Protein 7O4Q (pdb70)

GO terms:
  GO:0005886 plasma membrane (C, HDA)

Secondary structure (P-SEA, 3-state):
cccccccccccbbbbbcccccccbbbbccccccccccaaaaaaaaaaaaaaaaacccccbbbbbbccccccccccaaaaaaccccaaaaaaaaaaaaaaaaaaaacccbbbbbbccccccaaaaaaaaaccbbbbcccccccccccccccccccccaaaaaaaaaccaaaaaaccccccccccaaaaaaacccccccccccaaaaaaaaaaaaaaaaccccccccccccccccccccccccccccccccaaaaaaaaaaccccccaaaaaaaaaaaaaaccaaaaaaaaaaaaaaaaacaaaaaaaaaccaaaaaaaacccccccbbbbbbcbbbbccccaaaaaaaaaaaaabbbbbbbcccaaaaaaaaaaaaaaaaaaaaaccccaaaaaaaaaaccccccccccccccbbbbbccccaaaaaaaaaaccccccccccccccccccccccccccccccccbbbbccccccccccbbbbbbcccccaaaaaaaaaaaaaabbbbbbbcccccccaaaaaaaaaaaaaaaaaacccaaaaaaaaaaacccccaaaaaaaacaaaaaaaaaaaaaaaaaacbbbbbccaaaaaaaaaaaccccccccccccccccccccccccccccccccccccccaaaaaaaaaaaaaaaaaaaaaacccccaaaaaaaaaacccccccccccccccccccccccccaaaaaaaaaaaaacccccccccccccc/cbbbbbcbbbbcccccccccccccccaaaaaaaaaaaaaaaccccccccccbbbbbbcccccccccaaaaaaaaaacccccbbbbbbbcccaaaaaaaaaaaaaaaaccccbbbbbccccccccccccccccccccaaaaaaaccccaaaaaaaaaaaacccaaaaaaaaaaaaaaaaaaaaaccccccbbbbbcccccccccccccccccccaaaaaaccccccccccccaaaaaaaaaaccccccccccccccccccccbbbbbbbbcaaaaaaacccccccccccccccccccccccaaaaaaaaaaaaaccccccccbbbbbcccaaaaaaaaaaaccccccccccccccccccccccaaaaaaaaaaaaaaaacccbbbbbbbbccbbbbbbbbbcc

B-factor: mean 43.08, std 12.76, range [20.62, 135.74]

Sequence (1128 aa):
SSHHHHHPDNTIQWDKDADGIVTLTMDDPSGSTNVMNEAYIESMGKAVDRLVAEKDSITGVVVASAKKTFFAGGDVKTMIQARPEDAGDVFNTVETIKRQLRTLETLGKPVVAAINGAALGGGLEIALACHHRIAADVKGSQLGLPEVTLGLLPGGGGVTRTVRMFGIQNAFVSVLAQGTRRFKPAKAKEIGLVDELVATVEELVPAAKAWIKEELKANPDGAGVQPWDKKGYKMPGGTPSSPGLAAILPSFPSNLRKQLKGAPMPAPRAILAAAVEGAQVDFDTASRIESRYFASLVVTGQVAKNMMQAFFFDLQAINAGGSRPEEGIGKTPIKRIGVLGAGMMGAGIAYVSAKAGYEVVLKDVSLEAAAKGKGYSEKLEAKALERGRTTQERSDALLARITPTADAADFKGVDFVIEAVFENQELKHKVFGEIEDIVEPNAILGSNTSSTLPITGLATGVKRQEDFIGIHFFSPVDKMPLVEIIKGEKTSDEALARVFDYTLAIGKTPIVVNDSSRGFFTSRVIGTFVNEALAMLGEGVEPASIEQAGSQAGYPAPPLQLSDELNLELMHKIAVATRKGVEDAGGTYQPHPAEAVVEKMIELGRSGRLKGAGFYEYADGKRSGLWPGLRETFKSGSSQPPLQDMIDRMLFAEALETQKCLDEGVLLTSTADANIGSIMGIGFPPWTGGSAQFIVGYSGPAGTGKAAFVARARELAAAYGDRFLPPESLLSSEEAFIYEAIRTPRGKQKNGSLHEVKPLSLVVGLIDELRKRHPDLDENLISDVILGCVSPVGDQGGDIARAAVLASGMPVTSGGVQLNRFCASGLEAVNTAAQKVRSGWDDLVLAGGVESSMSRVPMGSDGGAMGLDPATNYDVMFVPQSIGADLIATIEGFSREDVDAYALRSQQKAAEAWSSGGYFAKSVVPVRDQNGLLILDHDEHMRPDTTKEGLAKLKPAFEGLAALGGFDDVALQKYHWVEKINHVHTGGNSSGIVDGAALVMIGSAAAGKLQGLTPRARIVATATSGADPVIMLTGPTPATRKVLDRAGLTVDDIDLFELNEAFASVVLKFQKDLNIPDEKLNVNGGAIAMGHPLGATGAMILGTMVDELERRNARRALITLCIGGGMGVVATIIERV

Foldseek 3Di:
DALALPPADAQWDWDADQQQEIETEGHHPVDLFAAADNRVSVNLRVVLVVCVVPVVSHAEYEYAYPHQWGHEYHDLVVLLPQALVCLVSLLSSLLSLLVSLQSVLQSLHFYEYQTEAEQEQVRLLSRLSGQAYEYEQDPRGKYAYQQVLLLFFSLNCLLLSLCQVANLVCCLPPGTLHGDIDRPVRCCVSPSHPYYDHHSVCRVVVRVVVRVVCCVPPVNCHSPHLLRDPPRAGVQGACPDPRCVVCVVCPVVVVCVVLLQAPRCRSVLSSVLNNVLSVDRSSVSSSSSSSSRSVRSNDLLSSLSCCQVPVLLVCQLVQVPADPPADEDDFAAEEEEDLPLASLLVLQLLLLLPHQYEYEYQDQVSQVVSLVVNVVVLVVCVVVVVDDPVSSVSSSVSYHYDHDLLVQAAGQEYEYDDDQDLVVLLVSCVSNLVRHDVNHAAEYQHQFDFQQSSLVSHDPSLRYWYFHAAPPRNPFQETEIEAHPNHHSNNVNHSSVSSVSSPHGYFYFYTDGRQQQNVLLLLLLLLLLLCLLVQAANVLQQSLCSRNAFPGRNQLVQQVVWLVNVQVSQVVVCCVQVVVVHHDDDRSNNVSSVVQVVVVQGHPVSQHHQFHDDPNDTDGGDPCSCVVRVHPPDDDDSVLSNCSSLLSSLQVLVVCCVVRRGDDVSSQQNCCVRPNRRHSSCSGSPSVQQSPQDPQGGGNVSQQVVLVVSCVVPHVSSHHDPVSDD/DFWKFFQAKFKAFWFAQPPTLCLPPQQLLQLLLVVVVVCVVQVPFPLLLQQEEEAEEAQCDDSNHDQSQLVSCVVNVRDNRNYGGYDYQWLQQFQVQVVVVRVCQVVVPHFKYKGFYWFACNNQPPCNNPDCCPPPCVNVVVLLDADQLQLLLQLCQVVVQALLNLLVLLLVLLQLQVCCVVVCLRVPHHDFRADPVRHGRDRHLVQADNPDDSVNSVPFDFDCDDPNVDDDRQVSLCVVVVVRDGGDRNWGLLSFFGATTMMMMIMMGGPVSCVVSVGDGFKIWQFKFKDFDRQSSQFQAAQVRVVVRCVVNVHALVLAQAEEEARRGSSSQVSNCVSRVHDPCRYCSNHHRSRRGRRRRGRNSVVVNSVSSVCVVVVHFKYKYKYGGHSGMIMIIMMTGD

Structure (mmCIF, N/CA/C/O backbone):
data_7O4Q
#
_entry.id   7O4Q
#
_cell.length_a   104.087
_cell.length_b   204.685
_cell.length_c   132.790
_cell.angle_alpha   90.000
_cell.angle_beta   90.000
_cell.angle_gamma   90.000
#
_symmetry.space_group_name_H-M   'C 2 2 21'
#
loop_
_entity.id
_entity.type
_entity.pdbx_description
1 polymer '3-hydroxyacyl-CoA dehydrogenase'
2 polymer 'Putative acyltransferase Rv0859'
3 non-polymer GLYCEROL
4 non-polymer 'SULFATE ION'
5 water water
#
loop_
_atom_site.group_PDB
_atom_site.id
_atom_site.type_symbol
_atom_site.label_atom_id
_atom_site.label_alt_id
_atom_site.label_comp_id
_atom_site.label_asym_id
_atom_site.label_entity_id
_atom_site.label_seq_id
_atom_site.pdbx_PDB_ins_code
_atom_site.Cartn_x
_atom_site.Cartn_y
_atom_site.Cartn_z
_atom_site.occupancy
_atom_site.B_iso_or_equiv
_atom_site.auth_seq_id
_atom_site.auth_comp_id
_atom_site.auth_asym_id
_atom_site.auth_atom_id
_atom_site.pdbx_PDB_model_num
ATOM 1 N N . SER A 1 3 ? 143.61582 20.64503 103.23809 1.000 75.08642 -13 SER B N 1
ATOM 2 C CA . SER A 1 3 ? 143.77386 21.95156 103.86594 1.000 79.68299 -13 SER B CA 1
ATOM 3 C C . SER A 1 3 ? 144.98662 22.69065 103.30768 1.000 78.89000 -13 SER B C 1
ATOM 4 O O . SER A 1 3 ? 145.53023 22.31609 102.26831 1.000 81.52767 -13 SER B O 1
ATOM 7 N N . SER A 1 4 ? 145.41052 23.73966 104.00888 1.000 63.03223 -12 SER B N 1
ATOM 8 C CA . SER A 1 4 ? 146.47096 24.60755 103.52135 1.000 52.27107 -12 SER B CA 1
ATOM 9 C C . SER A 1 4 ? 147.20905 25.21941 104.70298 1.000 51.20476 -12 SER B C 1
ATOM 10 O O . SER A 1 4 ? 146.65561 25.35109 105.79793 1.000 49.25378 -12 SER B O 1
ATOM 13 N N . HIS A 1 5 ? 148.46913 25.58725 104.46963 1.000 39.61584 -11 HIS B N 1
ATOM 14 C CA . HIS A 1 5 ? 149.25123 26.33164 105.44952 1.000 40.49573 -11 HIS B CA 1
ATOM 15 C C . HIS A 1 5 ? 148.98138 27.82863 105.40350 1.000 42.00826 -11 HIS B C 1
ATOM 16 O O . HIS A 1 5 ? 149.63104 28.58092 106.13828 1.000 42.59983 -11 HIS B O 1
ATOM 23 N N . HIS A 1 6 ? 148.05226 28.27485 104.56256 1.000 44.94815 -10 HIS B N 1
ATOM 24 C CA . HIS A 1 6 ? 147.73913 29.68410 104.39506 1.000 48.77916 -10 HIS B CA 1
ATOM 25 C C . HIS A 1 6 ? 146.29540 29.93934 104.80578 1.000 51.84243 -10 HIS B C 1
ATOM 26 O O . HIS A 1 6 ? 145.46058 29.02997 104.82026 1.000 49.74933 -10 HIS B O 1
ATOM 33 N N . HIS A 1 7 ? 146.00889 31.19934 105.14114 1.000 55.39211 -9 HIS B N 1
ATOM 34 C CA . HIS A 1 7 ? 144.70546 31.52925 105.70764 1.000 64.73503 -9 HIS B CA 1
ATOM 35 C C . HIS A 1 7 ? 143.58929 31.36694 104.68126 1.000 78.40740 -9 HIS B C 1
ATOM 36 O O . HIS A 1 7 ? 142.52247 30.82938 105.00088 1.000 97.43026 -9 HIS B O 1
ATOM 43 N N . HIS A 1 8 ? 143.80826 31.81792 103.44933 1.000 74.71502 -8 HIS B N 1
ATOM 44 C CA . HIS A 1 8 ? 142.79035 31.70175 102.41137 1.000 81.52282 -8 HIS B CA 1
ATOM 45 C C . HIS A 1 8 ? 143.48428 31.47320 101.07117 1.000 84.16962 -8 HIS B C 1
ATOM 46 O O . HIS A 1 8 ? 144.70629 31.30593 101.00344 1.000 72.95316 -8 HIS B O 1
ATOM 53 N N . HIS A 1 9 ? 142.69422 31.46113 100.00077 1.000 91.51693 -7 HIS B N 1
ATOM 54 C CA . HIS A 1 9 ? 143.20496 31.23750 98.65274 1.000 82.88149 -7 HIS B CA 1
ATOM 55 C C . HIS A 1 9 ? 142.26203 31.81492 97.59984 1.000 87.08896 -7 HIS B C 1
ATOM 56 O O . HIS A 1 9 ? 142.18629 33.03071 97.41547 1.000 79.53463 -7 HIS B O 1
ATOM 63 N N . PRO A 1 18 ? 150.72312 41.61494 102.68297 1.000 92.50880 2 PRO B N 1
ATOM 64 C CA . PRO A 1 18 ? 151.40814 41.25888 103.93143 1.000 92.13715 2 PRO B CA 1
ATOM 65 C C . PRO A 1 18 ? 152.91601 41.09650 103.74798 1.000 90.00000 2 PRO B C 1
ATOM 66 O O . PRO A 1 18 ? 153.35363 40.38253 102.84547 1.000 89.10363 2 PRO B O 1
ATOM 70 N N . ASP A 1 19 ? 153.69642 41.75489 104.60190 1.000 79.83949 3 ASP B N 1
ATOM 71 C CA . ASP A 1 19 ? 155.14523 41.70307 104.49248 1.000 71.11317 3 ASP B CA 1
ATOM 72 C C . ASP A 1 19 ? 155.67217 40.34467 104.95501 1.000 72.73892 3 ASP B C 1
ATOM 73 O O . ASP A 1 19 ? 154.96732 39.54651 105.57977 1.000 73.90106 3 ASP B O 1
ATOM 75 N N . ASN A 1 20 ? 156.93774 40.08811 104.63500 1.000 61.66562 4 ASN B N 1
ATOM 76 C CA . ASN A 1 20 ? 157.60322 38.85266 105.02248 1.000 58.38069 4 ASN B CA 1
ATOM 77 C C . ASN A 1 20 ? 158.34196 39.06896 106.33739 1.000 52.53213 4 ASN B C 1
ATOM 78 O O . ASN A 1 20 ? 159.15755 39.98924 106.45439 1.000 56.24684 4 ASN B O 1
ATOM 83 N N . THR A 1 21 ? 158.04989 38.22532 107.32600 1.000 50.97121 5 THR B N 1
ATOM 84 C CA . THR A 1 21 ? 158.61239 38.37346 108.66086 1.000 50.11446 5 THR B CA 1
ATOM 85 C C . THR A 1 21 ? 159.62025 37.29128 109.01585 1.000 51.56374 5 THR B C 1
ATOM 86 O O . THR A 1 21 ? 160.11527 37.27833 110.14837 1.000 49.89280 5 THR B O 1
ATOM 90 N N . ILE A 1 22 ? 159.93596 36.38345 108.09461 1.000 47.06979 6 ILE B N 1
ATOM 91 C CA . ILE A 1 22 ? 160.82762 35.26442 108.37531 1.000 44.44290 6 ILE B CA 1
ATOM 92 C C . ILE A 1 22 ? 161.93092 35.23782 107.32932 1.000 48.53804 6 ILE B C 1
ATOM 93 O O . ILE A 1 22 ? 161.65245 35.22830 106.12517 1.000 53.10697 6 ILE B O 1
ATOM 98 N N . GLN A 1 23 ? 163.17786 35.22971 107.79081 1.000 47.06822 7 GLN B N 1
ATOM 99 C CA . GLN A 1 23 ? 164.33183 35.07903 106.91931 1.000 46.81384 7 GLN B CA 1
ATOM 100 C C . GLN A 1 23 ? 164.72497 33.60988 106.83304 1.000 46.54384 7 GLN B C 1
ATOM 101 O O . GLN A 1 23 ? 164.75940 32.90187 107.84444 1.000 39.87989 7 GLN B O 1
ATOM 107 N N . TRP A 1 24 ? 165.00758 33.15569 105.61503 1.000 42.12318 8 TRP B N 1
ATOM 108 C CA . TRP A 1 24 ? 165.36182 31.76899 105.34629 1.000 41.68584 8 TRP B CA 1
ATOM 109 C C . TRP A 1 24 ? 166.86261 31.65063 105.12181 1.000 46.46556 8 TRP B C 1
ATOM 110 O O . TRP A 1 24 ? 167.46945 32.49239 104.45252 1.000 46.74159 8 TRP B O 1
ATOM 121 N N . ASP A 1 25 ? 167.45497 30.59584 105.67725 1.000 41.71296 9 ASP B N 1
ATOM 122 C CA . ASP A 1 25 ? 168.88031 30.33811 105.50158 1.000 47.69462 9 ASP B CA 1
ATOM 123 C C . ASP A 1 25 ? 169.12733 28.84759 105.66746 1.000 47.33517 9 ASP B C 1
ATOM 124 O O . ASP A 1 25 ? 168.80475 28.28038 106.71527 1.000 44.75253 9 ASP B O 1
ATOM 129 N N . LYS A 1 26 ? 169.69093 28.21737 104.63845 1.000 48.78018 10 LYS B N 1
ATOM 130 C CA . LYS A 1 26 ? 170.05719 26.80629 104.67798 1.000 42.80685 10 LYS B CA 1
ATOM 131 C C . LYS A 1 26 ? 171.56190 26.69667 104.48190 1.000 53.54273 10 LYS B C 1
ATOM 132 O O . LYS A 1 26 ? 172.08513 27.10663 103.43933 1.000 57.34660 10 LYS B O 1
ATOM 138 N N . ASP A 1 27 ? 172.25578 26.15740 105.48283 1.000 48.37903 11 ASP B N 1
ATOM 139 C CA . ASP A 1 27 ? 173.70235 26.03170 105.40248 1.000 52.72297 11 ASP B CA 1
ATOM 140 C C . ASP A 1 27 ? 174.07955 24.75954 104.64296 1.000 48.92019 11 ASP B C 1
ATOM 141 O O . ASP A 1 27 ? 173.22393 23.97344 104.22572 1.000 46.68855 11 ASP B O 1
ATOM 146 N N . ALA A 1 28 ? 175.38807 24.55594 104.46158 1.000 55.64905 12 ALA B N 1
ATOM 147 C CA . ALA A 1 28 ? 175.86220 23.42824 103.66442 1.000 56.96753 12 ALA B CA 1
ATOM 148 C C . ALA A 1 28 ? 175.50842 22.09182 104.30321 1.000 59.90863 12 ALA B C 1
ATOM 149 O O . ALA A 1 28 ? 175.32582 21.09559 103.59460 1.000 63.54815 12 ALA B O 1
ATOM 151 N N . ASP A 1 29 ? 175.40342 22.04755 105.63235 1.000 61.40420 13 ASP B N 1
ATOM 152 C CA . ASP A 1 29 ? 175.04265 20.81239 106.31577 1.000 59.83799 13 ASP B CA 1
ATOM 153 C C . ASP A 1 29 ? 173.56750 20.46401 106.17320 1.000 57.77016 13 ASP B C 1
ATOM 154 O O . ASP A 1 29 ? 173.16867 19.36630 106.57612 1.000 65.65792 13 ASP B O 1
ATOM 159 N N . GLY A 1 30 ? 172.75435 21.35702 105.61714 1.000 50.52232 14 GLY B N 1
ATOM 160 C CA . GLY A 1 30 ? 171.34462 21.09686 105.42857 1.000 43.38360 14 GLY B CA 1
ATOM 161 C C . GLY A 1 30 ? 170.43052 21.63146 106.50671 1.000 43.93235 14 GLY B C 1
ATOM 162 O O . GLY A 1 30 ? 169.22422 21.36923 106.45246 1.000 36.94380 14 GLY B O 1
ATOM 163 N N . ILE A 1 31 ? 170.95631 22.37178 107.47596 1.000 45.07484 15 ILE B N 1
ATOM 164 C CA . ILE A 1 31 ? 170.15137 22.91347 108.56456 1.000 41.38974 15 ILE B CA 1
ATOM 165 C C . ILE A 1 31 ? 169.57627 24.25497 108.12862 1.000 44.84376 15 ILE B C 1
ATOM 166 O O . ILE A 1 31 ? 170.31983 25.16873 107.75415 1.000 44.95107 15 ILE B O 1
ATOM 171 N N . VAL A 1 32 ? 168.25430 24.37449 108.17954 1.000 38.80416 16 VAL B N 1
ATOM 172 C CA . VAL A 1 32 ? 167.57023 25.61581 107.84015 1.000 37.46411 16 VAL B CA 1
ATOM 173 C C . VAL A 1 32 ? 167.34298 26.41656 109.11393 1.000 36.97646 16 VAL B C 1
ATOM 174 O O . VAL A 1 32 ? 166.82876 25.88948 110.10657 1.000 38.03347 16 VAL B O 1
ATOM 178 N N . THR A 1 33 ? 167.73123 27.68728 109.09163 1.000 39.24226 17 THR B N 1
ATOM 179 C CA . THR A 1 33 ? 167.46558 28.61173 110.18580 1.000 37.74711 17 THR B CA 1
ATOM 180 C C . THR A 1 33 ? 166.33762 29.54336 109.76461 1.000 41.85565 17 THR B C 1
ATOM 181 O O . THR A 1 33 ? 166.45294 30.24985 108.75678 1.000 38.80017 17 THR B O 1
ATOM 185 N N . LEU A 1 34 ? 165.24706 29.52691 110.52287 1.000 37.57104 18 LEU B N 1
ATOM 186 C CA . LEU A 1 34 ? 164.13373 30.44616 110.32697 1.000 36.90831 18 LEU B CA 1
ATOM 187 C C . LEU A 1 34 ? 164.26644 31.55682 111.36152 1.000 40.85731 18 LEU B C 1
ATOM 188 O O . LEU A 1 34 ? 164.00293 31.34052 112.54866 1.000 40.24843 18 LEU B O 1
ATOM 193 N N . THR A 1 35 ? 164.68606 32.73866 110.91690 1.000 40.39455 19 THR B N 1
ATOM 194 C CA . THR A 1 35 ? 164.89489 33.87847 111.80316 1.000 43.00996 19 THR B CA 1
ATOM 195 C C . THR A 1 35 ? 163.69197 34.80830 111.69187 1.000 45.92687 19 THR B C 1
ATOM 196 O O . THR A 1 35 ? 163.48863 35.45313 110.65697 1.000 42.63543 19 THR B O 1
ATOM 200 N N . MET A 1 36 ? 162.90153 34.87768 112.76016 1.000 41.28433 20 MET B N 1
ATOM 201 C CA . MET A 1 36 ? 161.70213 35.70304 112.77291 1.000 43.08566 20 MET B CA 1
ATOM 202 C C . MET A 1 36 ? 162.06675 37.15218 113.07045 1.000 44.64445 20 MET B C 1
ATOM 203 O O . MET A 1 36 ? 162.71287 37.44447 114.08216 1.000 43.26980 20 MET B O 1
ATOM 208 N N . ASP A 1 37 ? 161.64495 38.06219 112.18872 1.000 51.45207 21 ASP B N 1
ATOM 209 C CA . ASP A 1 37 ? 162.00110 39.47804 112.31690 1.000 55.60516 21 ASP B CA 1
ATOM 210 C C . ASP A 1 37 ? 160.92316 40.29926 111.60439 1.000 54.95060 21 ASP B C 1
ATOM 211 O O . ASP A 1 37 ? 161.06928 40.65753 110.43440 1.000 57.47319 21 ASP B O 1
ATOM 216 N N . ASP A 1 38 ? 159.85036 40.59306 112.32648 1.000 50.64778 22 ASP B N 1
ATOM 217 C CA . ASP A 1 38 ? 158.74604 41.36736 111.76809 1.000 56.93245 22 ASP B CA 1
ATOM 218 C C . ASP A 1 38 ? 159.19052 42.80495 111.52279 1.000 60.40138 22 ASP B C 1
ATOM 219 O O . ASP A 1 38 ? 159.51875 43.51411 112.48293 1.000 61.03287 22 ASP B O 1
ATOM 224 N N . PRO A 1 39 ? 159.20787 43.28224 110.27440 1.000 53.54746 23 PRO B N 1
ATOM 225 C CA . PRO A 1 39 ? 159.66481 44.65786 110.02087 1.000 63.23673 23 PRO B CA 1
ATOM 226 C C . PRO A 1 39 ? 158.66807 45.72730 110.44006 1.000 60.29922 23 PRO B C 1
ATOM 227 O O . PRO A 1 39 ? 159.03897 46.90712 110.47126 1.000 74.95920 23 PRO B O 1
ATOM 231 N N . SER A 1 40 ? 157.42819 45.36291 110.76955 1.000 68.02657 24 SER B N 1
ATOM 232 C CA . SER A 1 40 ? 156.40582 46.35003 111.09420 1.000 64.64425 24 SER B CA 1
ATOM 233 C C . SER A 1 40 ? 156.35600 46.70776 112.57216 1.000 72.35739 24 SER B C 1
ATOM 234 O O . SER A 1 40 ? 155.75584 47.72914 112.92591 1.000 80.56315 24 SER B O 1
ATOM 237 N N . GLY A 1 41 ? 156.96320 45.90069 113.44407 1.000 77.81950 25 GLY B N 1
ATOM 238 C CA . GLY A 1 41 ? 156.90541 46.15820 114.86544 1.000 80.96067 25 GLY B CA 1
ATOM 239 C C . GLY A 1 41 ? 158.22266 45.83996 115.54268 1.000 73.26960 25 GLY B C 1
ATOM 240 O O . GLY A 1 41 ? 159.12055 45.22746 114.95936 1.000 66.33289 25 GLY B O 1
ATOM 241 N N . SER A 1 42 ? 158.31898 46.27779 116.79619 1.000 72.85859 26 SER B N 1
ATOM 242 C CA . SER A 1 42 ? 159.47926 45.99438 117.62698 1.000 71.68117 26 SER B CA 1
ATOM 243 C C . SER A 1 42 ? 159.47045 44.58094 118.19063 1.000 68.98688 26 SER B C 1
ATOM 244 O O . SER A 1 42 ? 160.45555 44.17576 118.81761 1.000 68.57350 26 SER B O 1
ATOM 247 N N . THR A 1 43 ? 158.39046 43.82862 117.99107 1.000 62.79762 27 THR B N 1
ATOM 248 C CA . THR A 1 43 ? 158.27817 42.47769 118.51646 1.000 56.36215 27 THR B CA 1
ATOM 249 C C . THR A 1 43 ? 157.57095 41.59802 117.49503 1.000 58.99890 27 THR B C 1
ATOM 250 O O . THR A 1 43 ? 156.74969 42.07215 116.70488 1.000 56.10310 27 THR B O 1
ATOM 254 N N . ASN A 1 44 ? 157.91438 40.31175 117.50775 1.000 49.89358 28 ASN B N 1
ATOM 255 C CA . ASN A 1 44 ? 157.25407 39.33139 116.65558 1.000 48.77685 28 ASN B CA 1
ATOM 256 C C . ASN A 1 44 ? 155.89938 38.97932 117.25504 1.000 52.66498 28 ASN B C 1
ATOM 257 O O . ASN A 1 44 ? 155.81977 38.54588 118.40954 1.000 54.44678 28 ASN B O 1
ATOM 262 N N . VAL A 1 45 ? 154.83383 39.16706 116.47765 1.000 49.54021 29 VAL B N 1
ATOM 263 C CA . VAL A 1 45 ? 153.48400 38.88057 116.93887 1.000 54.25586 29 VAL B CA 1
ATOM 264 C C . VAL A 1 45 ? 152.80300 37.95677 115.94096 1.000 50.08103 29 VAL B C 1
ATOM 265 O O . VAL A 1 45 ? 153.18500 37.86712 114.77204 1.000 47.46435 29 VAL B O 1
ATOM 269 N N . MET A 1 46 ? 151.77882 37.25977 116.42592 1.000 48.32067 30 MET B N 1
ATOM 270 C CA . MET A 1 46 ? 151.02966 36.31452 115.60142 1.000 51.18901 30 MET B CA 1
ATOM 271 C C . MET A 1 46 ? 149.92967 37.06822 114.85179 1.000 52.91263 30 MET B C 1
ATOM 272 O O . MET A 1 46 ? 148.73274 36.92581 115.10726 1.000 56.20280 30 MET B O 1
ATOM 277 N N . ASN A 1 47 ? 150.36986 37.89984 113.91161 1.000 44.92103 31 ASN B N 1
ATOM 278 C CA . ASN A 1 47 ? 149.47492 38.68015 113.07653 1.000 47.04603 31 ASN B CA 1
ATOM 279 C C . ASN A 1 47 ? 149.34108 38.02146 111.70330 1.000 49.54283 31 ASN B C 1
ATOM 280 O O . ASN A 1 47 ? 149.79311 36.89343 111.48132 1.000 46.17863 31 ASN B O 1
ATOM 285 N N . GLU A 1 48 ? 148.71486 38.73675 110.76506 1.000 49.72678 32 GLU B N 1
ATOM 286 C CA . GLU A 1 48 ? 148.49159 38.18491 109.43247 1.000 52.05407 32 GLU B CA 1
ATOM 287 C C . GLU A 1 48 ? 149.80737 37.95469 108.69996 1.000 47.75570 32 GLU B C 1
ATOM 288 O O . GLU A 1 48 ? 149.94561 36.98075 107.95047 1.000 41.83709 32 GLU B O 1
ATOM 294 N N . ALA A 1 49 ? 150.78468 38.84041 108.90591 1.000 48.85236 33 ALA B N 1
ATOM 295 C CA . ALA A 1 49 ? 152.06920 38.70010 108.22937 1.000 44.71389 33 ALA B CA 1
ATOM 296 C C . ALA A 1 49 ? 152.81805 37.46292 108.70930 1.000 45.89846 33 ALA B C 1
ATOM 297 O O . ALA A 1 49 ? 153.44434 36.76205 107.90529 1.000 45.81922 33 ALA B O 1
ATOM 299 N N . TYR A 1 50 ? 152.76663 37.17575 110.01325 1.000 44.13980 34 TYR B N 1
ATOM 300 C CA . TYR A 1 50 ? 153.43453 35.98373 110.52835 1.000 44.74756 34 TYR B CA 1
ATOM 301 C C . TYR A 1 50 ? 152.82694 34.71541 109.94055 1.000 36.84259 34 TYR B C 1
ATOM 302 O O . TYR A 1 50 ? 153.54923 33.80807 109.51538 1.000 32.15317 34 TYR B O 1
ATOM 311 N N . ILE A 1 51 ? 151.49466 34.62955 109.92569 1.000 35.59438 35 ILE B N 1
ATOM 312 C CA . ILE A 1 51 ? 150.83057 33.42082 109.44582 1.000 37.01097 35 ILE B CA 1
ATOM 313 C C . ILE A 1 51 ? 151.18559 33.16358 107.98869 1.000 37.07442 35 ILE B C 1
ATOM 314 O O . ILE A 1 51 ? 151.46543 32.02486 107.59226 1.000 35.14269 35 ILE B O 1
ATOM 319 N N . GLU A 1 52 ? 151.19704 34.21928 107.17209 1.000 37.50869 36 GLU B N 1
ATOM 320 C CA . GLU A 1 52 ? 151.58618 34.06814 105.77570 1.000 36.93929 36 GLU B CA 1
ATOM 321 C C . GLU A 1 52 ? 153.06384 33.72084 105.64722 1.000 38.41811 36 GLU B C 1
ATOM 322 O O . GLU A 1 52 ? 153.43414 32.84517 104.85601 1.000 36.95779 36 GLU B O 1
ATOM 328 N N . SER A 1 53 ? 153.92231 34.39256 106.41899 1.000 38.78691 37 SER B N 1
ATOM 329 C CA . SER A 1 53 ? 155.35440 34.11870 106.34276 1.000 37.87653 37 SER B CA 1
ATOM 330 C C . SER A 1 53 ? 155.66990 32.70258 106.80402 1.000 37.58878 37 SER B C 1
ATOM 331 O O . SER A 1 53 ? 156.46190 31.99653 106.16929 1.000 33.58033 37 SER B O 1
ATOM 334 N N . MET A 1 54 ? 155.06206 32.26913 107.91002 1.000 36.15747 38 MET B N 1
ATOM 335 C CA . MET A 1 54 ? 155.30665 30.91506 108.39102 1.000 33.77907 38 MET B CA 1
ATOM 336 C C . MET A 1 54 ? 154.71033 29.88367 107.44212 1.000 33.32128 38 MET B C 1
ATOM 337 O O . MET A 1 54 ? 155.28522 28.80558 107.24544 1.000 34.94484 38 MET B O 1
ATOM 342 N N . GLY A 1 55 ? 153.56120 30.19833 106.84154 1.000 31.74854 39 GLY B N 1
ATOM 343 C CA . GLY A 1 55 ? 152.97525 29.29114 105.86740 1.000 35.56314 39 GLY B CA 1
ATOM 344 C C . GLY A 1 55 ? 153.88569 29.04193 104.67984 1.000 38.53158 39 GLY B C 1
ATOM 345 O O . GLY A 1 55 ? 154.02340 27.90644 104.21705 1.000 35.36349 39 GLY B O 1
ATOM 346 N N . LYS A 1 56 ? 154.53109 30.09793 104.17828 1.000 34.38255 40 LYS B N 1
ATOM 347 C CA . LYS A 1 56 ? 155.45187 29.93331 103.05813 1.000 33.66784 40 LYS B CA 1
ATOM 348 C C . LYS A 1 56 ? 156.70822 29.18236 103.48084 1.000 35.72401 40 LYS B C 1
ATOM 349 O O . LYS A 1 56 ? 157.22939 28.35793 102.72103 1.000 32.06775 40 LYS B O 1
ATOM 355 N N . ALA A 1 57 ? 157.20512 29.44627 104.69128 1.000 32.64546 41 ALA B N 1
ATOM 356 C CA . ALA A 1 57 ? 158.39961 28.75308 105.16236 1.000 35.24496 41 ALA B CA 1
ATOM 357 C C . ALA A 1 57 ? 158.14178 27.26157 105.34062 1.000 35.92163 41 ALA B C 1
ATOM 358 O O . ALA A 1 57 ? 158.98906 26.43277 104.98729 1.000 33.37623 41 ALA B O 1
ATOM 360 N N . VAL A 1 58 ? 156.97837 26.89994 105.88518 1.000 31.86065 42 VAL B N 1
ATOM 361 C CA . VAL A 1 58 ? 156.66022 25.48894 106.07919 1.000 33.73929 42 VAL B CA 1
ATOM 362 C C . VAL A 1 58 ? 156.44978 24.79784 104.73550 1.000 36.48473 42 VAL B C 1
ATOM 363 O O . VAL A 1 58 ? 156.84541 23.63994 104.55090 1.000 31.47093 42 VAL B O 1
ATOM 367 N N . ASP A 1 59 ? 155.83518 25.49629 103.77355 1.000 32.20394 43 ASP B N 1
ATOM 368 C CA . ASP A 1 59 ? 155.73198 24.95891 102.41873 1.000 33.75085 43 ASP B CA 1
ATOM 369 C C . ASP A 1 59 ? 157.10770 24.65302 101.84352 1.000 35.16588 43 ASP B C 1
ATOM 370 O O . ASP A 1 59 ? 157.29604 23.63473 101.16856 1.000 35.49332 43 ASP B O 1
ATOM 375 N N . ARG A 1 60 ? 158.08338 25.52416 102.10604 1.000 34.87477 44 ARG B N 1
ATOM 376 C CA . ARG A 1 60 ? 159.41805 25.33304 101.55374 1.000 39.37119 44 ARG B CA 1
ATOM 377 C C . ARG A 1 60 ? 160.16349 24.20955 102.26313 1.000 35.76088 44 ARG B C 1
ATOM 378 O O . ARG A 1 60 ? 160.95260 23.49952 101.63047 1.000 36.09238 44 ARG B O 1
ATOM 386 N N . LEU A 1 61 ? 159.92880 24.03247 103.56694 1.000 34.50389 45 LEU B N 1
ATOM 387 C CA . LEU A 1 61 ? 160.52699 22.90823 104.28210 1.000 37.54636 45 LEU B CA 1
ATOM 388 C C . LEU A 1 61 ? 160.05714 21.57922 103.70681 1.000 36.18142 45 LEU B C 1
ATOM 389 O O . LEU A 1 61 ? 160.84582 20.63565 103.57478 1.000 38.02974 45 LEU B O 1
ATOM 394 N N . VAL A 1 62 ? 158.77258 21.48716 103.35959 1.000 33.99502 46 VAL B N 1
ATOM 395 C CA . VAL A 1 62 ? 158.25028 20.26648 102.75702 1.000 33.25288 46 VAL B CA 1
ATOM 396 C C . VAL A 1 62 ? 158.81468 20.07506 101.35389 1.000 39.11030 46 VAL B C 1
ATOM 397 O O . VAL A 1 62 ? 159.23640 18.97187 100.98601 1.000 38.39921 46 VAL B O 1
ATOM 401 N N . ALA A 1 63 ? 158.84252 21.14366 100.55128 1.000 36.52194 47 ALA B N 1
ATOM 402 C CA . ALA A 1 63 ? 159.27512 21.01561 99.16342 1.000 36.86638 47 ALA B CA 1
ATOM 403 C C . ALA A 1 63 ? 160.74076 20.61058 99.05626 1.000 36.12392 47 ALA B C 1
ATOM 404 O O . ALA A 1 63 ? 161.11553 19.88667 98.12617 1.000 39.43560 47 ALA B O 1
ATOM 406 N N . GLU A 1 64 ? 161.58064 21.06616 99.98776 1.000 36.45219 48 GLU B N 1
ATOM 407 C CA . GLU A 1 64 ? 163.01182 20.79222 99.96694 1.000 36.37393 48 GLU B CA 1
ATOM 408 C C . GLU A 1 64 ? 163.41952 19.74589 100.99839 1.000 36.35768 48 GLU B C 1
ATOM 409 O O . GLU A 1 64 ? 164.58791 19.70190 101.39911 1.000 36.28089 48 GLU B O 1
ATOM 415 N N . LYS A 1 65 ? 162.48049 18.89397 101.42393 1.000 34.58393 49 LYS B N 1
ATOM 416 C CA . LYS A 1 65 ? 162.72856 17.97088 102.52903 1.000 39.47352 49 LYS B CA 1
ATOM 417 C C . LYS A 1 65 ? 163.90230 17.03322 102.27019 1.000 44.17455 49 LYS B C 1
ATOM 418 O O . LYS A 1 65 ? 164.51744 16.55505 103.22893 1.000 40.97417 49 LYS B O 1
ATOM 424 N N . ASP A 1 66 ? 164.23029 16.76026 101.00315 1.000 43.83962 50 ASP B N 1
ATOM 425 C CA . ASP A 1 66 ? 165.33311 15.85476 100.69774 1.000 48.19240 50 ASP B CA 1
ATOM 426 C C . ASP A 1 66 ? 166.69522 16.46529 101.00212 1.000 48.08676 50 ASP B C 1
ATOM 427 O O . ASP A 1 66 ? 167.65175 15.72110 101.24243 1.000 48.75252 50 ASP B O 1
ATOM 432 N N . SER A 1 67 ? 166.80862 17.79295 100.99649 1.000 47.54287 51 SER B N 1
ATOM 433 C CA . SER A 1 67 ? 168.07139 18.47112 101.25864 1.000 43.87022 51 SER B CA 1
ATOM 434 C C . SER A 1 67 ? 168.12576 19.11726 102.63819 1.000 43.74777 51 SER B C 1
ATOM 435 O O . SER A 1 67 ? 169.08038 19.84411 102.93017 1.000 50.09694 51 SER B O 1
ATOM 438 N N . ILE A 1 68 ? 167.13728 18.87224 103.49482 1.000 39.99249 52 ILE B N 1
ATOM 439 C CA . ILE A 1 68 ? 167.05466 19.50392 104.80752 1.000 40.07465 52 ILE B CA 1
ATOM 440 C C . ILE A 1 68 ? 167.24377 18.43826 105.87846 1.000 43.41343 52 ILE B C 1
ATOM 441 O O . ILE A 1 68 ? 166.54088 17.41973 105.88390 1.000 39.06927 52 ILE B O 1
ATOM 446 N N . THR A 1 69 ? 168.19153 18.67705 106.78857 1.000 40.68949 53 THR B N 1
ATOM 447 C CA . THR A 1 69 ? 168.47128 17.75297 107.87833 1.000 39.62770 53 THR B CA 1
ATOM 448 C C . THR A 1 69 ? 167.98341 18.24015 109.23493 1.000 38.82202 53 THR B C 1
ATOM 449 O O . THR A 1 69 ? 167.82620 17.42030 110.14559 1.000 39.69145 53 THR B O 1
ATOM 453 N N . GLY A 1 70 ? 167.74302 19.53686 109.39137 1.000 40.28803 54 GLY B N 1
ATOM 454 C CA . GLY A 1 70 ? 167.27838 20.07371 110.65599 1.000 38.61910 54 GLY B CA 1
ATOM 455 C C . GLY A 1 70 ? 166.81392 21.49985 110.47886 1.000 40.10174 54 GLY B C 1
ATOM 456 O O . GLY A 1 70 ? 167.09958 22.14481 109.46402 1.000 38.80450 54 GLY B O 1
ATOM 457 N N . VAL A 1 71 ? 166.08063 21.98402 111.48024 1.000 38.81609 55 VAL B N 1
ATOM 458 C CA . VAL A 1 71 ? 165.51980 23.32945 111.46383 1.000 38.31519 55 VAL B CA 1
ATOM 459 C C . VAL A 1 71 ? 165.82335 24.00977 112.79142 1.000 39.40190 55 VAL B C 1
ATOM 460 O O . VAL A 1 71 ? 165.72453 23.38879 113.85603 1.000 38.30742 55 VAL B O 1
ATOM 464 N N . VAL A 1 72 ? 166.19181 25.28780 112.72576 1.000 35.14344 56 VAL B N 1
ATOM 465 C CA . VAL A 1 72 ? 166.39210 26.12341 113.90469 1.000 38.67118 56 VAL B CA 1
ATOM 466 C C . VAL A 1 72 ? 165.44457 27.31003 113.79837 1.000 42.04985 56 VAL B C 1
ATOM 467 O O . VAL A 1 72 ? 165.47864 28.05055 112.80739 1.000 37.28844 56 VAL B O 1
ATOM 471 N N . VAL A 1 73 ? 164.60528 27.49316 114.81210 1.000 38.25362 57 VAL B N 1
ATOM 472 C CA . VAL A 1 73 ? 163.67021 28.61118 114.86573 1.000 37.07138 57 VAL B CA 1
ATOM 473 C C . VAL A 1 73 ? 164.25028 29.65818 115.80951 1.000 38.68661 57 VAL B C 1
ATOM 474 O O . VAL A 1 73 ? 164.34697 29.43108 117.02054 1.000 36.50683 57 VAL B O 1
ATOM 478 N N . ALA A 1 74 ? 164.62961 30.81148 115.25932 1.000 38.03709 58 ALA B N 1
ATOM 479 C CA . ALA A 1 74 ? 165.28978 31.87111 116.01000 1.000 35.36068 58 ALA B CA 1
ATOM 480 C C . ALA A 1 74 ? 164.56080 33.19353 115.79184 1.000 42.56827 58 ALA B C 1
ATOM 481 O O . ALA A 1 74 ? 163.61024 33.29070 115.00852 1.000 41.70619 58 ALA B O 1
ATOM 483 N N . SER A 1 75 ? 165.02749 34.22358 116.49486 1.000 43.52600 59 SER B N 1
ATOM 484 C CA . SER A 1 75 ? 164.48033 35.56699 116.39747 1.000 42.71804 59 SER B CA 1
ATOM 485 C C . SER A 1 75 ? 165.61903 36.56897 116.29316 1.000 40.05969 59 SER B C 1
ATOM 486 O O . SER A 1 75 ? 166.68249 36.38857 116.89196 1.000 43.65425 59 SER B O 1
ATOM 489 N N . ALA A 1 76 ? 165.38880 37.62772 115.52133 1.000 44.20108 60 ALA B N 1
ATOM 490 C CA . ALA A 1 76 ? 166.35273 38.71046 115.38260 1.000 44.95524 60 ALA B CA 1
ATOM 491 C C . ALA A 1 76 ? 166.03447 39.90143 116.27501 1.000 41.69592 60 ALA B C 1
ATOM 492 O O . ALA A 1 76 ? 166.75876 40.90129 116.23624 1.000 47.52852 60 ALA B O 1
ATOM 494 N N . LYS A 1 77 ? 164.98144 39.81954 117.07956 1.000 49.55223 61 LYS B N 1
ATOM 495 C CA . LYS A 1 77 ? 164.55898 40.92687 117.91869 1.000 51.91480 61 LYS B CA 1
ATOM 496 C C . LYS A 1 77 ? 165.10748 40.76646 119.33333 1.000 53.29003 61 LYS B C 1
ATOM 497 O O . LYS A 1 77 ? 165.76514 39.77833 119.66948 1.000 48.67401 61 LYS B O 1
ATOM 503 N N . LYS A 1 78 ? 164.83671 41.77412 120.16929 1.000 53.32423 62 LYS B N 1
ATOM 504 C CA . LYS A 1 78 ? 165.20702 41.69844 121.57853 1.000 55.12230 62 LYS B CA 1
ATOM 505 C C . LYS A 1 78 ? 164.52772 40.52414 122.26769 1.000 50.34376 62 LYS B C 1
ATOM 506 O O . LYS A 1 78 ? 165.11412 39.90034 123.15988 1.000 48.95873 62 LYS B O 1
ATOM 512 N N . THR A 1 79 ? 163.30248 40.20817 121.86846 1.000 50.56093 63 THR B N 1
ATOM 513 C CA . THR A 1 79 ? 162.55781 39.07764 122.39659 1.000 48.59728 63 THR B CA 1
ATOM 514 C C . THR A 1 79 ? 162.42002 38.00347 121.32500 1.000 49.59007 63 THR B C 1
ATOM 515 O O . THR A 1 79 ? 162.66974 38.23611 120.13916 1.000 46.41982 63 THR B O 1
ATOM 519 N N . PHE A 1 80 ? 162.02294 36.80744 121.76370 1.000 44.29664 64 PHE B N 1
ATOM 520 C CA . PHE A 1 80 ? 161.78914 35.70937 120.83055 1.000 39.87961 64 PHE B CA 1
ATOM 521 C C . PHE A 1 80 ? 160.49190 35.92342 120.06040 1.000 41.50946 64 PHE B C 1
ATOM 522 O O . PHE A 1 80 ? 160.49885 36.08489 118.83397 1.000 40.06200 64 PHE B O 1
ATOM 530 N N . PHE A 1 81 ? 159.36766 35.95484 120.77456 1.000 34.89017 65 PHE B N 1
ATOM 531 C CA . PHE A 1 81 ? 158.04719 36.07043 120.16861 1.000 42.04978 65 PHE B CA 1
ATOM 532 C C . PHE A 1 81 ? 157.04226 36.34556 121.27995 1.000 43.06213 65 PHE B C 1
ATOM 533 O O . PHE A 1 81 ? 156.94270 35.56367 122.22976 1.000 41.85148 65 PHE B O 1
ATOM 541 N N . ALA A 1 82 ? 156.30176 37.44656 121.18954 1.000 45.14063 66 ALA B N 1
ATOM 542 C CA . ALA A 1 82 ? 155.48180 37.92134 122.30418 1.000 50.95048 66 ALA B CA 1
ATOM 543 C C . ALA A 1 82 ? 154.02236 38.04885 121.87602 1.000 56.94446 66 ALA B C 1
ATOM 544 O O . ALA A 1 82 ? 153.64450 39.01513 121.20557 1.000 65.39831 66 ALA B O 1
ATOM 546 N N . GLY A 1 83 ? 153.20907 37.07370 122.27179 1.000 63.97978 67 GLY B N 1
ATOM 547 C CA . GLY A 1 83 ? 151.76538 37.17744 122.15931 1.000 79.23866 67 GLY B CA 1
ATOM 548 C C . GLY A 1 83 ? 151.24405 37.18314 120.73061 1.000 79.61072 67 GLY B C 1
ATOM 549 O O . GLY A 1 83 ? 151.98142 37.11241 119.74802 1.000 71.11439 67 GLY B O 1
ATOM 550 N N . GLY A 1 84 ? 149.91933 37.26407 120.63611 1.000 71.31055 68 GLY B N 1
ATOM 551 C CA . GLY A 1 84 ? 149.22178 37.37382 119.37647 1.000 63.81388 68 GLY B CA 1
ATOM 552 C C . GLY A 1 84 ? 148.77034 38.79240 119.09484 1.000 63.54547 68 GLY B C 1
ATOM 553 O O . GLY A 1 84 ? 149.28801 39.76482 119.65569 1.000 61.19396 68 GLY B O 1
ATOM 554 N N . ASP A 1 85 ? 147.77953 38.91165 118.21282 1.000 62.85535 69 ASP B N 1
ATOM 555 C CA . ASP A 1 85 ? 147.26723 40.21019 117.77425 1.000 66.29698 69 ASP B CA 1
ATOM 556 C C . ASP A 1 85 ? 145.96637 40.48364 118.52363 1.000 62.08261 69 ASP B C 1
ATOM 557 O O . ASP A 1 85 ? 144.88521 40.06050 118.10914 1.000 55.50023 69 ASP B O 1
ATOM 562 N N . VAL A 1 86 ? 146.08049 41.20578 119.64137 1.000 55.50368 70 VAL B N 1
ATOM 563 C CA . VAL A 1 86 ? 144.91221 41.49162 120.46794 1.000 55.85445 70 VAL B CA 1
ATOM 564 C C . VAL A 1 86 ? 143.94791 42.41354 119.73134 1.000 53.73825 70 VAL B C 1
ATOM 565 O O . VAL A 1 86 ? 142.72344 42.29235 119.86930 1.000 51.61074 70 VAL B O 1
ATOM 569 N N . LYS A 1 87 ? 144.48391 43.34257 118.93416 1.000 49.25190 71 LYS B N 1
ATOM 570 C CA . LYS A 1 87 ? 143.64178 44.27635 118.19051 1.000 56.06853 71 LYS B CA 1
ATOM 571 C C . LYS A 1 87 ? 142.62421 43.54207 117.32380 1.000 55.19051 71 LYS B C 1
ATOM 572 O O . LYS A 1 87 ? 141.47458 43.97934 117.19658 1.000 56.66949 71 LYS B O 1
ATOM 578 N N . THR A 1 88 ? 143.02207 42.41323 116.73537 1.000 53.95263 72 THR B N 1
ATOM 579 C CA . THR A 1 88 ? 142.09460 41.62633 115.92999 1.000 53.31186 72 THR B CA 1
ATOM 580 C C . THR A 1 88 ? 141.15473 40.80105 116.80042 1.000 49.34377 72 THR B C 1
ATOM 581 O O . THR A 1 88 ? 139.94366 40.76633 116.55161 1.000 47.14263 72 THR B O 1
ATOM 585 N N . MET A 1 89 ? 141.69524 40.13690 117.82582 1.000 46.87106 73 MET B N 1
ATOM 586 C CA . MET A 1 89 ? 140.88307 39.24711 118.64895 1.000 44.24504 73 MET B CA 1
ATOM 587 C C . MET A 1 89 ? 139.77578 39.99538 119.37946 1.000 43.25340 73 MET B C 1
ATOM 588 O O . MET A 1 89 ? 138.67859 39.45403 119.55743 1.000 36.25976 73 MET B O 1
ATOM 593 N N . ILE A 1 90 ? 140.03055 41.23735 119.80078 1.000 40.27548 74 ILE B N 1
ATOM 594 C CA . ILE A 1 90 ? 139.02568 41.95679 120.57389 1.000 38.75195 74 ILE B CA 1
ATOM 595 C C . ILE A 1 90 ? 137.80513 42.30202 119.72699 1.000 36.80327 74 ILE B C 1
ATOM 596 O O . ILE A 1 90 ? 136.72018 42.52814 120.27529 1.000 36.95255 74 ILE B O 1
ATOM 601 N N . GLN A 1 91 ? 137.94013 42.31329 118.40211 1.000 39.30167 75 GLN B N 1
ATOM 602 C CA . GLN A 1 91 ? 136.83738 42.64503 117.50915 1.000 44.99040 75 GLN B CA 1
ATOM 603 C C . GLN A 1 91 ? 136.02526 41.42983 117.07487 1.000 41.20627 75 GLN B C 1
ATOM 604 O O . GLN A 1 91 ? 135.03121 41.59414 116.36044 1.000 43.32784 75 GLN B O 1
ATOM 610 N N . ALA A 1 92 ? 136.41413 40.22530 117.48441 1.000 43.73462 76 ALA B N 1
ATOM 611 C CA . ALA A 1 92 ? 135.72298 39.01620 117.04856 1.000 46.53643 76 ALA B CA 1
ATOM 612 C C . ALA A 1 92 ? 134.33807 38.93357 117.68430 1.000 41.98833 76 ALA B C 1
ATOM 613 O O . ALA A 1 92 ? 134.21323 38.82704 118.90851 1.000 40.86134 76 ALA B O 1
ATOM 615 N N . ARG A 1 93 ? 133.30395 38.98586 116.85662 1.000 37.63424 77 ARG B N 1
ATOM 616 C CA . ARG A 1 93 ? 131.92637 38.83427 117.30403 1.000 43.40884 77 ARG B CA 1
ATOM 617 C C . ARG A 1 93 ? 131.52867 37.36741 117.25759 1.000 44.53946 77 ARG B C 1
ATOM 618 O O . ARG A 1 93 ? 132.22077 36.54307 116.65723 1.000 42.42510 77 ARG B O 1
ATOM 626 N N . PRO A 1 94 ? 130.41514 36.99437 117.90249 1.000 42.25412 78 PRO B N 1
ATOM 627 C CA . PRO A 1 94 ? 129.96893 35.59129 117.80990 1.000 46.11092 78 PRO B CA 1
ATOM 628 C C . PRO A 1 94 ? 129.77591 35.11457 116.38008 1.000 43.53767 78 PRO B C 1
ATOM 629 O O . PRO A 1 94 ? 130.05690 33.94686 116.07728 1.000 35.45891 78 PRO B O 1
ATOM 633 N N . GLU A 1 95 ? 129.32377 35.99145 115.48182 1.000 42.57820 79 GLU B N 1
ATOM 634 C CA . GLU A 1 95 ? 129.20583 35.63070 114.07437 1.000 43.77973 79 GLU B CA 1
ATOM 635 C C . GLU A 1 95 ? 130.55601 35.38713 113.41172 1.000 43.17354 79 GLU B C 1
ATOM 636 O O . GLU A 1 95 ? 130.58881 34.89331 112.28033 1.000 40.26465 79 GLU B O 1
ATOM 642 N N . ASP A 1 96 ? 131.66056 35.71997 114.07802 1.000 43.07648 80 ASP B N 1
ATOM 643 C CA . ASP A 1 96 ? 132.99810 35.50595 113.54491 1.000 38.97439 80 ASP B CA 1
ATOM 644 C C . ASP A 1 96 ? 133.65593 34.25058 114.10095 1.000 37.25313 80 ASP B C 1
ATOM 645 O O . ASP A 1 96 ? 134.85049 34.03847 113.87120 1.000 34.34649 80 ASP B O 1
ATOM 650 N N . ALA A 1 97 ? 132.90687 33.41813 114.83012 1.000 34.73277 81 ALA B N 1
ATOM 651 C CA . ALA A 1 97 ? 133.50221 32.23964 115.45211 1.000 33.77841 81 ALA B CA 1
ATOM 652 C C . ALA A 1 97 ? 134.12372 31.31069 114.41759 1.000 30.98968 81 ALA B C 1
ATOM 653 O O . ALA A 1 97 ? 135.17248 30.71095 114.67607 1.000 29.38910 81 ALA B O 1
ATOM 655 N N . GLY A 1 98 ? 133.50893 31.19713 113.23859 1.000 31.59302 82 GLY B N 1
ATOM 656 C CA . GLY A 1 98 ? 134.08327 30.36199 112.19452 1.000 35.87902 82 GLY B CA 1
ATOM 657 C C . GLY A 1 98 ? 135.44245 30.85417 111.73424 1.000 37.80791 82 GLY B C 1
ATOM 658 O O . GLY A 1 98 ? 136.38187 30.06904 111.57879 1.000 29.11539 82 GLY B O 1
ATOM 659 N N . ASP A 1 99 ? 135.56631 32.16654 111.51366 1.000 34.63576 83 ASP B N 1
ATOM 660 C CA . ASP A 1 99 ? 136.84830 32.72919 111.09801 1.000 39.28274 83 ASP B CA 1
ATOM 661 C C . ASP A 1 99 ? 137.90722 32.55841 112.17962 1.000 35.89201 83 ASP B C 1
ATOM 662 O O . ASP A 1 99 ? 139.06953 32.26204 111.87726 1.000 36.68022 83 ASP B O 1
ATOM 667 N N . VAL A 1 100 ? 137.52719 32.74870 113.44621 1.000 32.69252 84 VAL B N 1
ATOM 668 C CA . VAL A 1 100 ? 138.47146 32.55687 114.54446 1.000 32.33179 84 VAL B CA 1
ATOM 669 C C . VAL A 1 100 ? 138.92019 31.10301 114.60658 1.000 32.58638 84 VAL B C 1
ATOM 670 O O . VAL A 1 100 ? 140.11595 30.80451 114.71874 1.000 32.81529 84 VAL B O 1
ATOM 674 N N . PHE A 1 101 ? 137.95991 30.17736 114.55042 1.000 33.30165 85 PHE B N 1
ATOM 675 C CA . PHE A 1 101 ? 138.28734 28.75532 114.52517 1.000 31.52933 85 PHE B CA 1
ATOM 676 C C . PHE A 1 101 ? 139.24396 28.43529 113.38191 1.000 28.33145 85 PHE B C 1
ATOM 677 O O . PHE A 1 101 ? 140.27684 27.78919 113.58596 1.000 30.09601 85 PHE B O 1
ATOM 685 N N . ASN A 1 102 ? 138.93104 28.90931 112.17294 1.000 29.81493 86 ASN B N 1
ATOM 686 C CA . ASN A 1 102 ? 139.78358 28.61827 111.02327 1.000 31.02240 86 ASN B CA 1
ATOM 687 C C . ASN A 1 102 ? 141.18195 29.20114 111.19731 1.000 32.53774 86 ASN B C 1
ATOM 688 O O . ASN A 1 102 ? 142.16908 28.59890 110.75904 1.000 32.35021 86 ASN B O 1
ATOM 693 N N . THR A 1 103 ? 141.29024 30.36984 111.83574 1.000 33.26581 87 THR B N 1
ATOM 694 C CA . THR A 1 103 ? 142.59426 31.01424 111.97655 1.000 38.81633 87 THR B CA 1
ATOM 695 C C . THR A 1 103 ? 143.51550 30.20870 112.88748 1.000 29.95957 87 THR B C 1
ATOM 696 O O . THR A 1 103 ? 144.66068 29.91650 112.52401 1.000 32.07923 87 THR B O 1
ATOM 700 N N . VAL A 1 104 ? 143.03554 29.83462 114.07611 1.000 27.37224 88 VAL B N 1
ATOM 701 C CA . VAL A 1 104 ? 143.89435 29.08711 114.98986 1.000 33.94472 88 VAL B CA 1
ATOM 702 C C . VAL A 1 104 ? 144.15015 27.67957 114.46489 1.000 27.25059 88 VAL B C 1
ATOM 703 O O . VAL A 1 104 ? 145.21465 27.10308 114.71876 1.000 28.77799 88 VAL B O 1
ATOM 707 N N . GLU A 1 105 ? 143.19981 27.10523 113.72165 1.000 27.20059 89 GLU B N 1
ATOM 708 C CA . GLU A 1 105 ? 143.45212 25.81621 113.08314 1.000 29.58465 89 GLU B CA 1
ATOM 709 C C . GLU A 1 105 ? 144.58321 25.92137 112.06744 1.000 29.17956 89 GLU B C 1
ATOM 710 O O . GLU A 1 105 ? 145.40462 25.00470 111.94340 1.000 30.00802 89 GLU B O 1
ATOM 716 N N . THR A 1 106 ? 144.64292 27.03614 111.33213 1.000 29.95471 90 THR B N 1
ATOM 717 C CA . THR A 1 106 ? 145.70908 27.22438 110.35229 1.000 27.05279 90 THR B CA 1
ATOM 718 C C . THR A 1 106 ? 147.05778 27.40654 111.03443 1.000 29.80381 90 THR B C 1
ATOM 719 O O . THR A 1 106 ? 148.05849 26.81728 110.60978 1.000 29.69794 90 THR B O 1
ATOM 723 N N . ILE A 1 107 ? 147.10031 28.21461 112.09661 1.000 26.85059 91 ILE B N 1
ATOM 724 C CA . ILE A 1 107 ? 148.33084 28.38491 112.86566 1.000 30.23993 91 ILE B CA 1
ATOM 725 C C . ILE A 1 107 ? 148.84524 27.03621 113.35397 1.000 32.61245 91 ILE B C 1
ATOM 726 O O . ILE A 1 107 ? 150.03655 26.72485 113.23774 1.000 31.16773 91 ILE B O 1
ATOM 731 N N . LYS A 1 108 ? 147.95025 26.21056 113.90205 1.000 30.02227 92 LYS B N 1
ATOM 732 C CA . LYS A 1 108 ? 148.38160 24.93883 114.46776 1.000 29.53223 92 LYS B CA 1
ATOM 733 C C . LYS A 1 108 ? 148.70556 23.91874 113.38668 1.000 27.57601 92 LYS B C 1
ATOM 734 O O . LYS A 1 108 ? 149.52004 23.01877 113.61617 1.000 29.26079 92 LYS B O 1
ATOM 740 N N . ARG A 1 109 ? 148.09099 24.03808 112.20809 1.000 29.61649 93 ARG B N 1
ATOM 741 C CA . ARG A 1 109 ? 148.47421 23.17191 111.09771 1.000 33.29562 93 ARG B CA 1
ATOM 742 C C . ARG A 1 109 ? 149.92160 23.42417 110.69196 1.000 34.89247 93 ARG B C 1
ATOM 743 O O . ARG A 1 109 ? 150.67230 22.48028 110.41314 1.000 28.31834 93 ARG B O 1
ATOM 751 N N . GLN A 1 110 ? 150.33511 24.69503 110.68106 1.000 28.56767 94 GLN B N 1
ATOM 752 C CA . GLN A 1 110 ? 151.72723 25.03408 110.40089 1.000 32.51336 94 GLN B CA 1
ATOM 753 C C . GLN A 1 110 ? 152.66647 24.40217 111.42175 1.000 28.22659 94 GLN B C 1
ATOM 754 O O . GLN A 1 110 ? 153.68391 23.80144 111.05710 1.000 28.98574 94 GLN B O 1
ATOM 760 N N . LEU A 1 111 ? 152.34448 24.53771 112.71260 1.000 29.70234 95 LEU B N 1
ATOM 761 C CA . LEU A 1 111 ? 153.21772 24.00379 113.75398 1.000 28.97975 95 LEU B CA 1
ATOM 762 C C . LEU A 1 111 ? 153.21550 22.48182 113.75302 1.000 29.13315 95 LEU B C 1
ATOM 763 O O . LEU A 1 111 ? 154.24489 21.85516 114.02959 1.000 33.94047 95 LEU B O 1
ATOM 768 N N . ARG A 1 112 ? 152.06630 21.86902 113.46014 1.000 26.54106 96 ARG B N 1
ATOM 769 C CA . ARG A 1 112 ? 151.99841 20.41062 113.41958 1.000 31.58450 96 ARG B CA 1
ATOM 770 C C . ARG A 1 112 ? 152.84128 19.84907 112.27981 1.000 32.25182 96 ARG B C 1
ATOM 771 O O . ARG A 1 112 ? 153.49782 18.81361 112.44048 1.000 32.48948 96 ARG B O 1
ATOM 779 N N . THR A 1 113 ? 152.83148 20.51246 111.11975 1.000 33.34788 97 THR B N 1
ATOM 780 C CA . THR A 1 113 ? 153.70961 20.10554 110.02623 1.000 31.32322 97 THR B CA 1
ATOM 781 C C . THR A 1 113 ? 155.17227 20.25572 110.42455 1.000 34.89654 97 THR B C 1
ATOM 782 O O . THR A 1 113 ? 155.99148 19.36202 110.18276 1.000 31.78543 97 THR B O 1
ATOM 786 N N . LEU A 1 114 ? 155.51676 21.39258 111.03619 1.000 34.57439 98 LEU B N 1
ATOM 787 C CA . LEU A 1 114 ? 156.87145 21.59534 111.53855 1.000 34.13449 98 LEU B CA 1
ATOM 788 C C . LEU A 1 114 ? 157.25458 20.52881 112.55563 1.000 37.77345 98 LEU B C 1
ATOM 789 O O . LEU A 1 114 ? 158.41526 20.10333 112.60933 1.000 38.91154 98 LEU B O 1
ATOM 794 N N . GLU A 1 115 ? 156.28714 20.07341 113.35150 1.000 35.50184 99 GLU B N 1
ATOM 795 C CA . GLU A 1 115 ? 156.52524 19.09644 114.40389 1.000 34.99848 99 GLU B CA 1
ATOM 796 C C . GLU A 1 115 ? 156.71991 17.68206 113.87181 1.000 38.21055 99 GLU B C 1
ATOM 797 O O . GLU A 1 115 ? 157.30800 16.84544 114.56802 1.000 36.46590 99 GLU B O 1
ATOM 803 N N . THR A 1 116 ? 156.23620 17.39245 112.66565 1.000 33.42542 100 THR B N 1
ATOM 804 C CA . THR A 1 116 ? 156.23303 16.03829 112.12645 1.000 33.43559 100 THR B CA 1
ATOM 805 C C . THR A 1 116 ? 157.01497 15.94888 110.81921 1.000 32.90137 100 THR B C 1
ATOM 806 O O . THR A 1 116 ? 156.65621 15.17976 109.92516 1.000 33.72831 100 THR B O 1
ATOM 810 N N . LEU A 1 117 ? 158.09134 16.72679 110.69820 1.000 34.18014 101 LEU B N 1
ATOM 811 C CA . LEU A 1 117 ? 158.89385 16.73889 109.48165 1.000 33.63408 101 LEU B CA 1
ATOM 812 C C . LEU A 1 117 ? 159.80006 15.52320 109.34664 1.000 36.98094 101 LEU B C 1
ATOM 813 O O . LEU A 1 117 ? 160.37122 15.31680 108.27147 1.000 41.50740 101 LEU B O 1
ATOM 818 N N . GLY A 1 118 ? 159.94903 14.71930 110.39490 1.000 38.05160 102 GLY B N 1
ATOM 819 C CA . GLY A 1 118 ? 160.90616 13.63363 110.35495 1.000 38.50540 102 GLY B CA 1
ATOM 820 C C . GLY A 1 118 ? 162.33581 14.05855 110.58485 1.000 36.50626 102 GLY B C 1
ATOM 821 O O . GLY A 1 118 ? 163.25678 13.33178 110.20223 1.000 38.79341 102 GLY B O 1
ATOM 822 N N . LYS A 1 119 ? 162.54982 15.21986 111.20057 1.000 39.48867 103 LYS B N 1
ATOM 823 C CA . LYS A 1 119 ? 163.88292 15.74835 111.45104 1.000 39.83529 103 LYS B CA 1
ATOM 824 C C . LYS A 1 119 ? 163.79339 16.71705 112.61926 1.000 40.17192 103 LYS B C 1
ATOM 825 O O . LYS A 1 119 ? 162.73138 17.30791 112.84439 1.000 38.75971 103 LYS B O 1
ATOM 831 N N . PRO A 1 120 ? 164.87052 16.89422 113.38266 1.000 37.80694 104 PRO B N 1
ATOM 832 C CA . PRO A 1 120 ? 164.77124 17.69044 114.61169 1.000 40.59209 104 PRO B CA 1
ATOM 833 C C . PRO A 1 120 ? 164.62315 19.17931 114.33099 1.000 39.49655 104 PRO B C 1
ATOM 834 O O . PRO A 1 120 ? 165.26344 19.73462 113.43473 1.000 36.64520 104 PRO B O 1
ATOM 838 N N . VAL A 1 121 ? 163.76632 19.82145 115.12200 1.000 37.40301 105 VAL B N 1
ATOM 839 C CA . VAL A 1 121 ? 163.54186 21.26103 115.07554 1.000 39.13714 105 VAL B CA 1
ATOM 840 C C . VAL A 1 121 ? 163.83159 21.82407 116.46051 1.000 39.87487 105 VAL B C 1
ATOM 841 O O . VAL A 1 121 ? 163.26740 21.35525 117.45581 1.000 35.32701 105 VAL B O 1
ATOM 845 N N . VAL A 1 122 ? 164.70338 22.82760 116.52277 1.000 37.26398 106 VAL B N 1
ATOM 846 C CA . VAL A 1 122 ? 165.15271 23.40745 117.78164 1.000 37.94481 106 VAL B CA 1
ATOM 847 C C . VAL A 1 122 ? 164.72622 24.86640 117.84038 1.000 38.04233 106 VAL B C 1
ATOM 848 O O . VAL A 1 122 ? 164.86564 25.60653 116.86003 1.000 37.62196 106 VAL B O 1
ATOM 852 N N . ALA A 1 123 ? 164.21047 25.27558 118.99597 1.000 36.31324 107 ALA B N 1
ATOM 853 C CA . ALA A 1 123 ? 163.84651 26.66170 119.25307 1.000 36.35509 107 ALA B CA 1
ATOM 854 C C . ALA A 1 123 ? 165.00840 27.35471 119.95417 1.000 37.57506 107 ALA B C 1
ATOM 855 O O . ALA A 1 123 ? 165.46756 26.89267 121.00459 1.000 44.21377 107 ALA B O 1
ATOM 857 N N . ALA A 1 124 ? 165.48614 28.45249 119.36802 1.000 39.70501 108 ALA B N 1
ATOM 858 C CA . ALA A 1 124 ? 166.54921 29.27194 119.95298 1.000 40.88740 108 ALA B CA 1
ATOM 859 C C . ALA A 1 124 ? 165.88644 30.48222 120.60396 1.000 41.97298 108 ALA B C 1
ATOM 860 O O . ALA A 1 124 ? 165.62800 31.49693 119.95614 1.000 38.86006 108 ALA B O 1
ATOM 862 N N . ILE A 1 125 ? 165.61358 30.37059 121.90258 1.000 46.61524 109 ILE B N 1
ATOM 863 C CA . ILE A 1 125 ? 164.83617 31.36971 122.63103 1.000 46.19553 109 ILE B CA 1
ATOM 864 C C . ILE A 1 125 ? 165.81043 32.39519 123.20595 1.000 48.10645 109 ILE B C 1
ATOM 865 O O . ILE A 1 125 ? 166.46304 32.15300 124.22331 1.000 46.38365 109 ILE B O 1
ATOM 870 N N . ASN A 1 126 ? 165.89726 33.55799 122.55478 1.000 45.95852 110 ASN B N 1
ATOM 871 C CA . ASN A 1 126 ? 166.83807 34.59893 122.95244 1.000 49.93653 110 ASN B CA 1
ATOM 872 C C . ASN A 1 126 ? 166.25443 35.60042 123.93635 1.000 49.08274 110 ASN B C 1
ATOM 873 O O . ASN A 1 126 ? 167.01497 36.24523 124.66772 1.000 47.13444 110 ASN B O 1
ATOM 878 N N . GLY A 1 127 ? 164.94491 35.75596 123.96179 1.000 50.26906 111 GLY B N 1
ATOM 879 C CA . GLY A 1 127 ? 164.29064 36.69889 124.85085 1.000 44.82563 111 GLY B CA 1
ATOM 880 C C . GLY A 1 127 ? 162.95479 36.14704 125.26946 1.000 48.25875 111 GLY B C 1
ATOM 881 O O . GLY A 1 127 ? 162.75308 34.92862 125.28711 1.000 47.31139 111 GLY B O 1
ATOM 882 N N . ALA A 1 128 ? 162.03125 37.04802 125.59633 1.000 46.73704 112 ALA B N 1
ATOM 883 C CA . ALA A 1 128 ? 160.71114 36.63800 126.05469 1.000 44.52386 112 ALA B CA 1
ATOM 884 C C . ALA A 1 128 ? 159.99021 35.82165 124.98834 1.000 43.02206 112 ALA B C 1
ATOM 885 O O . ALA A 1 128 ? 160.03138 36.14411 123.79752 1.000 42.06449 112 ALA B O 1
ATOM 887 N N . ALA A 1 129 ? 159.33453 34.74728 125.42820 1.000 42.23360 113 ALA B N 1
ATOM 888 C CA . ALA A 1 129 ? 158.50099 33.89590 124.57673 1.000 40.49511 113 ALA B CA 1
ATOM 889 C C . ALA A 1 129 ? 157.20085 33.66881 125.34149 1.000 40.50837 113 ALA B C 1
ATOM 890 O O . ALA A 1 129 ? 157.11018 32.76714 126.17981 1.000 39.64522 113 ALA B O 1
ATOM 892 N N . LEU A 1 130 ? 156.20000 34.49683 125.05667 1.000 41.86654 114 LEU B N 1
ATOM 893 C CA . LEU A 1 130 ? 154.95088 34.51745 125.80673 1.000 39.21237 114 LEU B CA 1
ATOM 894 C C . LEU A 1 130 ? 153.77486 34.24277 124.87864 1.000 39.73323 114 LEU B C 1
ATOM 895 O O . LEU A 1 130 ? 153.72032 34.76344 123.75885 1.000 40.53071 114 LEU B O 1
ATOM 900 N N . GLY A 1 131 ? 152.83348 33.43243 125.35672 1.000 33.24876 115 GLY B N 1
ATOM 901 C CA . GLY A 1 131 ? 151.65469 33.08610 124.59318 1.000 36.85111 115 GLY B CA 1
ATOM 902 C C . GLY A 1 131 ? 151.96739 32.29573 123.34165 1.000 39.13451 115 GLY B C 1
ATOM 903 O O . GLY A 1 131 ? 152.55747 31.21570 123.41032 1.000 32.98552 115 GLY B O 1
ATOM 904 N N . GLY A 1 132 ? 151.57806 32.83990 122.18563 1.000 37.17970 116 GLY B N 1
ATOM 905 C CA . GLY A 1 132 ? 151.92134 32.22591 120.91587 1.000 38.24482 116 GLY B CA 1
ATOM 906 C C . GLY A 1 132 ? 153.40849 32.03835 120.69513 1.000 34.93705 116 GLY B C 1
ATOM 907 O O . GLY A 1 132 ? 153.80521 31.13156 119.95681 1.000 34.85420 116 GLY B O 1
ATOM 908 N N . GLY A 1 133 ? 154.24275 32.86798 121.32345 1.000 35.83475 117 GLY B N 1
ATOM 909 C CA . GLY A 1 133 ? 155.67876 32.69106 121.19372 1.000 36.18093 117 GLY B CA 1
ATOM 910 C C . GLY A 1 133 ? 156.17736 31.40994 121.83028 1.000 36.41206 117 GLY B C 1
ATOM 911 O O . GLY A 1 133 ? 157.01040 30.70623 121.25271 1.000 36.19849 117 GLY B O 1
ATOM 912 N N . LEU A 1 134 ? 155.69327 31.09676 123.03527 1.000 36.31607 118 LEU B N 1
ATOM 913 C CA . LEU A 1 134 ? 156.05337 29.82524 123.65218 1.000 35.79509 118 LEU B CA 1
ATOM 914 C C . LEU A 1 134 ? 155.43427 28.65132 122.90484 1.000 33.19307 118 LEU B C 1
ATOM 915 O O . LEU A 1 134 ? 156.05165 27.58427 122.80971 1.000 34.85496 118 LEU B O 1
ATOM 920 N N . GLU A 1 135 ? 154.22501 28.83122 122.36468 1.000 32.65035 119 GLU B N 1
ATOM 921 C CA . GLU A 1 135 ? 153.57394 27.75449 121.62519 1.000 35.12375 119 GLU B CA 1
ATOM 922 C C . GLU A 1 135 ? 154.38902 27.35386 120.40262 1.000 36.51059 119 GLU B C 1
ATOM 923 O O . GLU A 1 135 ? 154.42345 26.17408 120.02955 1.000 33.23164 119 GLU B O 1
ATOM 929 N N . ILE A 1 136 ? 155.04516 28.32450 119.76183 1.000 33.89018 120 ILE B N 1
ATOM 930 C CA . ILE A 1 136 ? 155.94882 28.01507 118.65694 1.000 33.36913 120 ILE B CA 1
ATOM 931 C C . ILE A 1 136 ? 157.09246 27.13568 119.14371 1.000 33.91272 120 ILE B C 1
ATOM 932 O O . ILE A 1 136 ? 157.42002 26.11178 118.53181 1.000 29.36987 120 ILE B O 1
ATOM 937 N N . ALA A 1 137 ? 157.71330 27.52442 120.26123 1.000 31.29705 121 ALA B N 1
ATOM 938 C CA . ALA A 1 137 ? 158.82033 26.75154 120.81166 1.000 33.60116 121 ALA B CA 1
ATOM 939 C C . ALA A 1 137 ? 158.37109 25.37756 121.29518 1.000 34.30301 121 ALA B C 1
ATOM 940 O O . ALA A 1 137 ? 159.16523 24.43116 121.28058 1.000 34.65765 121 ALA B O 1
ATOM 942 N N . LEU A 1 138 ? 157.11273 25.24420 121.72444 1.000 31.83787 122 LEU B N 1
ATOM 943 C CA . LEU A 1 138 ? 156.61771 23.94751 122.17163 1.000 33.98966 122 LEU B CA 1
ATOM 944 C C . LEU A 1 138 ? 156.38641 22.98844 121.01301 1.000 37.17668 122 LEU B C 1
ATOM 945 O O . LEU A 1 138 ? 156.38173 21.77108 121.22460 1.000 33.50925 122 LEU B O 1
ATOM 950 N N . ALA A 1 139 ? 156.18806 23.50778 119.79997 1.000 34.44391 123 ALA B N 1
ATOM 951 C CA . ALA A 1 139 ? 156.08169 22.67127 118.61271 1.000 33.96815 123 ALA B CA 1
ATOM 952 C C . ALA A 1 139 ? 157.42799 22.12671 118.16151 1.000 38.11054 123 ALA B C 1
ATOM 953 O O . ALA A 1 139 ? 157.46212 21.21218 117.32990 1.000 38.30177 123 ALA B O 1
ATOM 955 N N . CYS A 1 140 ? 158.52640 22.66930 118.67893 1.000 33.24300 124 CYS B N 1
ATOM 956 C CA . CYS A 1 140 ? 159.85209 22.15738 118.38447 1.000 35.07937 124 CYS B CA 1
ATOM 957 C C . CYS A 1 140 ? 160.16369 20.95913 119.28102 1.000 38.10995 124 CYS B C 1
ATOM 958 O O . CYS A 1 140 ? 159.47428 20.68706 120.26794 1.000 35.99586 124 CYS B O 1
ATOM 961 N N . HIS A 1 141 ? 161.22335 20.23520 118.92814 1.000 37.39545 125 HIS B N 1
ATOM 962 C CA . HIS A 1 141 ? 161.61768 19.04857 119.67602 1.000 38.63341 125 HIS B CA 1
ATOM 963 C C . HIS A 1 141 ? 162.63174 19.34157 120.77320 1.000 38.76554 125 HIS B C 1
ATOM 964 O O . HIS A 1 141 ? 162.83221 18.49560 121.65162 1.000 39.93856 125 HIS B O 1
ATOM 971 N N . HIS A 1 142 ? 163.25640 20.51563 120.75333 1.000 37.08374 126 HIS B N 1
ATOM 972 C CA . HIS A 1 142 ? 164.27034 20.88247 121.72950 1.000 38.74515 126 HIS B CA 1
ATOM 973 C C . HIS A 1 142 ? 164.25501 22.39592 121.88157 1.000 42.27557 126 HIS B C 1
ATOM 974 O O . HIS A 1 142 ? 164.16442 23.12075 120.88671 1.000 42.30803 126 HIS B O 1
ATOM 981 N N . ARG A 1 143 ? 164.33661 22.86665 123.12471 1.000 40.73045 127 ARG B N 1
ATOM 982 C CA . ARG A 1 143 ? 164.24381 24.28845 123.44025 1.000 42.05941 127 ARG B CA 1
ATOM 983 C C . ARG A 1 143 ? 165.48457 24.72316 124.20716 1.000 46.84963 127 ARG B C 1
ATOM 984 O O . ARG A 1 143 ? 165.76068 24.20464 125.29492 1.000 42.48351 127 ARG B O 1
ATOM 992 N N . ILE A 1 144 ? 166.22322 25.67546 123.64121 1.000 43.22055 128 ILE B N 1
ATOM 993 C CA . ILE A 1 144 ? 167.38797 26.27727 124.28060 1.000 48.22837 128 ILE B CA 1
ATOM 994 C C . ILE A 1 144 ? 167.06325 27.73606 124.56401 1.000 47.70714 128 ILE B C 1
ATOM 995 O O . ILE A 1 144 ? 166.57357 28.45140 123.68119 1.000 46.04303 128 ILE B O 1
ATOM 1000 N N . ALA A 1 145 ? 167.33368 28.17714 125.78866 1.000 46.88112 129 ALA B N 1
ATOM 1001 C CA . ALA A 1 145 ? 167.00931 29.52859 126.21810 1.000 48.80707 129 ALA B CA 1
ATOM 1002 C C . ALA A 1 145 ? 168.26187 30.23876 126.70864 1.000 50.28559 129 ALA B C 1
ATOM 1003 O O . ALA A 1 145 ? 169.07550 29.65858 127.43411 1.000 52.44466 129 ALA B O 1
ATOM 1005 N N . ALA A 1 146 ? 168.41177 31.49638 126.30483 1.000 49.87306 130 ALA B N 1
ATOM 1006 C CA . ALA A 1 146 ? 169.50013 32.32596 126.79735 1.000 52.87221 130 ALA B CA 1
ATOM 1007 C C . ALA A 1 146 ? 169.15870 32.83694 128.19040 1.000 53.77884 130 ALA B C 1
ATOM 1008 O O . ALA A 1 146 ? 168.08308 33.40420 128.40734 1.000 52.05570 130 ALA B O 1
ATOM 1010 N N . ASP A 1 147 ? 170.07468 32.63028 129.13683 1.000 60.42488 131 ASP B N 1
ATOM 1011 C CA . ASP A 1 147 ? 169.84730 33.00471 130.53279 1.000 58.08392 131 ASP B CA 1
ATOM 1012 C C . ASP A 1 147 ? 170.19197 34.48353 130.72344 1.000 61.19558 131 ASP B C 1
ATOM 1013 O O . ASP A 1 147 ? 171.15221 34.86139 131.39846 1.000 58.65289 131 ASP B O 1
ATOM 1018 N N . VAL A 1 148 ? 169.37377 35.33109 130.10486 1.000 59.16686 132 VAL B N 1
ATOM 1019 C CA . VAL A 1 148 ? 169.54297 36.77681 130.16910 1.000 64.34113 132 VAL B CA 1
ATOM 1020 C C . VAL A 1 148 ? 168.41943 37.36745 131.00821 1.000 65.95141 132 VAL B C 1
ATOM 1021 O O . VAL A 1 148 ? 167.31375 36.81837 131.08382 1.000 62.71812 132 VAL B O 1
ATOM 1025 N N . LYS A 1 149 ? 168.71292 38.49628 131.64794 1.000 69.95962 133 LYS B N 1
ATOM 1026 C CA . LYS A 1 149 ? 167.73052 39.14897 132.49983 1.000 72.09824 133 LYS B CA 1
ATOM 1027 C C . LYS A 1 149 ? 166.60765 39.74874 131.66059 1.000 72.42896 133 LYS B C 1
ATOM 1028 O O . LYS A 1 149 ? 166.80677 40.16359 130.51501 1.000 65.34926 133 LYS B O 1
ATOM 1034 N N . GLY A 1 150 ? 165.41129 39.78698 132.24627 1.000 71.23090 134 GLY B N 1
ATOM 1035 C CA . GLY A 1 150 ? 164.23383 40.25912 131.55237 1.000 70.29851 134 GLY B CA 1
ATOM 1036 C C . GLY A 1 150 ? 163.56079 39.23810 130.66402 1.000 65.15155 134 GLY B C 1
ATOM 1037 O O . GLY A 1 150 ? 162.47060 39.51550 130.14657 1.000 63.67565 134 GLY B O 1
ATOM 1038 N N . SER A 1 151 ? 164.16804 38.07087 130.46409 1.000 63.22717 135 SER B N 1
ATOM 1039 C CA . SER A 1 151 ? 163.55982 37.02237 129.65858 1.000 57.08201 135 SER B CA 1
ATOM 1040 C C . SER A 1 151 ? 162.50062 36.28981 130.47224 1.000 55.80918 135 SER B C 1
ATOM 1041 O O . SER A 1 151 ? 162.75822 35.86072 131.60141 1.000 53.51672 135 SER B O 1
ATOM 1044 N N . GLN A 1 152 ? 161.30863 36.15189 129.89713 1.000 49.26459 136 GLN B N 1
ATOM 1045 C CA . GLN A 1 152 ? 160.19414 35.47490 130.54134 1.000 48.53728 136 GLN B CA 1
ATOM 1046 C C . GLN A 1 152 ? 159.57376 34.47936 129.57345 1.000 50.47867 136 GLN B C 1
ATOM 1047 O O . GLN A 1 152 ? 159.44358 34.75993 128.37842 1.000 46.37230 136 GLN B O 1
ATOM 1053 N N . LEU A 1 153 ? 159.19331 33.31653 130.09489 1.000 46.81708 137 LEU B N 1
ATOM 1054 C CA . LEU A 1 153 ? 158.51394 32.29204 129.31736 1.000 41.27206 137 LEU B CA 1
ATOM 1055 C C . LEU A 1 153 ? 157.21974 31.92255 130.02088 1.000 41.09254 137 LEU B C 1
ATOM 1056 O O . LEU A 1 153 ? 157.19066 31.79106 131.24740 1.000 42.70472 137 LEU B O 1
ATOM 1061 N N . GLY A 1 154 ? 156.15403 31.75795 129.24959 1.000 33.36783 138 GLY B N 1
ATOM 1062 C CA . GLY A 1 154 ? 154.88752 31.37455 129.83670 1.000 38.94197 138 GLY B CA 1
ATOM 1063 C C . GLY A 1 154 ? 153.75502 31.50112 128.84358 1.000 37.32478 138 GLY B C 1
ATOM 1064 O O . GLY A 1 154 ? 153.92802 31.96187 127.71056 1.000 31.47654 138 GLY B O 1
ATOM 1065 N N . LEU A 1 155 ? 152.57702 31.07565 129.30406 1.000 32.65847 139 LEU B N 1
ATOM 1066 C CA . LEU A 1 155 ? 151.33819 31.11170 128.53122 1.000 29.97640 139 LEU B CA 1
ATOM 1067 C C . LEU A 1 155 ? 150.33176 31.96076 129.30005 1.000 36.41338 139 LEU B C 1
ATOM 1068 O O . LEU A 1 155 ? 149.43729 31.42305 129.97007 1.000 30.93507 139 LEU B O 1
ATOM 1073 N N . PRO A 1 156 ? 150.43970 33.29724 129.22313 1.000 34.40491 140 PRO B N 1
ATOM 1074 C CA . PRO A 1 156 ? 149.57184 34.15405 130.04192 1.000 29.45124 140 PRO B CA 1
ATOM 1075 C C . PRO A 1 156 ? 148.23524 34.48007 129.39132 1.000 33.64370 140 PRO B C 1
ATOM 1076 O O . PRO A 1 156 ? 147.58896 35.45694 129.78141 1.000 38.39940 140 PRO B O 1
ATOM 1080 N N . GLU A 1 157 ? 147.80453 33.67216 128.41566 1.000 36.05356 141 GLU B N 1
ATOM 1081 C CA . GLU A 1 157 ? 146.54421 33.94176 127.72475 1.000 35.01820 141 GLU B CA 1
ATOM 1082 C C . GLU A 1 157 ? 145.36969 34.05093 128.68922 1.000 32.27104 141 GLU B C 1
ATOM 1083 O O . GLU A 1 157 ? 144.44398 34.83590 128.44954 1.000 29.02834 141 GLU B O 1
ATOM 1089 N N . VAL A 1 158 ? 145.38755 33.27804 129.77830 1.000 27.67808 142 VAL B N 1
ATOM 1090 C CA . VAL A 1 158 ? 144.27704 33.28956 130.72779 1.000 34.41558 142 VAL B CA 1
ATOM 1091 C C . VAL A 1 158 ? 144.08310 34.67593 131.33276 1.000 28.72806 142 VAL B C 1
ATOM 1092 O O . VAL A 1 158 ? 142.96283 35.04524 131.70775 1.000 25.66026 142 VAL B O 1
ATOM 1096 N N . THR A 1 159 ? 145.15355 35.47173 131.42494 1.000 32.83822 143 THR B N 1
ATOM 1097 C CA . THR A 1 159 ? 145.04718 36.80423 132.01041 1.000 29.54758 143 THR B CA 1
ATOM 1098 C C . THR A 1 159 ? 144.29948 37.78052 131.11251 1.000 33.02261 143 THR B C 1
ATOM 1099 O O . THR A 1 159 ? 143.97359 38.88544 131.56042 1.000 32.73165 143 THR B O 1
ATOM 1103 N N . LEU A 1 160 ? 144.03445 37.40863 129.86242 1.000 32.60020 144 LEU B N 1
ATOM 1104 C CA . LEU A 1 160 ? 143.23122 38.21432 128.95535 1.000 33.17314 144 LEU B CA 1
ATOM 1105 C C . LEU A 1 160 ? 141.85241 37.61025 128.73291 1.000 33.47639 144 LEU B C 1
ATOM 1106 O O . LEU A 1 160 ? 141.11064 38.07963 127.86434 1.000 34.02245 144 LEU B O 1
ATOM 1111 N N . GLY A 1 161 ? 141.49295 36.58392 129.50050 1.000 32.89001 145 GLY B N 1
ATOM 1112 C CA . GLY A 1 161 ? 140.26140 35.86209 129.28109 1.000 30.08308 145 GLY B CA 1
ATOM 1113 C C . GLY A 1 161 ? 140.31479 34.85824 128.15808 1.000 31.68839 145 GLY B C 1
ATOM 1114 O O . GLY A 1 161 ? 139.26083 34.40351 127.70209 1.000 34.66531 145 GLY B O 1
ATOM 1115 N N . LEU A 1 162 ? 141.50829 34.50098 127.69457 1.000 28.10887 146 LEU B N 1
ATOM 1116 C CA . LEU A 1 162 ? 141.69963 33.58386 126.58757 1.000 31.86418 146 LEU B CA 1
ATOM 1117 C C . LEU A 1 162 ? 142.32049 32.28418 127.09419 1.000 27.70529 146 LEU B C 1
ATOM 1118 O O . LEU A 1 162 ? 142.41764 32.04486 128.30097 1.000 28.34129 146 LEU B O 1
ATOM 1123 N N . LEU A 1 163 ? 142.74132 31.43969 126.16369 1.000 32.43819 147 LEU B N 1
ATOM 1124 C CA . LEU A 1 163 ? 143.50265 30.24060 126.47293 1.000 31.65147 147 LEU B CA 1
ATOM 1125 C C . LEU A 1 163 ? 144.56433 30.06760 125.39956 1.000 38.41485 147 LEU B C 1
ATOM 1126 O O . LEU A 1 163 ? 144.44590 30.63410 124.30656 1.000 34.91498 147 LEU B O 1
ATOM 1131 N N . PRO A 1 164 ? 145.63720 29.31488 125.69201 1.000 33.99561 148 PRO B N 1
ATOM 1132 C CA . PRO A 1 164 ? 146.66045 29.07019 124.66536 1.000 35.35622 148 PRO B CA 1
ATOM 1133 C C . PRO A 1 164 ? 146.11798 28.24806 123.50802 1.000 37.22349 148 PRO B C 1
ATOM 1134 O O . PRO A 1 164 ? 146.22609 27.01767 123.50316 1.000 37.76423 148 PRO B O 1
ATOM 1138 N N . GLY A 1 165 ? 145.53798 28.92153 122.52072 1.000 33.01295 149 GLY B N 1
ATOM 1139 C CA . GLY A 1 165 ? 144.89921 28.26926 121.40136 1.000 31.82903 149 GLY B CA 1
ATOM 1140 C C . GLY A 1 165 ? 145.80152 27.87524 120.25637 1.000 36.56006 149 GLY B C 1
ATOM 1141 O O . GLY A 1 165 ? 145.30054 27.40376 119.23175 1.000 38.89958 149 GLY B O 1
ATOM 1142 N N . GLY A 1 166 ? 147.11380 28.05648 120.38575 1.000 35.52406 150 GLY B N 1
ATOM 1143 C CA . GLY A 1 166 ? 148.04029 27.62228 119.35849 1.000 28.20902 150 GLY B CA 1
ATOM 1144 C C . GLY A 1 166 ? 148.76093 26.34850 119.74791 1.000 37.70341 150 GLY B C 1
ATOM 1145 O O . GLY A 1 166 ? 149.94375 26.17142 119.43917 1.000 34.10709 150 GLY B O 1
ATOM 1146 N N . GLY A 1 167 ? 148.05262 25.45249 120.43411 1.000 34.70341 151 GLY B N 1
ATOM 1147 C CA . GLY A 1 167 ? 148.61857 24.19864 120.87718 1.000 32.27138 151 GLY B CA 1
ATOM 1148 C C . GLY A 1 167 ? 149.20846 24.21605 122.26943 1.000 35.88848 151 GLY B C 1
ATOM 1149 O O . GLY A 1 167 ? 149.70185 23.17576 122.72354 1.000 32.68938 151 GLY B O 1
ATOM 1150 N N . GLY A 1 168 ? 149.17140 25.36005 122.96017 1.000 31.97265 152 GLY B N 1
ATOM 1151 C CA . GLY A 1 168 ? 149.76347 25.43967 124.28583 1.000 31.69156 152 GLY B CA 1
ATOM 1152 C C . GLY A 1 168 ? 149.11057 24.50272 125.28492 1.000 33.77395 152 GLY B C 1
ATOM 1153 O O . GLY A 1 168 ? 149.79654 23.83125 126.05900 1.000 30.76847 152 GLY B O 1
ATOM 1154 N N . VAL A 1 169 ? 147.77723 24.44928 125.29052 1.000 29.03707 153 VAL B N 1
ATOM 1155 C CA . VAL A 1 169 ? 147.08405 23.51531 126.17444 1.000 30.60832 153 VAL B CA 1
ATOM 1156 C C . VAL A 1 169 ? 147.44794 22.08101 125.81482 1.000 30.37289 153 VAL B C 1
ATOM 1157 O O . VAL A 1 169 ? 147.88465 21.29735 126.66534 1.000 29.03423 153 VAL B O 1
ATOM 1161 N N . THR A 1 170 ? 147.28922 21.72414 124.54115 1.000 31.37137 154 THR B N 1
ATOM 1162 C CA . THR A 1 170 ? 147.48857 20.33977 124.12806 1.000 30.01445 154 THR B CA 1
ATOM 1163 C C . THR A 1 170 ? 148.91664 19.87578 124.38708 1.000 31.51355 154 THR B C 1
ATOM 1164 O O . THR A 1 170 ? 149.13432 18.75893 124.87151 1.000 31.07224 154 THR B O 1
ATOM 1168 N N . ARG A 1 171 ? 149.90437 20.72172 124.08802 1.000 31.00521 155 ARG B N 1
ATOM 1169 C CA . ARG A 1 171 ? 151.28954 20.27676 124.19341 1.000 31.83556 155 ARG B CA 1
ATOM 1170 C C . ARG A 1 171 ? 151.77161 20.22650 125.64015 1.000 31.55480 155 ARG B C 1
ATOM 1171 O O . ARG A 1 171 ? 152.43850 19.26162 126.02854 1.000 29.16728 155 ARG B O 1
ATOM 1179 N N . THR A 1 172 ? 151.44860 21.23579 126.45898 1.000 30.21434 156 THR B N 1
ATOM 1180 C CA . THR A 1 172 ? 151.86027 21.17880 127.86238 1.000 31.57738 156 THR B CA 1
ATOM 1181 C C . THR A 1 172 ? 151.22971 19.98561 128.57273 1.000 29.62826 156 THR B C 1
ATOM 1182 O O . THR A 1 172 ? 151.86905 19.35191 129.42174 1.000 29.99780 156 THR B O 1
ATOM 1186 N N . VAL A 1 173 ? 149.97966 19.65638 128.23299 1.000 28.41285 157 VAL B N 1
ATOM 1187 C CA . VAL A 1 173 ? 149.33688 18.48654 128.82791 1.000 31.56037 157 VAL B CA 1
ATOM 1188 C C . VAL A 1 173 ? 150.02704 17.20606 128.37208 1.000 31.94111 157 VAL B C 1
ATOM 1189 O O . VAL A 1 173 ? 150.21695 16.27269 129.16137 1.000 29.13260 157 VAL B O 1
ATOM 1193 N N . ARG A 1 174 ? 150.41651 17.13732 127.09716 1.000 31.16031 158 ARG B N 1
ATOM 1194 C CA . ARG A 1 174 ? 151.16875 15.97658 126.63129 1.000 31.80312 158 ARG B CA 1
ATOM 1195 C C . ARG A 1 174 ? 152.54135 15.89606 127.29164 1.000 34.21452 158 ARG B C 1
ATOM 1196 O O . ARG A 1 174 ? 153.04514 14.79410 127.53747 1.000 31.39852 158 ARG B O 1
ATOM 1204 N N . MET A 1 175 ? 153.15173 17.04483 127.59723 1.000 30.46461 159 MET B N 1
ATOM 1205 C CA . MET A 1 175 ? 154.48944 17.06209 128.18338 1.000 36.35728 159 MET B CA 1
ATOM 1206 C C . MET A 1 175 ? 154.46804 16.75542 129.67558 1.000 32.06369 159 MET B C 1
ATOM 1207 O O . MET A 1 175 ? 155.31951 16.00902 130.17057 1.000 36.08048 159 MET B O 1
ATOM 1212 N N . PHE A 1 176 ? 153.51998 17.33821 130.40942 1.000 33.58491 160 PHE B N 1
ATOM 1213 C CA . PHE A 1 176 ? 153.54375 17.31917 131.86311 1.000 34.22729 160 PHE B CA 1
ATOM 1214 C C . PHE A 1 176 ? 152.37041 16.59045 132.49648 1.000 35.77806 160 PHE B C 1
ATOM 1215 O O . PHE A 1 176 ? 152.40093 16.35367 133.70899 1.000 36.73347 160 PHE B O 1
ATOM 1223 N N . GLY A 1 177 ? 151.34362 16.23715 131.73057 1.000 33.49587 161 GLY B N 1
ATOM 1224 C CA . GLY A 1 177 ? 150.13321 15.68224 132.29401 1.000 31.06937 161 GLY B CA 1
ATOM 1225 C C . GLY A 1 177 ? 149.12163 16.75775 132.64532 1.000 33.97929 161 GLY B C 1
ATOM 1226 O O . GLY A 1 177 ? 149.40423 17.95789 132.64470 1.000 33.36810 161 GLY B O 1
ATOM 1227 N N . ILE A 1 178 ? 147.91009 16.30255 132.96801 1.000 33.04086 162 ILE B N 1
ATOM 1228 C CA . ILE A 1 178 ? 146.79173 17.22468 133.15702 1.000 33.03296 162 ILE B CA 1
ATOM 1229 C C . ILE A 1 178 ? 147.03623 18.13072 134.35879 1.000 34.36496 162 ILE B C 1
ATOM 1230 O O . ILE A 1 178 ? 146.92526 19.35909 134.26455 1.000 30.71998 162 ILE B O 1
ATOM 1235 N N . GLN A 1 179 ? 147.38918 17.53932 135.50244 1.000 32.22153 163 GLN B N 1
ATOM 1236 C CA . GLN A 1 179 ? 147.45014 18.30283 136.74589 1.000 36.13451 163 GLN B CA 1
ATOM 1237 C C . GLN A 1 179 ? 148.58572 19.32239 136.72655 1.000 34.45196 163 GLN B C 1
ATOM 1238 O O . GLN A 1 179 ? 148.37804 20.50085 137.03955 1.000 33.45900 163 GLN B O 1
ATOM 1244 N N . ASN A 1 180 ? 149.79678 18.89032 136.36561 1.000 36.30783 164 ASN B N 1
ATOM 1245 C CA . ASN A 1 180 ? 150.93840 19.80167 136.40825 1.000 36.40556 164 ASN B CA 1
ATOM 1246 C C . ASN A 1 180 ? 150.80804 20.91424 135.37373 1.000 35.83884 164 ASN B C 1
ATOM 1247 O O . ASN A 1 180 ? 151.11741 22.07558 135.66513 1.000 33.61191 164 ASN B O 1
ATOM 1252 N N . ALA A 1 181 ? 150.35807 20.58342 134.16041 1.000 31.17228 165 ALA B N 1
ATOM 1253 C CA . ALA A 1 181 ? 150.19007 21.61368 133.13963 1.000 35.84196 165 ALA B CA 1
ATOM 1254 C C . ALA A 1 181 ? 149.15186 22.64363 133.56439 1.000 32.34082 165 ALA B C 1
ATOM 1255 O O . ALA A 1 181 ? 149.35961 23.85078 133.39964 1.000 33.59536 165 ALA B O 1
ATOM 1257 N N . PHE A 1 182 ? 148.03282 22.18965 134.12810 1.000 31.60351 166 PHE B N 1
ATOM 1258 C CA . PHE A 1 182 ? 146.97505 23.12080 134.50157 1.000 33.92565 166 PHE B CA 1
ATOM 1259 C C . PHE A 1 182 ? 147.40423 23.99962 135.67089 1.000 31.86984 166 PHE B C 1
ATOM 1260 O O . PHE A 1 182 ? 147.37922 25.23053 135.57916 1.000 30.72164 166 PHE B O 1
ATOM 1268 N N . VAL A 1 183 ? 147.82330 23.38138 136.77601 1.000 35.77502 167 VAL B N 1
ATOM 1269 C CA . VAL A 1 183 ? 148.11037 24.14303 137.98796 1.000 37.90124 167 VAL B CA 1
ATOM 1270 C C . VAL A 1 183 ? 149.31465 25.05987 137.79087 1.000 37.84612 167 VAL B C 1
ATOM 1271 O O . VAL A 1 183 ? 149.29050 26.22997 138.19152 1.000 36.95014 167 VAL B O 1
ATOM 1275 N N . SER A 1 184 ? 150.38175 24.55730 137.17080 1.000 33.51142 168 SER B N 1
ATOM 1276 C CA . SER A 1 184 ? 151.64694 25.28146 137.18947 1.000 37.81511 168 SER B CA 1
ATOM 1277 C C . SER A 1 184 ? 151.87857 26.16348 135.96991 1.000 37.46763 168 SER B C 1
ATOM 1278 O O . SER A 1 184 ? 152.73232 27.05610 136.02831 1.000 39.11118 168 SER B O 1
ATOM 1281 N N . VAL A 1 185 ? 151.15173 25.95234 134.87471 1.000 34.44353 169 VAL B N 1
ATOM 1282 C CA . VAL A 1 185 ? 151.41039 26.64144 133.61605 1.000 38.24852 169 VAL B CA 1
ATOM 1283 C C . VAL A 1 185 ? 150.17740 27.38589 133.11664 1.000 35.25149 169 VAL B C 1
ATOM 1284 O O . VAL A 1 185 ? 150.23052 28.59185 132.85106 1.000 33.73637 169 VAL B O 1
ATOM 1288 N N . LEU A 1 186 ? 149.05211 26.68350 132.99084 1.000 30.06091 170 LEU B N 1
ATOM 1289 C CA . LEU A 1 186 ? 147.91986 27.18627 132.22214 1.000 32.38701 170 LEU B CA 1
ATOM 1290 C C . LEU A 1 186 ? 146.92447 27.99521 133.04779 1.000 33.01871 170 LEU B C 1
ATOM 1291 O O . LEU A 1 186 ? 146.39431 28.99536 132.55372 1.000 31.20186 170 LEU B O 1
ATOM 1296 N N . ALA A 1 187 ? 146.65033 27.58830 134.29089 1.000 30.29784 171 ALA B N 1
ATOM 1297 C CA . ALA A 1 187 ? 145.50804 28.14887 135.01055 1.000 34.30449 171 ALA B CA 1
ATOM 1298 C C . ALA A 1 187 ? 145.72478 29.61451 135.36783 1.000 34.00794 171 ALA B C 1
ATOM 1299 O O . ALA A 1 187 ? 144.77438 30.40432 135.36544 1.000 27.55213 171 ALA B O 1
ATOM 1301 N N . GLN A 1 188 ? 146.95926 29.99754 135.68599 1.000 30.98763 172 GLN B N 1
ATOM 1302 C CA . GLN A 1 188 ? 147.25435 31.36321 136.09294 1.000 37.63160 172 GLN B CA 1
ATOM 1303 C C . GLN A 1 188 ? 148.18324 32.07558 135.11994 1.000 35.30284 172 GLN B C 1
ATOM 1304 O O . GLN A 1 188 ? 148.56997 33.22253 135.37690 1.000 40.85845 172 GLN B O 1
ATOM 1310 N N . GLY A 1 189 ? 148.53830 31.43739 134.00949 1.000 36.33870 173 GLY B N 1
ATOM 1311 C CA . GLY A 1 189 ? 149.42233 32.06003 133.03635 1.000 40.48672 173 GLY B CA 1
ATOM 1312 C C . GLY A 1 189 ? 150.76412 32.44100 133.61786 1.000 40.45003 173 GLY B C 1
ATOM 1313 O O . GLY A 1 189 ? 151.30281 33.50599 133.29040 1.000 37.90342 173 GLY B O 1
ATOM 1314 N N . THR A 1 190 ? 151.31601 31.58470 134.47459 1.000 36.79687 174 THR B N 1
ATOM 1315 C CA . THR A 1 190 ? 152.53626 31.90116 135.20496 1.000 40.53887 174 THR B CA 1
ATOM 1316 C C . THR A 1 190 ? 153.69869 32.15866 134.25455 1.000 44.94524 174 THR B C 1
ATOM 1317 O O . THR A 1 190 ? 153.90455 31.41980 133.28757 1.000 40.14725 174 THR B O 1
ATOM 1321 N N . ARG A 1 191 ? 154.45147 33.22068 134.52952 1.000 42.11316 175 ARG B N 1
ATOM 1322 C CA A ARG A 1 191 ? 155.64974 33.53670 133.76801 0.500 42.48709 175 ARG B CA 1
ATOM 1323 C CA B ARG A 1 191 ? 155.65087 33.54235 133.77042 0.500 42.49517 175 ARG B CA 1
ATOM 1324 C C . ARG A 1 191 ? 156.87119 32.96606 134.47550 1.000 46.85987 175 ARG B C 1
ATOM 1325 O O . ARG A 1 191 ? 156.95032 32.96988 135.70700 1.000 44.00328 175 ARG B O 1
ATOM 1340 N N . PHE A 1 192 ? 157.82080 32.46649 133.68951 1.000 48.07096 176 PHE B N 1
ATOM 1341 C CA . PHE A 1 192 ? 158.99554 31.80213 134.23392 1.000 45.40607 176 PHE B CA 1
ATOM 1342 C C . PHE A 1 192 ? 160.26946 32.44314 133.70525 1.000 50.06410 176 PHE B C 1
ATOM 1343 O O . PHE A 1 192 ? 160.36844 32.76861 132.51741 1.000 47.89144 176 PHE B O 1
ATOM 1351 N N . LYS A 1 193 ? 161.24077 32.62187 134.59772 1.000 47.27850 177 LYS B N 1
ATOM 1352 C CA . LYS A 1 193 ? 162.59007 32.95115 134.18247 1.000 52.22605 177 LYS B CA 1
ATOM 1353 C C . LYS A 1 193 ? 163.22236 31.74046 133.49842 1.000 50.84305 177 LYS B C 1
ATOM 1354 O O . LYS A 1 193 ? 162.81001 30.60238 133.73488 1.000 49.84198 177 LYS B O 1
ATOM 1360 N N . PRO A 1 194 ? 164.21990 31.96198 132.63167 1.000 53.42717 178 PRO B N 1
ATOM 1361 C CA . PRO A 1 194 ? 164.82593 30.82714 131.90829 1.000 52.22768 178 PRO B CA 1
ATOM 1362 C C . PRO A 1 194 ? 165.31752 29.70298 132.80938 1.000 49.20665 178 PRO B C 1
ATOM 1363 O O . PRO A 1 194 ? 165.08377 28.52836 132.49997 1.000 53.15729 178 PRO B O 1
ATOM 1367 N N . ALA A 1 195 ? 165.98964 30.02479 133.91713 1.000 54.44327 179 ALA B N 1
ATOM 1368 C CA . ALA A 1 195 ? 166.42328 28.97935 134.83964 1.000 50.22171 179 ALA B CA 1
ATOM 1369 C C . ALA A 1 195 ? 165.22972 28.29044 135.48892 1.000 51.55326 179 ALA B C 1
ATOM 1370 O O . ALA A 1 195 ? 165.23551 27.06760 135.67575 1.000 48.96949 179 ALA B O 1
ATOM 1372 N N . LYS A 1 196 ? 164.19511 29.06087 135.83366 1.000 48.06728 180 LYS B N 1
ATOM 1373 C CA . LYS A 1 196 ? 162.97750 28.47868 136.38709 1.000 50.97587 180 LYS B CA 1
ATOM 1374 C C . LYS A 1 196 ? 162.25400 27.61227 135.36368 1.000 53.42936 180 LYS B C 1
ATOM 1375 O O . LYS A 1 196 ? 161.64348 26.60135 135.73046 1.000 51.77902 180 LYS B O 1
ATOM 1381 N N . ALA A 1 197 ? 162.31502 27.98543 134.08144 1.000 50.81017 181 ALA B N 1
ATOM 1382 C CA . ALA A 1 197 ? 161.63636 27.20909 133.04849 1.000 50.37693 181 ALA B CA 1
ATOM 1383 C C . ALA A 1 197 ? 162.33967 25.88427 132.78059 1.000 45.03413 181 ALA B C 1
ATOM 1384 O O . ALA A 1 197 ? 161.67930 24.88579 132.47273 1.000 46.69398 181 ALA B O 1
ATOM 1386 N N . LYS A 1 198 ? 163.66960 25.85247 132.88611 1.000 43.94340 182 LYS B N 1
ATOM 1387 C CA . LYS A 1 198 ? 164.38880 24.59679 132.70371 1.000 49.57279 182 LYS B CA 1
ATOM 1388 C C . LYS A 1 198 ? 164.07515 23.60330 133.81459 1.000 53.76641 182 LYS B C 1
ATOM 1389 O O . LYS A 1 198 ? 164.05331 22.39098 133.57187 1.000 53.35096 182 LYS B O 1
ATOM 1395 N N . GLU A 1 199 ? 163.82251 24.09364 135.03083 1.000 49.17187 183 GLU B N 1
ATOM 1396 C CA . GLU A 1 199 ? 163.56047 23.19489 136.15035 1.000 60.54109 183 GLU B CA 1
ATOM 1397 C C . GLU A 1 199 ? 162.26888 22.41277 135.94197 1.000 59.77597 183 GLU B C 1
ATOM 1398 O O . GLU A 1 199 ? 162.22687 21.19753 136.16794 1.000 66.32845 183 GLU B O 1
ATOM 1404 N N . ILE A 1 200 ? 161.20332 23.09008 135.49983 1.000 53.94858 184 ILE B N 1
ATOM 1405 C CA . ILE A 1 200 ? 159.92619 22.41702 135.26683 1.000 56.85036 184 ILE B CA 1
ATOM 1406 C C . ILE A 1 200 ? 159.86543 21.70264 133.92807 1.000 53.12058 184 ILE B C 1
ATOM 1407 O O . ILE A 1 200 ? 158.84264 21.07711 133.61940 1.000 53.96948 184 ILE B O 1
ATOM 1412 N N . GLY A 1 201 ? 160.92013 21.77222 133.12228 1.000 49.65245 185 GLY B N 1
ATOM 1413 C CA . GLY A 1 201 ? 160.93108 21.11924 131.83093 1.000 49.79132 185 GLY B CA 1
ATOM 1414 C C . GLY A 1 201 ? 160.36207 21.93145 130.69097 1.000 47.15739 185 GLY B C 1
ATOM 1415 O O . GLY A 1 201 ? 160.14327 21.37697 129.60774 1.000 45.82664 185 GLY B O 1
ATOM 1416 N N . LEU A 1 202 ? 160.11128 23.22620 130.89690 1.000 47.82243 186 LEU B N 1
ATOM 1417 C CA . LEU A 1 202 ? 159.58026 24.05469 129.82095 1.000 43.34740 186 LEU B CA 1
ATOM 1418 C C . LEU A 1 202 ? 160.63547 24.32262 128.75368 1.000 43.66532 186 LEU B C 1
ATOM 1419 O O . LEU A 1 202 ? 160.29920 24.45687 127.57181 1.000 40.78777 186 LEU B O 1
ATOM 1424 N N . VAL A 1 203 ? 161.90801 24.40576 129.14831 1.000 44.59744 187 VAL B N 1
ATOM 1425 C CA . VAL A 1 203 ? 163.02907 24.41338 128.21912 1.000 44.52137 187 VAL B CA 1
ATOM 1426 C C . VAL A 1 203 ? 163.99864 23.32135 128.64789 1.000 47.42184 187 VAL B C 1
ATOM 1427 O O . VAL A 1 203 ? 163.93020 22.79848 129.76210 1.000 46.59016 187 VAL B O 1
ATOM 1431 N N . ASP A 1 204 ? 164.91661 22.98541 127.74498 1.000 44.76573 188 ASP B N 1
ATOM 1432 C CA . ASP A 1 204 ? 165.77354 21.82336 127.93148 1.000 49.13745 188 ASP B CA 1
ATOM 1433 C C . ASP A 1 204 ? 167.20303 22.16913 128.32495 1.000 54.17350 188 ASP B C 1
ATOM 1434 O O . ASP A 1 204 ? 167.83103 21.39528 129.05369 1.000 55.80792 188 ASP B O 1
ATOM 1439 N N . GLU A 1 205 ? 167.73769 23.30178 127.87254 1.000 54.25030 189 GLU B N 1
ATOM 1440 C CA . GLU A 1 205 ? 169.09170 23.68447 128.24649 1.000 66.26007 189 GLU B CA 1
ATOM 1441 C C . GLU A 1 205 ? 169.23208 25.19613 128.14328 1.000 57.42691 189 GLU B C 1
ATOM 1442 O O . GLU A 1 205 ? 168.45405 25.86898 127.46091 1.000 53.27437 189 GLU B O 1
ATOM 1448 N N . LEU A 1 206 ? 170.23783 25.72301 128.83724 1.000 56.67668 190 LEU B N 1
ATOM 1449 C CA . LEU A 1 206 ? 170.49244 27.15379 128.89447 1.000 58.87086 190 LEU B CA 1
ATOM 1450 C C . LEU A 1 206 ? 171.89448 27.46639 128.39084 1.000 59.04181 190 LEU B C 1
ATOM 1451 O O . LEU A 1 206 ? 172.81560 26.65319 128.51463 1.000 60.07766 190 LEU B O 1
ATOM 1456 N N . VAL A 1 207 ? 172.04402 28.66095 127.82284 1.000 58.76923 191 VAL B N 1
ATOM 1457 C CA . VAL A 1 207 ? 173.34097 29.20062 127.44120 1.000 53.98483 191 VAL B CA 1
ATOM 1458 C C . VAL A 1 207 ? 173.47053 30.59014 128.04715 1.000 58.74115 191 VAL B C 1
ATOM 1459 O O . VAL A 1 207 ? 172.47272 31.27075 128.30678 1.000 57.29887 191 VAL B O 1
ATOM 1463 N N . ALA A 1 208 ? 174.71751 31.01165 128.27059 1.000 61.93432 192 ALA B N 1
ATOM 1464 C CA . ALA A 1 208 ? 174.95980 32.25306 128.99942 1.000 62.26350 192 ALA B CA 1
ATOM 1465 C C . ALA A 1 208 ? 174.56799 33.47618 128.17849 1.000 65.09240 192 ALA B C 1
ATOM 1466 O O . ALA A 1 208 ? 173.92804 34.39798 128.69825 1.000 63.51310 192 ALA B O 1
ATOM 1468 N N . THR A 1 209 ? 174.94330 33.50944 126.90238 1.000 66.35334 193 THR B N 1
ATOM 1469 C CA . THR A 1 209 ? 174.68283 34.65475 126.04430 1.000 65.34636 193 THR B CA 1
ATOM 1470 C C . THR A 1 209 ? 173.85899 34.23577 124.83362 1.000 65.83808 193 THR B C 1
ATOM 1471 O O . THR A 1 209 ? 173.80443 33.05893 124.46438 1.000 63.65935 193 THR B O 1
ATOM 1475 N N . VAL A 1 210 ? 173.21825 35.22730 124.20913 1.000 61.57665 194 VAL B N 1
ATOM 1476 C CA . VAL A 1 210 ? 172.38400 34.95190 123.04751 1.000 59.89312 194 VAL B CA 1
ATOM 1477 C C . VAL A 1 210 ? 173.21798 34.55581 121.83781 1.000 62.24093 194 VAL B C 1
ATOM 1478 O O . VAL A 1 210 ? 172.69606 33.92360 120.91274 1.000 59.95363 194 VAL B O 1
ATOM 1482 N N . GLU A 1 211 ? 174.50686 34.90626 121.81941 1.000 60.08863 195 GLU B N 1
ATOM 1483 C CA . GLU A 1 211 ? 175.36398 34.53834 120.69864 1.000 63.09507 195 GLU B CA 1
ATOM 1484 C C . GLU A 1 211 ? 175.61643 33.03862 120.63147 1.000 62.90754 195 GLU B C 1
ATOM 1485 O O . GLU A 1 211 ? 175.96512 32.52948 119.56099 1.000 56.84950 195 GLU B O 1
ATOM 1491 N N . GLU A 1 212 ? 175.44748 32.32387 121.74234 1.000 62.18179 196 GLU B N 1
ATOM 1492 C CA . GLU A 1 212 ? 175.69685 30.89062 121.78675 1.000 61.10448 196 GLU B CA 1
ATOM 1493 C C . GLU A 1 212 ? 174.50146 30.05803 121.34668 1.000 56.18640 196 GLU B C 1
ATOM 1494 O O . GLU A 1 212 ? 174.66407 28.85738 121.10872 1.000 57.66156 196 GLU B O 1
ATOM 1500 N N . LEU A 1 213 ? 173.31672 30.66085 121.22965 1.000 56.12121 197 LEU B N 1
ATOM 1501 C CA . LEU A 1 213 ? 172.07823 29.92529 120.98937 1.000 54.99524 197 LEU B CA 1
ATOM 1502 C C . LEU A 1 213 ? 172.07677 29.15720 119.67555 1.000 55.15314 197 LEU B C 1
ATOM 1503 O O . LEU A 1 213 ? 172.06189 27.92213 119.67691 1.000 61.36753 197 LEU B O 1
ATOM 1508 N N . VAL A 1 214 ? 172.05800 29.88406 118.55283 1.000 54.59943 198 VAL B N 1
ATOM 1509 C CA . VAL A 1 214 ? 172.00313 29.22448 117.24489 1.000 51.31503 198 VAL B CA 1
ATOM 1510 C C . VAL A 1 214 ? 173.16076 28.25656 117.04999 1.000 49.90352 198 VAL B C 1
ATOM 1511 O O . VAL A 1 214 ? 172.93565 27.16248 116.51079 1.000 52.55721 198 VAL B O 1
ATOM 1515 N N . PRO A 1 215 ? 174.40435 28.56480 117.44688 1.000 52.23416 199 PRO B N 1
ATOM 1516 C CA . PRO A 1 215 ? 175.44420 27.52132 117.39682 1.000 51.30282 199 PRO B CA 1
ATOM 1517 C C . PRO A 1 215 ? 175.12332 26.30819 118.25464 1.000 49.3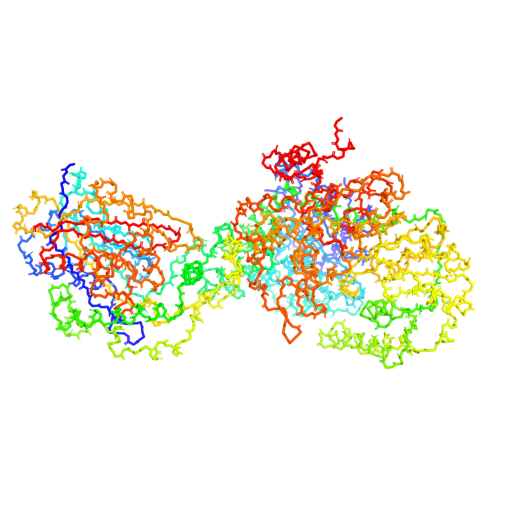9872 199 PRO B C 1
ATOM 1518 O O . PRO A 1 215 ? 175.38415 25.17404 117.83454 1.000 52.67287 199 PRO B O 1
ATOM 1522 N N . ALA A 1 216 ? 174.56265 26.51170 119.45065 1.000 51.20037 200 ALA B N 1
ATOM 1523 C CA . ALA A 1 216 ? 174.18540 25.37612 120.28716 1.000 48.90355 200 ALA B CA 1
ATOM 1524 C C . ALA A 1 216 ? 172.99380 24.62356 119.70922 1.000 48.08454 200 ALA B C 1
ATOM 1525 O O . ALA A 1 216 ? 172.87574 23.40886 119.90643 1.000 46.78762 200 ALA B O 1
ATOM 1527 N N . ALA A 1 217 ? 172.10341 25.32276 119.00084 1.000 46.02837 201 ALA B N 1
ATOM 1528 C CA . ALA A 1 217 ? 170.97239 24.65427 118.36560 1.000 47.67046 201 ALA B CA 1
ATOM 1529 C C . ALA A 1 217 ? 171.43450 23.74353 117.23505 1.000 44.93184 201 ALA B C 1
ATOM 1530 O O . ALA A 1 217 ? 170.97673 22.60015 117.12490 1.000 44.46261 201 ALA B O 1
ATOM 1532 N N . LYS A 1 218 ? 172.34065 24.23133 116.38426 1.000 42.64199 202 LYS B N 1
ATOM 1533 C CA . LYS A 1 218 ? 172.88063 23.38625 115.32506 1.000 46.30216 202 LYS B CA 1
ATOM 1534 C C . LYS A 1 218 ? 173.73832 22.26043 115.88729 1.000 47.62772 202 LYS B C 1
ATOM 1535 O O . LYS A 1 218 ? 173.74418 21.15412 115.33546 1.000 48.24943 202 LYS B O 1
ATOM 1541 N N . ALA A 1 219 ? 174.46759 22.51880 116.97605 1.000 48.08724 203 ALA B N 1
ATOM 1542 C CA . ALA A 1 219 ? 175.27952 21.46869 117.58243 1.000 48.96697 203 ALA B CA 1
ATOM 1543 C C . ALA A 1 219 ? 174.40682 20.36262 118.16265 1.000 48.70162 203 ALA B C 1
ATOM 1544 O O . ALA A 1 219 ? 174.74730 19.17836 118.05950 1.000 48.69484 203 ALA B O 1
ATOM 1546 N N . TRP A 1 220 ? 173.27758 20.72810 118.77593 1.000 48.16562 204 TRP B N 1
ATOM 1547 C CA . TRP A 1 220 ? 172.35873 19.71673 119.28767 1.000 47.29108 204 TRP B CA 1
ATOM 1548 C C . TRP A 1 220 ? 171.73473 18.91783 118.15145 1.000 51.26102 204 TRP B C 1
ATOM 1549 O O . TRP A 1 220 ? 171.56983 17.69733 118.26335 1.000 49.43973 204 TRP B O 1
ATOM 1560 N N . ILE A 1 221 ? 171.37667 19.59093 117.05365 1.000 49.10781 205 ILE B N 1
ATOM 1561 C CA . ILE A 1 221 ? 170.84749 18.89245 115.88368 1.000 49.40297 205 ILE B CA 1
ATOM 1562 C C . ILE A 1 221 ? 171.86368 17.88142 115.36781 1.000 49.75080 205 ILE B C 1
ATOM 1563 O O . ILE A 1 221 ? 171.53767 16.71258 115.12904 1.000 49.41595 205 ILE B O 1
ATOM 1568 N N . LYS A 1 222 ? 173.11606 18.31612 115.20243 1.000 46.32051 206 LYS B N 1
ATOM 1569 C CA . LYS A 1 222 ? 174.15508 17.42080 114.70284 1.000 53.01580 206 LYS B CA 1
ATOM 1570 C C . LYS A 1 222 ? 174.34154 16.21880 115.62204 1.000 54.88604 206 LYS B C 1
ATOM 1571 O O . LYS A 1 222 ? 174.50284 15.08664 115.15170 1.000 57.24751 206 LYS B O 1
ATOM 1577 N N . GLU A 1 223 ? 174.31287 16.44184 116.93726 1.000 54.70423 207 GLU B N 1
ATOM 1578 C CA . GLU A 1 223 ? 174.44850 15.33031 117.87244 1.000 61.32279 207 GLU B CA 1
ATOM 1579 C C . GLU A 1 223 ? 173.20230 14.45291 117.88901 1.000 57.33520 207 GLU B C 1
ATOM 1580 O O . GLU A 1 223 ? 173.30599 13.23537 118.07573 1.000 58.72764 207 GLU B O 1
ATOM 1586 N N . GLU A 1 224 ? 172.02347 15.04483 117.68532 1.000 53.77523 208 GLU B N 1
ATOM 1587 C CA . GLU A 1 224 ? 170.78865 14.26602 117.71210 1.000 59.23416 208 GLU B CA 1
ATOM 1588 C C . GLU A 1 224 ? 170.71372 13.29540 116.53786 1.000 57.04882 208 GLU B C 1
ATOM 1589 O O . GLU A 1 224 ? 170.25119 12.15930 116.69621 1.000 55.27359 208 GLU B O 1
ATOM 1595 N N . LEU A 1 225 ? 171.16285 13.72208 115.35236 1.000 54.77415 209 LEU B N 1
ATOM 1596 C CA . LEU A 1 225 ? 171.11867 12.84273 114.18723 1.000 55.88190 209 LEU B CA 1
ATOM 1597 C C . LEU A 1 225 ? 172.06242 11.65608 114.33482 1.000 57.48313 209 LEU B C 1
ATOM 1598 O O . LEU A 1 225 ? 171.78960 10.57919 113.79164 1.000 60.72616 209 LEU B O 1
ATOM 1603 N N . LYS A 1 226 ? 173.17025 11.83022 115.05629 1.000 60.57326 210 LYS B N 1
ATOM 1604 C CA . LYS A 1 226 ? 174.13708 10.75571 115.25691 1.000 64.34436 210 LYS B CA 1
ATOM 1605 C C . LYS A 1 226 ? 173.74783 9.81857 116.39530 1.000 64.65524 210 LYS B C 1
ATOM 1606 O O . LYS A 1 226 ? 173.89830 8.59880 116.26676 1.000 63.72063 210 LYS B O 1
ATOM 1612 N N . ALA A 1 227 ? 173.24601 10.36220 117.50649 1.000 63.82732 211 ALA B N 1
ATOM 1613 C CA . ALA A 1 227 ? 172.94648 9.55935 118.68771 1.000 62.64269 211 ALA B CA 1
ATOM 1614 C C . ALA A 1 227 ? 171.56297 8.92101 118.63749 1.000 63.78732 211 ALA B C 1
ATOM 1615 O O . ALA A 1 227 ? 171.38544 7.79796 119.11990 1.000 65.41636 211 ALA B O 1
ATOM 1617 N N . ASN A 1 228 ? 170.57414 9.60974 118.07094 1.000 64.94130 212 ASN B N 1
ATOM 1618 C CA . ASN A 1 228 ? 169.19651 9.11995 118.01426 1.000 63.47117 212 ASN B CA 1
ATOM 1619 C C . ASN A 1 228 ? 168.65405 9.29248 116.60063 1.000 64.79534 212 ASN B C 1
ATOM 1620 O O . ASN A 1 228 ? 167.83382 10.18153 116.33846 1.000 60.02074 212 ASN B O 1
ATOM 1625 N N . PRO A 1 229 ? 169.08612 8.44460 115.66038 1.000 61.26752 213 PRO B N 1
ATOM 1626 C CA . PRO A 1 229 ? 168.61806 8.61317 114.27344 1.000 63.18073 213 PRO B CA 1
ATOM 1627 C C . PRO A 1 229 ? 167.15423 8.25885 114.08416 1.000 64.50176 213 PRO B C 1
ATOM 1628 O O . PRO A 1 229 ? 166.44334 8.96169 113.35516 1.000 60.84431 213 PRO B O 1
ATOM 1632 N N . ASP A 1 230 ? 166.68051 7.18566 114.72379 1.000 65.45503 214 ASP B N 1
ATOM 1633 C CA . ASP A 1 230 ? 165.30726 6.73796 114.50979 1.000 66.51738 214 ASP B CA 1
ATOM 1634 C C . ASP A 1 230 ? 164.29454 7.64885 115.19398 1.000 63.11501 214 ASP B C 1
ATOM 1635 O O . ASP A 1 230 ? 163.17827 7.81910 114.69042 1.000 58.23784 214 ASP B O 1
ATOM 1640 N N . GLY A 1 231 ? 164.65314 8.23389 116.33194 1.000 59.03085 215 GLY B N 1
ATOM 1641 C CA . GLY A 1 231 ? 163.76818 9.12117 117.05187 1.000 58.05902 215 GLY B CA 1
ATOM 1642 C C . GLY A 1 231 ? 163.96175 10.59611 116.78399 1.000 54.82524 215 GLY B C 1
ATOM 1643 O O . GLY A 1 231 ? 163.30044 11.41642 117.42885 1.000 50.78599 215 GLY B O 1
ATOM 1644 N N . ALA A 1 232 ? 164.84025 10.96227 115.85329 1.000 52.60292 216 ALA B N 1
ATOM 1645 C CA . ALA A 1 232 ? 165.11195 12.36809 115.57644 1.000 48.90052 216 ALA B CA 1
ATOM 1646 C C . ALA A 1 232 ? 163.88244 13.03380 114.96876 1.000 45.23017 216 ALA B C 1
ATOM 1647 O O . ALA A 1 232 ? 163.36706 12.58244 113.94096 1.000 45.41800 216 ALA B O 1
ATOM 1649 N N . GLY A 1 233 ? 163.41308 14.10749 115.60233 1.000 46.12703 217 GLY B N 1
ATOM 1650 C CA . GLY A 1 233 ? 162.26590 14.83427 115.09332 1.000 42.25489 217 GLY B CA 1
ATOM 1651 C C . GLY A 1 233 ? 160.92249 14.23876 115.44192 1.000 44.21206 217 GLY B C 1
ATOM 1652 O O . GLY A 1 233 ? 159.91701 14.59866 114.82040 1.000 38.39425 217 GLY B O 1
ATOM 1653 N N . VAL A 1 234 ? 160.86920 13.34020 116.42086 1.000 39.72498 218 VAL B N 1
ATOM 1654 C CA . VAL A 1 234 ? 159.63309 12.68628 116.83337 1.000 40.08444 218 VAL B CA 1
ATOM 1655 C C . VAL A 1 234 ? 159.36215 13.06648 118.28216 1.000 39.90541 218 VAL B C 1
ATOM 1656 O O . VAL A 1 234 ? 160.15792 12.74451 119.17416 1.000 38.32714 218 VAL B O 1
ATOM 1660 N N . GLN A 1 235 ? 158.24752 13.75486 118.51410 1.000 36.02516 219 GLN B N 1
ATOM 1661 C CA . GLN A 1 235 ? 157.86850 14.12943 119.86282 1.000 39.46946 219 GLN B CA 1
ATOM 1662 C C . GLN A 1 235 ? 157.48716 12.88689 120.66353 1.000 40.40698 219 GLN B C 1
ATOM 1663 O O . GLN A 1 235 ? 157.13379 11.85347 120.09055 1.000 43.84538 219 GLN B O 1
ATOM 1669 N N . PRO A 1 236 ? 157.56852 12.95843 121.99694 1.000 41.33394 220 PRO B N 1
ATOM 1670 C CA . PRO A 1 236 ? 157.21760 11.77743 122.80479 1.000 45.05079 220 PRO B CA 1
ATOM 1671 C C . PRO A 1 236 ? 155.80080 11.28467 122.57295 1.000 43.00283 220 PRO B C 1
ATOM 1672 O O . PRO A 1 236 ? 155.56932 10.06916 122.55184 1.000 41.54029 220 PRO B O 1
ATOM 1676 N N . TRP A 1 237 ? 154.84552 12.19102 122.38068 1.000 37.41498 221 TRP B N 1
ATOM 1677 C CA . TRP A 1 237 ? 153.45515 11.79388 122.20089 1.000 41.52412 221 TRP B CA 1
ATOM 1678 C C . TRP A 1 237 ? 153.15601 11.25582 120.80705 1.000 40.02896 221 TRP B C 1
ATOM 1679 O O . TRP A 1 237 ? 152.02737 10.81538 120.56659 1.000 43.30201 221 TRP B O 1
ATOM 1690 N N . ASP A 1 238 ? 154.12222 11.27797 119.89007 1.000 35.28114 222 ASP B N 1
ATOM 1691 C CA . ASP A 1 238 ? 153.95268 10.71000 118.55937 1.000 38.22438 222 ASP B CA 1
ATOM 1692 C C . ASP A 1 238 ? 154.63513 9.35550 118.41414 1.000 46.44839 222 ASP B C 1
ATOM 1693 O O . ASP A 1 238 ? 154.69220 8.81557 117.30383 1.000 44.26264 222 ASP B O 1
ATOM 1698 N N . LYS A 1 239 ? 155.15796 8.80200 119.50437 1.000 43.15324 223 LYS B N 1
ATOM 1699 C CA . LYS A 1 239 ? 155.75864 7.47793 119.50956 1.000 46.53237 223 LYS B CA 1
ATOM 1700 C C . LYS A 1 239 ? 154.74084 6.44771 119.97897 1.000 48.17506 223 LYS B C 1
ATOM 1701 O O . LYS A 1 239 ? 153.84160 6.75158 120.76724 1.000 46.37171 223 LYS B O 1
ATOM 1707 N N . LYS A 1 240 ? 154.88521 5.22362 119.48007 1.000 49.84196 224 LYS B N 1
ATOM 1708 C CA . LYS A 1 240 ? 154.09461 4.11912 120.00130 1.000 52.00630 224 LYS B CA 1
ATOM 1709 C C . LYS A 1 240 ? 154.49720 3.85254 121.44451 1.000 48.52896 224 LYS B C 1
ATOM 1710 O O . LYS A 1 240 ? 155.68736 3.82340 121.77247 1.000 53.73527 224 LYS B O 1
ATOM 1712 N N . GLY A 1 241 ? 153.50809 3.67493 122.31326 1.000 50.56838 225 GLY B N 1
ATOM 1713 C CA . GLY A 1 241 ? 153.80667 3.42446 123.70829 1.000 53.19466 225 GLY B CA 1
ATOM 1714 C C . GLY A 1 241 ? 154.01364 4.66484 124.54288 1.000 50.78861 225 GLY B C 1
ATOM 1715 O O . GLY A 1 241 ? 154.55326 4.56857 125.64941 1.000 59.34884 225 GLY B O 1
ATOM 1716 N N . TYR A 1 242 ? 153.61164 5.83124 124.04507 1.000 51.17886 226 TYR B N 1
ATOM 1717 C CA . TYR A 1 242 ? 153.67460 7.04711 124.84372 1.000 44.64391 226 TYR B CA 1
ATOM 1718 C C . TYR A 1 242 ? 152.77226 6.92074 126.06280 1.000 45.32833 226 TYR B C 1
ATOM 1719 O O . TYR A 1 242 ? 151.63396 6.45266 125.96369 1.000 46.93085 226 TYR B O 1
ATOM 1728 N N . LYS A 1 243 ? 153.28980 7.32991 127.21905 1.000 40.52693 227 LYS B N 1
ATOM 1729 C CA . LYS A 1 243 ? 152.54259 7.31178 128.47053 1.000 41.74168 227 LYS B CA 1
ATOM 1730 C C . LYS A 1 243 ? 152.46719 8.73155 129.01014 1.000 39.83153 227 LYS B C 1
ATOM 1731 O O . LYS A 1 243 ? 153.50056 9.34523 129.29907 1.000 40.84541 227 LYS B O 1
ATOM 1737 N N . MET A 1 244 ? 151.25312 9.24616 129.14349 1.000 38.50367 228 MET B N 1
ATOM 1738 C CA . MET A 1 244 ? 151.07202 10.60332 129.63663 1.000 38.05952 228 MET B CA 1
ATOM 1739 C C . MET A 1 244 ? 151.45885 10.67726 131.10895 1.000 36.96316 228 MET B C 1
ATOM 1740 O O . MET A 1 244 ? 150.96031 9.88247 131.91404 1.000 38.47235 228 MET B O 1
ATOM 1745 N N . PRO A 1 245 ? 152.33467 11.60337 131.49836 1.000 43.10497 229 PRO B N 1
ATOM 1746 C CA . PRO A 1 245 ? 152.69761 11.72690 132.91710 1.000 35.05335 229 PRO B CA 1
ATOM 1747 C C . PRO A 1 245 ? 151.46441 11.97893 133.77329 1.000 36.84128 229 PRO B C 1
ATOM 1748 O O . PRO A 1 245 ? 150.62353 12.82218 133.45073 1.000 35.72066 229 PRO B O 1
ATOM 1752 N N . GLY A 1 246 ? 151.35293 11.22360 134.86557 1.000 31.51105 230 GLY B N 1
ATOM 1753 C CA . GLY A 1 246 ? 150.19143 11.28925 135.72492 1.000 35.96737 230 GLY B CA 1
ATOM 1754 C C . GLY A 1 246 ? 148.99276 10.50207 135.24439 1.000 36.43773 230 GLY B C 1
ATOM 1755 O O . GLY A 1 246 ? 148.01738 10.37287 135.99605 1.000 37.32131 230 GLY B O 1
ATOM 1756 N N . GLY A 1 247 ? 149.02501 9.98040 134.02245 1.000 38.98596 231 GLY B N 1
ATOM 1757 C CA . GLY A 1 247 ? 147.97072 9.14079 133.49798 1.000 36.19692 231 GLY B CA 1
ATOM 1758 C C . GLY A 1 247 ? 146.96041 9.91709 132.66507 1.000 40.36860 231 GLY B C 1
ATOM 1759 O O . GLY A 1 247 ? 146.89720 11.14935 132.68430 1.000 39.66337 231 GLY B O 1
ATOM 1760 N N . THR A 1 248 ? 146.16595 9.16925 131.91210 1.000 39.72975 232 THR B N 1
ATOM 1761 C CA . THR A 1 248 ? 145.03213 9.70762 131.17489 1.000 40.87324 232 THR B CA 1
ATOM 1762 C C . THR A 1 248 ? 143.79523 9.68475 132.05849 1.000 38.91863 232 THR B C 1
ATOM 1763 O O . THR A 1 248 ? 143.79688 9.07686 133.13016 1.000 36.86338 232 THR B O 1
ATOM 1767 N N . PRO A 1 249 ? 142.71490 10.36346 131.65575 1.000 37.97177 233 PRO B N 1
ATOM 1768 C CA . PRO A 1 249 ? 141.48595 10.31734 132.46772 1.000 35.91638 233 PRO B CA 1
ATOM 1769 C C . PRO A 1 249 ? 140.96249 8.91236 132.72175 1.000 45.68541 233 PRO B C 1
ATOM 1770 O O . PRO A 1 249 ? 140.22811 8.71151 133.69685 1.000 47.23158 233 PRO B O 1
ATOM 1774 N N . SER A 1 250 ? 141.32112 7.93277 131.89114 1.000 40.20275 234 SER B N 1
ATOM 1775 C CA . SER A 1 250 ? 140.89598 6.55779 132.11700 1.000 49.02940 234 SER B CA 1
ATOM 1776 C C . SER A 1 250 ? 141.77652 5.81543 133.11562 1.000 41.28643 234 SER B C 1
ATOM 1777 O O . SER A 1 250 ? 141.38096 4.74277 133.58186 1.000 47.52439 234 SER B O 1
ATOM 1780 N N . SER A 1 251 ? 142.94813 6.34804 133.45185 1.000 45.88799 235 SER B N 1
ATOM 1781 C CA . SER A 1 251 ? 143.81607 5.68045 134.41253 1.000 44.59122 235 SER B CA 1
ATOM 1782 C C . SER A 1 251 ? 143.18045 5.70412 135.80084 1.000 38.99300 235 SER B C 1
ATOM 1783 O O . SER A 1 251 ? 142.63279 6.73092 136.21440 1.000 41.29962 235 SER B O 1
ATOM 1786 N N . PRO A 1 252 ? 143.24126 4.59616 136.54453 1.000 44.33975 236 PRO B N 1
ATOM 1787 C CA . PRO A 1 252 ? 142.64955 4.59346 137.89305 1.000 44.87197 236 PRO B CA 1
ATOM 1788 C C . PRO A 1 252 ? 143.28129 5.60511 138.83196 1.000 40.35313 236 PRO B C 1
ATOM 1789 O O . PRO A 1 252 ? 142.57501 6.17982 139.66918 1.000 39.27907 236 PRO B O 1
ATOM 1793 N N . GLY A 1 253 ? 144.58830 5.84734 138.71506 1.000 40.91943 237 GLY B N 1
ATOM 1794 C CA . GLY A 1 253 ? 145.22681 6.82459 139.58297 1.000 40.22049 237 GLY B CA 1
ATOM 1795 C C . GLY A 1 253 ? 144.69112 8.22788 139.37122 1.000 42.42380 237 GLY B C 1
ATOM 1796 O O . GLY A 1 253 ? 144.31477 8.91463 140.32427 1.000 39.54458 237 GLY B O 1
ATOM 1797 N N . LEU A 1 254 ? 144.64114 8.67125 138.11370 1.000 38.01414 238 LEU B N 1
ATOM 1798 C CA . LEU A 1 254 ? 144.13258 10.00945 137.83124 1.000 39.45537 238 LEU B CA 1
ATOM 1799 C C . LEU A 1 254 ? 142.62776 10.08789 138.05486 1.000 40.07880 238 LEU B C 1
ATOM 1800 O O . LEU A 1 254 ? 142.11779 11.10883 138.53233 1.000 36.05473 238 LEU B O 1
ATOM 1805 N N . ALA A 1 255 ? 141.90058 9.01942 137.71910 1.000 36.26892 239 ALA B N 1
ATOM 1806 C CA . ALA A 1 255 ? 140.44778 9.05620 137.83768 1.000 40.71694 239 ALA B CA 1
ATOM 1807 C C . ALA A 1 255 ? 140.00622 9.19669 139.28726 1.000 37.53703 239 ALA B C 1
ATOM 1808 O O . ALA A 1 255 ? 138.91456 9.71188 139.55397 1.000 40.75545 239 ALA B O 1
ATOM 1810 N N . ALA A 1 256 ? 140.83905 8.75846 140.23390 1.000 37.89398 240 ALA B N 1
ATOM 1811 C CA . ALA A 1 256 ? 140.49327 8.89272 141.64516 1.000 41.48542 240 ALA B CA 1
ATOM 1812 C C . ALA A 1 256 ? 140.50375 10.34844 142.10234 1.000 42.72685 240 ALA B C 1
ATOM 1813 O O . ALA A 1 256 ? 139.73181 10.71888 142.99429 1.000 43.47308 240 ALA B O 1
ATOM 1815 N N . ILE A 1 257 ? 141.35975 11.18417 141.51268 1.000 35.52195 241 ILE B N 1
ATOM 1816 C CA . ILE A 1 257 ? 141.48622 12.58119 141.92104 1.000 35.84460 241 ILE B CA 1
ATOM 1817 C C . ILE A 1 257 ? 140.88520 13.54800 140.91501 1.000 40.66857 241 ILE B C 1
ATOM 1818 O O . ILE A 1 257 ? 140.69636 14.72942 141.25341 1.000 34.46299 241 ILE B O 1
ATOM 1823 N N . LEU A 1 258 ? 140.57963 13.09164 139.70038 1.000 32.65752 242 LEU B N 1
ATOM 1824 C CA . LEU A 1 258 ? 140.03328 13.97680 138.67528 1.000 36.63073 242 LEU B CA 1
ATOM 1825 C C . LEU A 1 258 ? 138.75479 14.70300 139.09054 1.000 34.61199 242 LEU B C 1
ATOM 1826 O O . LEU A 1 258 ? 138.59028 15.86815 138.68742 1.000 32.07337 242 LEU B O 1
ATOM 1831 N N . PRO A 1 259 ? 137.82368 14.11071 139.85053 1.000 32.87550 243 PRO B N 1
ATOM 1832 C CA . PRO A 1 259 ? 136.63651 14.88095 140.26284 1.000 34.03953 243 PRO B CA 1
ATOM 1833 C C . PRO A 1 259 ? 136.95166 16.09562 141.11920 1.000 33.45057 243 PRO B C 1
ATOM 1834 O O . PRO A 1 259 ? 136.11878 17.00746 141.19973 1.000 34.62071 243 PRO B O 1
ATOM 1838 N N . SER A 1 260 ? 138.11830 16.14714 141.75806 1.000 32.64388 244 SER B N 1
ATOM 1839 C CA . SER A 1 260 ? 138.46038 17.28437 142.59903 1.000 35.63379 244 SER B CA 1
ATOM 1840 C C . SER A 1 260 ? 139.11584 18.42501 141.83003 1.000 34.18231 244 SER B C 1
ATOM 1841 O O . SER A 1 260 ? 139.35390 19.48452 142.41728 1.000 35.13013 244 SER B O 1
ATOM 1844 N N . PHE A 1 261 ? 139.41383 18.24534 140.53784 1.000 31.25476 245 PHE B N 1
ATOM 1845 C CA . PHE A 1 261 ? 140.02536 19.34188 139.78613 1.000 36.62424 245 PHE B CA 1
ATOM 1846 C C . PHE A 1 261 ? 139.06144 20.50657 139.59120 1.000 33.76901 245 PHE B C 1
ATOM 1847 O O . PHE A 1 261 ? 139.46650 21.65884 139.83027 1.000 29.00610 245 PHE B O 1
ATOM 1855 N N . PRO A 1 262 ? 137.80426 20.30633 139.16932 1.000 28.02817 246 PRO B N 1
ATOM 1856 C CA . PRO A 1 262 ? 136.89387 21.46046 139.08159 1.000 32.51251 246 PRO B CA 1
ATOM 1857 C C . PRO A 1 262 ? 136.53460 22.04677 140.43599 1.000 34.44513 246 PRO B C 1
ATOM 1858 O O . PRO A 1 262 ? 136.32504 23.26281 140.53239 1.000 28.79291 246 PRO B O 1
ATOM 1862 N N . SER A 1 263 ? 136.45338 21.22516 141.48659 1.000 30.99725 247 SER B N 1
ATOM 1863 C CA . SER A 1 263 ? 136.13036 21.76111 142.80529 1.000 34.79783 247 SER B CA 1
ATOM 1864 C C . SER A 1 263 ? 137.27804 22.59714 143.35531 1.000 34.95062 247 SER B C 1
ATOM 1865 O O . SER A 1 263 ? 137.05096 23.66138 143.94363 1.000 35.67504 247 SER B O 1
ATOM 1868 N N . ASN A 1 264 ? 138.51701 22.13205 143.17970 1.000 30.53693 248 ASN B N 1
ATOM 1869 C CA . ASN A 1 264 ? 139.66363 22.95016 143.55836 1.000 37.84320 248 ASN B CA 1
ATOM 1870 C C . ASN A 1 264 ? 139.69584 24.24723 142.76025 1.000 36.52913 248 ASN B C 1
ATOM 1871 O O . ASN A 1 264 ? 140.07686 25.29980 143.28806 1.000 33.49577 248 ASN B O 1
ATOM 1876 N N . LEU A 1 265 ? 139.28499 24.19365 141.48956 1.000 29.67543 249 LEU B N 1
ATOM 1877 C CA . LEU A 1 265 ? 139.19148 25.40950 140.68710 1.000 33.81196 249 LEU B CA 1
ATOM 1878 C C . LEU A 1 265 ? 138.15998 26.37023 141.26863 1.000 34.79944 249 LEU B C 1
ATOM 1879 O O . LEU A 1 265 ? 138.43198 27.56534 141.43700 1.000 36.56628 249 LEU B O 1
ATOM 1884 N N . ARG A 1 266 ? 136.96574 25.86229 141.58775 1.000 33.68100 250 ARG B N 1
ATOM 1885 C CA . ARG A 1 266 ? 135.94580 26.71203 142.19194 1.000 35.70927 250 ARG B CA 1
ATOM 1886 C C . ARG A 1 266 ? 136.39472 27.25007 143.54201 1.000 39.41481 250 ARG B C 1
ATOM 1887 O O . ARG A 1 266 ? 136.00133 28.35567 143.92746 1.000 33.65209 250 ARG B O 1
ATOM 1895 N N . LYS A 1 267 ? 137.20847 26.48475 144.27595 1.000 39.03486 251 LYS B N 1
ATOM 1896 C CA . LYS A 1 267 ? 137.74379 26.97889 145.53967 1.000 36.97309 251 LYS B CA 1
ATOM 1897 C C . LYS A 1 267 ? 138.66282 28.17459 145.31716 1.000 40.64629 251 LYS B C 1
ATOM 1898 O O . LYS A 1 267 ? 138.59015 29.16760 146.04951 1.000 37.92692 251 LYS B O 1
ATOM 1904 N N . GLN A 1 268 ? 139.53164 28.10040 144.30601 1.000 38.38477 252 GLN B N 1
ATOM 1905 C CA . GLN A 1 268 ? 140.46699 29.19287 144.05562 1.000 40.95494 252 GLN B CA 1
ATOM 1906 C C . GLN A 1 268 ? 139.76165 30.40485 143.45769 1.000 40.71939 252 GLN B C 1
ATOM 1907 O O . GLN A 1 268 ? 140.07938 31.54770 143.80539 1.000 40.66295 252 GLN B O 1
ATOM 1913 N N . LEU A 1 269 ? 138.80002 30.17883 142.56314 1.000 37.24596 253 LEU B N 1
ATOM 1914 C CA . LEU A 1 269 ? 138.06640 31.27524 141.94370 1.000 40.00398 253 LEU B CA 1
ATOM 1915 C C . LEU A 1 269 ? 136.90139 31.76791 142.79168 1.000 40.42800 253 LEU B C 1
ATOM 1916 O O . LEU A 1 269 ? 136.35397 32.83621 142.49384 1.000 36.43414 253 LEU B O 1
ATOM 1921 N N . LYS A 1 270 ? 136.50918 31.01612 143.82241 1.000 34.57250 254 LYS B N 1
ATOM 1922 C CA . LYS A 1 270 ? 135.45807 31.39894 144.76541 1.000 36.75031 254 LYS B CA 1
ATOM 1923 C C . LYS A 1 270 ? 134.08996 31.51244 144.10152 1.000 36.74037 254 LYS B C 1
ATOM 1924 O O . LYS A 1 270 ? 133.18483 32.15155 144.64606 1.000 37.96005 254 LYS B O 1
ATOM 1930 N N . GLY A 1 271 ? 133.91844 30.89657 142.93527 1.000 38.51676 255 GLY B N 1
ATOM 1931 C CA . GLY A 1 271 ? 132.66209 30.94588 142.21823 1.000 38.42979 255 GLY B CA 1
ATOM 1932 C C . GLY A 1 271 ? 132.46940 32.15193 141.32768 1.000 39.42314 255 GLY B C 1
ATOM 1933 O O . GLY A 1 271 ? 131.34248 32.39220 140.87749 1.000 34.47567 255 GLY B O 1
ATOM 1934 N N . ALA A 1 272 ? 133.52544 32.91557 141.05637 1.000 35.13605 256 ALA B N 1
ATOM 1935 C CA . ALA A 1 272 ? 133.39264 34.10307 140.22877 1.000 43.04888 256 ALA B CA 1
ATOM 1936 C C . ALA A 1 272 ? 133.12027 33.71238 138.77601 1.000 38.74017 256 ALA B C 1
ATOM 1937 O O . ALA A 1 272 ? 133.60181 32.68142 138.30057 1.000 35.99397 256 ALA B O 1
ATOM 1939 N N . PRO A 1 273 ? 132.34239 34.51945 138.04933 1.000 36.76477 257 PRO B N 1
ATOM 1940 C CA . PRO A 1 273 ? 131.98968 34.17631 136.65366 1.000 40.73807 257 PRO B CA 1
ATOM 1941 C C . PRO A 1 273 ? 133.10916 34.49588 135.66939 1.000 40.93719 257 PRO B C 1
ATOM 1942 O O . PRO A 1 273 ? 133.01159 35.37683 134.80763 1.000 41.50286 257 PRO B O 1
ATOM 1946 N N . MET A 1 274 ? 134.21152 33.76219 135.78838 1.000 41.60161 258 MET B N 1
ATOM 1947 C CA . MET A 1 274 ? 135.33163 33.90718 134.86642 1.000 43.18301 258 MET B CA 1
ATOM 1948 C C . MET A 1 274 ? 135.45497 32.63529 134.03849 1.000 36.19206 258 MET B C 1
ATOM 1949 O O . MET A 1 274 ? 135.86223 31.59306 134.57413 1.000 40.56551 258 MET B O 1
ATOM 1954 N N . PRO A 1 275 ? 135.11461 32.66130 132.74492 1.000 35.61085 259 PRO B N 1
ATOM 1955 C CA . PRO A 1 275 ? 135.00397 31.40285 131.98823 1.000 36.30997 259 PRO B CA 1
ATOM 1956 C C . PRO A 1 275 ? 136.31770 30.81820 131.49310 1.000 32.96487 259 PRO B C 1
ATOM 1957 O O . PRO A 1 275 ? 136.34034 29.62542 131.15961 1.000 34.34930 259 PRO B O 1
ATOM 1961 N N . ALA A 1 276 ? 137.40215 31.59323 131.42937 1.000 31.99931 260 ALA B N 1
ATOM 1962 C CA . ALA A 1 276 ? 138.63265 31.08019 130.82602 1.000 30.87462 260 ALA B CA 1
ATOM 1963 C C . ALA A 1 276 ? 139.24870 29.91323 131.59240 1.000 33.22112 260 ALA B C 1
ATOM 1964 O O . ALA A 1 276 ? 139.61130 28.91381 130.94827 1.000 29.66931 260 ALA B O 1
ATOM 1966 N N . PRO A 1 277 ? 139.41873 29.95777 132.92428 1.000 33.08012 261 PRO B N 1
ATOM 1967 C CA . PRO A 1 277 ? 140.01480 28.78945 133.60343 1.000 31.84864 261 PRO B CA 1
ATOM 1968 C C . PRO A 1 277 ? 139.19414 27.52086 133.45722 1.000 30.08132 261 PRO B C 1
ATOM 1969 O O . PRO A 1 277 ? 139.76367 26.43069 133.31852 1.000 27.53421 261 PRO B O 1
ATOM 1973 N N . ARG A 1 278 ? 137.86481 27.63533 133.50011 1.000 31.12851 262 ARG B N 1
ATOM 1974 C CA . ARG A 1 278 ? 137.00562 26.48136 133.25747 1.000 29.16972 262 ARG B CA 1
ATOM 1975 C C . ARG A 1 278 ? 137.21363 25.92504 131.85415 1.000 30.44242 262 ARG B C 1
ATOM 1976 O O . ARG A 1 278 ? 137.25755 24.70446 131.66208 1.000 31.00997 262 ARG B O 1
ATOM 1984 N N . ALA A 1 279 ? 137.34729 26.80728 130.85983 1.000 31.32572 263 ALA B N 1
ATOM 1985 C CA . ALA A 1 279 ? 137.56310 26.35296 129.49033 1.000 29.94159 263 ALA B CA 1
ATOM 1986 C C . ALA A 1 279 ? 138.90422 25.64411 129.34677 1.000 29.50566 263 ALA B C 1
ATOM 1987 O O . ALA A 1 279 ? 139.01078 24.65014 128.62061 1.000 30.77973 263 ALA B O 1
ATOM 1989 N N . ILE A 1 280 ? 139.93602 26.13819 130.03360 1.000 27.21095 264 ILE B N 1
ATOM 1990 C CA . ILE A 1 280 ? 141.26337 25.53598 129.93343 1.000 26.67799 264 ILE B CA 1
ATOM 1991 C C . ILE A 1 280 ? 141.25764 24.12372 130.50691 1.000 31.03802 264 ILE B C 1
ATOM 1992 O O . ILE A 1 280 ? 141.79566 23.18754 129.90195 1.000 27.65195 264 ILE B O 1
ATOM 1997 N N . LEU A 1 281 ? 140.65229 23.94860 131.68446 1.000 22.38881 265 LEU B N 1
ATOM 1998 C CA . LEU A 1 281 ? 140.60917 22.62623 132.30096 1.000 28.76384 265 LEU B CA 1
ATOM 1999 C C . LEU A 1 281 ? 139.80413 21.64714 131.45342 1.000 29.09317 265 LEU B C 1
ATOM 2000 O O . LEU A 1 281 ? 140.19512 20.48368 131.29684 1.000 27.77893 265 LEU B O 1
ATOM 2005 N N . ALA A 1 282 ? 138.67779 22.09882 130.89583 1.000 26.70790 266 ALA B N 1
ATOM 2006 C CA . ALA A 1 282 ? 137.87248 21.22490 130.04820 1.000 29.49965 266 ALA B CA 1
ATOM 2007 C C . ALA A 1 282 ? 138.64775 20.81117 128.80460 1.000 30.46090 266 ALA B C 1
ATOM 2008 O O . ALA A 1 282 ? 138.71170 19.62443 128.46406 1.000 27.75749 266 ALA B O 1
ATOM 2010 N N . ALA A 1 283 ? 139.25940 21.78240 128.12115 1.000 27.71205 267 ALA B N 1
ATOM 2011 C CA . ALA A 1 283 ? 140.06274 21.46814 126.94458 1.000 29.40814 267 ALA B CA 1
ATOM 2012 C C . ALA A 1 283 ? 141.20922 20.52762 127.29227 1.000 25.29457 267 ALA B C 1
ATOM 2013 O O . ALA A 1 283 ? 141.51854 19.60612 126.52809 1.000 28.29297 267 ALA B O 1
ATOM 2015 N N . ALA A 1 284 ? 141.83874 20.73191 128.45167 1.000 25.29588 268 ALA B N 1
ATOM 2016 C CA . ALA A 1 284 ? 142.98052 19.90794 128.83524 1.000 26.73639 268 ALA B CA 1
ATOM 2017 C C . ALA A 1 284 ? 142.57200 18.45351 129.03302 1.000 26.29050 268 ALA B C 1
ATOM 2018 O O . ALA A 1 284 ? 143.24907 17.53527 128.55643 1.000 25.21134 268 ALA B O 1
ATOM 2020 N N . VAL A 1 285 ? 141.46303 18.22432 129.73503 1.000 26.99088 269 VAL B N 1
ATOM 2021 C CA . VAL A 1 285 ? 141.04947 16.85980 130.04374 1.000 23.78946 269 VAL B CA 1
ATOM 2022 C C . VAL A 1 285 ? 140.41362 16.19394 128.82974 1.000 29.81055 269 VAL B C 1
ATOM 2023 O O . VAL A 1 285 ? 140.68486 15.02215 128.54106 1.000 26.11066 269 VAL B O 1
ATOM 2027 N N . GLU A 1 286 ? 139.55187 16.91739 128.10778 1.000 28.11593 270 GLU B N 1
ATOM 2028 C CA . GLU A 1 286 ? 138.95605 16.35466 126.89887 1.000 28.51478 270 GLU B CA 1
ATOM 2029 C C . GLU A 1 286 ? 140.02609 16.03203 125.86504 1.000 28.54396 270 GLU B C 1
ATOM 2030 O O . GLU A 1 286 ? 139.92378 15.03278 125.14110 1.000 28.02706 270 GLU B O 1
ATOM 2036 N N . GLY A 1 287 ? 141.06786 16.86306 125.79031 1.000 27.25845 271 GLY B N 1
ATOM 2037 C CA . GLY A 1 287 ? 142.15120 16.59834 124.86336 1.000 28.15721 271 GLY B CA 1
ATOM 2038 C C . GLY A 1 287 ? 142.98646 15.39572 125.24966 1.000 28.66108 271 GLY B C 1
ATOM 2039 O O . GLY A 1 287 ? 143.50278 14.69064 124.37886 1.000 26.23303 271 GLY B O 1
ATOM 2040 N N . ALA A 1 288 ? 143.13410 15.14266 126.55146 1.000 28.09922 272 ALA B N 1
ATOM 2041 C CA . ALA A 1 288 ? 143.90021 13.99061 127.01105 1.000 28.37999 272 ALA B CA 1
ATOM 2042 C C . ALA A 1 288 ? 143.20394 12.66514 126.72753 1.000 30.09356 272 ALA B C 1
ATOM 2043 O O . ALA A 1 288 ? 143.84110 11.61551 126.85382 1.000 34.71008 272 ALA B O 1
ATOM 2045 N N . GLN A 1 289 ? 141.92666 12.68520 126.34349 1.000 33.26843 273 GLN B N 1
ATOM 2046 C CA . GLN A 1 289 ? 141.17128 11.47060 126.06246 1.000 29.62175 273 GLN B CA 1
ATOM 2047 C C . GLN A 1 289 ? 141.28425 10.99888 124.62074 1.000 32.35640 273 GLN B C 1
ATOM 2048 O O . GLN A 1 289 ? 140.89201 9.86384 124.32740 1.000 30.11567 273 GLN B O 1
ATOM 2054 N N . VAL A 1 290 ? 141.78793 11.83111 123.71364 1.000 30.51591 274 VAL B N 1
ATOM 2055 C CA . VAL A 1 290 ? 141.78167 11.53369 122.29193 1.000 29.95315 274 VAL B CA 1
ATOM 2056 C C . VAL A 1 290 ? 143.18998 11.72081 121.73700 1.000 32.69105 274 VAL B C 1
ATOM 2057 O O . VAL A 1 290 ? 144.10822 12.14228 122.44005 1.000 31.48672 274 VAL B O 1
ATOM 2061 N N . ASP A 1 291 ? 143.34627 11.39718 120.45465 1.000 29.82602 275 ASP B N 1
ATOM 2062 C CA . ASP A 1 291 ? 144.61048 11.59546 119.76584 1.000 33.00465 275 ASP B CA 1
ATOM 2063 C C . ASP A 1 291 ? 144.97388 13.08244 119.72115 1.000 30.80250 275 ASP B C 1
ATOM 2064 O O . ASP A 1 291 ? 144.15377 13.96585 119.98697 1.000 27.87439 275 ASP B O 1
ATOM 2069 N N . PHE A 1 292 ? 146.22881 13.34567 119.34643 1.000 30.79053 276 PHE B N 1
ATOM 2070 C CA . PHE A 1 292 ? 146.76278 14.70598 119.38077 1.000 34.10171 276 PHE B CA 1
ATOM 2071 C C . PHE A 1 292 ? 145.99178 15.64206 118.45255 1.000 32.33318 276 PHE B C 1
ATOM 2072 O O . PHE A 1 292 ? 145.61812 16.75558 118.84538 1.000 28.56623 276 PHE B O 1
ATOM 2080 N N . ASP A 1 293 ? 145.75292 15.21269 117.21051 1.000 28.13662 277 ASP B N 1
ATOM 2081 C CA . ASP A 1 293 ? 145.09543 16.08740 116.24297 1.000 29.84549 277 ASP B CA 1
ATOM 2082 C C . ASP A 1 293 ? 143.65759 16.39169 116.65036 1.000 31.49286 277 ASP B C 1
ATOM 2083 O O . ASP A 1 293 ? 143.17026 17.50840 116.43408 1.000 34.02964 277 ASP B O 1
ATOM 2088 N N . THR A 1 294 ? 142.96298 15.41653 117.24405 1.000 29.58460 278 THR B N 1
ATOM 2089 C CA . THR A 1 294 ? 141.61948 15.67555 117.75578 1.000 29.60251 278 THR B CA 1
ATOM 2090 C C . THR A 1 294 ? 141.66255 16.60139 118.96715 1.000 27.79433 278 THR B C 1
ATOM 2091 O O . THR A 1 294 ? 140.81559 17.49242 119.10847 1.000 23.12175 278 THR B O 1
ATOM 2095 N N . ALA A 1 295 ? 142.63858 16.39664 119.85395 1.000 24.57034 279 ALA B N 1
ATOM 2096 C CA . ALA A 1 295 ? 142.79726 17.27056 121.01055 1.000 29.94498 279 ALA B CA 1
ATOM 2097 C C . ALA A 1 295 ? 143.00749 18.71556 120.58019 1.000 27.19927 279 ALA B C 1
ATOM 2098 O O . ALA A 1 295 ? 142.42726 19.63755 121.16425 1.000 24.61490 279 ALA B O 1
ATOM 2100 N N . SER A 1 296 ? 143.81799 18.92580 119.54211 1.000 24.82847 280 SER B N 1
ATOM 2101 C CA . SER A 1 296 ? 144.10125 20.27685 119.07193 1.000 28.68748 280 SER B CA 1
ATOM 2102 C C . SER A 1 296 ? 142.84186 20.96970 118.56220 1.000 30.36128 280 SER B C 1
ATOM 2103 O O . SER A 1 296 ? 142.64229 22.16622 118.80405 1.000 25.80924 280 SER B O 1
ATOM 2106 N N . ARG A 1 297 ? 141.97603 20.23595 117.85838 1.000 27.96416 281 ARG B N 1
ATOM 2107 C CA . ARG A 1 297 ? 140.76060 20.84836 117.33030 1.000 27.45910 281 ARG B CA 1
ATOM 2108 C C . ARG A 1 297 ? 139.77376 21.17153 118.44911 1.000 29.22389 281 ARG B C 1
ATOM 2109 O O . ARG A 1 297 ? 139.08263 22.19781 118.39737 1.000 28.59144 281 ARG B O 1
ATOM 2117 N N . ILE A 1 298 ? 139.69586 20.31284 119.46983 1.000 25.48916 282 ILE B N 1
ATOM 2118 C CA . ILE A 1 298 ? 138.90004 20.63622 120.65196 1.000 25.55766 282 ILE B CA 1
ATOM 2119 C C . ILE A 1 298 ? 139.39766 21.92955 121.28157 1.000 27.77533 282 ILE B C 1
ATOM 2120 O O . ILE A 1 298 ? 138.60653 22.79653 121.67429 1.000 26.62672 282 ILE B O 1
ATOM 2125 N N . GLU A 1 299 ? 140.71895 22.07814 121.38285 1.000 25.96593 283 GLU B N 1
ATOM 2126 C CA . GLU A 1 299 ? 141.29541 23.29562 121.93963 1.000 27.86551 283 GLU B CA 1
ATOM 2127 C C . GLU A 1 299 ? 140.88396 24.52328 121.13042 1.000 30.31419 283 GLU B C 1
ATOM 2128 O O . GLU A 1 299 ? 140.61096 25.58652 121.70016 1.000 29.00356 283 GLU B O 1
ATOM 2134 N N . SER A 1 300 ? 140.80791 24.38883 119.80124 1.000 26.56439 284 SER B N 1
ATOM 2135 C CA . SER A 1 300 ? 140.41486 25.51861 118.96137 1.000 27.89422 284 SER B CA 1
ATOM 2136 C C . SER A 1 300 ? 138.97549 25.93543 119.22595 1.000 28.59600 284 SER B C 1
ATOM 2137 O O . SER A 1 300 ? 138.65416 27.12927 119.20555 1.000 27.80680 284 SER B O 1
ATOM 2140 N N . ARG A 1 301 ? 138.08905 24.96521 119.45620 1.000 26.17735 285 ARG B N 1
ATOM 2141 C CA . ARG A 1 301 ? 136.68844 25.29685 119.69399 1.000 28.30238 285 ARG B CA 1
ATOM 2142 C C . ARG A 1 301 ? 136.50904 26.02699 121.02010 1.000 27.98131 285 ARG B C 1
ATOM 2143 O O . ARG A 1 301 ? 135.69068 26.94918 121.12069 1.000 28.34567 285 ARG B O 1
ATOM 2151 N N . TYR A 1 302 ? 137.26627 25.63470 122.04800 1.000 27.50556 286 TYR B N 1
ATOM 2152 C CA . TYR A 1 302 ? 137.18208 26.33671 123.32432 1.000 27.45456 286 TYR B CA 1
ATOM 2153 C C . TYR A 1 302 ? 137.78436 27.73324 123.22452 1.000 28.26577 286 TYR B C 1
ATOM 2154 O O . TYR A 1 302 ? 137.27858 28.67840 123.84298 1.000 29.97695 286 TYR B O 1
ATOM 2163 N N . PHE A 1 303 ? 138.86480 27.88012 122.45301 1.000 26.32265 287 PHE B N 1
ATOM 2164 C CA . PHE A 1 303 ? 139.45050 29.19884 122.22611 1.000 28.69041 287 PHE B CA 1
ATOM 2165 C C . PHE A 1 303 ? 138.44977 30.13309 121.55425 1.000 29.41887 287 PHE B C 1
ATOM 2166 O O . PHE A 1 303 ? 138.26568 31.27685 121.98477 1.000 30.63892 287 PHE B O 1
ATOM 2174 N N . ALA A 1 304 ? 137.78353 29.65557 120.49850 1.000 26.51171 288 ALA B N 1
ATOM 2175 C CA . ALA A 1 304 ? 136.77968 30.47148 119.82184 1.000 27.63255 288 ALA B CA 1
ATOM 2176 C C . ALA A 1 304 ? 135.63920 30.85641 120.75597 1.000 31.42648 288 ALA B C 1
ATOM 2177 O O . ALA A 1 304 ? 135.09539 31.96227 120.64827 1.000 32.81269 288 ALA B O 1
ATOM 2179 N N . SER A 1 305 ? 135.26670 29.96303 121.67505 1.000 26.94421 289 SER B N 1
ATOM 2180 C CA . SER A 1 305 ? 134.19909 30.26364 122.62424 1.000 32.99078 289 SER B CA 1
ATOM 2181 C C . SER A 1 305 ? 134.56978 31.43135 123.52969 1.000 33.50388 289 SER B C 1
ATOM 2182 O O . SER A 1 305 ? 133.70744 32.23630 123.90297 1.000 37.76307 289 SER B O 1
ATOM 2185 N N . LEU A 1 306 ? 135.84848 31.54152 123.89264 1.000 30.49804 290 LEU B N 1
ATOM 2186 C CA . LEU A 1 306 ? 136.27717 32.60692 124.79180 1.000 33.31432 290 LEU B CA 1
ATOM 2187 C C . LEU A 1 306 ? 136.43407 33.93760 124.06141 1.000 33.17267 290 LEU B C 1
ATOM 2188 O O . LEU A 1 306 ? 135.95529 34.97073 124.54056 1.000 29.95099 290 LEU B O 1
ATOM 2193 N N . VAL A 1 307 ? 137.08538 33.92739 122.89263 1.000 32.02220 291 VAL B N 1
ATOM 2194 C CA A VAL A 1 307 ? 137.41716 35.17445 122.20146 0.500 38.00256 291 VAL B CA 1
ATOM 2195 C CA B VAL A 1 307 ? 137.41933 35.18311 122.22571 0.500 35.59389 291 VAL B CA 1
ATOM 2196 C C . VAL A 1 307 ? 136.15663 35.95213 121.85074 1.000 35.61207 291 VAL B C 1
ATOM 2197 O O . VAL A 1 307 ? 136.12222 37.18455 121.93616 1.000 41.70642 291 VAL B O 1
ATOM 2204 N N . THR A 1 308 ? 135.10112 35.25062 121.44494 1.000 34.73765 292 THR B N 1
ATOM 2205 C CA . THR A 1 308 ? 133.87146 35.93867 121.07265 1.000 40.26260 292 THR B CA 1
ATOM 2206 C C . THR A 1 308 ? 132.99059 36.26644 122.27234 1.000 38.47705 292 THR B C 1
ATOM 2207 O O . THR A 1 308 ? 131.92773 36.87009 122.09062 1.000 40.26955 292 THR B O 1
ATOM 2211 N N . GLY A 1 309 ? 133.41103 35.89682 123.49112 1.000 33.93187 293 GLY B N 1
ATOM 2212 C CA . GLY A 1 309 ? 132.63977 36.19472 124.67622 1.000 36.11611 293 GLY B CA 1
ATOM 2213 C C . GLY A 1 309 ? 132.95928 37.56069 125.26264 1.000 37.47241 293 GLY B C 1
ATOM 2214 O O . GLY A 1 309 ? 133.99151 38.16412 124.97731 1.000 34.82669 293 GLY B O 1
ATOM 2215 N N . GLN A 1 310 ? 132.05014 38.04348 126.11085 1.000 38.25930 294 GLN B N 1
ATOM 2216 C CA . GLN A 1 310 ? 132.17389 39.40535 126.62171 1.000 36.38579 294 GLN B CA 1
ATOM 2217 C C . GLN A 1 310 ? 133.30045 39.52571 127.64318 1.000 37.72780 294 GLN B C 1
ATOM 2218 O O . GLN A 1 310 ? 133.97727 40.55961 127.70345 1.000 38.69657 294 GLN B O 1
ATOM 2224 N N . VAL A 1 311 ? 133.52074 38.48677 128.45536 1.000 32.33497 295 VAL B N 1
ATOM 2225 C CA . VAL A 1 311 ? 134.53738 38.57958 129.50201 1.000 34.17297 295 VAL B CA 1
ATOM 2226 C C . VAL A 1 311 ? 135.91954 38.77895 128.89266 1.000 32.17767 295 VAL B C 1
ATOM 2227 O O . VAL A 1 311 ? 136.70224 39.61623 129.35875 1.000 29.69316 295 VAL B O 1
ATOM 2231 N N . ALA A 1 312 ? 136.24054 38.02303 127.83898 1.000 32.10152 296 ALA B N 1
ATOM 2232 C CA . ALA A 1 312 ? 137.52141 38.21099 127.16299 1.000 34.99124 296 ALA B CA 1
ATOM 2233 C C . ALA A 1 312 ? 137.65621 39.62725 126.61825 1.000 31.18961 296 ALA B C 1
ATOM 2234 O O . ALA A 1 312 ? 138.74999 40.20384 126.63237 1.000 32.39783 296 ALA B O 1
ATOM 2236 N N . LYS A 1 313 ? 136.55527 40.20566 126.13261 1.000 32.89824 297 LYS B N 1
ATOM 2237 C CA . LYS A 1 313 ? 136.60965 41.57907 125.64334 1.000 36.89013 297 LYS B CA 1
ATOM 2238 C C . LYS A 1 313 ? 136.83787 42.56899 126.77901 1.000 36.34470 297 LYS B C 1
ATOM 2239 O O . LYS A 1 313 ? 137.50379 43.59146 126.57990 1.000 35.11320 297 LYS B O 1
ATOM 2245 N N . ASN A 1 314 ? 136.30357 42.28276 127.97072 1.000 32.30947 298 ASN B N 1
ATOM 2246 C CA . ASN A 1 314 ? 136.59372 43.11475 129.13587 1.000 34.72072 298 ASN B CA 1
ATOM 2247 C C . ASN A 1 314 ? 138.06593 43.02568 129.51577 1.000 34.96008 298 ASN B C 1
ATOM 2248 O O . ASN A 1 314 ? 138.71994 44.04623 129.76597 1.000 34.40584 298 ASN B O 1
ATOM 2253 N N . MET A 1 315 ? 138.60124 41.80398 129.56908 1.000 32.69503 299 MET B N 1
ATOM 2254 C CA . MET A 1 315 ? 139.95112 41.58854 130.07531 1.000 36.56468 299 MET B CA 1
ATOM 2255 C C . MET A 1 315 ? 141.01532 41.95731 129.05085 1.000 33.58979 299 MET B C 1
ATOM 2256 O O . MET A 1 315 ? 142.11527 42.37180 129.43359 1.000 37.52485 299 MET B O 1
ATOM 2261 N N . MET A 1 316 ? 140.71760 41.81023 127.75706 1.000 34.58965 300 MET B N 1
ATOM 2262 C CA . MET A 1 316 ? 141.61435 42.34415 126.73610 1.000 34.47725 300 MET B CA 1
ATOM 2263 C C . MET A 1 316 ? 141.66189 43.86709 126.79356 1.000 35.79835 300 MET B C 1
ATOM 2264 O O . MET A 1 316 ? 142.73468 44.46497 126.65809 1.000 39.22342 300 MET B O 1
ATOM 2269 N N . GLN A 1 317 ? 140.51381 44.51319 127.01195 1.000 35.05126 301 GLN B N 1
ATOM 2270 C CA . GLN A 1 317 ? 140.49257 45.97236 127.07347 1.000 37.61214 301 GLN B CA 1
ATOM 2271 C C . GLN A 1 317 ? 141.24921 46.49065 128.29122 1.000 38.54222 301 GLN B C 1
ATOM 2272 O O . GLN A 1 317 ? 141.97942 47.48394 128.19858 1.000 40.41095 301 GLN B O 1
ATOM 2278 N N . ALA A 1 318 ? 141.09436 45.83114 129.43959 1.000 37.98639 302 ALA B N 1
ATOM 2279 C CA . ALA A 1 318 ? 141.71939 46.31720 130.66525 1.000 38.79310 302 ALA B CA 1
ATOM 2280 C C . ALA A 1 318 ? 143.18778 45.91571 130.74691 1.000 38.01306 302 ALA B C 1
ATOM 2281 O O . ALA A 1 318 ? 144.06756 46.76677 130.91915 1.000 34.62281 302 ALA B O 1
ATOM 2283 N N . PHE A 1 319 ? 143.47024 44.61771 130.63327 1.000 40.04170 303 PHE B N 1
ATOM 2284 C CA . PHE A 1 319 ? 144.81197 44.11739 130.90293 1.000 37.65198 303 PHE B CA 1
ATOM 2285 C C . PHE A 1 319 ? 145.74170 44.20631 129.70239 1.000 36.78330 303 PHE B C 1
ATOM 2286 O O . PHE A 1 319 ? 146.93596 43.92769 129.84748 1.000 44.90356 303 PHE B O 1
ATOM 2294 N N . PHE A 1 320 ? 145.24051 44.59526 128.53192 1.000 38.39617 304 PHE B N 1
ATOM 2295 C CA . PHE A 1 320 ? 146.10992 44.87939 127.39655 1.000 42.88733 304 PHE B CA 1
ATOM 2296 C C . PHE A 1 320 ? 146.06695 46.34990 127.00122 1.000 38.05663 304 PHE B C 1
ATOM 2297 O O . PHE A 1 320 ? 147.09239 47.02963 127.09627 1.000 44.83028 304 PHE B O 1
ATOM 2305 N N . PHE A 1 321 ? 144.91349 46.86935 126.56862 1.000 39.19043 305 PHE B N 1
ATOM 2306 C CA . PHE A 1 321 ? 144.87174 48.22452 126.01844 1.000 46.33594 305 PHE B CA 1
ATOM 2307 C C . PHE A 1 321 ? 144.98424 49.28255 127.11244 1.000 43.24802 305 PHE B C 1
ATOM 2308 O O . PHE A 1 321 ? 145.80267 50.20469 127.01236 1.000 46.02659 305 PHE B O 1
ATOM 2316 N N . ASP A 1 322 ? 144.15821 49.17888 128.15826 1.000 42.07698 306 ASP B N 1
ATOM 2317 C CA . ASP A 1 322 ? 144.17584 50.19096 129.21314 1.000 43.86775 306 ASP B CA 1
ATOM 2318 C C . ASP A 1 322 ? 145.50865 50.19871 129.95080 1.000 44.46061 306 ASP B C 1
ATOM 2319 O O . ASP A 1 322 ? 146.04191 51.26644 130.27523 1.000 42.60720 306 ASP B O 1
ATOM 2324 N N . LEU A 1 323 ? 146.06388 49.01654 130.22205 1.000 40.09040 307 LEU B N 1
ATOM 2325 C CA . LEU A 1 323 ? 147.37220 48.94730 130.86337 1.000 40.30399 307 LEU B CA 1
ATOM 2326 C C . LEU A 1 323 ? 148.45457 49.54112 129.96769 1.000 44.31418 307 LEU B C 1
ATOM 2327 O O . LEU A 1 323 ? 149.37558 50.21095 130.45097 1.000 44.82641 307 LEU B O 1
ATOM 2332 N N . GLN A 1 324 ? 148.35118 49.31738 128.65534 1.000 45.06391 308 GLN B N 1
ATOM 2333 C CA . GLN A 1 324 ? 149.32654 49.87506 127.72269 1.000 47.49001 308 GLN B CA 1
ATOM 2334 C C . GLN A 1 324 ? 149.23460 51.39533 127.66198 1.000 45.39120 308 GLN B C 1
ATOM 2335 O O . GLN A 1 324 ? 150.26170 52.08502 127.67280 1.000 51.66090 308 GLN B O 1
ATOM 2341 N N . ALA A 1 325 ? 148.01424 51.93572 127.59765 1.000 45.57482 309 ALA B N 1
ATOM 2342 C CA . ALA A 1 325 ? 147.84780 53.38496 127.52862 1.000 46.92200 309 ALA B CA 1
ATOM 2343 C C . ALA A 1 325 ? 148.38023 54.06467 128.78383 1.000 46.89735 309 ALA B C 1
ATOM 2344 O O . ALA A 1 325 ? 148.94738 55.16165 128.71227 1.000 45.40681 309 ALA B O 1
ATOM 2346 N N . ILE A 1 326 ? 148.20658 53.42794 129.94318 1.000 43.76877 310 ILE B N 1
ATOM 2347 C CA . ILE A 1 326 ? 148.71185 53.99216 131.19143 1.000 42.45178 310 ILE B CA 1
ATOM 2348 C C . ILE A 1 326 ? 150.23458 53.95099 131.21716 1.000 45.99617 310 ILE B C 1
ATOM 2349 O O . ILE A 1 326 ? 150.89465 54.95243 131.51890 1.000 50.17319 310 ILE B O 1
ATOM 2354 N N . ASN A 1 327 ? 150.81484 52.79166 130.89450 1.000 47.04080 311 ASN B N 1
ATOM 2355 C CA . ASN A 1 327 ? 152.26615 52.64744 130.90401 1.000 46.13680 311 ASN B CA 1
ATOM 2356 C C . ASN A 1 327 ? 152.94046 53.50744 129.84506 1.000 50.25153 311 ASN B C 1
ATOM 2357 O O . ASN A 1 327 ? 154.14256 53.77223 129.95265 1.000 61.75977 311 ASN B O 1
ATOM 2362 N N . ALA A 1 328 ? 152.19910 53.95374 128.83275 1.000 43.86033 312 ALA B N 1
ATOM 2363 C CA . ALA A 1 328 ? 152.73845 54.86171 127.83007 1.000 52.22618 312 ALA B CA 1
ATOM 2364 C C . ALA A 1 328 ? 152.73888 56.31444 128.28621 1.000 52.93357 312 ALA B C 1
ATOM 2365 O O . ALA A 1 328 ? 153.24033 57.17505 127.55561 1.000 55.22158 312 ALA B O 1
ATOM 2367 N N . GLY A 1 329 ? 152.19350 56.60932 129.46323 1.000 56.65529 313 GLY B N 1
ATOM 2368 C CA . GLY A 1 329 ? 152.18550 57.96722 129.96727 1.000 51.85447 313 GLY B CA 1
ATOM 2369 C C . GLY A 1 329 ? 150.95226 58.77321 129.63295 1.000 52.64436 313 GLY B C 1
ATOM 2370 O O . GLY A 1 329 ? 151.04453 60.00053 129.51854 1.000 48.94967 313 GLY B O 1
ATOM 2371 N N . GLY A 1 330 ? 149.79459 58.12332 129.48075 1.000 53.32921 314 GLY B N 1
ATOM 2372 C CA . GLY A 1 330 ? 148.58138 58.84475 129.13050 1.000 53.35398 314 GLY B CA 1
ATOM 2373 C C . GLY A 1 330 ? 148.18190 59.90427 130.14058 1.000 61.09914 314 GLY B C 1
ATOM 2374 O O . GLY A 1 330 ? 147.66350 60.95882 129.76465 1.000 49.56592 314 GLY B O 1
ATOM 2375 N N . SER A 1 331 ? 148.40829 59.64683 131.42852 1.000 54.61745 315 SER B N 1
ATOM 2376 C CA . SER A 1 331 ? 148.07530 60.60240 132.47608 1.000 48.49558 315 SER B CA 1
ATOM 2377 C C . SER A 1 331 ? 149.28498 61.39508 132.95678 1.000 52.12457 315 SER B C 1
ATOM 2378 O O . SER A 1 331 ? 149.17153 62.15253 133.92611 1.000 49.16660 315 SER B O 1
ATOM 2381 N N . ARG A 1 332 ? 150.43150 61.24740 132.30084 1.000 47.09321 316 ARG B N 1
ATOM 2382 C CA . ARG A 1 332 ? 151.60945 62.01486 132.68133 1.000 55.99311 316 ARG B CA 1
ATOM 2383 C C . ARG A 1 332 ? 151.55952 63.40422 132.04455 1.000 57.42632 316 ARG B C 1
ATOM 2384 O O . ARG A 1 332 ? 151.11583 63.54405 130.90121 1.000 55.68012 316 ARG B O 1
ATOM 2392 N N . PRO A 1 333 ? 151.97856 64.44332 132.76690 1.000 62.40065 317 PRO B N 1
ATOM 2393 C CA . PRO A 1 333 ? 152.05625 65.77974 132.16314 1.000 62.58383 317 PRO B CA 1
ATOM 2394 C C . PRO A 1 333 ? 152.91171 65.76984 130.90544 1.000 64.26258 317 PRO B C 1
ATOM 2395 O O . PRO A 1 333 ? 154.00810 65.20648 130.87865 1.000 63.83186 317 PRO B O 1
ATOM 2399 N N A GLU A 1 334 ? 152.39772 66.40799 129.85884 0.500 69.52529 318 GLU B N 1
ATOM 2400 N N B GLU A 1 334 ? 152.40109 66.39513 129.84922 0.500 69.52438 318 GLU B N 1
ATOM 2401 C CA A GLU A 1 334 ? 153.06082 66.42094 128.56443 0.500 70.87279 318 GLU B CA 1
ATOM 2402 C CA B GLU A 1 334 ? 153.07593 66.36099 128.56041 0.500 70.86529 318 GLU B CA 1
ATOM 2403 C C A GLU A 1 334 ? 154.20533 67.42668 128.55884 0.500 72.30399 318 GLU B C 1
ATOM 2404 C C B GLU A 1 334 ? 154.17474 67.41603 128.50499 0.500 72.30469 318 GLU B C 1
ATOM 2405 O O A GLU A 1 334 ? 154.06838 68.54662 129.06062 0.500 68.67824 318 GLU B O 1
ATOM 2406 O O B GLU A 1 334 ? 153.97520 68.56014 128.92525 0.500 69.03301 318 GLU B O 1
ATOM 2417 N N . GLY A 1 335 ? 155.34252 67.02053 127.98939 1.000 73.97133 319 GLY B N 1
ATOM 2418 C CA . GLY A 1 335 ? 156.47165 67.89945 127.78110 1.000 73.99187 319 GLY B CA 1
ATOM 2419 C C . GLY A 1 335 ? 157.55027 67.84193 128.84935 1.000 76.11359 319 GLY B C 1
ATOM 2420 O O . GLY A 1 335 ? 158.71686 68.11343 128.54589 1.000 80.38704 319 GLY B O 1
ATOM 2421 N N . ILE A 1 336 ? 157.19648 67.49856 130.08335 1.000 72.78990 320 ILE B N 1
ATOM 2422 C CA . ILE A 1 336 ? 158.13453 67.58599 131.19874 1.000 72.45400 320 ILE B CA 1
ATOM 2423 C C . ILE A 1 336 ? 159.12967 66.43293 131.13765 1.000 70.53672 320 ILE B C 1
ATOM 2424 O O . ILE A 1 336 ? 158.75536 65.27608 130.91000 1.000 68.50036 320 ILE B O 1
ATOM 2429 N N . GLY A 1 337 ? 160.41336 66.74919 131.34591 1.000 66.89551 321 GLY B N 1
ATOM 2430 C CA . GLY A 1 337 ? 161.46326 65.75100 131.33813 1.000 66.59768 321 GLY B CA 1
ATOM 2431 C C . GLY A 1 337 ? 161.61843 65.03932 132.67529 1.000 68.30295 321 GLY B C 1
ATOM 2432 O O . GLY A 1 337 ? 160.90474 65.29694 133.64388 1.000 74.74198 321 GLY B O 1
ATOM 2433 N N . LYS A 1 338 ? 162.58650 64.12755 132.71376 1.000 67.05036 322 LYS B N 1
ATOM 2434 C CA . LYS A 1 338 ? 162.82319 63.27781 133.87246 1.000 65.49189 322 LYS B CA 1
ATOM 2435 C C . LYS A 1 338 ? 163.73632 63.96509 134.88698 1.000 67.78806 322 LYS B C 1
ATOM 2436 O O . LYS A 1 338 ? 164.43296 64.93384 134.57879 1.000 69.93810 322 LYS B O 1
ATOM 2442 N N . THR A 1 339 ? 163.72189 63.44220 136.11692 1.000 64.16068 323 THR B N 1
ATOM 2443 C CA . THR A 1 339 ? 164.52517 63.96821 137.21437 1.000 67.35795 323 THR B CA 1
ATOM 2444 C C . THR A 1 339 ? 164.95544 62.76833 138.05105 1.000 68.98021 323 THR B C 1
ATOM 2445 O O . THR A 1 339 ? 164.09473 61.98700 138.50002 1.000 62.23028 323 THR B O 1
ATOM 2449 N N . PRO A 1 340 ? 166.25272 62.58732 138.27553 1.000 72.28787 324 PRO B N 1
ATOM 2450 C CA . PRO A 1 340 ? 166.70842 61.43190 139.05441 1.000 68.30333 324 PRO B CA 1
ATOM 2451 C C . PRO A 1 340 ? 166.40665 61.59403 140.53626 1.000 64.71622 324 PRO B C 1
ATOM 2452 O O . PRO A 1 340 ? 166.34905 62.70474 141.06953 1.000 61.19650 324 PRO B O 1
ATOM 2456 N N . ILE A 1 341 ? 166.22518 60.45960 141.20419 1.000 66.73120 325 ILE B N 1
ATOM 2457 C CA . ILE A 1 341 ? 165.95933 60.41347 142.63712 1.000 54.72278 325 ILE B CA 1
ATOM 2458 C C . ILE A 1 341 ? 167.20626 59.85827 143.31148 1.000 56.44368 325 ILE B C 1
ATOM 2459 O O . ILE A 1 341 ? 167.56832 58.69287 143.10695 1.000 58.61643 325 ILE B O 1
ATOM 2464 N N . LYS A 1 342 ? 167.86615 60.69129 144.11505 1.000 59.33825 326 LYS B N 1
ATOM 2465 C CA . LYS A 1 342 ? 169.12687 60.32321 144.74813 1.000 60.57612 326 LYS B CA 1
ATOM 2466 C C . LYS A 1 342 ? 168.93167 59.58436 146.06775 1.000 57.31146 326 LYS B C 1
ATOM 2467 O O . LYS A 1 342 ? 169.69561 58.66342 146.37674 1.000 58.90988 326 LYS B O 1
ATOM 2473 N N . ARG A 1 343 ? 167.93036 59.96836 146.85731 1.000 56.76639 327 ARG B N 1
ATOM 2474 C CA . ARG A 1 343 ? 167.75068 59.39060 148.18783 1.000 51.72913 327 ARG B CA 1
ATOM 2475 C C . ARG A 1 343 ? 166.30742 59.58873 148.61844 1.000 50.41132 327 ARG B C 1
ATOM 2476 O O . ARG A 1 343 ? 165.81649 60.72202 148.63956 1.000 51.28782 327 ARG B O 1
ATOM 2484 N N . ILE A 1 344 ? 165.63758 58.49887 148.97076 1.000 45.68491 328 ILE B N 1
ATOM 2485 C CA . ILE A 1 344 ? 164.23687 58.52192 149.37464 1.000 41.26911 328 ILE B CA 1
ATOM 2486 C C . ILE A 1 344 ? 164.15875 58.50799 150.89450 1.000 43.21798 328 ILE B C 1
ATOM 2487 O O . ILE A 1 344 ? 164.92509 57.80308 151.56410 1.000 40.81871 328 ILE B O 1
ATOM 2492 N N . GLY A 1 345 ? 163.24077 59.29898 151.44270 1.000 38.60698 329 GLY B N 1
ATOM 2493 C CA . GLY A 1 345 ? 162.99030 59.29117 152.86788 1.000 39.03038 329 GLY B CA 1
ATOM 2494 C C . GLY A 1 345 ? 161.57125 58.87478 153.19211 1.000 38.66922 329 GLY B C 1
ATOM 2495 O O . GLY A 1 345 ? 160.61623 59.46848 152.68331 1.000 39.32807 329 GLY B O 1
ATOM 2496 N N . VAL A 1 346 ? 161.41713 57.85525 154.03354 1.000 37.27778 330 VAL B N 1
ATOM 2497 C CA . VAL A 1 346 ? 160.11149 57.33689 154.42624 1.000 38.70497 330 VAL B CA 1
ATOM 2498 C C . VAL A 1 346 ? 159.86584 57.70004 155.88394 1.000 39.72893 330 VAL B C 1
ATOM 2499 O O . VAL A 1 346 ? 160.69778 57.40936 156.75253 1.000 41.21573 330 VAL B O 1
ATOM 2503 N N . LEU A 1 347 ? 158.72443 58.33311 156.14946 1.000 38.21540 331 LEU B N 1
ATOM 2504 C CA . LEU A 1 347 ? 158.34675 58.76752 157.49085 1.000 42.88160 331 LEU B CA 1
ATOM 2505 C C . LEU A 1 347 ? 157.31007 57.79379 158.04057 1.000 42.06071 331 LEU B C 1
ATOM 2506 O O . LEU A 1 347 ? 156.16140 57.77808 157.58695 1.000 43.01993 331 LEU B O 1
ATOM 2511 N N . GLY A 1 348 ? 157.71523 56.98577 159.01714 1.000 36.73027 332 GLY B N 1
ATOM 2512 C CA . GLY A 1 348 ? 156.83977 55.96935 159.56648 1.000 42.09097 332 GLY B CA 1
ATOM 2513 C C . GLY A 1 348 ? 157.26686 54.56658 159.18490 1.000 41.34055 332 GLY B C 1
ATOM 2514 O O . GLY A 1 348 ? 157.33642 54.23202 157.99799 1.000 45.08251 332 GLY B O 1
ATOM 2515 N N . ALA A 1 349 ? 157.55177 53.73195 160.18442 1.000 40.99838 333 ALA B N 1
ATOM 2516 C CA . ALA A 1 349 ? 158.06206 52.38651 159.95966 1.000 40.32519 333 ALA B CA 1
ATOM 2517 C C . ALA A 1 349 ? 156.99143 51.31145 160.12661 1.000 42.67235 333 ALA B C 1
ATOM 2518 O O . ALA A 1 349 ? 157.32705 50.14235 160.34118 1.000 42.15051 333 ALA B O 1
ATOM 2520 N N . GLY A 1 350 ? 155.71712 51.67761 160.03203 1.000 40.05437 334 GLY B N 1
ATOM 2521 C CA . GLY A 1 350 ? 154.65010 50.70060 160.03195 1.000 40.16836 334 GLY B CA 1
ATOM 2522 C C . GLY A 1 350 ? 154.68476 49.83811 158.78124 1.000 39.45767 334 GLY B C 1
ATOM 2523 O O . GLY A 1 350 ? 155.56965 49.94331 157.93159 1.000 34.75787 334 GLY B O 1
ATOM 2524 N N . MET A 1 351 ? 153.67846 48.96624 158.66652 1.000 39.18281 335 MET B N 1
ATOM 2525 C CA . MET A 1 351 ? 153.65629 48.02080 157.55422 1.000 38.25531 335 MET B CA 1
ATOM 2526 C C . MET A 1 351 ? 153.62686 48.74114 156.20971 1.000 36.79111 335 MET B C 1
ATOM 2527 O O . MET A 1 351 ? 154.23214 48.27588 155.23696 1.000 41.78195 335 MET B O 1
ATOM 2532 N N . MET A 1 352 ? 152.93734 49.88211 156.13473 1.000 33.86493 336 MET B N 1
ATOM 2533 C CA . MET A 1 352 ? 152.90577 50.64292 154.88753 1.000 35.59788 336 MET B CA 1
ATOM 2534 C C . MET A 1 352 ? 154.28023 51.21327 154.55093 1.000 35.21367 336 MET B C 1
ATOM 2535 O O . MET A 1 352 ? 154.81562 50.96690 153.46365 1.000 36.48724 336 MET B O 1
ATOM 2540 N N . GLY A 1 353 ? 154.87223 51.97142 155.47673 1.000 34.07414 337 GLY B N 1
ATOM 2541 C CA . GLY A 1 353 ? 156.17405 52.56354 155.21016 1.000 35.66601 337 GLY B CA 1
ATOM 2542 C C . GLY A 1 353 ? 157.26780 51.52874 155.02002 1.000 37.34809 337 GLY B C 1
ATOM 2543 O O . GLY A 1 353 ? 158.17288 51.71286 154.20230 1.000 36.01349 337 GLY B O 1
ATOM 2544 N N . ALA A 1 354 ? 157.20561 50.42955 155.77746 1.000 30.91612 338 ALA B N 1
ATOM 2545 C CA . ALA A 1 354 ? 158.18515 49.36139 155.60471 1.000 34.83966 338 ALA B CA 1
ATOM 2546 C C . ALA A 1 354 ? 158.09996 48.75619 154.20894 1.000 33.50785 338 ALA B C 1
ATOM 2547 O O . ALA A 1 354 ? 159.12840 48.46951 153.58419 1.000 32.14887 338 ALA B O 1
ATOM 2549 N N . GLY A 1 355 ? 156.88156 48.55778 153.70182 1.000 31.88125 339 GLY B N 1
ATOM 2550 C CA . GLY A 1 355 ? 156.72940 48.05038 152.34810 1.000 32.84050 339 GLY B CA 1
ATOM 2551 C C . GLY A 1 355 ? 157.15242 49.05618 151.29394 1.000 31.31954 339 GLY B C 1
ATOM 2552 O O . GLY A 1 355 ? 157.70921 48.68381 150.25740 1.000 31.50687 339 GLY B O 1
ATOM 2553 N N . ILE A 1 356 ? 156.89242 50.34322 151.54071 1.000 33.76517 340 ILE B N 1
ATOM 2554 C CA . ILE A 1 356 ? 157.33071 51.38605 150.61569 1.000 32.22532 340 ILE B CA 1
ATOM 2555 C C . ILE A 1 356 ? 158.85131 51.42476 150.54275 1.000 33.38705 340 ILE B C 1
ATOM 2556 O O . ILE A 1 356 ? 159.43443 51.58599 149.46325 1.000 34.06774 340 ILE B O 1
ATOM 2561 N N . ALA A 1 357 ? 159.51820 51.27805 151.68911 1.000 35.99020 341 ALA B N 1
ATOM 2562 C CA . ALA A 1 357 ? 160.97475 51.21070 151.68799 1.000 36.24924 341 ALA B CA 1
ATOM 2563 C C . ALA A 1 357 ? 161.47704 49.97389 150.95220 1.000 36.84580 341 ALA B C 1
ATOM 2564 O O . ALA A 1 357 ? 162.52672 50.02331 150.29923 1.000 35.78946 341 ALA B O 1
ATOM 2566 N N . TYR A 1 358 ? 160.74318 48.86186 151.03518 1.000 32.36181 342 TYR B N 1
ATOM 2567 C CA . TYR A 1 358 ? 161.17455 47.64293 150.35708 1.000 33.49591 342 TYR B CA 1
ATOM 2568 C C . TYR A 1 358 ? 161.15051 47.81249 148.84327 1.000 36.21552 342 TYR B C 1
ATOM 2569 O O . TYR A 1 358 ? 162.15635 47.56769 148.16662 1.000 35.98032 342 TYR B O 1
ATOM 2578 N N . VAL A 1 359 ? 160.00727 48.22697 148.29020 1.000 34.98312 343 VAL B N 1
ATOM 2579 C CA . VAL A 1 359 ? 159.90093 48.33608 146.83844 1.000 33.73819 343 VAL B CA 1
ATOM 2580 C C . VAL A 1 359 ? 160.83068 49.41960 146.30760 1.000 35.72328 343 VAL B C 1
ATOM 2581 O O . VAL A 1 359 ? 161.33016 49.31933 145.18055 1.000 33.64266 343 VAL B O 1
ATOM 2585 N N . SER A 1 360 ? 161.09612 50.45605 147.10579 1.000 36.10825 344 SER B N 1
ATOM 2586 C CA . SER A 1 360 ? 162.00582 51.51073 146.67215 1.000 36.92741 344 SER B CA 1
ATOM 2587 C C . SER A 1 360 ? 163.44283 51.01014 146.63277 1.000 36.73150 344 SER B C 1
ATOM 2588 O O . SER A 1 360 ? 164.17183 51.25957 145.66533 1.000 34.44335 344 SER B O 1
ATOM 2591 N N . ALA A 1 361 ? 163.87228 50.30868 147.68485 1.000 32.15969 345 ALA B N 1
ATOM 2592 C CA . ALA A 1 361 ? 165.22666 49.76853 147.69965 1.000 36.76049 345 ALA B CA 1
ATOM 2593 C C . ALA A 1 361 ? 165.38749 48.66098 146.66697 1.000 37.60781 345 ALA B C 1
ATOM 2594 O O . ALA A 1 361 ? 166.43301 48.56204 146.01394 1.000 39.05146 345 ALA B O 1
ATOM 2596 N N . LYS A 1 362 ? 164.36136 47.82033 146.50474 1.000 34.28541 346 LYS B N 1
ATOM 2597 C CA . LYS A 1 362 ? 164.40436 46.78306 145.47889 1.000 34.55562 346 LYS B CA 1
ATOM 2598 C C . LYS A 1 362 ? 164.58101 47.38037 144.08959 1.000 41.47806 346 LYS B C 1
ATOM 2599 O O . LYS A 1 362 ? 165.23464 46.77665 143.23034 1.000 37.81652 346 LYS B O 1
ATOM 2605 N N . ALA A 1 363 ? 164.01353 48.56222 143.85057 1.000 34.35885 347 ALA B N 1
ATOM 2606 C CA . ALA A 1 363 ? 164.18061 49.23146 142.56936 1.000 39.86287 347 ALA B CA 1
ATOM 2607 C C . ALA A 1 363 ? 165.54376 49.89200 142.42302 1.000 37.67073 347 ALA B C 1
ATOM 2608 O O . ALA A 1 363 ? 165.85516 50.39402 141.33768 1.000 42.34534 347 ALA B O 1
ATOM 2610 N N . GLY A 1 364 ? 166.35201 49.91050 143.47937 1.000 33.83606 348 GLY B N 1
ATOM 2611 C CA . GLY A 1 364 ? 167.68637 50.46629 143.42662 1.000 38.08348 348 GLY B CA 1
ATOM 2612 C C . GLY A 1 364 ? 167.88296 51.79540 144.12993 1.000 36.52243 348 GLY B C 1
ATOM 2613 O O . GLY A 1 364 ? 168.96922 52.37318 144.01993 1.000 33.76884 348 GLY B O 1
ATOM 2614 N N . TYR A 1 365 ? 166.88433 52.29634 144.84944 1.000 37.93146 349 TYR B N 1
ATOM 2615 C CA . TYR A 1 365 ? 166.99251 53.59055 145.50796 1.000 40.65479 349 TYR B CA 1
ATOM 2616 C C . TYR A 1 365 ? 167.55743 53.45051 146.91450 1.000 39.15216 349 TYR B C 1
ATOM 2617 O O . TYR A 1 365 ? 167.35442 52.43851 147.59086 1.000 37.38032 349 TYR B O 1
ATOM 2626 N N . GLU A 1 366 ? 168.27419 54.48530 147.34805 1.000 38.95952 350 GLU B N 1
ATOM 2627 C CA . GLU A 1 366 ? 168.66421 54.60895 148.74527 1.000 43.71179 350 GLU B CA 1
ATOM 2628 C C . GLU A 1 366 ? 167.46256 55.07495 149.55598 1.000 44.93674 350 GLU B C 1
ATOM 2629 O O . GLU A 1 366 ? 166.76058 56.01037 149.15737 1.000 42.85165 350 GLU B O 1
ATOM 2635 N N . VAL A 1 367 ? 167.22151 54.42438 150.69040 1.000 34.73265 351 VAL B N 1
ATOM 2636 C CA . VAL A 1 367 ? 166.04243 54.69144 151.50301 1.000 40.54089 351 VAL B CA 1
ATOM 2637 C C . VAL A 1 367 ? 166.47259 54.97072 152.93481 1.000 42.79611 351 VAL B C 1
ATOM 2638 O O . VAL A 1 367 ? 167.20853 54.17965 153.53613 1.000 38.26294 351 VAL B O 1
ATOM 2642 N N . VAL A 1 368 ? 166.00735 56.09059 153.47799 1.000 40.33516 352 VAL B N 1
ATOM 2643 C CA . VAL A 1 368 ? 166.10430 56.38568 154.90305 1.000 34.60170 352 VAL B CA 1
ATOM 2644 C C . VAL A 1 368 ? 164.73309 56.13577 155.51320 1.000 37.99638 352 VAL B C 1
ATOM 2645 O O . VAL A 1 368 ? 163.76289 56.82340 155.17661 1.000 39.83194 352 VAL B O 1
ATOM 2649 N N . LEU A 1 369 ? 164.64381 55.14079 156.39609 1.000 37.88802 353 LEU B N 1
ATOM 2650 C CA . LEU A 1 369 ? 163.38853 54.75980 157.03315 1.000 36.38683 353 LEU B CA 1
ATOM 2651 C C . LEU A 1 369 ? 163.37252 55.32123 158.45226 1.000 37.91909 353 LEU B C 1
ATOM 2652 O O . LEU A 1 369 ? 164.11289 54.85061 159.32199 1.000 39.67496 353 LEU B O 1
ATOM 2657 N N . LYS A 1 370 ? 162.52266 56.31692 158.68791 1.000 37.34364 354 LYS B N 1
ATOM 2658 C CA . LYS A 1 370 ? 162.48986 57.03994 159.95132 1.000 40.29529 354 LYS B CA 1
ATOM 2659 C C . LYS A 1 370 ? 161.20822 56.73904 160.71793 1.000 35.25271 354 LYS B C 1
ATOM 2660 O O . LYS A 1 370 ? 160.12554 56.64788 160.13242 1.000 38.05295 354 LYS B O 1
ATOM 2666 N N . ASP A 1 371 ? 161.34421 56.57744 162.03212 1.000 37.30292 355 ASP B N 1
ATOM 2667 C CA . ASP A 1 371 ? 160.21590 56.45684 162.94203 1.000 41.22834 355 ASP B CA 1
ATOM 2668 C C . ASP A 1 371 ? 160.58928 57.17715 164.23217 1.000 38.19560 355 ASP B C 1
ATOM 2669 O O . ASP A 1 371 ? 161.70243 57.68850 164.37521 1.000 42.82814 355 ASP B O 1
ATOM 2674 N N . VAL A 1 372 ? 159.64951 57.23699 165.18168 1.000 41.71607 356 VAL B N 1
ATOM 2675 C CA . VAL A 1 372 ? 159.93693 57.87281 166.46764 1.000 45.50934 356 VAL B CA 1
ATOM 2676 C C . VAL A 1 372 ? 160.72352 56.96966 167.39974 1.000 48.50467 356 VAL B C 1
ATOM 2677 O O . VAL A 1 372 ? 161.08241 57.39729 168.50620 1.000 47.56419 356 VAL B O 1
ATOM 2681 N N . SER A 1 373 ? 161.00765 55.73706 166.98530 1.000 40.63278 357 SER B N 1
ATOM 2682 C CA . SER A 1 373 ? 161.76292 54.78256 167.78350 1.000 49.32032 357 SER B CA 1
ATOM 2683 C C . SER A 1 373 ? 162.73794 54.05279 166.87552 1.000 44.90114 357 SER B C 1
ATOM 2684 O O . SER A 1 373 ? 162.34858 53.57380 165.80692 1.000 43.00776 357 SER B O 1
ATOM 2687 N N . LEU A 1 374 ? 164.00255 53.97457 167.29617 1.000 43.34243 358 LEU B N 1
ATOM 2688 C CA . LEU A 1 374 ? 164.99023 53.25336 166.50062 1.000 46.18470 358 LEU B CA 1
ATOM 2689 C C . LEU A 1 374 ? 164.64400 51.77220 166.41233 1.000 44.79381 358 LEU B C 1
ATOM 2690 O O . LEU A 1 374 ? 164.82151 51.14685 165.36017 1.000 38.24477 358 LEU B O 1
ATOM 2695 N N . GLU A 1 375 ? 164.14181 51.19497 167.50728 1.000 44.23855 359 GLU B N 1
ATOM 2696 C CA . GLU A 1 375 ? 163.69089 49.80812 167.46665 1.000 46.74490 359 GLU B CA 1
ATOM 2697 C C . GLU A 1 375 ? 162.55205 49.63407 166.47143 1.000 45.15953 359 GLU B C 1
ATOM 2698 O O . GLU A 1 375 ? 162.51080 48.64438 165.73191 1.000 41.49146 359 GLU B O 1
ATOM 2700 N N . ALA A 1 376 ? 161.62278 50.59364 166.43231 1.000 43.77954 360 ALA B N 1
ATOM 2701 C CA . ALA A 1 376 ? 160.52048 50.52448 165.47831 1.000 41.78986 360 ALA B CA 1
ATOM 2702 C C . ALA A 1 376 ? 161.02092 50.64785 164.04490 1.000 42.43339 360 ALA B C 1
ATOM 2703 O O . ALA A 1 376 ? 160.55418 49.92750 163.15414 1.000 40.87189 360 ALA B O 1
ATOM 2705 N N . ALA A 1 377 ? 161.96963 51.55500 163.80157 1.000 39.27624 361 ALA B N 1
ATOM 2706 C CA . ALA A 1 377 ? 162.53292 51.68496 162.46263 1.000 41.33520 361 ALA B CA 1
ATOM 2707 C C . ALA A 1 377 ? 163.27958 50.42499 162.04805 1.000 39.93906 361 ALA B C 1
ATOM 2708 O O . ALA A 1 377 ? 163.27820 50.06379 160.86543 1.000 40.12458 361 ALA B O 1
ATOM 2710 N N . ALA A 1 378 ? 163.92177 49.74677 163.00149 1.000 34.42936 362 ALA B N 1
ATOM 2711 C CA . ALA A 1 378 ? 164.61445 48.50282 162.68470 1.000 39.99276 362 ALA B CA 1
ATOM 2712 C C . ALA A 1 378 ? 163.62860 47.39467 162.33462 1.000 39.22151 362 ALA B C 1
ATOM 2713 O O . ALA A 1 378 ? 163.88338 46.59868 161.42321 1.000 38.54616 362 ALA B O 1
ATOM 2715 N N . LYS A 1 379 ? 162.50072 47.32002 163.04992 1.000 35.21956 363 LYS B N 1
ATOM 2716 C CA . LYS A 1 379 ? 161.46979 46.35303 162.68435 1.000 42.74213 363 LYS B CA 1
ATOM 2717 C C . LYS A 1 379 ? 160.95224 46.60783 161.27753 1.000 37.89653 363 LYS B C 1
ATOM 2718 O O . LYS A 1 379 ? 160.62028 45.65962 160.55725 1.000 39.73386 363 LYS B O 1
ATOM 2724 N N . GLY A 1 380 ? 160.87607 47.87771 160.87276 1.000 36.83318 364 GLY B N 1
ATOM 2725 C CA . GLY A 1 380 ? 160.47457 48.18731 159.51034 1.000 37.08854 364 GLY B CA 1
ATOM 2726 C C . GLY A 1 380 ? 161.41594 47.59061 158.48272 1.000 38.93563 364 GLY B C 1
ATOM 2727 O O . GLY A 1 380 ? 160.98156 46.96332 157.51411 1.000 36.04943 364 GLY B O 1
ATOM 2728 N N . LYS A 1 381 ? 162.72435 47.77631 158.68032 1.000 35.83712 365 LYS B N 1
ATOM 2729 C CA . LYS A 1 381 ? 163.68561 47.15097 157.77930 1.000 36.46939 365 LYS B CA 1
ATOM 2730 C C . LYS A 1 381 ? 163.62007 45.63201 157.87308 1.000 40.57641 365 LYS B C 1
ATOM 2731 O O . LYS A 1 381 ? 163.88316 44.93760 156.88398 1.000 37.52435 365 LYS B O 1
ATOM 2737 N N . GLY A 1 382 ? 163.25523 45.10119 159.04433 1.000 38.25276 366 GLY B N 1
ATOM 2738 C CA . GLY A 1 382 ? 163.08438 43.66461 159.17933 1.000 43.32423 366 GLY B CA 1
ATOM 2739 C C . GLY A 1 382 ? 161.97965 43.11510 158.30000 1.000 40.80661 366 GLY B C 1
ATOM 2740 O O . GLY A 1 382 ? 162.00943 41.94187 157.91883 1.000 43.01091 366 GLY B O 1
ATOM 2741 N N . TYR A 1 383 ? 160.98704 43.94725 157.97598 1.000 34.98997 367 TYR B N 1
ATOM 2742 C CA . TYR A 1 383 ? 159.98090 43.55977 156.99318 1.000 38.68857 367 TYR B CA 1
ATOM 2743 C C . TYR A 1 383 ? 160.63351 43.19272 155.66511 1.000 39.23383 367 TYR B C 1
ATOM 2744 O O . TYR A 1 383 ? 160.29346 42.17019 155.05861 1.000 39.85418 367 TYR B O 1
ATOM 2753 N N . SER A 1 384 ? 161.58838 44.00881 155.20830 1.000 36.46393 368 SER B N 1
ATOM 2754 C CA . SER A 1 384 ? 162.32242 43.69555 153.98617 1.000 38.74350 368 SER B CA 1
ATOM 2755 C C . SER A 1 384 ? 163.23871 42.49488 154.17036 1.000 42.83726 368 SER B C 1
ATOM 2756 O O . SER A 1 384 ? 163.43826 41.71989 153.22722 1.000 39.57469 368 SER B O 1
ATOM 2759 N N . GLU A 1 385 ? 163.81566 42.33548 155.36433 1.000 39.95033 369 GLU B N 1
ATOM 2760 C CA . GLU A 1 385 ? 164.67264 41.18353 155.62482 1.000 47.29641 369 GLU B CA 1
ATOM 2761 C C . GLU A 1 385 ? 163.90407 39.87832 155.47903 1.000 41.80329 369 GLU B C 1
ATOM 2762 O O . GLU A 1 385 ? 164.40493 38.91920 154.87935 1.000 44.36953 369 GLU B O 1
ATOM 2768 N N . LYS A 1 386 ? 162.68546 39.82065 156.02456 1.000 42.95670 370 LYS B N 1
ATOM 2769 C CA . LYS A 1 386 ? 161.91016 38.58432 155.96750 1.000 43.85139 370 LYS B CA 1
ATOM 2770 C C . LYS A 1 386 ? 161.47859 38.26666 154.54196 1.000 42.01826 370 LYS B C 1
ATOM 2771 O O . LYS A 1 386 ? 161.42029 37.09388 154.15198 1.000 44.79340 370 LYS B O 1
ATOM 2777 N N . LEU A 1 387 ? 161.16669 39.29574 153.75207 1.000 39.42505 371 LEU B N 1
ATOM 2778 C CA . LEU A 1 387 ? 160.81995 39.06931 152.35382 1.000 43.83378 371 LEU B CA 1
ATOM 2779 C C . LEU A 1 387 ? 162.01510 38.54871 151.56533 1.000 44.38201 371 LEU B C 1
ATOM 2780 O O . LEU A 1 387 ? 161.86734 37.65692 150.72112 1.000 45.68957 371 LEU B O 1
ATOM 2785 N N . GLU A 1 388 ? 163.20766 39.08569 151.83068 1.000 38.88451 372 GLU B N 1
ATOM 2786 C CA . GLU A 1 388 ? 164.39271 38.63838 151.10756 1.000 38.47550 372 GLU B CA 1
ATOM 2787 C C . GLU A 1 388 ? 164.81212 37.23290 151.51658 1.000 49.14648 372 GLU B C 1
ATOM 2788 O O . GLU A 1 388 ? 165.29959 36.46747 150.67747 1.000 46.44837 372 GLU B O 1
ATOM 2794 N N . ALA A 1 389 ? 164.63488 36.87475 152.79077 1.000 43.83821 373 ALA B N 1
ATOM 2795 C CA . ALA A 1 389 ? 164.91510 35.50695 153.21131 1.000 45.30317 373 ALA B CA 1
ATOM 2796 C C . ALA A 1 389 ? 163.97230 34.52521 152.52839 1.000 49.80346 373 ALA B C 1
ATOM 2797 O O . ALA A 1 389 ? 164.38470 33.42926 152.13296 1.000 48.62785 373 ALA B O 1
ATOM 2799 N N . LYS A 1 390 ? 162.69946 34.90218 152.38241 1.000 42.94399 374 LYS B N 1
ATOM 2800 C CA . LYS A 1 390 ? 161.76108 34.06702 151.64073 1.000 51.19310 374 LYS B CA 1
ATOM 2801 C C . LYS A 1 390 ? 162.17713 33.94133 150.17990 1.000 55.87126 374 LYS B C 1
ATOM 2802 O O . LYS A 1 390 ? 162.15143 32.84371 149.61182 1.000 58.17037 374 LYS B O 1
ATOM 2808 N N . ALA A 1 391 ? 162.57919 35.05509 149.55954 1.000 54.56939 375 ALA B N 1
ATOM 2809 C CA . ALA A 1 391 ? 162.98583 35.02079 148.15755 1.000 51.55674 375 ALA B CA 1
ATOM 2810 C C . ALA A 1 391 ? 164.27943 34.23658 147.97167 1.000 56.55172 375 ALA B C 1
ATOM 2811 O O . ALA A 1 391 ? 164.43708 33.51665 146.97838 1.000 62.22525 375 ALA B O 1
ATOM 2813 N N . LEU A 1 392 ? 165.21743 34.36475 148.91411 1.000 56.07402 376 LEU B N 1
ATOM 2814 C CA . LEU A 1 392 ? 166.45591 33.59429 148.83914 1.000 58.57524 376 LEU B CA 1
ATOM 2815 C C . LEU A 1 392 ? 166.19140 32.10201 148.99713 1.000 62.21524 376 LEU B C 1
ATOM 2816 O O . LEU A 1 392 ? 166.85813 31.27600 148.36238 1.000 62.65047 376 LEU B O 1
ATOM 2821 N N . GLU A 1 393 ? 165.22161 31.73717 149.83817 1.000 63.87523 377 GLU B N 1
ATOM 2822 C CA . GLU A 1 393 ? 164.94189 30.32558 150.07223 1.000 67.74093 377 GLU B CA 1
ATOM 2823 C C . GLU A 1 393 ? 164.23085 29.68878 148.88524 1.000 68.79076 377 GLU B C 1
ATOM 2824 O O . GLU A 1 393 ? 164.37773 28.48450 148.65105 1.000 66.13112 377 GLU B O 1
ATOM 2830 N N . ARG A 1 394 ? 163.46548 30.47037 148.12832 1.000 69.16585 378 ARG B N 1
ATOM 2831 C CA . ARG A 1 394 ? 162.79512 29.97588 146.93383 1.000 64.69167 378 ARG B CA 1
ATOM 2832 C C . ARG A 1 394 ? 163.65026 30.10665 145.68022 1.000 66.24478 378 ARG B C 1
ATOM 2833 O O . ARG A 1 394 ? 163.17645 29.77626 144.58848 1.000 70.63259 378 ARG B O 1
ATOM 2841 N N . GLY A 1 395 ? 164.88752 30.58316 145.80735 1.000 66.54503 379 GLY B N 1
ATOM 2842 C CA . GLY A 1 395 ? 165.74811 30.75663 144.65403 1.000 61.48961 379 GLY B CA 1
ATOM 2843 C C . GLY A 1 395 ? 165.34476 31.86919 143.71361 1.000 63.47527 379 GLY B C 1
ATOM 2844 O O . GLY A 1 395 ? 165.74513 31.85531 142.54679 1.000 65.42183 379 GLY B O 1
ATOM 2845 N N . ARG A 1 396 ? 164.56292 32.83757 144.18362 1.000 59.36777 380 ARG B N 1
ATOM 2846 C CA . ARG A 1 396 ? 164.10802 33.93765 143.34367 1.000 62.98755 380 ARG B CA 1
ATOM 2847 C C . ARG A 1 396 ? 165.06153 35.12600 143.34456 1.000 58.36337 380 ARG B C 1
ATOM 2848 O O . ARG A 1 396 ? 164.77994 36.12681 142.67668 1.000 58.11994 380 ARG B O 1
ATOM 2856 N N . THR A 1 397 ? 166.17336 35.04145 144.07008 1.000 53.12476 381 THR B N 1
ATOM 2857 C CA . THR A 1 397 ? 167.18651 36.08788 144.06255 1.000 55.94604 381 THR B CA 1
ATOM 2858 C C . THR A 1 397 ? 168.49217 35.48334 144.55647 1.000 51.24384 381 THR B C 1
ATOM 2859 O O . THR A 1 397 ? 168.52971 34.34775 145.03562 1.000 60.12330 381 THR B O 1
ATOM 2863 N N . THR A 1 398 ? 169.56651 36.25424 144.42779 1.000 49.25982 382 THR B N 1
ATOM 2864 C CA . THR A 1 398 ? 170.88367 35.82455 144.87180 1.000 52.02603 382 THR B CA 1
ATOM 2865 C C . THR A 1 398 ? 171.26661 36.53363 146.16326 1.000 47.57715 382 THR B C 1
ATOM 2866 O O . THR A 1 398 ? 170.70143 37.56794 146.52711 1.000 53.29832 382 THR B O 1
ATOM 2870 N N . GLN A 1 399 ? 172.24515 35.95202 146.85875 1.000 51.18833 383 GLN B N 1
ATOM 2871 C CA . GLN A 1 399 ? 172.70943 36.53429 148.11230 1.000 50.15837 383 GLN B CA 1
ATOM 2872 C C . GLN A 1 399 ? 173.33524 37.90399 147.88241 1.000 54.36709 383 GLN B C 1
ATOM 2873 O O . GLN A 1 399 ? 173.13387 38.82924 148.67728 1.000 46.16857 383 GLN B O 1
ATOM 2879 N N . GLU A 1 400 ? 174.09095 38.05423 146.79304 1.000 52.90748 384 GLU B N 1
ATOM 2880 C CA . GLU A 1 400 ? 174.72726 39.33403 146.49961 1.000 55.71349 384 GLU B CA 1
ATOM 2881 C C . GLU A 1 400 ? 173.68857 40.41069 146.20745 1.000 51.75585 384 GLU B C 1
ATOM 2882 O O . GLU A 1 400 ? 173.78040 41.53221 146.71974 1.000 48.77635 384 GLU B O 1
ATOM 2888 N N . ARG A 1 401 ? 172.68692 40.08435 145.38865 1.000 50.52762 385 ARG B N 1
ATOM 2889 C CA . ARG A 1 401 ? 171.64495 41.05490 145.07078 1.000 49.78602 385 ARG B CA 1
ATOM 2890 C C . ARG A 1 401 ? 170.80186 41.38237 146.29602 1.000 48.40264 385 ARG B C 1
ATOM 2891 O O . ARG A 1 401 ? 170.37225 42.52837 146.47439 1.000 47.94307 385 ARG B O 1
ATOM 2899 N N . SER A 1 402 ? 170.55654 40.38833 147.15125 1.000 48.45750 386 SER B N 1
ATOM 2900 C CA . SER A 1 402 ? 169.73962 40.61634 148.33746 1.000 47.51409 386 SER B CA 1
ATOM 2901 C C . SER A 1 402 ? 170.45823 41.50743 149.34155 1.000 46.10790 386 SER B C 1
ATOM 2902 O O . SER A 1 402 ? 169.83408 42.36918 149.97153 1.000 44.71897 386 SER B O 1
ATOM 2905 N N . ASP A 1 403 ? 171.76940 41.31455 149.50596 1.000 48.47343 387 ASP B N 1
ATOM 2906 C CA . ASP A 1 403 ? 172.52941 42.15482 150.42642 1.000 44.23762 387 ASP B CA 1
ATOM 2907 C C . ASP A 1 403 ? 172.56105 43.60376 149.95588 1.000 43.75814 387 ASP B C 1
ATOM 2908 O O . ASP A 1 403 ? 172.49673 44.52795 150.77424 1.000 45.18480 387 ASP B O 1
ATOM 2913 N N . ALA A 1 404 ? 172.65892 43.82263 148.64154 1.000 42.19837 388 ALA B N 1
ATOM 2914 C CA . ALA A 1 404 ? 172.66623 45.18588 148.12016 1.000 46.26689 388 ALA B CA 1
ATOM 2915 C C . ALA A 1 404 ? 171.31921 45.86607 148.33263 1.000 42.14266 388 ALA B C 1
ATOM 2916 O O . ALA A 1 404 ? 171.26197 47.07583 148.58156 1.000 43.61072 388 ALA B O 1
ATOM 2918 N N . LEU A 1 405 ? 170.22542 45.10647 148.23606 1.000 42.09879 389 LEU B N 1
ATOM 2919 C CA . LEU A 1 405 ? 168.90328 45.66911 148.49415 1.000 39.49714 389 LEU B CA 1
ATOM 2920 C C . LEU A 1 405 ? 168.79102 46.14817 149.93565 1.000 43.42626 389 LEU B C 1
ATOM 2921 O O . LEU A 1 405 ? 168.44790 47.30777 150.19442 1.000 39.87294 389 LEU B O 1
ATOM 2926 N N . LEU A 1 406 ? 169.07859 45.26133 150.89072 1.000 39.17246 390 LEU B N 1
ATOM 2927 C CA . LEU A 1 406 ? 168.94810 45.61850 152.29860 1.000 43.52644 390 LEU B CA 1
ATOM 2928 C C . LEU A 1 406 ? 169.93866 46.70397 152.70336 1.000 40.56565 390 LEU B C 1
ATOM 2929 O O . LEU A 1 406 ? 169.62080 47.53865 153.55677 1.000 40.53499 390 LEU B O 1
ATOM 2934 N N . ALA A 1 407 ? 171.13013 46.72212 152.09798 1.000 44.30930 391 ALA B N 1
ATOM 2935 C CA . ALA A 1 407 ? 172.10813 47.76038 152.40556 1.000 40.68432 391 ALA B CA 1
ATOM 2936 C C . ALA A 1 407 ? 171.63503 49.14714 151.99066 1.000 44.86075 391 ALA B C 1
ATOM 2937 O O . ALA A 1 407 ? 172.17222 50.14385 152.48544 1.000 38.31420 391 ALA B O 1
ATOM 2939 N N . ARG A 1 408 ? 170.65277 49.23580 151.09420 1.000 38.54936 392 ARG B N 1
ATOM 2940 C CA . ARG A 1 408 ? 170.10213 50.52165 150.68792 1.000 43.45235 392 ARG B CA 1
ATOM 2941 C C . ARG A 1 408 ? 169.04345 51.04493 151.65025 1.000 43.46560 392 ARG B C 1
ATOM 2942 O O . ARG A 1 408 ? 168.56344 52.16858 151.46336 1.000 46.42296 392 ARG B O 1
ATOM 2950 N N . ILE A 1 409 ? 168.67385 50.27466 152.66907 1.000 38.66195 393 ILE B N 1
ATOM 2951 C CA . ILE A 1 409 ? 167.70346 50.70344 153.66939 1.000 40.87061 393 ILE B CA 1
ATOM 2952 C C . ILE A 1 409 ? 168.45479 51.05518 154.94549 1.000 42.00378 393 ILE B C 1
ATOM 2953 O O . ILE A 1 409 ? 169.10342 50.19469 155.55364 1.000 39.61355 393 ILE B O 1
ATOM 2958 N N . THR A 1 410 ? 168.36933 52.31450 155.35237 1.000 39.81981 394 THR B N 1
ATOM 2959 C CA . THR A 1 410 ? 168.99240 52.77735 156.59072 1.000 36.61724 394 THR B CA 1
ATOM 2960 C C . THR A 1 410 ? 167.90764 53.20158 157.56948 1.000 42.74914 394 THR B C 1
ATOM 2961 O O . THR A 1 410 ? 167.22876 54.21944 157.33355 1.000 41.89829 394 THR B O 1
ATOM 2965 N N . PRO A 1 411 ? 167.68628 52.46619 158.65457 1.000 43.08704 395 PRO B N 1
ATOM 2966 C CA . PRO A 1 411 ? 166.70984 52.90312 159.65470 1.000 39.24334 395 PRO B CA 1
ATOM 2967 C C . PRO A 1 411 ? 167.28757 53.97103 160.56720 1.000 43.63770 395 PRO B C 1
ATOM 2968 O O . PRO A 1 411 ? 168.49121 54.01575 160.83311 1.000 38.10766 395 PRO B O 1
ATOM 2972 N N . THR A 1 412 ? 166.40313 54.84333 161.04535 1.000 39.15300 396 THR B N 1
ATOM 2973 C CA . THR A 1 412 ? 166.81512 55.92301 161.93031 1.000 42.49448 396 THR B CA 1
ATOM 2974 C C . THR A 1 412 ? 165.60364 56.43772 162.69005 1.000 38.04574 396 THR B C 1
ATOM 2975 O O . THR A 1 412 ? 164.45477 56.18924 162.31535 1.000 41.12267 396 THR B O 1
ATOM 2979 N N . ALA A 1 413 ? 165.88520 57.15646 163.77317 1.000 36.29459 397 ALA B N 1
ATOM 2980 C CA . ALA A 1 413 ? 164.87273 57.89393 164.51508 1.000 41.75273 397 ALA B CA 1
ATOM 2981 C C . ALA A 1 413 ? 165.22323 59.37119 164.62560 1.000 49.66312 397 ALA B C 1
ATOM 2982 O O . ALA A 1 413 ? 164.53443 60.11403 165.33724 1.000 51.99373 397 ALA B O 1
ATOM 2984 N N . ASP A 1 414 ? 166.27317 59.81358 163.93956 1.000 48.86226 398 ASP B N 1
ATOM 2985 C CA . ASP A 1 414 ? 166.75405 61.18556 164.01149 1.000 49.13864 398 ASP B CA 1
ATOM 2986 C C . ASP A 1 414 ? 166.38543 61.91796 162.72926 1.000 47.62742 398 ASP B C 1
ATOM 2987 O O . ASP A 1 414 ? 166.69143 61.44512 161.62988 1.000 46.85100 398 ASP B O 1
ATOM 2992 N N . ALA A 1 415 ? 165.73266 63.07384 162.87632 1.000 55.46343 399 ALA B N 1
ATOM 2993 C CA . ALA A 1 415 ? 165.31393 63.84542 161.71051 1.000 52.34586 399 ALA B CA 1
ATOM 2994 C C . ALA A 1 415 ? 166.50491 64.33090 160.89445 1.000 51.00336 399 ALA B C 1
ATOM 2995 O O . ALA A 1 415 ? 166.39213 64.49798 159.67467 1.000 54.32747 399 ALA B O 1
ATOM 2997 N N . ALA A 1 416 ? 167.65056 64.55950 161.54367 1.000 52.74253 400 ALA B N 1
ATOM 2998 C CA . ALA A 1 416 ? 168.83236 65.04443 160.83866 1.000 46.28851 400 ALA B CA 1
ATOM 2999 C C . ALA A 1 416 ? 169.33875 64.05461 159.79767 1.000 54.04241 400 ALA B C 1
ATOM 3000 O O . ALA A 1 416 ? 170.04324 64.45922 158.86608 1.000 55.23964 400 ALA B O 1
ATOM 3002 N N . ASP A 1 417 ? 168.99963 62.77099 159.92885 1.000 48.88108 401 ASP B N 1
ATOM 3003 C CA . ASP A 1 417 ? 169.40735 61.78369 158.93587 1.000 55.30894 401 ASP B CA 1
ATOM 3004 C C . ASP A 1 417 ? 168.66367 61.92866 157.61570 1.000 55.39385 401 ASP B C 1
ATOM 3005 O O . ASP A 1 417 ? 168.97331 61.19558 156.66958 1.000 48.60368 401 ASP B O 1
ATOM 3010 N N . PHE A 1 418 ? 167.69719 62.83919 157.52438 1.000 52.72645 402 PHE B N 1
ATOM 3011 C CA . PHE A 1 418 ? 167.00814 63.10591 156.26959 1.000 50.37299 402 PHE B CA 1
ATOM 3012 C C . PHE A 1 418 ? 167.76631 64.08008 155.38074 1.000 50.97288 402 PHE B C 1
ATOM 3013 O O . PHE A 1 418 ? 167.22829 64.50702 154.35355 1.000 55.13401 402 PHE B O 1
ATOM 3021 N N . LYS A 1 419 ? 168.99140 64.44105 155.75750 1.000 55.31958 403 LYS B N 1
ATOM 3022 C CA . LYS A 1 419 ? 169.83210 65.26623 154.90221 1.000 55.04132 403 LYS B CA 1
ATOM 3023 C C . LYS A 1 419 ? 170.12153 64.53901 153.59590 1.000 52.71740 403 LYS B C 1
ATOM 3024 O O . LYS A 1 419 ? 170.51615 63.36982 153.59628 1.000 59.36716 403 LYS B O 1
ATOM 3030 N N . GLY A 1 420 ? 169.91544 65.23285 152.47793 1.000 60.46758 404 GLY B N 1
ATOM 3031 C CA . GLY A 1 420 ? 170.13073 64.65892 151.16883 1.000 59.08026 404 GLY B CA 1
ATOM 3032 C C . GLY A 1 420 ? 168.91740 64.00250 150.54621 1.000 56.52561 404 GLY B C 1
ATOM 3033 O O . GLY A 1 420 ? 168.95514 63.67900 149.35252 1.000 56.14566 404 GLY B O 1
ATOM 3034 N N . VAL A 1 421 ? 167.84639 63.79224 151.31168 1.000 50.13141 405 VAL B N 1
ATOM 3035 C CA . VAL A 1 421 ? 166.62502 63.21781 150.76142 1.000 49.63822 405 VAL B CA 1
ATOM 3036 C C . VAL A 1 421 ? 165.98816 64.20736 149.79573 1.000 51.89888 405 VAL B C 1
ATOM 3037 O O . VAL A 1 421 ? 165.77546 65.37974 150.13246 1.000 50.57512 405 VAL B O 1
ATOM 3041 N N . ASP A 1 422 ? 165.68389 63.74059 148.58260 1.000 47.58373 406 ASP B N 1
ATOM 3042 C CA . ASP A 1 422 ? 165.00410 64.55924 147.58388 1.000 51.52345 406 ASP B CA 1
ATOM 3043 C C . ASP A 1 422 ? 163.64474 63.97997 147.20356 1.000 48.96006 406 ASP B C 1
ATOM 3044 O O . ASP A 1 422 ? 163.06877 64.37105 146.18252 1.000 49.24638 406 ASP B O 1
ATOM 3049 N N . PHE A 1 423 ? 163.11511 63.06151 148.01499 1.000 40.99398 407 PHE B N 1
ATOM 3050 C CA . PHE A 1 423 ? 161.83782 62.41658 147.71223 1.000 42.72493 407 PHE B CA 1
ATOM 3051 C C . PHE A 1 423 ? 161.31217 61.83459 149.02490 1.000 43.06969 407 PHE B C 1
ATOM 3052 O O . PHE A 1 423 ? 161.79406 60.79148 149.47550 1.000 42.69345 407 PHE B O 1
ATOM 3060 N N . VAL A 1 424 ? 160.33791 62.51356 149.62492 1.000 40.82331 408 VAL B N 1
ATOM 3061 C CA . VAL A 1 424 ? 159.79319 62.12908 150.92367 1.000 40.27436 408 VAL B CA 1
ATOM 3062 C C . VAL A 1 424 ? 158.47043 61.40718 150.71759 1.000 39.84361 408 VAL B C 1
ATOM 3063 O O . VAL A 1 424 ? 157.64646 61.81788 149.89148 1.000 40.65723 408 VAL B O 1
ATOM 3067 N N . ILE A 1 425 ? 158.26372 60.32528 151.46475 1.000 37.42774 409 ILE B N 1
ATOM 3068 C CA . ILE A 1 425 ? 157.01177 59.57698 151.43922 1.000 37.70984 409 ILE B CA 1
ATOM 3069 C C . ILE A 1 425 ? 156.57317 59.36585 152.88121 1.000 39.37081 409 ILE B C 1
ATOM 3070 O O . ILE A 1 425 ? 157.15779 58.54422 153.59893 1.000 41.67888 409 ILE B O 1
ATOM 3075 N N . GLU A 1 426 ? 155.54943 60.10001 153.30717 1.000 37.03600 410 GLU B N 1
ATOM 3076 C CA . GLU A 1 426 ? 155.03911 59.99666 154.66738 1.000 40.00248 410 GLU B CA 1
ATOM 3077 C C . GLU A 1 426 ? 153.95568 58.92773 154.72975 1.000 41.44878 410 GLU B C 1
ATOM 3078 O O . GLU A 1 426 ? 153.05036 58.90415 153.89113 1.000 41.92095 410 GLU B O 1
ATOM 3084 N N . ALA A 1 427 ? 154.04849 58.04209 155.73300 1.000 37.64538 411 ALA B N 1
ATOM 3085 C CA . ALA A 1 427 ? 153.08059 56.97009 155.92292 1.000 36.86909 411 ALA B CA 1
ATOM 3086 C C . ALA A 1 427 ? 152.79180 56.82181 157.41999 1.000 41.11883 411 ALA B C 1
ATOM 3087 O O . ALA A 1 427 ? 153.15164 55.83681 158.06089 1.000 36.74771 411 ALA B O 1
ATOM 3089 N N . VAL A 1 428 ? 152.12240 57.82134 157.99354 1.000 41.15038 412 VAL B N 1
ATOM 3090 C CA . VAL A 1 428 ? 151.73978 57.76941 159.40121 1.000 37.34917 412 VAL B CA 1
ATOM 3091 C C . VAL A 1 428 ? 150.22159 57.67818 159.50116 1.000 39.44050 412 VAL B C 1
ATOM 3092 O O . VAL A 1 428 ? 149.53191 57.49156 158.49121 1.000 38.40090 412 VAL B O 1
ATOM 3096 N N . PHE A 1 429 ? 149.69608 57.79800 160.71852 1.000 39.78323 413 PHE B N 1
ATOM 3097 C CA . PHE A 1 429 ? 148.25983 57.69847 160.94126 1.000 40.61513 413 PHE B CA 1
ATOM 3098 C C . PHE A 1 429 ? 147.51084 58.78586 160.17343 1.000 42.29933 413 PHE B C 1
ATOM 3099 O O . PHE A 1 429 ? 148.00861 59.89812 159.97607 1.000 38.26511 413 PHE B O 1
ATOM 3107 N N . GLU A 1 430 ? 146.29608 58.44581 159.73496 1.000 43.39184 414 GLU B N 1
ATOM 3108 C CA . GLU A 1 430 ? 145.45876 59.33206 158.92291 1.000 47.76111 414 GLU B CA 1
ATOM 3109 C C . GLU A 1 430 ? 144.87188 60.42437 159.81467 1.000 44.93986 414 GLU B C 1
ATOM 3110 O O . GLU A 1 430 ? 143.74312 60.34140 160.30566 1.000 44.81165 414 GLU B O 1
ATOM 3116 N N . ASN A 1 431 ? 145.66213 61.47542 160.02212 1.000 48.41887 415 ASN B N 1
ATOM 3117 C CA . ASN A 1 431 ? 145.26025 62.59984 160.85805 1.000 44.37968 415 ASN B CA 1
ATOM 3118 C C . ASN A 1 431 ? 145.97256 63.84295 160.34995 1.000 46.10279 415 ASN B C 1
ATOM 3119 O O . ASN A 1 431 ? 147.19594 63.82834 160.18448 1.000 43.21354 415 ASN B O 1
ATOM 3124 N N . GLN A 1 432 ? 145.20875 64.91021 160.10043 1.000 39.59637 416 GLN B N 1
ATOM 3125 C CA . GLN A 1 432 ? 145.78444 66.09624 159.47193 1.000 45.30738 416 GLN B CA 1
ATOM 3126 C C . GLN A 1 432 ? 146.78374 66.78850 160.39149 1.000 50.69728 416 GLN B C 1
ATOM 3127 O O . GLN A 1 432 ? 147.89544 67.12927 159.96905 1.000 49.24140 416 GLN B O 1
ATOM 3133 N N . GLU A 1 433 ? 146.40094 67.01935 161.65051 1.000 50.19457 417 GLU B N 1
ATOM 3134 C CA . GLU A 1 433 ? 147.30810 67.67974 162.58467 1.000 53.49504 417 GLU B CA 1
ATOM 3135 C C . GLU A 1 433 ? 148.58539 66.87370 162.78233 1.000 50.20532 417 GLU B C 1
ATOM 3136 O O . GLU A 1 433 ? 149.67128 67.44617 162.93008 1.000 52.45159 417 GLU B O 1
ATOM 3142 N N . LEU A 1 434 ? 148.47691 65.54360 162.78344 1.000 45.53009 418 LEU B N 1
ATOM 3143 C CA . LEU A 1 434 ? 149.66552 64.70383 162.88204 1.000 46.02501 418 LEU B CA 1
ATOM 3144 C C . LEU A 1 434 ? 150.55222 64.86026 161.65202 1.000 50.91538 418 LEU B C 1
ATOM 3145 O O . LEU A 1 434 ? 151.76726 65.05822 161.77186 1.000 47.95617 418 LEU B O 1
ATOM 3150 N N . LYS A 1 435 ? 149.95994 64.77267 160.45671 1.000 44.11881 419 LYS B N 1
ATOM 3151 C CA . LYS A 1 435 ? 150.74503 64.89487 159.23259 1.000 46.23808 419 LYS B CA 1
ATOM 3152 C C . LYS A 1 435 ? 151.40205 66.26464 159.11791 1.000 46.83879 419 LYS B C 1
ATOM 3153 O O . LYS A 1 435 ? 152.49714 66.37800 158.55531 1.000 46.32858 419 LYS B O 1
ATOM 3159 N N . HIS A 1 436 ? 150.75872 67.30961 159.64810 1.000 44.97020 420 HIS B N 1
ATOM 3160 C CA . HIS A 1 436 ? 151.35177 68.64483 159.61591 1.000 56.70692 420 HIS B CA 1
ATOM 3161 C C . HIS A 1 436 ? 152.64357 68.69313 160.42329 1.000 55.16056 420 HIS B C 1
ATOM 3162 O O . HIS A 1 436 ? 153.66653 69.20408 159.95199 1.000 58.60374 420 HIS B O 1
ATOM 3169 N N . LYS A 1 437 ? 152.61372 68.16720 161.65043 1.000 56.66303 421 LYS B N 1
ATOM 3170 C CA . LYS A 1 437 ? 153.80161 68.20527 162.49633 1.000 54.31522 421 LYS B CA 1
ATOM 3171 C C . LYS A 1 437 ? 154.88415 67.26027 161.99109 1.000 49.71436 421 LYS B C 1
ATOM 3172 O O . LYS A 1 437 ? 156.07592 67.54718 162.14812 1.000 49.97770 421 LYS B O 1
ATOM 3178 N N . VAL A 1 438 ? 154.49650 66.13752 161.38377 1.000 49.26032 422 VAL B N 1
ATOM 3179 C CA . VAL A 1 438 ? 155.48721 65.20889 160.85013 1.000 47.61367 422 VAL B CA 1
ATOM 3180 C C . VAL A 1 438 ? 156.24044 65.84121 159.68532 1.000 50.07750 422 VAL B C 1
ATOM 3181 O O . VAL A 1 438 ? 157.47171 65.75433 159.60510 1.000 50.96589 422 VAL B O 1
ATOM 3185 N N . PHE A 1 439 ? 155.52044 66.50151 158.77440 1.000 51.05446 423 PHE B N 1
ATOM 3186 C CA . PHE A 1 439 ? 156.17975 67.14805 157.64319 1.000 48.79796 423 PHE B CA 1
ATOM 3187 C C . PHE A 1 439 ? 157.00050 68.35295 158.08557 1.000 53.99795 423 PHE B C 1
ATOM 3188 O O . PHE A 1 439 ? 158.10232 68.57916 157.57137 1.000 55.64103 423 PHE B O 1
ATOM 3196 N N . GLY A 1 440 ? 156.48234 69.13999 159.03161 1.000 51.15187 424 GLY B N 1
ATOM 3197 C CA . GLY A 1 440 ? 157.20501 70.30998 159.50156 1.000 58.53241 424 GLY B CA 1
ATOM 3198 C C . GLY A 1 440 ? 158.53475 69.98731 160.14887 1.000 57.69196 424 GLY B C 1
ATOM 3199 O O . GLY A 1 440 ? 159.40288 70.86165 160.23466 1.000 57.55856 424 GLY B O 1
ATOM 3200 N N . GLU A 1 441 ? 158.71851 68.74406 160.59776 1.000 57.94257 425 GLU B N 1
ATOM 3201 C CA . GLU A 1 441 ? 159.96806 68.35818 161.24274 1.000 63.07217 425 GLU B CA 1
ATOM 3202 C C . GLU A 1 441 ? 161.11543 68.25145 160.24452 1.000 62.06524 425 GLU B C 1
ATOM 3203 O O . GLU A 1 441 ? 162.26410 68.54956 160.59144 1.000 62.33055 425 GLU B O 1
ATOM 3209 N N . ILE A 1 442 ? 160.83324 67.83990 159.00850 1.000 59.27091 426 ILE B N 1
ATOM 3210 C CA . ILE A 1 442 ? 161.87185 67.56232 158.02401 1.000 59.92708 426 ILE B CA 1
ATOM 3211 C C . ILE A 1 442 ? 161.81451 68.48707 156.81695 1.000 56.63597 426 ILE B C 1
ATOM 3212 O O . ILE A 1 442 ? 162.62600 68.33228 155.898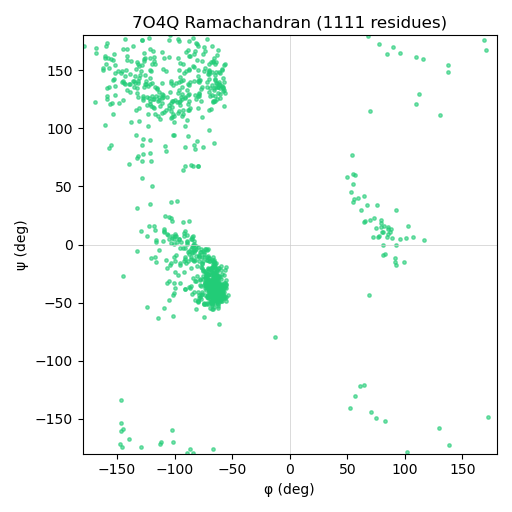59 1.000 53.35820 426 ILE B O 1
ATOM 3217 N N . GLU A 1 443 ? 160.89037 69.45071 156.79081 1.000 57.25927 427 GLU B N 1
ATOM 3218 C CA . GLU A 1 443 ? 160.73339 70.29710 155.60959 1.000 63.64259 427 GLU B CA 1
ATOM 3219 C C . GLU A 1 443 ? 161.99856 71.09692 155.31385 1.000 62.96477 427 GLU B C 1
ATOM 3220 O O . GLU A 1 443 ? 162.37485 71.26970 154.14780 1.000 56.83075 427 GLU B O 1
ATOM 3226 N N . ASP A 1 444 ? 162.66968 71.58955 156.35170 1.000 62.03426 428 ASP B N 1
ATOM 3227 C CA . ASP A 1 444 ? 163.89413 72.35794 156.17485 1.000 63.68724 428 ASP B CA 1
ATOM 3228 C C . ASP A 1 444 ? 165.14389 71.48898 156.12174 1.000 63.23021 428 ASP B C 1
ATOM 3229 O O . ASP A 1 444 ? 166.22631 72.00678 155.82663 1.000 61.92789 428 ASP B O 1
ATOM 3234 N N . ILE A 1 445 ? 165.02456 70.19271 156.39472 1.000 57.80193 429 ILE B N 1
ATOM 3235 C CA . ILE A 1 445 ? 166.18439 69.30714 156.40154 1.000 54.89056 429 ILE B CA 1
ATOM 3236 C C . ILE A 1 445 ? 166.40757 68.66975 155.03443 1.000 55.16547 429 ILE B C 1
ATOM 3237 O O . ILE A 1 445 ? 167.54984 68.51763 154.59450 1.000 56.41628 429 ILE B O 1
ATOM 3242 N N . VAL A 1 446 ? 165.33224 68.29786 154.33989 1.000 54.02868 430 VAL B N 1
ATOM 3243 C CA . VAL A 1 446 ? 165.43527 67.65495 153.03297 1.000 50.78689 430 VAL B CA 1
ATOM 3244 C C . VAL A 1 446 ? 165.88352 68.67190 151.98998 1.000 52.96298 430 VAL B C 1
ATOM 3245 O O . VAL A 1 446 ? 166.04280 69.85957 152.29152 1.000 47.99558 430 VAL B O 1
ATOM 3249 N N . GLU A 1 447 ? 166.08745 68.21073 150.75724 1.000 53.76894 431 GLU B N 1
ATOM 3250 C CA . GLU A 1 447 ? 166.55628 69.07671 149.68783 1.000 60.44412 431 GLU B CA 1
ATOM 3251 C C . GLU A 1 447 ? 165.49837 70.12496 149.33915 1.000 56.78360 431 GLU B C 1
ATOM 3252 O O . GLU A 1 447 ? 164.31001 69.93600 149.60933 1.000 59.90841 431 GLU B O 1
ATOM 3258 N N . PRO A 1 448 ? 165.91245 71.25018 148.74399 1.000 65.44573 432 PRO B N 1
ATOM 3259 C CA . PRO A 1 448 ? 164.93395 72.31800 148.45590 1.000 64.02481 432 PRO B CA 1
ATOM 3260 C C . PRO A 1 448 ? 163.81157 71.89027 147.52270 1.000 64.96221 432 PRO B C 1
ATOM 3261 O O . PRO A 1 448 ? 162.64063 72.19196 147.78952 1.000 68.56492 432 PRO B O 1
ATOM 3265 N N . ASN A 1 449 ? 164.13070 71.19768 146.43108 1.000 64.06568 433 ASN B N 1
ATOM 3266 C CA . ASN A 1 449 ? 163.12751 70.75251 145.46450 1.000 63.79573 433 ASN B CA 1
ATOM 3267 C C . ASN A 1 449 ? 162.72189 69.30372 145.70270 1.000 61.82939 433 ASN B C 1
ATOM 3268 O O . ASN A 1 449 ? 162.49143 68.54474 144.75646 1.000 56.45232 433 ASN B O 1
ATOM 3273 N N . ALA A 1 450 ? 162.62780 68.89411 146.96401 1.000 57.49102 434 ALA B N 1
ATOM 3274 C CA . ALA A 1 450 ? 162.27145 67.52159 147.28721 1.000 50.37904 434 ALA B CA 1
ATOM 3275 C C . ALA A 1 450 ? 160.77017 67.31213 147.15557 1.000 48.81038 434 ALA B C 1
ATOM 3276 O O . ALA A 1 450 ? 159.97179 68.18901 147.49846 1.000 42.65752 434 ALA B O 1
ATOM 3278 N N . ILE A 1 451 ? 160.38929 66.13970 146.64964 1.000 42.25193 435 ILE B N 1
ATOM 3279 C CA . ILE A 1 451 ? 158.98117 65.77286 146.59568 1.000 42.80429 435 ILE B CA 1
ATOM 3280 C C . ILE A 1 451 ? 158.48033 65.52095 148.01045 1.000 42.87026 435 ILE B C 1
ATOM 3281 O O . ILE A 1 451 ? 159.11434 64.80028 148.79221 1.000 45.21285 435 ILE B O 1
ATOM 3286 N N . LEU A 1 452 ? 157.34430 66.12165 148.35179 1.000 42.34910 436 LEU B N 1
ATOM 3287 C CA . LEU A 1 452 ? 156.72221 65.94927 149.66219 1.000 43.27226 436 LEU B CA 1
ATOM 3288 C C . LEU A 1 452 ? 155.47559 65.08987 149.46865 1.000 45.77898 436 LEU B C 1
ATOM 3289 O O . LEU A 1 452 ? 154.36009 65.59293 149.32318 1.000 37.49015 436 LEU B O 1
ATOM 3294 N N . GLY A 1 453 ? 155.67857 63.77364 149.46768 1.000 40.11836 437 GLY B N 1
ATOM 3295 C CA . GLY A 1 453 ? 154.60529 62.83713 149.18185 1.000 40.91454 437 GLY B CA 1
ATOM 3296 C C . GLY A 1 453 ? 153.94344 62.32844 150.45183 1.000 34.93904 437 GLY B C 1
ATOM 3297 O O . GLY A 1 453 ? 154.59723 62.12054 151.47064 1.000 38.41543 437 GLY B O 1
ATOM 3298 N N . SER A 1 454 ? 152.63221 62.12139 150.37067 1.000 37.69027 438 SER B N 1
ATOM 3299 C CA . SER A 1 454 ? 151.83416 61.71255 151.51942 1.000 42.10688 438 SER B CA 1
ATOM 3300 C C . SER A 1 454 ? 151.02987 60.47176 151.16461 1.000 38.80641 438 SER B C 1
ATOM 3301 O O . SER A 1 454 ? 150.26570 60.48123 150.19411 1.000 36.47623 438 SER B O 1
ATOM 3304 N N . ASN A 1 455 ? 151.19628 59.41072 151.95213 1.000 35.27967 439 ASN B N 1
ATOM 3305 C CA . ASN A 1 455 ? 150.38904 58.20063 151.79864 1.000 38.44842 439 ASN B CA 1
ATOM 3306 C C . ASN A 1 455 ? 149.08078 58.42440 152.54549 1.000 40.35748 439 ASN B C 1
ATOM 3307 O O . ASN A 1 455 ? 148.92880 58.05557 153.71082 1.000 47.90044 439 ASN B O 1
ATOM 3312 N N . THR A 1 456 ? 148.12635 59.04922 151.86314 1.000 39.32184 440 THR B N 1
ATOM 3313 C CA . THR A 1 456 ? 146.84476 59.42510 152.44096 1.000 43.48589 440 THR B CA 1
ATOM 3314 C C . THR A 1 456 ? 145.72290 58.72979 151.68221 1.000 43.03776 440 THR B C 1
ATOM 3315 O O . THR A 1 456 ? 145.75888 58.63885 150.45069 1.000 44.09444 440 THR B O 1
ATOM 3319 N N . SER A 1 457 ? 144.72404 58.24480 152.42053 1.000 40.58260 441 SER B N 1
ATOM 3320 C CA A SER A 1 457 ? 143.61219 57.51897 151.82157 0.500 44.05889 441 SER B CA 1
ATOM 3321 C CA B SER A 1 457 ? 143.60714 57.51525 151.83364 0.500 44.06385 441 SER B CA 1
ATOM 3322 C C . SER A 1 457 ? 142.39045 58.38576 151.55039 1.000 47.54524 441 SER B C 1
ATOM 3323 O O . SER A 1 457 ? 141.65886 58.11168 150.59379 1.000 43.82459 441 SER B O 1
ATOM 3328 N N . THR A 1 458 ? 142.14461 59.42714 152.35085 1.000 44.41967 442 THR B N 1
ATOM 3329 C CA . THR A 1 458 ? 140.92473 60.20457 152.14898 1.000 45.33630 442 THR B CA 1
ATOM 3330 C C . THR A 1 458 ? 141.07585 61.69764 152.43045 1.000 46.13092 442 THR B C 1
ATOM 3331 O O . THR A 1 458 ? 140.34296 62.50835 151.85258 1.000 44.16215 442 THR B O 1
ATOM 3335 N N . LEU A 1 459 ? 141.99919 62.07672 153.30572 1.000 42.24544 443 LEU B N 1
ATOM 3336 C CA . LEU A 1 459 ? 142.14322 63.48630 153.68108 1.000 46.99088 443 LEU B CA 1
ATOM 3337 C C . LEU A 1 459 ? 142.61165 64.30460 152.48431 1.000 41.36062 443 LEU B C 1
ATOM 3338 O O . LEU A 1 459 ? 143.65562 63.98490 151.90183 1.000 44.17725 443 LEU B O 1
ATOM 3343 N N . PRO A 1 460 ? 141.88594 65.35177 152.08502 1.000 46.46340 444 PRO B N 1
ATOM 3344 C CA . PRO A 1 460 ? 142.25263 66.09034 150.86700 1.000 42.60914 444 PRO B CA 1
ATOM 3345 C C . PRO A 1 460 ? 143.67324 66.63568 150.92974 1.000 44.27283 444 PRO B C 1
ATOM 3346 O O . PRO A 1 460 ? 144.13307 67.11355 151.96925 1.000 44.55574 444 PRO B O 1
ATOM 3350 N N . ILE A 1 461 ? 144.36819 66.55171 149.79170 1.000 41.50320 445 ILE B N 1
ATOM 3351 C CA . ILE A 1 461 ? 145.77607 66.93407 149.73233 1.000 43.73370 445 ILE B CA 1
ATOM 3352 C C . ILE A 1 461 ? 145.94259 68.44072 149.89394 1.000 50.22589 445 ILE B C 1
ATOM 3353 O O . ILE A 1 461 ? 146.94985 68.90551 150.44424 1.000 42.67296 445 ILE B O 1
ATOM 3358 N N . THR A 1 462 ? 144.96472 69.22513 149.43239 1.000 45.14480 446 THR B N 1
ATOM 3359 C CA . THR A 1 462 ? 145.06466 70.67701 149.53753 1.000 48.58237 446 THR B CA 1
ATOM 3360 C C . THR A 1 462 ? 145.16976 71.12055 150.99238 1.000 52.22203 446 THR B C 1
ATOM 3361 O O . THR A 1 462 ? 145.94557 72.02586 151.31768 1.000 54.35833 446 THR B O 1
ATOM 3365 N N . GLY A 1 463 ? 144.40402 70.48835 151.88375 1.000 53.30507 447 GLY B N 1
ATOM 3366 C CA . GLY A 1 463 ? 144.47883 70.84732 153.29045 1.000 47.21479 447 GLY B CA 1
ATOM 3367 C C . GLY A 1 463 ? 145.76251 70.37596 153.94667 1.000 47.42289 447 GLY B C 1
ATOM 3368 O O . GLY A 1 463 ? 146.31037 71.05530 154.81831 1.000 49.35410 447 GLY B O 1
ATOM 3369 N N . LEU A 1 464 ? 146.25780 69.20415 153.54427 1.000 48.09367 448 LEU B N 1
ATOM 3370 C CA . LEU A 1 464 ? 147.52741 68.72457 154.07796 1.000 48.98155 448 LEU B CA 1
ATOM 3371 C C . LEU A 1 464 ? 148.69513 69.57789 153.59971 1.000 51.27314 448 LEU B C 1
ATOM 3372 O O . LEU A 1 464 ? 149.65646 69.78518 154.34842 1.000 49.56826 448 LEU B O 1
ATOM 3377 N N . ALA A 1 465 ? 148.62696 70.08586 152.36640 1.000 49.96068 449 ALA B N 1
ATOM 3378 C CA . ALA A 1 465 ? 149.73649 70.84479 151.80177 1.000 50.18501 449 ALA B CA 1
ATOM 3379 C C . ALA A 1 465 ? 149.97391 72.16617 152.52075 1.000 56.06341 449 ALA B C 1
ATOM 3380 O O . ALA A 1 465 ? 151.09290 72.68630 152.47271 1.000 59.98268 449 ALA B O 1
ATOM 3382 N N . THR A 1 466 ? 148.95524 72.72485 153.17892 1.000 53.53921 450 THR B N 1
ATOM 3383 C CA . THR A 1 466 ? 149.13603 73.99489 153.87594 1.000 58.33101 450 THR B CA 1
ATOM 3384 C C . THR A 1 466 ? 150.12030 73.88813 155.03192 1.000 58.59386 450 THR B C 1
ATOM 3385 O O . THR A 1 466 ? 150.65309 74.91194 155.47077 1.000 62.62860 450 THR B O 1
ATOM 3389 N N . GLY A 1 467 ? 150.37444 72.67926 155.53157 1.000 58.23816 451 GLY B N 1
ATOM 3390 C CA . GLY A 1 467 ? 151.33829 72.50046 156.60380 1.000 59.86805 451 GLY B CA 1
ATOM 3391 C C . GLY A 1 467 ? 152.78585 72.59726 156.17439 1.000 60.70393 451 GLY B C 1
ATOM 3392 O O . GLY A 1 467 ? 153.67137 72.55959 157.03578 1.000 62.21852 451 GLY B O 1
ATOM 3393 N N . VAL A 1 468 ? 153.05187 72.71379 154.87129 1.000 59.73404 452 VAL B N 1
ATOM 3394 C CA . VAL A 1 468 ? 154.40737 72.85855 154.35824 1.000 58.73164 452 VAL B CA 1
ATOM 3395 C C . VAL A 1 468 ? 154.51934 74.19765 153.64014 1.000 61.21899 452 VAL B C 1
ATOM 3396 O O . VAL A 1 468 ? 153.52264 74.81870 153.25985 1.000 57.04063 452 VAL B O 1
ATOM 3400 N N . LYS A 1 469 ? 155.76452 74.64141 153.45764 1.000 60.83833 453 LYS B N 1
ATOM 3401 C CA . LYS A 1 469 ? 156.01553 75.92508 152.81028 1.000 68.40343 453 LYS B CA 1
ATOM 3402 C C . LYS A 1 469 ? 155.89726 75.81530 151.29455 1.000 66.80709 453 LYS B C 1
ATOM 3403 O O . LYS A 1 469 ? 155.21717 76.62775 150.65788 1.000 69.51205 453 LYS B O 1
ATOM 3409 N N . ARG A 1 470 ? 156.56139 74.82315 150.69798 1.000 60.90779 454 ARG B N 1
ATOM 3410 C CA . ARG A 1 470 ? 156.50587 74.61624 149.25062 1.000 64.72675 454 ARG B CA 1
ATOM 3411 C C . ARG A 1 470 ? 155.36057 73.65706 148.94343 1.000 59.99802 454 ARG B C 1
ATOM 3412 O O . ARG A 1 470 ? 155.53710 72.44712 148.79039 1.000 60.16037 454 ARG B O 1
ATOM 3420 N N . GLN A 1 471 ? 154.15486 74.22302 148.85526 1.000 58.81037 455 GLN B N 1
ATOM 3421 C CA . GLN A 1 471 ? 152.97982 73.42015 148.54064 1.000 62.40182 455 GLN B CA 1
ATOM 3422 C C . GLN A 1 471 ? 153.00599 72.90182 147.10988 1.000 59.82870 455 GLN B C 1
ATOM 3423 O O . GLN A 1 471 ? 152.31865 71.92091 146.80484 1.000 49.00993 455 GLN B O 1
ATOM 3429 N N . GLU A 1 472 ? 153.78060 73.54235 146.23102 1.000 57.68988 456 GLU B N 1
ATOM 3430 C CA . GLU A 1 472 ? 153.91627 73.07785 144.85641 1.000 61.64008 456 GLU B CA 1
ATOM 3431 C C . GLU A 1 472 ? 154.55141 71.69713 144.77569 1.000 55.94159 456 GLU B C 1
ATOM 3432 O O . GLU A 1 472 ? 154.35146 70.99069 143.78125 1.000 52.76319 456 GLU B O 1
ATOM 3438 N N . ASP A 1 473 ? 155.31007 71.29992 145.79577 1.000 61.19190 457 ASP B N 1
ATOM 3439 C CA . ASP A 1 473 ? 155.95824 69.99779 145.83993 1.000 50.93427 457 ASP B CA 1
ATOM 3440 C C . ASP A 1 473 ? 155.20738 68.99163 146.69912 1.000 48.74603 457 ASP B C 1
ATOM 3441 O O . ASP A 1 473 ? 155.66307 67.85171 146.83348 1.000 44.97748 457 ASP B O 1
ATOM 3446 N N . PHE A 1 474 ? 154.08062 69.38110 147.28981 1.000 50.31768 458 PHE B N 1
ATOM 3447 C CA . PHE A 1 474 ? 153.27302 68.46182 148.07745 1.000 48.10958 458 PHE B CA 1
ATOM 3448 C C . PHE A 1 474 ? 152.29575 67.72914 147.16725 1.000 42.77110 458 PHE B C 1
ATOM 3449 O O . PHE A 1 474 ? 151.68313 68.33228 146.28105 1.000 47.39911 458 PHE B O 1
ATOM 3457 N N . ILE A 1 475 ? 152.15221 66.42341 147.39248 1.000 39.25193 459 ILE B N 1
ATOM 3458 C CA . ILE A 1 475 ? 151.38307 65.57307 146.49205 1.000 41.29804 459 ILE B CA 1
ATOM 3459 C C . ILE A 1 475 ? 151.03177 64.29139 147.23193 1.000 42.60475 459 ILE B C 1
ATOM 3460 O O . ILE A 1 475 ? 151.76344 63.85047 148.12256 1.000 43.84792 459 ILE B O 1
ATOM 3465 N N . GLY A 1 476 ? 149.89591 63.69807 146.86890 1.000 40.14949 460 GLY B N 1
ATOM 3466 C CA . GLY A 1 476 ? 149.47833 62.43676 147.44995 1.000 36.24294 460 GLY B CA 1
ATOM 3467 C C . GLY A 1 476 ? 150.06628 61.26529 146.68935 1.000 40.42673 460 GLY B C 1
ATOM 3468 O O . GLY A 1 476 ? 149.98129 61.20449 145.45941 1.000 38.34136 460 GLY B O 1
ATOM 3469 N N . ILE A 1 477 ? 150.67704 60.34094 147.42876 1.000 35.46391 461 ILE B N 1
ATOM 3470 C CA . ILE A 1 477 ? 151.26718 59.12542 146.86473 1.000 35.59790 461 ILE B CA 1
ATOM 3471 C C . ILE A 1 477 ? 150.68088 57.96507 147.66435 1.000 34.70852 461 ILE B C 1
ATOM 3472 O O . ILE A 1 477 ? 151.23071 57.55744 148.69249 1.000 35.15125 461 ILE B O 1
ATOM 3477 N N . HIS A 1 478 ? 149.55847 57.42488 147.19586 1.000 31.63322 462 HIS B N 1
ATOM 3478 C CA . HIS A 1 478 ? 148.76253 56.47336 147.96237 1.000 32.16892 462 HIS B CA 1
ATOM 3479 C C . HIS A 1 478 ? 149.11141 55.04926 147.53712 1.000 35.56696 462 HIS B C 1
ATOM 3480 O O . HIS A 1 478 ? 148.83131 54.64565 146.40352 1.000 29.58745 462 HIS B O 1
ATOM 3487 N N . PHE A 1 479 ? 149.71064 54.28954 148.45047 1.000 34.30952 463 PHE B N 1
ATOM 3488 C CA . PHE A 1 479 ? 150.01808 52.88325 148.23466 1.000 34.08192 463 PHE B CA 1
ATOM 3489 C C . PHE A 1 479 ? 148.92023 52.00017 148.82201 1.000 39.96673 463 PHE B C 1
ATOM 3490 O O . PHE A 1 479 ? 147.99023 52.46988 149.48186 1.000 37.94629 463 PHE B O 1
ATOM 3498 N N . PHE A 1 480 ? 149.04945 50.69443 148.58648 1.000 35.08819 464 PHE B N 1
ATOM 3499 C CA . PHE A 1 480 ? 148.04794 49.72815 149.01154 1.000 36.34945 464 PHE B CA 1
ATOM 3500 C C . PHE A 1 480 ? 148.73467 48.52422 149.64032 1.000 37.28073 464 PHE B C 1
ATOM 3501 O O . PHE A 1 480 ? 149.72564 48.01801 149.10844 1.000 39.08285 464 PHE B O 1
ATOM 3509 N N . SER A 1 481 ? 148.19994 48.06733 150.77382 1.000 39.82034 465 SER B N 1
ATOM 3510 C CA . SER A 1 481 ? 148.81865 46.99653 151.54893 1.000 44.04684 465 SER B CA 1
ATOM 3511 C C . SER A 1 481 ? 148.36999 45.62903 151.03938 1.000 38.58135 465 SER B C 1
ATOM 3512 O O . SER A 1 481 ? 147.19734 45.44882 150.69743 1.000 41.15495 465 SER B O 1
ATOM 3515 N N . PRO A 1 482 ? 149.28303 44.64380 150.96280 1.000 43.93205 466 PRO B N 1
ATOM 3516 C CA . PRO A 1 482 ? 150.72265 44.78628 151.22081 1.000 42.22999 466 PRO B CA 1
ATOM 3517 C C . PRO A 1 482 ? 151.46388 45.41419 150.03892 1.000 39.78290 466 PRO B C 1
ATOM 3518 O O . PRO A 1 482 ? 151.29876 44.95854 148.90532 1.000 37.50225 466 PRO B O 1
ATOM 3522 N N . VAL A 1 483 ? 152.27934 46.43515 150.31721 1.000 40.27874 467 VAL B N 1
ATOM 3523 C CA . VAL A 1 483 ? 152.87871 47.25464 149.26221 1.000 38.09549 467 VAL B CA 1
ATOM 3524 C C . VAL A 1 483 ? 153.73685 46.42269 148.31599 1.000 40.63635 467 VAL B C 1
ATOM 3525 O O . VAL A 1 483 ? 153.76562 46.68177 147.10739 1.000 37.07997 467 VAL B O 1
ATOM 3529 N N . ASP A 1 484 ? 154.43879 45.41111 148.83552 1.000 40.15451 468 ASP B N 1
ATOM 3530 C CA . ASP A 1 484 ? 155.29634 44.57737 147.99847 1.000 39.48095 468 ASP B CA 1
ATOM 3531 C C . ASP A 1 484 ? 154.52405 43.74424 146.98157 1.000 43.12924 468 ASP B C 1
ATOM 3532 O O . ASP A 1 484 ? 155.14324 43.21501 146.05311 1.000 47.98332 468 ASP B O 1
ATOM 3537 N N . LYS A 1 485 ? 153.20583 43.59839 147.13305 1.000 42.19980 469 LYS B N 1
ATOM 3538 C CA . LYS A 1 485 ? 152.41386 42.80992 146.20022 1.000 39.82681 469 LYS B CA 1
ATOM 3539 C C . LYS A 1 485 ? 151.30167 43.58579 145.50743 1.000 43.22578 469 LYS B C 1
ATOM 3540 O O . LYS A 1 485 ? 150.72011 43.06336 144.55034 1.000 48.86207 469 LYS B O 1
ATOM 3546 N N . MET A 1 486 ? 150.98709 44.80415 145.94917 1.000 38.71511 470 MET B N 1
ATOM 3547 C CA . MET A 1 486 ? 149.93555 45.58280 145.29758 1.000 41.14816 470 MET B CA 1
ATOM 3548 C C . MET A 1 486 ? 150.54684 46.51438 144.25650 1.000 41.56785 470 MET B C 1
ATOM 3549 O O . MET A 1 486 ? 151.45784 47.28399 144.58307 1.000 38.17262 470 MET B O 1
ATOM 3554 N N . PRO A 1 487 ? 150.07180 46.48737 143.01214 1.000 41.58480 471 PRO B N 1
ATOM 3555 C CA . PRO A 1 487 ? 150.75773 47.19643 141.92474 1.000 46.53874 471 PRO B CA 1
ATOM 3556 C C . PRO A 1 487 ? 150.28634 48.61717 141.64805 1.000 41.46290 471 PRO B C 1
ATOM 3557 O O . PRO A 1 487 ? 150.87445 49.27179 140.78008 1.000 40.86977 471 PRO B O 1
ATOM 3561 N N . LEU A 1 488 ? 149.26586 49.12121 142.33475 1.000 33.54379 472 LEU B N 1
ATOM 3562 C CA . LEU A 1 488 ? 148.73078 50.44402 142.04379 1.000 37.99396 472 LEU B CA 1
ATOM 3563 C C . LEU A 1 488 ? 149.34047 51.48813 142.96786 1.000 34.98063 472 LEU B C 1
ATOM 3564 O O . LEU A 1 488 ? 149.53886 51.24130 144.16103 1.000 35.82780 472 LEU B O 1
ATOM 3569 N N . VAL A 1 489 ? 149.64376 52.65234 142.40349 1.000 37.44938 473 VAL B N 1
ATOM 3570 C CA . VAL A 1 489 ? 149.93068 53.85813 143.17110 1.000 38.67810 473 VAL B CA 1
ATOM 3571 C C . VAL A 1 489 ? 148.92867 54.91462 142.73655 1.000 36.73171 473 VAL B C 1
ATOM 3572 O O . VAL A 1 489 ? 148.86144 55.26282 141.55061 1.000 36.43360 473 VAL B O 1
ATOM 3576 N N . GLU A 1 490 ? 148.14349 55.41214 143.68642 1.000 32.84488 474 GLU B N 1
ATOM 3577 C CA . GLU A 1 490 ? 147.16464 56.45622 143.41034 1.000 37.56801 474 GLU B CA 1
ATOM 3578 C C . GLU A 1 490 ? 147.81261 57.80360 143.70220 1.000 36.61108 474 GLU B C 1
ATOM 3579 O O . GLU A 1 490 ? 148.09037 58.13085 144.86075 1.000 35.38203 474 GLU B O 1
ATOM 3585 N N . ILE A 1 491 ? 148.06464 58.57688 142.65186 1.000 38.80724 475 ILE B N 1
ATOM 3586 C CA . ILE A 1 491 ? 148.68952 59.88933 142.76367 1.000 39.11148 475 ILE B CA 1
ATOM 3587 C C . ILE A 1 491 ? 147.58456 60.93770 142.77472 1.000 42.50033 475 ILE B C 1
ATOM 3588 O O . ILE A 1 491 ? 146.77836 61.00867 141.83897 1.000 37.79720 475 ILE B O 1
ATOM 3593 N N . ILE A 1 492 ? 147.54154 61.75466 143.82509 1.000 40.37680 476 ILE B N 1
ATOM 3594 C CA . ILE A 1 492 ? 146.50923 62.77433 143.98500 1.000 38.01658 476 ILE B CA 1
ATOM 3595 C C . ILE A 1 492 ? 147.16482 64.14478 143.89690 1.000 42.18240 476 ILE B C 1
ATOM 3596 O O . ILE A 1 492 ? 148.09411 64.44789 144.65600 1.000 38.65404 476 ILE B O 1
ATOM 3601 N N . LYS A 1 493 ? 146.67360 64.97463 142.97923 1.000 41.42173 477 LYS B N 1
ATOM 3602 C CA . LYS A 1 493 ? 147.15544 66.34123 142.82321 1.000 47.06782 477 LYS B CA 1
ATOM 3603 C C . LYS A 1 493 ? 146.36804 67.26721 143.73986 1.000 42.65635 477 LYS B C 1
ATOM 3604 O O . LYS A 1 493 ? 145.14181 67.36261 143.62635 1.000 45.44415 477 LYS B O 1
ATOM 3610 N N . GLY A 1 494 ? 147.06683 67.94841 144.63898 1.000 45.27937 478 GLY B N 1
ATOM 3611 C CA . GLY A 1 494 ? 146.45811 69.04514 145.35878 1.000 45.93701 478 GLY B CA 1
ATOM 3612 C C . GLY A 1 494 ? 146.15773 70.20277 144.42569 1.000 47.80209 478 GLY B C 1
ATOM 3613 O O . GLY A 1 494 ? 146.55888 70.22702 143.26116 1.000 49.05452 478 GLY B O 1
ATOM 3614 N N . GLU A 1 495 ? 145.42488 71.18741 144.94990 1.000 42.48014 479 GLU B N 1
ATOM 3615 C CA . GLU A 1 495 ? 145.10142 72.35464 144.13577 1.000 50.54561 479 GLU B CA 1
ATOM 3616 C C . GLU A 1 495 ? 146.35725 73.09228 143.68967 1.000 50.80263 479 GLU B C 1
ATOM 3617 O O . GLU A 1 495 ? 146.38994 73.64968 142.58652 1.000 50.77740 479 GLU B O 1
ATOM 3623 N N . LYS A 1 496 ? 147.40296 73.09074 144.51507 1.000 50.49211 480 LYS B N 1
ATOM 3624 C CA . LYS A 1 496 ? 148.64269 73.78735 144.20297 1.000 48.15937 480 LYS B CA 1
ATOM 3625 C C . LYS A 1 496 ? 149.76817 72.84691 143.78716 1.000 49.24798 480 LYS B C 1
ATOM 3626 O O . LYS A 1 496 ? 150.89732 73.30582 143.58493 1.000 47.93567 480 LYS B O 1
ATOM 3632 N N . THR A 1 497 ? 149.49112 71.54984 143.65083 1.000 47.72379 481 THR B N 1
ATOM 3633 C CA . THR A 1 497 ? 150.50747 70.61028 143.19328 1.000 43.82766 481 THR B CA 1
ATOM 3634 C C . THR A 1 497 ? 150.90568 70.92372 141.75644 1.000 47.14303 481 THR B C 1
ATOM 3635 O O . THR A 1 497 ? 150.04923 71.03945 140.87399 1.000 45.11996 481 THR B O 1
ATOM 3639 N N . SER A 1 498 ? 152.20852 71.05710 141.52256 1.000 50.60679 482 SER B N 1
ATOM 3640 C CA . SER A 1 498 ? 152.70879 71.40231 140.20187 1.000 49.82274 482 SER B CA 1
ATOM 3641 C C . SER A 1 498 ? 152.75186 70.17315 139.29908 1.000 53.53570 482 SER B C 1
ATOM 3642 O O . SER A 1 498 ? 152.77870 69.02724 139.75818 1.000 49.68398 482 SER B O 1
ATOM 3645 N N . ASP A 1 499 ? 152.76314 70.43077 137.98927 1.000 51.72714 483 ASP B N 1
ATOM 3646 C CA . ASP A 1 499 ? 152.89485 69.34555 137.02402 1.000 56.48330 483 ASP B CA 1
ATOM 3647 C C . ASP A 1 499 ? 154.26954 68.69456 137.09656 1.000 56.08888 483 ASP B C 1
ATOM 3648 O O . ASP A 1 499 ? 154.38936 67.47982 136.89668 1.000 49.82621 483 ASP B O 1
ATOM 3653 N N . GLU A 1 500 ? 155.31137 69.48279 137.37405 1.000 54.39396 484 GLU B N 1
ATOM 3654 C CA . GLU A 1 500 ? 156.64931 68.92247 137.53572 1.000 57.36179 484 GLU B CA 1
ATOM 3655 C C . GLU A 1 500 ? 156.68180 67.90494 138.66987 1.000 55.21183 484 GLU B C 1
ATOM 3656 O O . GLU A 1 500 ? 157.33762 66.86202 138.56202 1.000 50.00911 484 GLU B O 1
ATOM 3662 N N . ALA A 1 501 ? 155.97024 68.18717 139.76388 1.000 49.58713 485 ALA B N 1
ATOM 3663 C CA . ALA A 1 501 ? 155.90124 67.23328 140.86532 1.000 50.38960 485 ALA B CA 1
ATOM 3664 C C . ALA A 1 501 ? 155.12829 65.98344 140.46354 1.000 50.57433 485 ALA B C 1
ATOM 3665 O O . ALA A 1 501 ? 155.52164 64.86431 140.81331 1.000 46.13329 485 ALA B O 1
ATOM 3667 N N . LEU A 1 502 ? 154.02683 66.15576 139.72752 1.000 49.46742 486 LEU B N 1
ATOM 3668 C CA . LEU A 1 502 ? 153.24446 65.00815 139.28053 1.000 46.03385 486 LEU B CA 1
ATOM 3669 C C . LEU A 1 502 ? 154.06471 64.09992 138.37387 1.000 48.10231 486 LEU B C 1
ATOM 3670 O O . LEU A 1 502 ? 153.98768 62.87004 138.48211 1.000 47.87901 486 LEU B O 1
ATOM 3675 N N . ALA A 1 503 ? 154.86486 64.68771 137.48041 1.000 46.92091 487 ALA B N 1
ATOM 3676 C CA . ALA A 1 503 ? 155.68792 63.88541 136.58101 1.000 43.35398 487 ALA B CA 1
ATOM 3677 C C . ALA A 1 503 ? 156.75959 63.11441 137.34305 1.000 45.00627 487 ALA B C 1
ATOM 3678 O O . ALA A 1 503 ? 157.06841 61.96769 136.99729 1.000 51.01609 487 ALA B O 1
ATOM 3680 N N . ARG A 1 504 ? 157.33524 63.72317 138.38468 1.000 43.57534 488 ARG B N 1
ATOM 3681 C CA . ARG A 1 504 ? 158.38836 63.05465 139.14504 1.000 45.74300 488 ARG B CA 1
ATOM 3682 C C . ARG A 1 504 ? 157.84540 61.85933 139.92090 1.000 41.49825 488 ARG B C 1
ATOM 3683 O O . ARG A 1 504 ? 158.51395 60.82437 140.01956 1.000 44.48807 488 ARG B O 1
ATOM 3691 N N . VAL A 1 505 ? 156.64018 61.98139 140.48320 1.000 37.54640 489 VAL B N 1
ATOM 3692 C CA . VAL A 1 505 ? 156.02718 60.84498 141.16473 1.000 42.94116 489 VAL B CA 1
ATOM 3693 C C . VAL A 1 505 ? 155.55887 59.80649 140.15184 1.000 43.81408 489 VAL B C 1
ATOM 3694 O O . VAL A 1 505 ? 155.64554 58.59643 140.39716 1.000 43.09438 489 VAL B O 1
ATOM 3698 N N . PHE A 1 506 ? 155.05723 60.25937 138.99980 1.000 43.75241 490 PHE B N 1
ATOM 3699 C CA . PHE A 1 506 ? 154.67394 59.33404 137.93764 1.000 41.01588 490 PHE B CA 1
ATOM 3700 C C . PHE A 1 506 ? 155.85962 58.47824 137.51221 1.000 44.26565 490 PHE B C 1
ATOM 3701 O O . PHE A 1 506 ? 155.74067 57.25501 137.36654 1.000 41.03780 490 PHE B O 1
ATOM 3709 N N . ASP A 1 507 ? 157.01917 59.10950 137.31244 1.000 42.46216 491 ASP B N 1
ATOM 3710 C CA . ASP A 1 507 ? 158.20214 58.36613 136.89589 1.000 43.42411 491 ASP B CA 1
ATOM 3711 C C . ASP A 1 507 ? 158.71288 57.45652 138.00406 1.000 43.34509 491 ASP B C 1
ATOM 3712 O O . ASP A 1 507 ? 159.22123 56.36659 137.72188 1.000 42.36914 491 ASP B O 1
ATOM 3717 N N . TYR A 1 508 ? 158.59064 57.88343 139.26310 1.000 44.57335 492 TYR B N 1
ATOM 3718 C CA . TYR A 1 508 ? 158.98092 57.02210 140.37366 1.000 36.40805 492 TYR B CA 1
ATOM 3719 C C . TYR A 1 508 ? 158.12786 55.76158 140.41710 1.000 38.70385 492 TYR B C 1
ATOM 3720 O O . TYR A 1 508 ? 158.63598 54.66858 140.69284 1.000 37.05313 492 TYR B O 1
ATOM 3729 N N . THR A 1 509 ? 156.82658 55.89659 140.15056 1.000 37.92320 493 THR B N 1
ATOM 3730 C CA . THR A 1 509 ? 155.93368 54.74248 140.17714 1.000 37.79894 493 THR B CA 1
ATOM 3731 C C . THR A 1 509 ? 156.35083 53.70282 139.14423 1.000 44.52924 493 THR B C 1
ATOM 3732 O O . THR A 1 509 ? 156.40973 52.50347 139.44103 1.000 38.39024 493 THR B O 1
ATOM 3736 N N . LEU A 1 510 ? 156.64905 54.14668 137.92026 1.000 42.81940 494 LEU B N 1
ATOM 3737 C CA . LEU A 1 510 ? 157.13471 53.21944 136.90412 1.000 42.06519 494 LEU B CA 1
ATOM 3738 C C . LEU A 1 510 ? 158.47792 52.61726 137.29460 1.000 41.81291 494 LEU B C 1
ATOM 3739 O O . LEU A 1 510 ? 158.73802 51.44294 137.00911 1.000 47.22096 494 LEU B O 1
ATOM 3744 N N . ALA A 1 511 ? 159.33509 53.39679 137.95914 1.000 43.60270 495 ALA B N 1
ATOM 3745 C CA . ALA A 1 511 ? 160.66044 52.90400 138.32015 1.000 42.60043 495 ALA B CA 1
ATOM 3746 C C . ALA A 1 511 ? 160.59641 51.78150 139.35057 1.000 42.14331 495 ALA B C 1
ATOM 3747 O O . ALA A 1 511 ? 161.45375 50.89014 139.34258 1.000 38.10789 495 ALA B O 1
ATOM 3749 N N . ILE A 1 512 ? 159.60366 51.79742 140.24066 1.000 40.51589 496 ILE B N 1
ATOM 3750 C CA . ILE A 1 512 ? 159.49494 50.74857 141.25081 1.000 37.84591 496 ILE B CA 1
ATOM 3751 C C . ILE A 1 512 ? 158.60196 49.62894 140.73331 1.000 38.07016 496 ILE B C 1
ATOM 3752 O O . ILE A 1 512 ? 158.22029 48.72735 141.48747 1.000 41.06226 496 ILE B O 1
ATOM 3757 N N . GLY A 1 513 ? 158.26606 49.67825 139.44577 1.000 42.04061 497 GLY B N 1
ATOM 3758 C CA . GLY A 1 513 ? 157.51740 48.60699 138.81986 1.000 38.19235 497 GLY B CA 1
ATOM 3759 C C . GLY A 1 513 ? 156.02992 48.60782 139.07976 1.000 40.94586 497 GLY B C 1
ATOM 3760 O O . GLY A 1 513 ? 155.38060 47.57776 138.88063 1.000 40.79450 497 GLY B O 1
ATOM 3761 N N . LYS A 1 514 ? 155.46147 49.72768 139.51337 1.000 36.79007 498 LYS B N 1
ATOM 3762 C CA . LYS A 1 514 ? 154.04041 49.79629 139.80547 1.000 39.56061 498 LYS B CA 1
ATOM 3763 C C . LYS A 1 514 ? 153.30834 50.54901 138.69522 1.000 38.47076 498 LYS B C 1
ATOM 3764 O O . LYS A 1 514 ? 153.91039 51.06641 137.75065 1.000 40.50249 498 LYS B O 1
ATOM 3770 N N . THR A 1 515 ? 151.98200 50.60016 138.81316 1.000 37.65773 499 THR B N 1
ATOM 3771 C CA . THR A 1 515 ? 151.12742 51.21960 137.81002 1.000 38.08805 499 THR B CA 1
ATOM 3772 C C . THR A 1 515 ? 150.48639 52.47100 138.38602 1.000 37.98964 499 THR B C 1
ATOM 3773 O O . THR A 1 515 ? 149.75078 52.37788 139.37927 1.000 36.33285 499 THR B O 1
ATOM 3777 N N . PRO A 1 516 ? 150.72331 53.64653 137.80961 1.000 44.01397 500 PRO B N 1
ATOM 3778 C CA . PRO A 1 516 ? 150.16260 54.87962 138.36591 1.000 38.65720 500 PRO B CA 1
ATOM 3779 C C . PRO A 1 516 ? 148.81558 55.25514 137.76944 1.000 41.49453 500 PRO B C 1
ATOM 3780 O O . PRO A 1 516 ? 148.51280 54.98820 136.60556 1.000 37.70329 500 PRO B O 1
ATOM 3784 N N . ILE A 1 517 ? 147.99399 55.88140 138.60787 1.000 39.67714 501 ILE B N 1
ATOM 3785 C CA . ILE A 1 517 ? 146.82453 56.62280 138.15649 1.000 40.73392 501 ILE B CA 1
ATOM 3786 C C . ILE A 1 517 ? 146.88464 58.00114 138.79432 1.000 38.53054 501 ILE B C 1
ATOM 3787 O O . ILE A 1 517 ? 147.40755 58.17043 139.90025 1.000 33.75439 501 ILE B O 1
ATOM 3792 N N . VAL A 1 518 ? 146.35083 58.99128 138.08529 1.000 40.34198 502 VAL B N 1
ATOM 3793 C CA . VAL A 1 518 ? 146.39916 60.38681 138.50488 1.000 37.74437 502 VAL B CA 1
ATOM 3794 C C . VAL A 1 518 ? 144.99019 60.83024 138.86964 1.000 40.41360 502 VAL B C 1
ATOM 3795 O O . VAL A 1 518 ? 144.05833 60.69052 138.06834 1.000 39.18988 502 VAL B O 1
ATOM 3799 N N . VAL A 1 519 ? 144.84048 61.36812 140.07637 1.000 39.10067 503 VAL B N 1
ATOM 3800 C CA . VAL A 1 519 ? 143.54867 61.73961 140.63704 1.000 36.98423 503 VAL B CA 1
ATOM 3801 C C . VAL A 1 519 ? 143.60631 63.20522 141.04355 1.000 38.54960 503 VAL B C 1
ATOM 3802 O O . VAL A 1 519 ? 144.63557 63.67726 141.53685 1.000 41.62300 503 VAL B O 1
ATOM 3806 N N . ASN A 1 520 ? 142.51466 63.93108 140.81099 1.000 40.56541 504 ASN B N 1
ATOM 3807 C CA . ASN A 1 520 ? 142.39496 65.30972 141.26281 1.000 44.25871 504 ASN B CA 1
ATOM 3808 C C . ASN A 1 520 ? 141.84156 65.34682 142.68061 1.000 44.12896 504 ASN B C 1
ATOM 3809 O O . ASN A 1 520 ? 141.08172 64.46658 143.09204 1.000 48.03355 504 ASN B O 1
ATOM 3814 N N . ASP A 1 521 ? 142.22481 66.38387 143.42419 1.000 47.80691 505 ASP B N 1
ATOM 3815 C CA . ASP A 1 521 ? 141.94656 66.41838 144.85528 1.000 47.16466 505 ASP B CA 1
ATOM 3816 C C . ASP A 1 521 ? 140.44721 66.44454 145.12732 1.000 45.53434 505 ASP B C 1
ATOM 3817 O O . ASP A 1 521 ? 139.71964 67.30485 144.62243 1.000 52.20958 505 ASP B O 1
ATOM 3822 N N . SER A 1 522 ? 139.99815 65.48637 145.93235 1.000 46.68668 506 SER B N 1
ATOM 3823 C CA A SER A 1 522 ? 138.61090 65.36207 146.35536 0.500 43.97982 506 SER B CA 1
ATOM 3824 C CA B SER A 1 522 ? 138.61114 65.36312 146.35774 0.500 43.98065 506 SER B CA 1
ATOM 3825 C C . SER A 1 522 ? 138.57046 64.39823 147.53001 1.000 38.98781 506 SER B C 1
ATOM 3826 O O . SER A 1 522 ? 139.29418 63.40162 147.53385 1.000 44.88832 506 SER B O 1
ATOM 3831 N N . ARG A 1 523 ? 137.73700 64.70143 148.52440 1.000 43.15877 507 ARG B N 1
ATOM 3832 C CA . ARG A 1 523 ? 137.68564 63.84934 149.70737 1.000 46.60808 507 ARG B CA 1
ATOM 3833 C C . ARG A 1 523 ? 137.27864 62.43303 149.31957 1.000 39.20033 507 ARG B C 1
ATOM 3834 O O . ARG A 1 523 ? 136.25540 62.22167 148.66063 1.000 36.82393 507 ARG B O 1
ATOM 3842 N N . GLY A 1 524 ? 138.09625 61.46224 149.72394 1.000 35.09268 508 GLY B N 1
ATOM 3843 C CA . GLY A 1 524 ? 137.93091 60.08893 149.31447 1.000 37.16381 508 GLY B CA 1
ATOM 3844 C C . GLY A 1 524 ? 138.68817 59.70931 148.05939 1.000 38.39757 508 GLY B C 1
ATOM 3845 O O . GLY A 1 524 ? 138.83918 58.51276 147.78419 1.000 41.52748 508 GLY B O 1
ATOM 3846 N N . PHE A 1 525 ? 139.16541 60.69193 147.29579 1.000 35.18278 509 PHE B N 1
ATOM 3847 C CA . PHE A 1 525 ? 139.96457 60.47097 146.08217 1.000 37.80792 509 PHE B CA 1
ATOM 3848 C C . PHE A 1 525 ? 139.13818 59.58537 145.15202 1.000 38.80859 509 PHE B C 1
ATOM 3849 O O . PHE A 1 525 ? 137.95361 59.87915 144.92371 1.000 36.39609 509 PHE B O 1
ATOM 3857 N N . PHE A 1 526 ? 139.69895 58.50914 144.60856 1.000 36.32456 510 PHE B N 1
ATOM 3858 C CA . PHE A 1 526 ? 138.95607 57.53172 143.82844 1.000 41.89328 510 PHE B CA 1
ATOM 3859 C C . PHE A 1 526 ? 138.78531 56.21039 144.56153 1.000 32.81384 510 PHE B C 1
ATOM 3860 O O . PHE A 1 526 ? 137.65410 55.75277 144.74846 1.000 38.36951 510 PHE B O 1
ATOM 3868 N N . THR A 1 527 ? 139.88237 55.59439 145.01024 1.000 35.80062 511 THR B N 1
ATOM 3869 C CA . THR A 1 527 ? 139.80362 54.22756 145.52270 1.000 35.24476 511 THR B CA 1
ATOM 3870 C C . THR A 1 527 ? 139.03161 54.16401 146.83545 1.000 37.62355 511 THR B C 1
ATOM 3871 O O . THR A 1 527 ? 138.11297 53.34921 146.98276 1.000 34.28596 511 THR B O 1
ATOM 3875 N N . SER A 1 528 ? 139.38819 55.01626 147.80265 1.000 37.35114 512 SER B N 1
ATOM 3876 C CA . SER A 1 528 ? 138.71641 54.98324 149.10024 1.000 36.86342 512 SER B CA 1
ATOM 3877 C C . SER A 1 528 ? 137.23565 55.29768 148.95985 1.000 33.36389 512 SER B C 1
ATOM 3878 O O . SER A 1 528 ? 136.39551 54.68866 149.63069 1.000 33.30655 512 SER B O 1
ATOM 3881 N N . ARG A 1 529 ? 136.89720 56.24580 148.08857 1.000 35.77085 513 ARG B N 1
ATOM 3882 C CA . ARG A 1 529 ? 135.50001 56.61149 147.90204 1.000 35.64404 513 ARG B CA 1
ATOM 3883 C C . ARG A 1 529 ? 134.70929 55.45896 147.29302 1.000 37.32595 513 ARG B C 1
ATOM 3884 O O . ARG A 1 529 ? 133.61207 55.12692 147.76040 1.000 37.49869 513 ARG B O 1
ATOM 3892 N N . VAL A 1 530 ? 135.26182 54.82452 146.25771 1.000 35.00587 514 VAL B N 1
ATOM 3893 C CA . VAL A 1 530 ? 134.52908 53.77852 145.55051 1.000 34.16073 514 VAL B CA 1
ATOM 3894 C C . VAL A 1 530 ? 134.45522 52.50742 146.38829 1.000 33.54422 514 VAL B C 1
ATOM 3895 O O . VAL A 1 530 ? 133.39672 51.87389 146.48284 1.000 33.95811 514 VAL B O 1
ATOM 3899 N N . ILE A 1 531 ? 135.56587 52.11590 147.01869 1.000 32.89191 515 ILE B N 1
ATOM 3900 C CA . ILE A 1 531 ? 135.53500 50.93582 147.87332 1.000 33.26082 515 ILE B CA 1
ATOM 3901 C C . ILE A 1 531 ? 134.62371 51.15085 149.07358 1.000 42.30599 515 ILE B C 1
ATOM 3902 O O . ILE A 1 531 ? 134.10334 50.17904 149.63683 1.000 37.29904 515 ILE B O 1
ATOM 3907 N N . GLY A 1 532 ? 134.39973 52.40689 149.46822 1.000 34.75993 516 GLY B N 1
ATOM 3908 C CA . GLY A 1 532 ? 133.46321 52.67877 150.54408 1.000 33.75390 516 GLY B CA 1
ATOM 3909 C C . GLY A 1 532 ? 132.03096 52.34627 150.17196 1.000 36.54871 516 GLY B C 1
ATOM 3910 O O . GLY A 1 532 ? 131.26545 51.85608 151.00561 1.000 39.14827 516 GLY B O 1
ATOM 3911 N N . THR A 1 533 ? 131.64230 52.61311 148.92072 1.000 29.29896 517 THR B N 1
ATOM 3912 C CA . THR A 1 533 ? 130.29758 52.24236 148.49057 1.000 33.90212 517 THR B CA 1
ATOM 3913 C C . THR A 1 533 ? 130.12946 50.72938 148.45397 1.000 34.60862 517 THR B C 1
ATOM 3914 O O . THR A 1 533 ? 129.01616 50.22409 148.64026 1.000 33.64426 517 THR B O 1
ATOM 3918 N N . PHE A 1 534 ? 131.22255 49.99739 148.22659 1.000 32.81121 518 PHE B N 1
ATOM 3919 C CA . PHE A 1 534 ? 131.17481 48.53926 148.24771 1.000 35.25535 518 PHE B CA 1
ATOM 3920 C C . PHE A 1 534 ? 130.89819 48.01729 149.65390 1.000 35.13226 518 PHE B C 1
ATOM 3921 O O . PHE A 1 534 ? 129.98065 47.21337 149.85879 1.000 32.93466 518 PHE B O 1
ATOM 3929 N N . VAL A 1 535 ? 131.67308 48.47042 150.64165 1.000 35.42546 519 VAL B N 1
ATOM 3930 C CA . VAL A 1 535 ? 131.48657 47.96419 151.99815 1.000 33.28799 519 VAL B CA 1
ATOM 3931 C C . VAL A 1 535 ? 130.18997 48.49641 152.59774 1.000 36.08841 519 VAL B C 1
ATOM 3932 O O . VAL A 1 535 ? 129.48690 47.77618 153.31638 1.000 32.21442 519 VAL B O 1
ATOM 3936 N N . ASN A 1 536 ? 129.84238 49.75522 152.30612 1.000 34.20121 520 ASN B N 1
ATOM 3937 C CA . ASN A 1 536 ? 128.59591 50.31026 152.82870 1.000 36.13492 520 ASN B CA 1
ATOM 3938 C C . ASN A 1 536 ? 127.38652 49.55131 152.29758 1.000 35.76280 520 ASN B C 1
ATOM 3939 O O . ASN A 1 536 ? 126.38889 49.38148 153.00848 1.000 37.13192 520 ASN B O 1
ATOM 3944 N N . GLU A 1 537 ? 127.45500 49.08417 151.05057 1.000 37.07001 521 GLU B N 1
ATOM 3945 C CA . GLU A 1 537 ? 126.33860 48.32607 150.49856 1.000 34.37310 521 GLU B CA 1
ATOM 3946 C C . GLU A 1 537 ? 126.16675 46.99825 151.22547 1.000 33.84134 521 GLU B C 1
ATOM 3947 O O . GLU A 1 537 ? 125.03754 46.54832 151.45089 1.000 34.61896 521 GLU B O 1
ATOM 3953 N N . ALA A 1 538 ? 127.27577 46.36565 151.61401 1.000 33.25939 522 ALA B N 1
ATOM 3954 C CA . ALA A 1 538 ? 127.19071 45.11712 152.36438 1.000 39.53346 522 ALA B CA 1
ATOM 3955 C C . ALA A 1 538 ? 126.61102 45.34233 153.75409 1.000 34.54093 522 ALA B C 1
ATOM 3956 O O . ALA A 1 538 ? 125.77698 44.55594 154.21997 1.000 36.82068 522 ALA B O 1
ATOM 3958 N N . LEU A 1 539 ? 127.04789 46.40434 154.43508 1.000 35.56362 523 LEU B N 1
ATOM 3959 C CA . LEU A 1 539 ? 126.52174 46.69493 155.76378 1.000 36.31856 523 LEU B CA 1
ATOM 3960 C C . LEU A 1 539 ? 125.03693 47.02276 155.70451 1.000 37.44871 523 LEU B C 1
ATOM 3961 O O . LEU A 1 539 ? 124.27805 46.66474 156.61336 1.000 38.09990 523 LEU B O 1
ATOM 3966 N N . ALA A 1 540 ? 124.60370 47.70545 154.64110 1.000 31.09460 524 ALA B N 1
ATOM 3967 C CA . ALA A 1 540 ? 123.17974 47.96679 154.46738 1.000 34.92997 524 ALA B CA 1
ATOM 3968 C C . ALA A 1 540 ? 122.39718 46.66478 154.36067 1.000 36.30948 524 ALA B C 1
ATOM 3969 O O . ALA A 1 540 ? 121.30681 46.53997 154.92839 1.000 36.32385 524 ALA B O 1
ATOM 3971 N N . MET A 1 541 ? 122.94609 45.67688 153.64861 1.000 32.85215 525 MET B N 1
ATOM 3972 C CA . MET A 1 541 ? 122.29092 44.37549 153.56458 1.000 37.24402 525 MET B CA 1
ATOM 3973 C C . MET A 1 541 ? 122.22710 43.70311 154.93069 1.000 36.30521 525 MET B C 1
ATOM 3974 O O . MET A 1 541 ? 121.22277 43.06815 155.27285 1.000 35.52869 525 MET B O 1
ATOM 3979 N N . LEU A 1 542 ? 123.28695 43.84023 155.72988 1.000 35.15579 526 LEU B N 1
ATOM 3980 C CA . LEU A 1 542 ? 123.26997 43.28288 157.07775 1.000 38.12454 526 LEU B CA 1
ATOM 3981 C C . LEU A 1 542 ? 122.18317 43.93082 157.92686 1.000 41.33545 526 LEU B C 1
ATOM 3982 O O . LEU A 1 542 ? 121.45888 43.24003 158.65394 1.000 40.10744 526 LEU B O 1
ATOM 3987 N N . GLY A 1 543 ? 122.04814 45.25746 157.84173 1.000 37.36914 527 GLY B N 1
ATOM 3988 C CA . GLY A 1 543 ? 120.99871 45.93559 158.58298 1.000 36.67955 527 GLY B CA 1
ATOM 3989 C C . GLY A 1 543 ? 119.60581 45.58296 158.10249 1.000 40.58468 527 GLY B C 1
ATOM 3990 O O . GLY A 1 543 ? 118.65389 45.59459 158.88865 1.000 43.85057 527 GLY B O 1
ATOM 3991 N N . GLU A 1 544 ? 119.46316 45.26469 156.81423 1.000 34.83589 528 GLU B N 1
ATOM 3992 C CA . GLU A 1 544 ? 118.17916 44.83306 156.27486 1.000 39.28319 528 GLU B CA 1
ATOM 3993 C C . GLU A 1 544 ? 117.77146 43.44767 156.75519 1.000 37.27049 528 GLU B C 1
ATOM 3994 O O . GLU A 1 544 ? 116.60697 43.07228 156.58428 1.000 43.95923 528 GLU B O 1
ATOM 4000 N N . GLY A 1 545 ? 118.68918 42.68193 157.33161 1.000 38.97565 529 GLY B N 1
ATOM 4001 C CA . GLY A 1 545 ? 118.39268 41.33895 157.77678 1.000 42.64827 529 GLY B CA 1
ATOM 4002 C C . GLY A 1 545 ? 118.88743 40.22338 156.88035 1.000 40.05758 529 GLY B C 1
ATOM 4003 O O . GLY A 1 545 ? 118.4199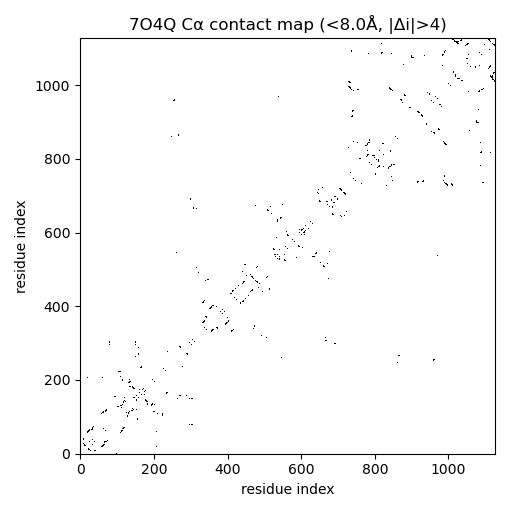4 39.08804 157.02771 1.000 44.79962 529 GLY B O 1
ATOM 4004 N N . VAL A 1 546 ? 119.80893 40.50363 155.96254 1.000 39.26778 530 VAL B N 1
ATOM 4005 C CA . VAL A 1 546 ? 120.37813 39.46704 155.10740 1.000 39.98241 530 VAL B CA 1
ATOM 4006 C C . VAL A 1 546 ? 121.42137 38.68740 155.89729 1.000 38.63414 530 VAL B C 1
ATOM 4007 O O . VAL A 1 546 ? 122.17093 39.25984 156.69889 1.000 35.32712 530 VAL B O 1
ATOM 4011 N N . GLU A 1 547 ? 121.46611 37.37496 155.67582 1.000 38.72506 531 GLU B N 1
ATOM 4012 C CA . GLU A 1 547 ? 122.40092 36.51480 156.39140 1.000 40.31088 531 GLU B CA 1
ATOM 4013 C C . GLU A 1 547 ? 123.83542 36.98676 156.17366 1.000 39.30416 531 GLU B C 1
ATOM 4014 O O . GLU A 1 547 ? 124.22533 37.26043 155.02968 1.000 36.51245 531 GLU B O 1
ATOM 4020 N N . PRO A 1 548 ? 124.64627 37.09274 157.23221 1.000 37.37949 532 PRO B N 1
ATOM 4021 C CA . PRO A 1 548 ? 126.05063 37.49321 157.03796 1.000 40.75126 532 PRO B CA 1
ATOM 4022 C C . PRO A 1 548 ? 126.81402 36.56959 156.10784 1.000 37.97351 532 PRO B C 1
ATOM 4023 O O . PRO A 1 548 ? 127.67902 37.03490 155.35352 1.000 37.37012 532 PRO B O 1
ATOM 4027 N N . ALA A 1 549 ? 126.51879 35.26784 156.14277 1.000 35.49539 533 ALA B N 1
ATOM 4028 C CA . ALA A 1 549 ? 127.21801 34.32588 155.27701 1.000 35.94714 533 ALA B CA 1
ATOM 4029 C C . ALA A 1 549 ? 126.89143 34.57669 153.80968 1.000 31.39925 533 ALA B C 1
ATOM 4030 O O . ALA A 1 549 ? 127.77618 34.49476 152.95059 1.000 31.32225 533 ALA B O 1
ATOM 4032 N N . SER A 1 550 ? 125.62744 34.88211 153.50239 1.000 31.90522 534 SER B N 1
ATOM 4033 C CA . SER A 1 550 ? 125.25890 35.19753 152.12490 1.000 35.38513 534 SER B CA 1
ATOM 4034 C C . SER A 1 550 ? 125.96010 36.46135 151.64467 1.000 39.33668 534 SER B C 1
ATOM 4035 O O . SER A 1 550 ? 126.35847 36.55493 150.47714 1.000 36.05035 534 SER B O 1
ATOM 4038 N N . ILE A 1 551 ? 126.11746 37.44537 152.53468 1.000 36.49773 535 ILE B N 1
ATOM 4039 C CA . ILE A 1 551 ? 126.78986 38.69093 152.17411 1.000 34.10465 535 ILE B CA 1
ATOM 4040 C C . ILE A 1 551 ? 128.24171 38.42766 151.79609 1.000 36.16227 535 ILE B C 1
ATOM 4041 O O . ILE A 1 551 ? 128.75677 38.98863 150.82000 1.000 32.47975 535 ILE B O 1
ATOM 4046 N N . GLU A 1 552 ? 128.92455 37.57100 152.56035 1.000 32.57725 536 GLU B N 1
ATOM 4047 C CA . GLU A 1 552 ? 130.31065 37.24307 152.24393 1.000 37.46094 536 GLU B CA 1
ATOM 4048 C C . GLU A 1 552 ? 130.40868 36.43570 150.95477 1.000 35.47615 536 GLU B C 1
ATOM 4049 O O . GLU A 1 552 ? 131.31443 36.66195 150.14409 1.000 31.21176 536 GLU B O 1
ATOM 4055 N N . GLN A 1 553 ? 129.49034 35.48596 150.75300 1.000 33.31989 537 GLN B N 1
ATOM 4056 C CA . GLN A 1 553 ? 129.47733 34.71527 149.51262 1.000 34.02066 537 GLN B CA 1
ATOM 4057 C C . GLN A 1 553 ? 129.20940 35.60763 148.30612 1.000 36.06705 537 GLN B C 1
ATOM 4058 O O . GLN A 1 553 ? 129.83004 35.43766 147.25055 1.000 37.04773 537 GLN B O 1
ATOM 4064 N N . ALA A 1 554 ? 128.28282 36.56009 148.43881 1.000 31.98432 538 ALA B N 1
ATOM 4065 C CA . ALA A 1 554 ? 128.01215 37.47684 147.33654 1.000 35.97312 538 ALA B CA 1
ATOM 4066 C C . ALA A 1 554 ? 129.26386 38.25710 146.95160 1.000 36.42432 538 ALA B C 1
ATOM 4067 O O . ALA A 1 554 ? 129.52221 38.48497 145.76383 1.000 34.71768 538 ALA B O 1
ATOM 4069 N N . GLY A 1 555 ? 130.06159 38.66064 147.94179 1.000 33.43667 539 GLY B N 1
ATOM 4070 C CA . GLY A 1 555 ? 131.29791 39.36478 147.63955 1.000 35.41492 539 GLY B CA 1
ATOM 4071 C C . GLY A 1 555 ? 132.30559 38.49442 146.90953 1.000 35.55815 539 GLY B C 1
ATOM 4072 O O . GLY A 1 555 ? 132.89200 38.91053 145.90639 1.000 36.66684 539 GLY B O 1
ATOM 4073 N N . SER A 1 556 ? 132.51863 37.27090 147.40005 1.000 32.94233 540 SER B N 1
ATOM 4074 C CA . SER A 1 556 ? 133.51039 36.39420 146.78217 1.000 35.28470 540 SER B CA 1
ATOM 4075 C C . SER A 1 556 ? 133.05286 35.90989 145.41250 1.000 32.88203 540 SER B C 1
ATOM 4076 O O . SER A 1 556 ? 133.86395 35.79816 144.48517 1.000 30.87659 540 SER B O 1
ATOM 4079 N N . GLN A 1 557 ? 131.76244 35.61491 145.26106 1.000 29.97156 541 GLN B N 1
ATOM 4080 C CA . GLN A 1 557 ? 131.26769 35.15452 143.97039 1.000 33.53450 541 GLN B CA 1
ATOM 4081 C C . GLN A 1 557 ? 131.15314 36.28457 142.95566 1.000 34.20015 541 GLN B C 1
ATOM 4082 O O . GLN A 1 557 ? 131.16988 36.01736 141.74932 1.000 35.09955 541 GLN B O 1
ATOM 4088 N N . ALA A 1 558 ? 131.04596 37.53605 143.41236 1.000 34.50777 542 ALA B N 1
ATOM 4089 C CA . ALA A 1 558 ? 131.16400 38.66095 142.49167 1.000 31.58683 542 ALA B CA 1
ATOM 4090 C C . ALA A 1 558 ? 132.55881 38.73474 141.88915 1.000 32.19477 542 ALA B C 1
ATOM 4091 O O . ALA A 1 558 ? 132.72573 39.22672 140.76735 1.000 31.28561 542 ALA B O 1
ATOM 4093 N N . GLY A 1 559 ? 133.56567 38.24959 142.61131 1.000 32.39858 543 GLY B N 1
ATOM 4094 C CA . GLY A 1 559 ? 134.94292 38.27347 142.14854 1.000 31.89793 543 GLY B CA 1
ATOM 4095 C C . GLY A 1 559 ? 135.88354 39.10790 142.99321 1.000 33.07860 543 GLY B C 1
ATOM 4096 O O . GLY A 1 559 ? 137.05855 39.24146 142.62297 1.000 33.06717 543 GLY B O 1
ATOM 4097 N N . TYR A 1 560 ? 135.43491 39.68011 144.10908 1.000 32.50626 544 TYR B N 1
ATOM 4098 C CA . TYR A 1 560 ? 136.31838 40.47935 144.94201 1.000 35.06330 544 TYR B CA 1
ATOM 4099 C C . TYR A 1 560 ? 137.34254 39.58554 145.64258 1.000 37.38338 544 TYR B C 1
ATOM 4100 O O . TYR A 1 560 ? 137.05358 38.43088 145.96662 1.000 35.61671 544 TYR B O 1
ATOM 4109 N N . PRO A 1 561 ? 138.55185 40.09863 145.88984 1.000 36.11983 545 PRO B N 1
ATOM 4110 C CA . PRO A 1 561 ? 139.57386 39.27050 146.54908 1.000 36.01827 545 PRO B CA 1
ATOM 4111 C C . PRO A 1 561 ? 139.28795 38.99562 148.01679 1.000 41.09146 545 PRO B C 1
ATOM 4112 O O . PRO A 1 561 ? 139.83672 38.03161 148.56138 1.000 42.20329 545 PRO B O 1
ATOM 4116 N N . ALA A 1 562 ? 138.45523 39.80113 148.67668 1.000 41.55582 546 ALA B N 1
ATOM 4117 C CA . ALA A 1 562 ? 138.10706 39.57469 150.07340 1.000 42.34944 546 ALA B CA 1
ATOM 4118 C C . ALA A 1 562 ? 136.64675 39.94751 150.28601 1.000 36.86617 546 ALA B C 1
ATOM 4119 O O . ALA A 1 562 ? 136.18750 40.96711 149.75010 1.000 36.02724 546 ALA B O 1
ATOM 4121 N N . PRO A 1 563 ? 135.89940 39.15117 151.05102 1.000 38.17571 547 PRO B N 1
ATOM 4122 C CA . PRO A 1 563 ? 134.49568 39.48299 151.28993 1.000 37.25617 547 PRO B CA 1
ATOM 4123 C C . PRO A 1 563 ? 134.37077 40.76962 152.07017 1.000 34.95891 547 PRO B C 1
ATOM 4124 O O . PRO A 1 563 ? 135.30100 41.17496 152.79198 1.000 35.99564 547 PRO B O 1
ATOM 4128 N N . PRO A 1 564 ? 133.23746 41.47190 151.94306 1.000 34.34178 548 PRO B N 1
ATOM 4129 C CA . PRO A 1 564 ? 133.17009 42.85061 152.45084 1.000 36.78972 548 PRO B CA 1
ATOM 4130 C C . PRO A 1 564 ? 133.14188 42.96601 153.96747 1.000 38.48291 548 PRO B C 1
ATOM 4131 O O . PRO A 1 564 ? 133.68802 43.93813 154.50813 1.000 35.43175 548 PRO B O 1
ATOM 4135 N N . LEU A 1 565 ? 132.51427 42.02428 154.67964 1.000 35.24781 549 LEU B N 1
ATOM 4136 C CA . LEU A 1 565 ? 132.50568 42.10898 156.14048 1.000 37.97168 549 LEU B CA 1
ATOM 4137 C C . LEU A 1 565 ? 133.89326 41.85179 156.71326 1.000 38.62056 549 LEU B C 1
ATOM 4138 O O . LEU A 1 565 ? 134.31103 42.51702 157.66928 1.000 38.59089 549 LEU B O 1
ATOM 4143 N N . GLN A 1 566 ? 134.61419 40.87731 156.15465 1.000 39.14547 550 GLN B N 1
ATOM 4144 C CA . GLN A 1 566 ? 136.01723 40.70250 156.51007 1.000 38.85166 550 GLN B CA 1
ATOM 4145 C C . GLN A 1 566 ? 136.81363 41.96983 156.22402 1.000 43.32408 550 GLN B C 1
ATOM 4146 O O . GLN A 1 566 ? 137.64862 42.38632 157.03645 1.000 39.72415 550 GLN B O 1
ATOM 4152 N N . LEU A 1 567 ? 136.55499 42.60625 155.07804 1.000 36.30230 551 LEU B N 1
ATOM 4153 C CA . LEU A 1 567 ? 137.27627 43.82478 154.72556 1.000 38.58045 551 LEU B CA 1
ATOM 4154 C C . LEU A 1 567 ? 136.92610 44.97060 155.66703 1.000 38.23778 551 LEU B C 1
ATOM 4155 O O . LEU A 1 567 ? 137.79931 45.76646 156.03213 1.000 39.29084 551 LEU B O 1
ATOM 4160 N N . SER A 1 568 ? 135.65543 45.07256 156.07061 1.000 37.58215 552 SER B N 1
ATOM 4161 C CA . SER A 1 568 ? 135.25595 46.13258 156.99349 1.000 37.25633 552 SER B CA 1
ATOM 4162 C C . SER A 1 568 ? 136.00100 46.02408 158.31770 1.000 38.51524 552 SER B C 1
ATOM 4163 O O . SER A 1 568 ? 136.42354 47.03926 158.88344 1.000 38.26890 552 SER B O 1
ATOM 4166 N N . ASP A 1 569 ? 136.16738 44.79918 158.82849 1.000 37.16000 553 ASP B N 1
ATOM 4167 C CA . ASP A 1 569 ? 136.92437 44.60259 160.06141 1.000 42.31147 553 ASP B CA 1
ATOM 4168 C C . ASP A 1 569 ? 138.36129 45.08082 159.90717 1.000 39.76442 553 ASP B C 1
ATOM 4169 O O . ASP A 1 569 ? 138.92996 45.67130 160.83333 1.000 37.79333 553 ASP B O 1
ATOM 4174 N N . GLU A 1 570 ? 138.96633 44.82832 158.74392 1.000 36.64069 554 GLU B N 1
ATOM 4175 C CA . GLU A 1 570 ? 140.33454 45.27595 158.50742 1.000 41.84210 554 GLU B CA 1
ATOM 4176 C C . GLU A 1 570 ? 140.39868 46.78907 158.34143 1.000 41.69996 554 GLU B C 1
ATOM 4177 O O . GLU A 1 570 ? 141.36515 47.42546 158.77480 1.000 38.75553 554 GLU B O 1
ATOM 4183 N N . LEU A 1 571 ? 139.38134 47.38298 157.71485 1.000 41.40023 555 LEU B N 1
ATOM 4184 C CA . LEU A 1 571 ? 139.36500 48.82649 157.51104 1.000 37.74938 555 LEU B CA 1
ATOM 4185 C C . LEU A 1 571 ? 139.12744 49.60076 158.79835 1.000 42.05384 555 LEU B C 1
ATOM 4186 O O . LEU A 1 571 ? 139.33245 50.81893 158.80365 1.000 47.79769 555 LEU B O 1
ATOM 4191 N N . ASN A 1 572 ? 138.70310 48.92371 159.87080 1.000 43.58670 556 ASN B N 1
ATOM 4192 C CA . ASN A 1 572 ? 138.39767 49.52264 161.16772 1.000 43.24792 556 ASN B CA 1
ATOM 4193 C C . ASN A 1 572 ? 137.13256 50.37003 161.08856 1.000 42.39362 556 ASN B C 1
ATOM 4194 O O . ASN A 1 572 ? 137.09946 51.39052 160.39445 1.000 45.93741 556 ASN B O 1
ATOM 4199 N N . LEU A 1 573 ? 136.08600 49.95531 161.80684 1.000 40.84164 557 LEU B N 1
ATOM 4200 C CA . LEU A 1 573 ? 134.81676 50.67208 161.76159 1.000 38.24990 557 LEU B CA 1
ATOM 4201 C C . LEU A 1 573 ? 134.91299 52.06520 162.36596 1.000 42.52793 557 LEU B C 1
ATOM 4202 O O . LEU A 1 573 ? 134.09944 52.93013 162.02223 1.000 36.94918 557 LEU B O 1
ATOM 4207 N N . GLU A 1 574 ? 135.87683 52.30051 163.26051 1.000 42.81984 558 GLU B N 1
ATOM 4208 C CA . GLU A 1 574 ? 136.11793 53.65854 163.73547 1.000 40.65921 558 GLU B CA 1
ATOM 4209 C C . GLU A 1 574 ? 136.54730 54.56492 162.58990 1.000 41.74165 558 GLU B C 1
ATOM 4210 O O . GLU A 1 574 ? 136.12743 55.72508 162.51473 1.000 40.22132 558 GLU B O 1
ATOM 4216 N N . LEU A 1 575 ? 137.38329 54.05058 161.68427 1.000 43.03680 559 LEU B N 1
ATOM 4217 C CA . LEU A 1 575 ? 137.75686 54.82367 160.50480 1.000 42.72465 559 LEU B CA 1
ATOM 4218 C C . LEU A 1 575 ? 136.54600 55.08986 159.61932 1.000 44.30513 559 LEU B C 1
ATOM 4219 O O . LEU A 1 575 ? 136.37989 56.20001 159.09959 1.000 43.76459 559 LEU B O 1
ATOM 4224 N N . MET A 1 576 ? 135.68514 54.08308 159.44004 1.000 39.65065 560 MET B N 1
ATOM 4225 C CA . MET A 1 576 ? 134.49511 54.26602 158.61434 1.000 42.6128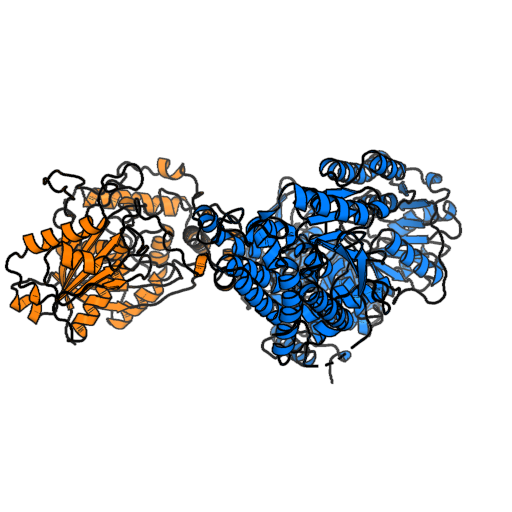9 560 MET B CA 1
ATOM 4226 C C . MET A 1 576 ? 133.54463 55.28245 159.23395 1.000 41.04447 560 MET B C 1
ATOM 4227 O O . MET A 1 576 ? 132.89638 56.05393 158.51665 1.000 36.01413 560 MET B O 1
ATOM 4232 N N . HIS A 1 577 ? 133.45053 55.30051 160.56480 1.000 37.12582 561 HIS B N 1
ATOM 4233 C CA . HIS A 1 577 ? 132.60061 56.28361 161.22545 1.000 40.26477 561 HIS B CA 1
ATOM 4234 C C . HIS A 1 577 ? 133.15015 57.69265 161.04866 1.000 42.01661 561 HIS B C 1
ATOM 4235 O O . HIS A 1 577 ? 132.38857 58.63147 160.79134 1.000 43.17353 561 HIS B O 1
ATOM 4242 N N . LYS A 1 578 ? 134.46933 57.86090 161.17973 1.000 40.74749 562 LYS B N 1
ATOM 4243 C CA . LYS A 1 578 ? 135.06863 59.17399 160.96427 1.000 43.27540 562 LYS B CA 1
ATOM 4244 C C . LYS A 1 578 ? 134.89324 59.64511 159.52653 1.000 41.86433 562 LYS B C 1
ATOM 4245 O O . LYS A 1 578 ? 134.72322 60.84586 159.28457 1.000 43.75195 562 LYS B O 1
ATOM 4251 N N . ILE A 1 579 ? 134.93263 58.72302 158.56298 1.000 43.06640 563 ILE B N 1
ATOM 4252 C CA . ILE A 1 579 ? 134.70639 59.09245 157.16679 1.000 40.92156 563 ILE B CA 1
ATOM 4253 C C . ILE A 1 579 ? 133.28776 59.62055 156.98583 1.000 38.82598 563 ILE B C 1
ATOM 4254 O O . ILE A 1 579 ? 133.06468 60.65216 156.34039 1.000 41.82824 563 ILE B O 1
ATOM 4259 N N . ALA A 1 580 ? 132.30876 58.92763 157.57337 1.000 41.02113 564 ALA B N 1
ATOM 4260 C CA . ALA A 1 580 ? 130.92208 59.36942 157.47485 1.000 40.40808 564 ALA B CA 1
ATOM 4261 C C . ALA A 1 580 ? 130.71995 60.71539 158.16069 1.000 41.49106 564 ALA B C 1
ATOM 4262 O O . ALA A 1 580 ? 129.91824 61.53945 157.70283 1.000 41.08043 564 ALA B O 1
ATOM 4264 N N . VAL A 1 581 ? 131.43285 60.95598 159.26468 1.000 38.98284 565 VAL B N 1
ATOM 4265 C CA . VAL A 1 581 ? 131.37154 62.26330 159.91235 1.000 42.93811 565 VAL B CA 1
ATOM 4266 C C . VAL A 1 581 ? 131.93492 63.33864 158.99097 1.000 39.92440 565 VAL B C 1
ATOM 4267 O O . VAL A 1 581 ? 131.34244 64.41269 158.82877 1.000 41.86586 565 VAL B O 1
ATOM 4271 N N . ALA A 1 582 ? 133.07810 63.06170 158.35976 1.000 40.18549 566 ALA B N 1
ATOM 4272 C CA . ALA A 1 582 ? 133.68567 64.04320 157.46702 1.000 39.45533 566 ALA B CA 1
ATOM 4273 C C . ALA A 1 582 ? 132.83300 64.26395 156.22348 1.000 39.25962 566 ALA B C 1
ATOM 4274 O O . ALA A 1 582 ? 132.74122 65.38994 155.71938 1.000 42.76054 566 ALA B O 1
ATOM 4276 N N . THR A 1 583 ? 132.20430 63.20266 155.71348 1.000 38.21128 567 THR B N 1
ATOM 4277 C CA . THR A 1 583 ? 131.30061 63.35294 154.57751 1.000 41.48986 567 THR B CA 1
ATOM 4278 C C . THR A 1 583 ? 130.12301 64.24806 154.93907 1.000 40.92505 567 THR B C 1
ATOM 4279 O O . THR A 1 583 ? 129.77321 65.16739 154.18947 1.000 42.75945 567 THR B O 1
ATOM 4283 N N . ARG A 1 584 ? 129.50160 63.99470 156.09555 1.000 43.91810 568 ARG B N 1
ATOM 4284 C CA . ARG A 1 584 ? 128.39836 64.83863 156.54528 1.000 44.15174 568 ARG B CA 1
ATOM 4285 C C . ARG A 1 584 ? 128.84246 66.28376 156.71253 1.000 45.85631 568 ARG B C 1
ATOM 4286 O O . ARG A 1 584 ? 128.13756 67.20844 156.29197 1.000 49.68656 568 ARG B O 1
ATOM 4294 N N . LYS A 1 585 ? 130.01193 66.49863 157.32072 1.000 44.39980 569 LYS B N 1
ATOM 4295 C CA . LYS A 1 585 ? 130.48993 67.86024 157.53737 1.000 47.24841 569 LYS B CA 1
ATOM 4296 C C . LYS A 1 585 ? 130.69268 68.59276 156.21665 1.000 51.18029 569 LYS B C 1
ATOM 4297 O O . LYS A 1 585 ? 130.32880 69.76680 156.08929 1.000 51.43233 569 LYS B O 1
ATOM 4303 N N . GLY A 1 586 ? 131.25670 67.91215 155.21646 1.000 47.21625 570 GLY B N 1
ATOM 4304 C CA . GLY A 1 586 ? 131.48214 68.55248 153.93199 1.000 47.63766 570 GLY B CA 1
ATOM 4305 C C . GLY A 1 586 ? 130.20776 68.94815 153.21269 1.000 49.68360 570 GLY B C 1
ATOM 4306 O O . GLY A 1 586 ? 130.16907 69.98420 152.54341 1.000 50.13675 570 GLY B O 1
ATOM 4307 N N . VAL A 1 587 ? 129.15036 68.14443 153.34251 1.000 46.39254 571 VAL B N 1
ATOM 4308 C CA . VAL A 1 587 ? 127.91374 68.42307 152.61728 1.000 46.72339 571 VAL B CA 1
ATOM 4309 C C . VAL A 1 587 ? 127.19679 69.62432 153.22091 1.000 48.08445 571 VAL B C 1
ATOM 4310 O O . VAL A 1 587 ? 126.81808 70.56121 152.50882 1.000 51.12789 571 VAL B O 1
ATOM 4314 N N . GLU A 1 588 ? 126.99404 69.61812 154.54076 1.000 49.17534 572 GLU B N 1
ATOM 4315 C CA . GLU A 1 588 ? 126.25001 70.70479 155.16708 1.000 57.17750 572 GLU B CA 1
ATOM 4316 C C . GLU A 1 588 ? 127.07206 71.97929 155.31472 1.000 55.87330 572 GLU B C 1
ATOM 4317 O O . GLU A 1 588 ? 126.48876 73.05836 155.46560 1.000 57.86238 572 GLU B O 1
ATOM 4323 N N . ASP A 1 589 ? 128.40377 71.88934 155.26617 1.000 52.05365 573 ASP B N 1
ATOM 4324 C CA . ASP A 1 589 ? 129.20736 73.10625 155.20578 1.000 58.32194 573 ASP B CA 1
ATOM 4325 C C . ASP A 1 589 ? 129.07957 73.78827 153.85061 1.000 56.77682 573 ASP B C 1
ATOM 4326 O O . ASP A 1 589 ? 129.26331 75.00667 153.75047 1.000 60.00085 573 ASP B O 1
ATOM 4331 N N . ALA A 1 590 ? 128.76515 73.02655 152.80599 1.000 54.33959 574 ALA B N 1
ATOM 4332 C CA . ALA A 1 590 ? 128.52792 73.57249 151.47747 1.000 57.59375 574 ALA B CA 1
ATOM 4333 C C . ALA A 1 590 ? 127.09668 74.05808 151.28722 1.000 60.86898 574 ALA B C 1
ATOM 4334 O O . ALA A 1 590 ? 126.73136 74.43766 150.16967 1.000 62.34629 574 ALA B O 1
ATOM 4336 N N . GLY A 1 591 ? 126.28576 74.05214 152.34255 1.000 64.67405 575 GLY B N 1
ATOM 4337 C CA . GLY A 1 591 ? 124.91044 74.49474 152.25936 1.000 59.54578 575 GLY B CA 1
ATOM 4338 C C . GLY A 1 591 ? 123.90536 73.43438 151.86796 1.000 64.95635 575 GLY B C 1
ATOM 4339 O O . GLY A 1 591 ? 122.76659 73.78208 151.53494 1.000 75.08799 575 GLY B O 1
ATOM 4340 N N . GLY A 1 592 ? 124.28162 72.15422 151.89833 1.000 58.25886 576 GLY B N 1
ATOM 4341 C CA . GLY A 1 592 ? 123.39435 71.07964 151.51567 1.000 51.60215 576 GLY B CA 1
ATOM 4342 C C . GLY A 1 592 ? 122.84319 70.31399 152.71242 1.000 52.67872 576 GLY B C 1
ATOM 4343 O O . GLY A 1 592 ? 123.13766 70.59902 153.87088 1.000 53.95709 576 GLY B O 1
ATOM 4344 N N . THR A 1 593 ? 122.01940 69.31595 152.39943 1.000 48.54462 577 THR B N 1
ATOM 4345 C CA . THR A 1 593 ? 121.38720 68.45829 153.39488 1.000 48.25796 577 THR B CA 1
ATOM 4346 C C . THR A 1 593 ? 121.99017 67.06523 153.29441 1.000 49.24076 577 THR B C 1
ATOM 4347 O O . THR A 1 593 ? 121.91678 66.42932 152.23750 1.000 50.57631 577 THR B O 1
ATOM 4351 N N . TYR A 1 594 ? 122.57086 66.58722 154.38971 1.000 46.90393 578 TYR B N 1
ATOM 4352 C CA . TYR A 1 594 ? 123.19707 65.27342 154.38433 1.000 47.50017 578 TYR B CA 1
ATOM 4353 C C . TYR A 1 594 ? 122.15463 64.18461 154.59932 1.000 43.41315 578 TYR B C 1
ATOM 4354 O O . TYR A 1 594 ? 121.36201 64.24764 155.54348 1.000 50.57589 578 TYR B O 1
ATOM 4363 N N . GLN A 1 595 ? 122.15794 63.18722 153.71974 1.000 49.53350 579 GLN B N 1
ATOM 4364 C CA . GLN A 1 595 ? 121.31978 62.00584 153.88473 1.000 50.13005 579 GLN B CA 1
ATOM 4365 C C . GLN A 1 595 ? 122.21289 60.81280 154.18938 1.000 49.17341 579 GLN B C 1
ATOM 4366 O O . GLN A 1 595 ? 122.99469 60.39491 153.31979 1.000 48.38246 579 GLN B O 1
ATOM 4372 N N . PRO A 1 596 ? 122.14236 60.23741 155.38892 1.000 46.43424 580 PRO B N 1
ATOM 4373 C CA . PRO A 1 596 ? 123.09021 59.17612 155.75234 1.000 43.70404 580 PRO B CA 1
ATOM 4374 C C . PRO A 1 596 ? 122.84105 57.88915 154.98042 1.000 43.33404 580 PRO B C 1
ATOM 4375 O O . PRO A 1 596 ? 121.69891 57.50963 154.71286 1.000 42.33480 580 PRO B O 1
ATOM 4379 N N . HIS A 1 597 ? 123.93220 57.22315 154.61993 1.000 44.28286 581 HIS B N 1
ATOM 4380 C CA . HIS A 1 597 ? 123.83690 55.89830 154.02936 1.000 41.58161 581 HIS B CA 1
ATOM 4381 C C . HIS A 1 597 ? 123.26409 54.92285 155.05632 1.000 40.13087 581 HIS B C 1
ATOM 4382 O O . HIS A 1 597 ? 123.57933 55.02189 156.24577 1.000 42.10690 581 HIS B O 1
ATOM 4389 N N . PRO A 1 598 ? 122.41200 53.98325 154.63578 1.000 43.23004 582 PRO B N 1
ATOM 4390 C CA . PRO A 1 598 ? 121.87583 52.99540 155.59179 1.000 40.77914 582 PRO B CA 1
ATOM 4391 C C . PRO A 1 598 ? 122.94748 52.21803 156.34449 1.000 38.18982 582 PRO B C 1
ATOM 4392 O O . PRO A 1 598 ? 122.65101 51.65588 157.40624 1.000 40.53244 582 PRO B O 1
ATOM 4396 N N . ALA A 1 599 ? 124.18179 52.17462 155.83628 1.000 36.79410 583 ALA B N 1
ATOM 4397 C CA . ALA A 1 599 ? 125.25749 51.46727 156.51980 1.000 41.46143 583 ALA B CA 1
ATOM 4398 C C . ALA A 1 599 ? 125.68724 52.14527 157.81644 1.000 39.00804 583 ALA B C 1
ATOM 4399 O O . ALA A 1 599 ? 126.21773 51.46812 158.70289 1.000 38.04414 583 ALA B O 1
ATOM 4401 N N . GLU A 1 600 ? 125.47527 53.45783 157.94736 1.000 37.30710 584 GLU B N 1
ATOM 4402 C CA . GLU A 1 600 ? 126.01238 54.18557 159.09500 1.000 41.07308 584 GLU B CA 1
ATOM 4403 C C . GLU A 1 600 ? 125.37099 53.72916 160.39985 1.000 39.69478 584 GLU B C 1
ATOM 4404 O O . GLU A 1 600 ? 126.03977 53.67616 161.43829 1.000 39.96504 584 GLU B O 1
ATOM 4410 N N . ALA A 1 601 ? 124.07929 53.39433 160.37096 1.000 38.15081 585 ALA B N 1
ATOM 4411 C CA . ALA A 1 601 ? 123.44127 52.85851 161.56818 1.000 41.12640 585 ALA B CA 1
ATOM 4412 C C . ALA A 1 601 ? 124.03812 51.51433 161.96407 1.000 39.27430 585 ALA B C 1
ATOM 4413 O O . ALA A 1 601 ? 124.12233 51.20296 163.15692 1.000 43.20581 585 ALA B O 1
ATOM 4415 N N . VAL A 1 602 ? 124.46009 50.71054 160.98509 1.000 40.29605 586 VAL B N 1
ATOM 4416 C CA . VAL A 1 602 ? 125.11503 49.44314 161.29342 1.000 35.17323 586 VAL B CA 1
ATOM 4417 C C . VAL A 1 602 ? 126.48587 49.69027 161.91143 1.000 39.65366 586 VAL B C 1
ATOM 4418 O O . VAL A 1 602 ? 126.85379 49.06036 162.91128 1.000 37.20231 586 VAL B O 1
ATOM 4422 N N . VAL A 1 603 ? 127.25642 50.61697 161.33405 1.000 39.20141 587 VAL B N 1
ATOM 4423 C CA . VAL A 1 603 ? 128.56623 50.96501 161.88384 1.000 40.10702 587 VAL B CA 1
ATOM 4424 C C . VAL A 1 603 ? 128.42933 51.44981 163.32257 1.000 38.44989 587 VAL B C 1
ATOM 4425 O O . VAL A 1 603 ? 129.18324 51.03601 164.21258 1.000 38.65582 587 VAL B O 1
ATOM 4429 N N . GLU A 1 604 ? 127.46152 52.33553 163.57032 1.000 35.57919 588 GLU B N 1
ATOM 4430 C CA . GLU A 1 604 ? 127.28172 52.88584 164.91064 1.000 38.08941 588 GLU B CA 1
ATOM 4431 C C . GLU A 1 604 ? 126.87684 51.80635 165.90723 1.000 43.49456 588 GLU B C 1
ATOM 4432 O O . GLU A 1 604 ? 127.29620 51.83644 167.07092 1.000 39.95996 588 GLU B O 1
ATOM 4438 N N . LYS A 1 605 ? 126.05956 50.84557 165.47250 1.000 39.03978 589 LYS B N 1
ATOM 4439 C CA . LYS A 1 605 ? 125.64496 49.76997 166.36738 1.000 42.03795 589 LYS B CA 1
ATOM 4440 C C . LYS A 1 605 ? 126.82966 48.89233 166.75411 1.000 44.28324 589 LYS B C 1
ATOM 4441 O O . LYS A 1 605 ? 127.00670 48.55486 167.93075 1.000 42.36026 589 LYS B O 1
ATOM 4447 N N . MET A 1 606 ? 127.65963 48.52000 165.77597 1.000 41.27572 590 MET B N 1
ATOM 4448 C CA . MET A 1 606 ? 128.81934 47.68547 166.07387 1.000 40.99163 590 MET B CA 1
ATOM 4449 C C . MET A 1 606 ? 129.80803 48.41269 166.97831 1.000 41.04836 590 MET B C 1
ATOM 4450 O O . MET A 1 606 ? 130.42481 47.79778 167.85642 1.000 40.06506 590 MET B O 1
ATOM 4455 N N . ILE A 1 607 ? 129.97377 49.72182 166.77890 1.000 36.79064 591 ILE B N 1
ATOM 4456 C CA . ILE A 1 607 ? 130.85380 50.50039 167.64797 1.000 41.64030 591 ILE B CA 1
ATOM 4457 C C . ILE A 1 607 ? 130.30337 50.52433 169.06902 1.000 43.09438 591 ILE B C 1
ATOM 4458 O O . ILE A 1 607 ? 131.03644 50.31362 170.04343 1.000 42.85206 591 ILE B O 1
ATOM 4463 N N . GLU A 1 608 ? 128.99604 50.76909 169.20236 1.000 42.72982 592 GLU B N 1
ATOM 4464 C CA . GLU A 1 608 ? 128.35607 50.77028 170.51531 1.000 49.70918 592 GLU B CA 1
ATOM 4465 C C . GLU A 1 608 ? 128.55918 49.44216 171.23761 1.000 48.18244 592 GLU B C 1
ATOM 4466 O O . GLU A 1 608 ? 128.74683 49.41330 172.45943 1.000 51.14913 592 GLU B O 1
ATOM 4472 N N . LEU A 1 609 ? 128.52516 48.33133 170.50014 1.000 49.29732 593 LEU B N 1
ATOM 4473 C CA . LEU A 1 609 ? 128.76783 47.01576 171.08090 1.000 46.49452 593 LEU B CA 1
ATOM 4474 C C . LEU A 1 609 ? 130.23746 46.76460 171.38930 1.000 44.15801 593 LEU B C 1
ATOM 4475 O O . LEU A 1 609 ? 130.55612 45.73519 171.99403 1.000 42.67431 593 LEU B O 1
ATOM 4480 N N . GLY A 1 610 ? 131.13200 47.66723 170.99219 1.000 45.54633 594 GLY B N 1
ATOM 4481 C CA . GLY A 1 610 ? 132.55155 47.47581 171.20033 1.000 42.99543 594 GLY B CA 1
ATOM 4482 C C . GLY A 1 610 ? 133.23074 46.57144 170.19851 1.000 43.18326 594 GLY B C 1
ATOM 4483 O O . GLY A 1 610 ? 134.39086 46.20010 170.40990 1.000 42.92839 594 GLY B O 1
ATOM 4484 N N . ARG A 1 611 ? 132.55336 46.20672 169.11367 1.000 41.29780 595 ARG B N 1
ATOM 4485 C CA . ARG A 1 611 ? 133.10658 45.32061 168.09279 1.000 39.17561 595 ARG B CA 1
ATOM 4486 C C . ARG A 1 611 ? 133.41231 46.16581 166.85827 1.000 43.97140 595 ARG B C 1
ATOM 4487 O O . ARG A 1 611 ? 132.65132 46.19295 165.88921 1.000 43.95416 595 ARG B O 1
ATOM 4495 N N . SER A 1 612 ? 134.55179 46.85575 166.89422 1.000 42.40136 596 SER B N 1
ATOM 4496 C CA . SER A 1 612 ? 134.87287 47.86346 165.89216 1.000 44.35497 596 SER B CA 1
ATOM 4497 C C . SER A 1 612 ? 135.87098 47.38433 164.84279 1.000 44.03329 596 SER B C 1
ATOM 4498 O O . SER A 1 612 ? 136.30139 48.18701 164.00865 1.000 40.91103 596 SER B O 1
ATOM 4501 N N . GLY A 1 613 ? 136.25008 46.11163 164.85473 1.000 34.49915 597 GLY B N 1
ATOM 4502 C CA . GLY A 1 613 ? 137.07516 45.58505 163.79206 1.000 41.20961 597 GLY B CA 1
ATOM 4503 C C . GLY A 1 613 ? 138.15658 44.66783 164.31940 1.000 41.85034 597 GLY B C 1
ATOM 4504 O O . GLY A 1 613 ? 138.20462 44.33579 165.50365 1.000 38.95813 597 GLY B O 1
ATOM 4505 N N . ARG A 1 614 ? 139.04631 44.26653 163.40578 1.000 38.88638 598 ARG B N 1
ATOM 4506 C CA . ARG A 1 614 ? 140.07300 43.28487 163.73977 1.000 43.71042 598 ARG B CA 1
ATOM 4507 C C . ARG A 1 614 ? 141.11813 43.86265 164.68458 1.000 42.20389 598 ARG B C 1
ATOM 4508 O O . ARG A 1 614 ? 141.62078 43.15605 165.56612 1.000 39.79103 598 ARG B O 1
ATOM 4516 N N . LEU A 1 615 ? 141.46888 45.13874 164.51036 1.000 43.15409 599 LEU B N 1
ATOM 4517 C CA . LEU A 1 615 ? 142.50343 45.73086 165.35021 1.000 36.37109 599 LEU B CA 1
ATOM 4518 C C . LEU A 1 615 ? 142.09069 45.72014 166.81629 1.000 43.15019 599 LEU B C 1
ATOM 4519 O O . LEU A 1 615 ? 142.90574 45.41642 167.69485 1.000 40.46422 599 LEU B O 1
ATOM 4524 N N . LYS A 1 616 ? 140.82387 46.03441 167.10076 1.000 40.51168 600 LYS B N 1
ATOM 4525 C CA . LYS A 1 616 ? 140.33287 45.94183 168.46969 1.000 42.46970 600 LYS B CA 1
ATOM 4526 C C . LYS A 1 616 ? 140.21733 44.49504 168.93937 1.000 45.83865 600 LYS B C 1
ATOM 4527 O O . LYS A 1 616 ? 140.24623 44.24178 170.14878 1.000 47.80604 600 LYS B O 1
ATOM 4533 N N . GLY A 1 617 ? 140.11354 43.54166 168.01570 1.000 42.16649 601 GLY B N 1
ATOM 4534 C CA . GLY A 1 617 ? 139.99459 42.14265 168.36387 1.000 43.79193 601 GLY B CA 1
ATOM 4535 C C . GLY A 1 617 ? 138.59342 41.58482 168.28069 1.000 40.05992 601 GLY B C 1
ATOM 4536 O O . GLY A 1 617 ? 138.38396 40.42469 168.65502 1.000 46.57926 601 GLY B O 1
ATOM 4537 N N . ALA A 1 618 ? 137.63128 42.37151 167.80501 1.000 39.81251 602 ALA B N 1
ATOM 4538 C CA . ALA A 1 618 ? 136.25596 41.91703 167.65889 1.000 37.36304 602 ALA B CA 1
ATOM 4539 C C . ALA A 1 618 ? 135.56309 42.80973 166.64244 1.000 41.91303 602 ALA B C 1
ATOM 4540 O O . ALA A 1 618 ? 135.60753 44.03748 166.76423 1.000 41.95267 602 ALA B O 1
ATOM 4542 N N . GLY A 1 619 ? 134.94570 42.19436 165.63794 1.000 42.70750 603 GLY B N 1
ATOM 4543 C CA . GLY A 1 619 ? 134.16510 42.92124 164.65723 1.000 34.06316 603 GLY B CA 1
ATOM 4544 C C . GLY A 1 619 ? 132.98419 42.10011 164.18794 1.000 35.84034 603 GLY B C 1
ATOM 4545 O O . GLY A 1 619 ? 132.26882 41.51601 165.00716 1.000 34.65682 603 GLY B O 1
ATOM 4546 N N . PHE A 1 620 ? 132.75878 42.04763 162.87357 1.000 35.09146 604 PHE B N 1
ATOM 4547 C CA . PHE A 1 620 ? 131.78487 41.10140 162.34549 1.000 36.79455 604 PHE B CA 1
ATOM 4548 C C . PHE A 1 620 ? 132.25992 39.66712 162.51220 1.000 37.77391 604 PHE B C 1
ATOM 4549 O O . PHE A 1 620 ? 131.43422 38.74855 162.55396 1.000 39.91997 604 PHE B O 1
ATOM 4557 N N . TYR A 1 621 ? 133.56750 39.46452 162.62134 1.000 38.14334 605 TYR B N 1
ATOM 4558 C CA . TYR A 1 621 ? 134.16422 38.17301 162.90642 1.000 36.64376 605 TYR B CA 1
ATOM 4559 C C . TYR A 1 621 ? 134.72915 38.16438 164.32023 1.000 45.35852 605 TYR B C 1
ATOM 4560 O O . TYR A 1 621 ? 134.96701 39.21308 164.92900 1.000 36.36226 605 TYR B O 1
ATOM 4569 N N . GLU A 1 622 ? 134.93741 36.96065 164.83901 1.000 39.96023 606 GLU B N 1
ATOM 4570 C CA . GLU A 1 622 ? 135.70016 36.78517 166.06173 1.000 41.09692 606 GLU B CA 1
ATOM 4571 C C . GLU A 1 622 ? 137.16432 36.54051 165.71794 1.000 43.83815 606 GLU B C 1
ATOM 4572 O O . GLU A 1 622 ? 137.50312 36.08377 164.62382 1.000 45.15474 606 GLU B O 1
ATOM 4578 N N . TYR A 1 623 ? 138.03825 36.85775 166.66838 1.000 47.31190 607 TYR B N 1
ATOM 4579 C CA . TYR A 1 623 ? 139.47099 36.74169 166.44817 1.000 51.48601 607 TYR B CA 1
ATOM 4580 C C . TYR A 1 623 ? 140.12916 36.09945 167.65772 1.000 51.34722 607 TYR B C 1
ATOM 4581 O O . TYR A 1 623 ? 139.75044 36.37093 168.79991 1.000 54.14914 607 TYR B O 1
ATOM 4590 N N . ALA A 1 624 ? 141.10901 35.23871 167.39292 1.000 57.89273 608 ALA B N 1
ATOM 4591 C CA . ALA A 1 624 ? 141.84680 34.55251 168.44233 1.000 66.28231 608 ALA B CA 1
ATOM 4592 C C . ALA A 1 624 ? 143.19842 34.13194 167.88647 1.000 71.03628 608 ALA B C 1
ATOM 4593 O O . ALA A 1 624 ? 143.27798 33.61822 166.76782 1.000 75.58180 608 ALA B O 1
ATOM 4595 N N . ASP A 1 625 ? 144.25227 34.35722 168.67485 1.000 82.41983 609 ASP B N 1
ATOM 4596 C CA . ASP A 1 625 ? 145.62441 34.02652 168.28129 1.000 83.78328 609 ASP B CA 1
ATOM 4597 C C . ASP A 1 625 ? 145.99964 34.69091 166.95842 1.000 84.45561 609 ASP B C 1
ATOM 4598 O O . ASP A 1 625 ? 146.67393 34.09768 166.11362 1.000 91.11920 609 ASP B O 1
ATOM 4603 N N . GLY A 1 626 ? 145.55783 35.93415 166.77685 1.000 74.45215 610 GLY B N 1
ATOM 4604 C CA . GLY A 1 626 ? 145.84208 36.65275 165.54928 1.000 72.21323 610 GLY B CA 1
ATOM 4605 C C . GLY A 1 626 ? 145.20794 36.05736 164.31580 1.000 70.49977 610 GLY B C 1
ATOM 4606 O O . GLY A 1 626 ? 145.65909 36.33270 163.20123 1.000 70.09451 610 GLY B O 1
ATOM 4607 N N . LYS A 1 627 ? 144.16925 35.24293 164.48314 1.000 72.08828 611 LYS B N 1
ATOM 4608 C CA . LYS A 1 627 ? 143.49943 34.58014 163.37618 1.000 70.05061 611 LYS B CA 1
ATOM 4609 C C . LYS A 1 627 ? 142.01063 34.88868 163.41624 1.000 58.03891 611 LYS B C 1
ATOM 4610 O O . LYS A 1 627 ? 141.41636 35.03663 164.48753 1.000 57.49232 611 LYS B O 1
ATOM 4616 N N . ARG A 1 628 ? 141.41623 34.98914 162.23248 1.000 57.60546 612 ARG B N 1
ATOM 4617 C CA . ARG A 1 628 ? 139.97733 35.16550 162.11438 1.000 50.54919 612 ARG B CA 1
ATOM 4618 C C . ARG A 1 628 ? 139.29391 33.81555 162.29471 1.000 48.84058 612 ARG B C 1
ATOM 4619 O O . ARG A 1 628 ? 139.64993 32.83810 161.62955 1.000 52.56553 612 ARG B O 1
ATOM 4627 N N . SER A 1 629 ? 138.32174 33.75334 163.20407 1.000 44.09571 613 SER B N 1
ATOM 4628 C CA . SER A 1 629 ? 137.73120 32.48179 163.61905 1.000 47.59903 613 SER B CA 1
ATOM 4629 C C . SER A 1 629 ? 136.20616 32.53735 163.50893 1.000 44.23416 613 SER B C 1
ATOM 4630 O O . SER A 1 629 ? 135.47848 32.31878 164.47653 1.000 46.00364 613 SER B O 1
ATOM 4633 N N . GLY A 1 630 ? 135.71908 32.82363 162.31084 1.000 43.50321 614 GLY B N 1
ATOM 4634 C CA . GLY A 1 630 ? 134.30392 32.73257 162.03121 1.000 41.59439 614 GLY B CA 1
ATOM 4635 C C . GLY A 1 630 ? 133.53498 33.98480 162.41647 1.000 48.73423 614 GLY B C 1
ATOM 4636 O O . GLY A 1 630 ? 134.00195 34.84552 163.16352 1.000 35.86733 614 GLY B O 1
ATOM 4637 N N . LEU A 1 631 ? 132.32112 34.07556 161.88030 1.000 40.06788 615 LEU B N 1
ATOM 4638 C CA . LEU A 1 631 ? 131.45434 35.20871 162.15861 1.000 43.10574 615 LEU B CA 1
ATOM 4639 C C . LEU A 1 631 ? 131.01829 35.20620 163.61858 1.000 43.18810 615 LEU B C 1
ATOM 4640 O O . LEU A 1 631 ? 130.88291 34.15454 164.25069 1.000 42.41788 615 LEU B O 1
ATOM 4645 N N . TRP A 1 632 ? 130.80910 36.40167 164.15295 1.000 39.40277 616 TRP B N 1
ATOM 4646 C CA . TRP A 1 632 ? 130.32391 36.54908 165.51700 1.000 40.30886 616 TRP B CA 1
ATOM 4647 C C . TRP A 1 632 ? 128.91584 35.97408 165.62138 1.000 43.25892 616 TRP B C 1
ATOM 4648 O O . TRP A 1 632 ? 128.02538 36.40081 164.87084 1.000 48.27118 616 TRP B O 1
ATOM 4659 N N . PRO A 1 633 ? 128.67065 35.01029 166.51136 1.000 41.62751 617 PRO B N 1
ATOM 4660 C CA . PRO A 1 633 ? 127.33138 34.40135 166.57248 1.000 47.79989 617 PRO B CA 1
ATOM 4661 C C . PRO A 1 633 ? 126.23832 35.36865 166.99445 1.000 51.61397 617 PRO B C 1
ATOM 4662 O O . PRO A 1 633 ? 125.07320 35.16805 166.62729 1.000 50.55337 617 PRO B O 1
ATOM 4666 N N . GLY A 1 634 ? 126.57184 36.41527 167.74845 1.000 47.22339 618 GLY B N 1
ATOM 4667 C CA . GLY A 1 634 ? 125.58206 37.41350 168.10804 1.000 46.13886 618 GLY B CA 1
ATOM 4668 C C . GLY A 1 634 ? 125.14965 38.31758 166.97616 1.000 47.62403 618 GLY B C 1
ATOM 4669 O O . GLY A 1 634 ? 124.24370 39.13505 167.16393 1.000 40.73797 618 GLY B O 1
ATOM 4670 N N . LEU A 1 635 ? 125.77215 38.18566 165.80249 1.000 50.25321 619 LEU B N 1
ATOM 4671 C CA . LEU A 1 635 ? 125.43954 39.04736 164.67376 1.000 45.23002 619 LEU B CA 1
ATOM 4672 C C . LEU A 1 635 ? 124.01633 38.80187 164.18848 1.000 46.30958 619 LEU B C 1
ATOM 4673 O O . LEU A 1 635 ? 123.30457 39.74830 163.83167 1.000 43.58309 619 LEU B O 1
ATOM 4678 N N . ARG A 1 636 ? 123.58175 37.53834 164.17559 1.000 48.88340 620 ARG B N 1
ATOM 4679 C CA . ARG A 1 636 ? 122.26897 37.21297 163.62690 1.000 50.50568 620 ARG B CA 1
ATOM 4680 C C . ARG A 1 636 ? 121.14747 37.76393 164.49842 1.000 50.50401 620 ARG B C 1
ATOM 4681 O O . ARG A 1 636 ? 120.11688 38.21110 163.98155 1.000 52.52773 620 ARG B O 1
ATOM 4689 N N . GLU A 1 637 ? 121.32857 37.74743 165.82016 1.000 51.08080 621 GLU B N 1
ATOM 4690 C CA . GLU A 1 637 ? 120.31884 38.30714 166.71208 1.000 52.60382 621 GLU B CA 1
ATOM 4691 C C . GLU A 1 637 ? 120.33218 39.83048 166.70888 1.000 53.83724 621 GLU B C 1
ATOM 4692 O O . GLU A 1 637 ? 119.28784 40.45475 166.92739 1.000 59.87431 621 GLU B O 1
ATOM 4694 N N . THR A 1 638 ? 121.49372 40.44153 166.46323 1.000 49.82884 622 THR B N 1
ATOM 4695 C CA . THR A 1 638 ? 121.59073 41.89761 166.49873 1.000 48.90763 622 THR B CA 1
ATOM 4696 C C . THR A 1 638 ? 120.85222 42.53453 165.32848 1.000 45.27486 622 THR B C 1
ATOM 4697 O O . THR A 1 638 ? 120.22086 43.58664 165.48280 1.000 47.30033 622 THR B O 1
ATOM 4701 N N . PHE A 1 639 ? 120.91657 41.91512 164.15117 1.000 50.28375 623 PHE B N 1
ATOM 4702 C CA . PHE A 1 639 ? 120.34183 42.49709 162.94529 1.000 46.19135 623 PHE B CA 1
ATOM 4703 C C . PHE A 1 639 ? 119.21322 41.65892 162.36109 1.000 46.82453 623 PHE B C 1
ATOM 4704 O O . PHE A 1 639 ? 118.80048 41.91068 161.22365 1.000 47.58730 623 PHE B O 1
ATOM 4712 N N . LYS A 1 640 ? 118.70349 40.67678 163.10617 1.000 49.04453 624 LYS B N 1
ATOM 4713 C CA . LYS A 1 640 ? 117.60952 39.81898 162.64846 1.000 51.03516 624 LYS B CA 1
ATOM 4714 C C . LYS A 1 640 ? 117.95186 39.16622 161.30970 1.000 51.39730 624 LYS B C 1
ATOM 4715 O O . LYS A 1 640 ? 117.19833 39.24655 160.33578 1.000 46.03235 624 LYS B O 1
ATOM 4721 N N . SER A 1 641 ? 119.11657 38.52121 161.26810 1.000 51.53836 625 SER B N 1
ATOM 4722 C CA . SER A 1 641 ? 119.58989 37.90464 160.03659 1.000 46.90948 625 SER B CA 1
ATOM 4723 C C . SER A 1 641 ? 118.65035 36.79071 159.59457 1.000 46.96537 625 SER B C 1
ATOM 4724 O O . SER A 1 641 ? 118.15697 36.00865 160.41116 1.000 46.40747 625 SER B O 1
ATOM 4727 N N . GLY A 1 642 ? 118.40404 36.72450 158.28773 1.000 45.18213 626 GLY B N 1
ATOM 4728 C CA . GLY A 1 642 ? 117.50799 35.75414 157.70826 1.000 45.75034 626 GLY B CA 1
ATOM 4729 C C . GLY A 1 642 ? 116.11869 36.27945 157.41514 1.000 47.86938 626 GLY B C 1
ATOM 4730 O O . GLY A 1 642 ? 115.37280 35.63411 156.66974 1.000 51.67153 626 GLY B O 1
ATOM 4731 N N . SER A 1 643 ? 115.75390 37.43357 157.97882 1.000 45.70979 627 SER B N 1
ATOM 4732 C CA . SER A 1 643 ? 114.43068 37.99429 157.72797 1.000 48.62183 627 SER B CA 1
ATOM 4733 C C . SER A 1 643 ? 114.31482 38.56344 156.31788 1.000 52.92313 627 SER B C 1
ATOM 4734 O O . SER A 1 643 ? 113.20663 38.65033 155.77629 1.000 51.21072 627 SER B O 1
ATOM 4737 N N . SER A 1 644 ? 115.43346 38.95393 155.71136 1.000 48.19903 628 SER B N 1
ATOM 4738 C CA . SER A 1 644 ? 115.47179 39.40711 154.32581 1.000 47.60404 628 SER B CA 1
ATOM 4739 C C . SER A 1 644 ? 116.28426 38.40619 153.51641 1.000 46.37496 628 SER B C 1
ATOM 4740 O O . SER A 1 644 ? 117.44528 38.13700 153.84346 1.000 45.91308 628 SER B O 1
ATOM 4743 N N . GLN A 1 645 ? 115.67840 37.85581 152.46681 1.000 45.25072 629 GLN B N 1
ATOM 4744 C CA . GLN A 1 645 ? 116.31318 36.83170 151.63713 1.000 48.04086 629 GLN B CA 1
ATOM 4745 C C . GLN A 1 645 ? 116.23058 37.22436 150.16604 1.000 45.15222 629 GLN B C 1
ATOM 4746 O O . GLN A 1 645 ? 115.48129 36.62066 149.38883 1.000 45.51588 629 GLN B O 1
ATOM 4752 N N . PRO A 1 646 ? 116.99566 38.22785 149.74551 1.000 46.40270 630 PRO B N 1
ATOM 4753 C CA . PRO A 1 646 ? 117.01991 38.58790 148.32861 1.000 46.75373 630 PRO B CA 1
ATOM 4754 C C . PRO A 1 646 ? 117.85392 37.59268 147.54505 1.000 41.22762 630 PRO B C 1
ATOM 4755 O O . PRO A 1 646 ? 118.70132 36.89866 148.12557 1.000 44.78890 630 PRO B O 1
ATOM 4759 N N . PRO A 1 647 ? 117.63684 37.47972 146.23371 1.000 43.32838 631 PRO B N 1
ATOM 4760 C CA . PRO A 1 647 ? 118.46555 36.57453 145.42843 1.000 46.12898 631 PRO B CA 1
ATOM 4761 C C . PRO A 1 647 ? 119.93770 36.94349 145.52577 1.000 42.63636 631 PRO B C 1
ATOM 4762 O O . PRO A 1 647 ? 120.29725 38.10711 145.71802 1.000 44.23052 631 PRO B O 1
ATOM 4766 N N . LEU A 1 648 ? 120.79493 35.92731 145.39753 1.000 44.71275 632 LEU B N 1
ATOM 4767 C CA . LEU A 1 648 ? 122.23244 36.16422 145.48365 1.000 41.67685 632 LEU B CA 1
ATOM 4768 C C . LEU A 1 648 ? 122.70298 37.09728 144.37580 1.000 42.82193 632 LEU B C 1
ATOM 4769 O O . LEU A 1 648 ? 123.57699 37.94376 144.59818 1.000 39.13093 632 LEU B O 1
ATOM 4774 N N . GLN A 1 649 ? 122.12689 36.96379 143.17618 1.000 40.46387 633 GLN B N 1
ATOM 4775 C CA . GLN A 1 649 ? 122.50373 37.83768 142.07010 1.000 41.47341 633 GLN B CA 1
ATOM 4776 C C . GLN A 1 649 ? 122.14291 39.29209 142.34933 1.000 40.08967 633 GLN B C 1
ATOM 4777 O O . GLN A 1 649 ? 122.86765 40.19885 141.92399 1.000 38.83268 633 GLN B O 1
ATOM 4783 N N . ASP A 1 650 ? 121.03448 39.53884 143.05375 1.000 39.99656 634 ASP B N 1
ATOM 4784 C CA . ASP A 1 650 ? 120.71520 40.90606 143.45560 1.000 38.85981 634 ASP B CA 1
ATOM 4785 C C . ASP A 1 650 ? 121.75288 41.44392 144.43058 1.000 40.79525 634 ASP B C 1
ATOM 4786 O O . ASP A 1 650 ? 122.15245 42.61108 144.34436 1.000 40.44926 634 ASP B O 1
ATOM 4791 N N . MET A 1 651 ? 122.19610 40.60618 145.37050 1.000 37.18972 635 MET B N 1
ATOM 4792 C CA . MET A 1 651 ? 123.23264 41.02269 146.30791 1.000 38.17935 635 MET B CA 1
ATOM 4793 C C . MET A 1 651 ? 124.54216 41.30541 145.58517 1.000 37.61138 635 MET B C 1
ATOM 4794 O O . MET A 1 651 ? 125.22566 42.29314 145.88319 1.000 37.16702 635 MET B O 1
ATOM 4799 N N . ILE A 1 652 ? 124.90584 40.44620 144.63124 1.000 34.97776 636 ILE B N 1
ATOM 4800 C CA . ILE A 1 652 ? 126.10640 40.67169 143.83021 1.000 40.80225 636 ILE B CA 1
ATOM 4801 C C . ILE A 1 652 ? 125.97671 41.96287 143.03097 1.000 37.39407 636 ILE B C 1
ATOM 4802 O O . ILE A 1 652 ? 126.89612 42.78924 142.99670 1.000 35.50425 636 ILE B O 1
ATOM 4807 N N . ASP A 1 653 ? 124.83040 42.15273 142.37208 1.000 34.79485 637 ASP B N 1
ATOM 4808 C CA . ASP A 1 653 ? 124.64172 43.34050 141.54605 1.000 35.64095 637 ASP B CA 1
ATOM 4809 C C . ASP A 1 653 ? 124.63559 44.61263 142.38170 1.000 35.84293 637 ASP B C 1
ATOM 4810 O O . ASP A 1 653 ? 125.11582 45.65418 141.92252 1.000 37.79986 637 ASP B O 1
ATOM 4815 N N . ARG A 1 654 ? 124.09863 44.55395 143.60357 1.000 36.59939 638 ARG B N 1
ATOM 4816 C CA . ARG A 1 654 ? 124.09916 45.73590 144.45839 1.000 37.56633 638 ARG B CA 1
ATOM 4817 C C . ARG A 1 654 ? 125.51933 46.21174 144.73534 1.000 40.34548 638 ARG B C 1
ATOM 4818 O O . ARG A 1 654 ? 125.79531 47.41595 144.69452 1.000 35.44422 638 ARG B O 1
ATOM 4826 N N . MET A 1 655 ? 126.44200 45.28036 144.99351 1.000 35.42728 639 MET B N 1
ATOM 4827 C CA . MET A 1 655 ? 127.81980 45.67751 145.26834 1.000 41.10277 639 MET B CA 1
ATOM 4828 C C . MET A 1 655 ? 128.52292 46.17017 144.00585 1.000 40.13877 639 MET B C 1
ATOM 4829 O O . MET A 1 655 ? 129.19648 47.20843 144.03117 1.000 37.57029 639 MET B O 1
ATOM 4834 N N . LEU A 1 656 ? 128.36809 45.44987 142.89115 1.000 32.12796 640 LEU B N 1
ATOM 4835 C CA . LEU A 1 656 ? 129.03388 45.84058 141.64942 1.000 35.95592 640 LEU B CA 1
ATOM 4836 C C . LEU A 1 656 ? 128.50886 47.17383 141.12541 1.000 36.97000 640 LEU B C 1
ATOM 4837 O O . LEU A 1 656 ? 129.29106 48.05251 140.74190 1.000 32.46409 640 LEU B O 1
ATOM 4842 N N . PHE A 1 657 ? 127.18400 47.34015 141.08848 1.000 37.80967 641 PHE B N 1
ATOM 4843 C CA . PHE A 1 657 ? 126.61421 48.56688 140.53787 1.000 35.20174 641 PHE B CA 1
ATOM 4844 C C . PHE A 1 657 ? 126.95524 49.77708 141.39798 1.000 36.66648 641 PHE B C 1
ATOM 4845 O O . PHE A 1 657 ? 127.18838 50.87056 140.86964 1.000 34.27999 641 PHE B O 1
ATOM 4853 N N . ALA A 1 658 ? 126.99032 49.60349 142.72271 1.000 35.52999 642 ALA B N 1
ATOM 4854 C CA . ALA A 1 658 ? 127.31912 50.71984 143.60413 1.000 35.36088 642 ALA B CA 1
ATOM 4855 C C . ALA A 1 658 ? 128.68013 51.31174 143.25990 1.000 37.54358 642 ALA B C 1
ATOM 4856 O O . ALA A 1 658 ? 128.83296 52.53735 143.18395 1.000 35.03713 642 ALA B O 1
ATOM 4858 N N . GLU A 1 659 ? 129.67686 50.45557 143.02540 1.000 32.58006 643 GLU B N 1
ATOM 4859 C CA . GLU A 1 659 ? 131.00107 50.94962 142.66500 1.000 35.73349 643 GLU B CA 1
ATOM 4860 C C . GLU A 1 659 ? 131.03128 51.48246 141.23813 1.000 37.31601 643 GLU B C 1
ATOM 4861 O O . GLU A 1 659 ? 131.70214 52.48429 140.96098 1.000 36.51101 643 GLU B O 1
ATOM 4867 N N . ALA A 1 660 ? 130.31617 50.82694 140.31918 1.000 30.92030 644 ALA B N 1
ATOM 4868 C CA . ALA A 1 660 ? 130.27997 51.29970 138.93785 1.000 36.89149 644 ALA B CA 1
ATOM 4869 C C . ALA A 1 660 ? 129.61139 52.66505 138.83761 1.000 33.01474 644 ALA B C 1
ATOM 4870 O O . ALA A 1 660 ? 130.09126 53.54643 138.11423 1.000 34.76786 644 ALA B O 1
ATOM 4872 N N . LEU A 1 661 ? 128.49681 52.85619 139.54715 1.000 35.99076 645 LEU B N 1
ATOM 4873 C CA . LEU A 1 661 ? 127.84656 54.16278 139.55643 1.000 39.50560 645 LEU B CA 1
ATOM 4874 C C . LEU A 1 661 ? 128.74379 55.21530 140.19082 1.000 35.59867 645 LEU B C 1
ATOM 4875 O O . LEU A 1 661 ? 128.83918 56.34240 139.69197 1.000 36.49895 645 LEU B O 1
ATOM 4880 N N . GLU A 1 662 ? 129.42085 54.86234 141.28622 1.000 34.74989 646 GLU B N 1
ATOM 4881 C CA . GLU A 1 662 ? 130.31162 55.81656 141.93604 1.000 38.10618 646 GLU B CA 1
ATOM 4882 C C . GLU A 1 662 ? 131.49899 56.15774 141.04404 1.000 39.60497 646 GLU B C 1
ATOM 4883 O O . GLU A 1 662 ? 131.94990 57.30910 141.01570 1.000 33.68268 646 GLU B O 1
ATOM 4889 N N . THR A 1 663 ? 132.01555 55.17021 140.30762 1.000 37.67941 647 THR B N 1
ATOM 4890 C CA . THR A 1 663 ? 133.09011 55.43708 139.35694 1.000 37.00088 647 THR B CA 1
ATOM 4891 C C . THR A 1 663 ? 132.65824 56.45521 138.31126 1.000 34.72627 647 THR B C 1
ATOM 4892 O O . THR A 1 663 ? 133.41290 57.37914 137.98540 1.000 34.79294 647 THR B O 1
ATOM 4896 N N . GLN A 1 664 ? 131.44348 56.30574 137.77719 1.000 34.60731 648 GLN B N 1
ATOM 4897 C CA . GLN A 1 664 ? 130.95833 57.25266 136.77907 1.000 41.22302 648 GLN B CA 1
ATOM 4898 C C . GLN A 1 664 ? 130.84188 58.65519 137.36314 1.000 39.41065 648 GLN B C 1
ATOM 4899 O O . GLN A 1 664 ? 131.13067 59.64666 136.68217 1.000 40.56424 648 GLN B O 1
ATOM 4905 N N . LYS A 1 665 ? 130.42116 58.75850 138.62529 1.000 36.89300 649 LYS B N 1
ATOM 4906 C CA . LYS A 1 665 ? 130.36309 60.06254 139.27640 1.000 41.68551 649 LYS B CA 1
ATOM 4907 C C . LYS A 1 665 ? 131.75185 60.67842 139.39971 1.000 40.89460 649 LYS B C 1
ATOM 4908 O O . LYS A 1 665 ? 131.92396 61.88332 139.18161 1.000 41.71095 649 LYS B O 1
ATOM 4914 N N . CYS A 1 666 ? 132.75846 59.86535 139.73547 1.000 36.38903 650 CYS B N 1
ATOM 4915 C CA . CYS A 1 666 ? 134.12782 60.37033 139.79231 1.000 39.37580 650 CYS B CA 1
ATOM 4916 C C . CYS A 1 666 ? 134.58551 60.87577 138.43177 1.000 42.84453 650 CYS B C 1
ATOM 4917 O O . CYS A 1 666 ? 135.32191 61.86530 138.34433 1.000 42.62245 650 CYS B O 1
ATOM 4920 N N . LEU A 1 667 ? 134.16965 60.20105 137.35784 1.000 41.11323 651 LEU B N 1
ATOM 4921 C CA . LEU A 1 667 ? 134.46949 60.69272 136.01752 1.000 46.30886 651 LEU B CA 1
ATOM 4922 C C . LEU A 1 667 ? 133.72407 61.98927 135.72927 1.000 43.90558 651 LEU B C 1
ATOM 4923 O O . LEU A 1 667 ? 134.30104 62.93407 135.17780 1.000 47.25952 651 LEU B O 1
ATOM 4928 N N . ASP A 1 668 ? 132.44341 62.05493 136.10527 1.000 44.52769 652 ASP B N 1
ATOM 4929 C CA . ASP A 1 668 ? 131.64830 63.25133 135.84603 1.000 48.50245 652 ASP B CA 1
ATOM 4930 C C . ASP A 1 668 ? 132.17586 64.46054 136.60570 1.000 46.77924 652 ASP B C 1
ATOM 4931 O O . ASP A 1 668 ? 132.06169 65.59171 136.12280 1.000 41.95887 652 ASP B O 1
ATOM 4936 N N . GLU A 1 669 ? 132.74867 64.24760 137.78928 1.000 46.17937 653 GLU B N 1
ATOM 4937 C CA . GLU A 1 669 ? 133.23616 65.34117 138.61834 1.000 48.02117 653 GLU B CA 1
ATOM 4938 C C . GLU A 1 669 ? 134.65367 65.77619 138.27254 1.000 47.75895 653 GLU B C 1
ATOM 4939 O O . GLU A 1 669 ? 135.09966 66.81774 138.76221 1.000 45.85727 653 GLU B O 1
ATOM 4945 N N . GLY A 1 670 ? 135.37125 65.01609 137.45332 1.000 45.35181 654 GLY B N 1
ATOM 4946 C CA . GLY A 1 670 ? 136.75042 65.33527 137.15972 1.000 42.38971 654 GLY B CA 1
ATOM 4947 C C . GLY A 1 670 ? 137.76084 64.73283 138.10765 1.000 44.34164 654 GLY B C 1
ATOM 4948 O O . GLY A 1 670 ? 138.95019 65.05801 138.00479 1.000 40.24107 654 GLY B O 1
ATOM 4949 N N . VAL A 1 671 ? 137.32611 63.87799 139.03732 1.000 42.15970 655 VAL B N 1
ATOM 4950 C CA . VAL A 1 671 ? 138.26735 63.16933 139.90047 1.000 40.90951 655 VAL B CA 1
ATOM 4951 C C . VAL A 1 671 ? 139.21800 62.32894 139.05964 1.000 45.19656 655 VAL B C 1
ATOM 4952 O O . VAL A 1 671 ? 140.43027 62.29865 139.30543 1.000 45.42010 655 VAL B O 1
ATOM 4956 N N . LEU A 1 672 ? 138.68279 61.64207 138.05356 1.000 46.08091 656 LEU B N 1
ATOM 4957 C CA A LEU A 1 672 ? 139.46481 60.87779 137.09370 0.500 46.20582 656 LEU B CA 1
ATOM 4958 C CA B LEU A 1 672 ? 139.46987 60.88240 137.09642 0.500 46.20367 656 LEU B CA 1
ATOM 4959 C C . LEU A 1 672 ? 139.40565 61.55542 135.73202 1.000 42.74864 656 LEU B C 1
ATOM 4960 O O . LEU A 1 672 ? 138.42890 62.23257 135.40063 1.000 50.30416 656 LEU B O 1
ATOM 4969 N N . THR A 1 673 ? 140.45603 61.35867 134.93830 1.000 46.81376 657 THR B N 1
ATOM 4970 C CA . THR A 1 673 ? 140.54319 61.96267 133.61643 1.000 50.78252 657 THR B CA 1
ATOM 4971 C C . THR A 1 673 ? 140.49986 60.94810 132.48114 1.000 48.27180 657 THR B C 1
ATOM 4972 O O . THR A 1 673 ? 140.47279 61.35165 131.31397 1.000 47.50100 657 THR B O 1
ATOM 4976 N N . SER A 1 674 ? 140.48803 59.65056 132.78012 1.000 51.66265 658 SER B N 1
ATOM 4977 C CA . SER A 1 674 ? 140.42263 58.64299 131.73146 1.000 51.19506 658 SER B CA 1
ATOM 4978 C C . SER A 1 674 ? 139.74962 57.39005 132.27005 1.000 50.72060 658 SER B C 1
ATOM 4979 O O . SER A 1 674 ? 139.87658 57.05569 133.45240 1.000 42.00362 658 SER B O 1
ATOM 4982 N N . THR A 1 675 ? 139.02473 56.69989 131.38561 1.000 43.90710 659 THR B N 1
ATOM 4983 C CA . THR A 1 675 ? 138.43301 55.42375 131.76852 1.000 47.67409 659 THR B CA 1
ATOM 4984 C C . THR A 1 675 ? 139.50337 54.36631 131.99729 1.000 41.51650 659 THR B C 1
ATOM 4985 O O . THR A 1 675 ? 139.28422 53.42160 132.76417 1.000 41.01704 659 THR B O 1
ATOM 4989 N N . ALA A 1 676 ? 140.65977 54.50693 131.34358 1.000 37.65385 660 ALA B N 1
ATOM 4990 C CA . ALA A 1 676 ? 141.77159 53.59702 131.59538 1.000 42.66106 660 ALA B CA 1
ATOM 4991 C C . ALA A 1 676 ? 142.20649 53.65987 133.05512 1.000 40.12957 660 ALA B C 1
ATOM 4992 O O . ALA A 1 676 ? 142.41894 52.62511 133.69557 1.000 35.68096 660 ALA B O 1
ATOM 4994 N N . ASP A 1 677 ? 142.34007 54.87282 133.60029 1.000 38.79465 661 ASP B N 1
ATOM 4995 C CA . ASP A 1 677 ? 142.66446 55.01276 135.01703 1.000 38.99078 661 ASP B CA 1
ATOM 4996 C C . ASP A 1 677 ? 141.54149 54.47525 135.89508 1.000 33.35590 661 ASP B C 1
ATOM 4997 O O . ASP A 1 677 ? 141.79685 53.90055 136.95953 1.000 34.87717 661 ASP B O 1
ATOM 5002 N N . ALA A 1 678 ? 140.29046 54.64921 135.46323 1.000 31.23534 662 ALA B N 1
ATOM 5003 C CA . ALA A 1 678 ? 139.16369 54.13794 136.23575 1.000 35.52927 662 ALA B CA 1
ATOM 5004 C C . ALA A 1 678 ? 139.15858 52.61343 136.26971 1.000 35.73122 662 ALA B C 1
ATOM 5005 O O . ALA A 1 678 ? 138.86264 52.01200 137.30807 1.000 31.91311 662 ALA B O 1
ATOM 5007 N N . ASN A 1 679 ? 139.49045 51.97148 135.14790 1.000 33.42769 663 ASN B N 1
ATOM 5008 C CA . ASN A 1 679 ? 139.44380 50.51289 135.08692 1.000 33.05578 663 ASN B CA 1
ATOM 5009 C C . ASN A 1 679 ? 140.61504 49.88707 135.83562 1.000 35.18641 663 ASN B C 1
ATOM 5010 O O . ASN A 1 679 ? 140.42381 48.99867 136.67316 1.000 34.25498 663 ASN B O 1
ATOM 5015 N N . ILE A 1 680 ? 141.83804 50.33628 135.54598 1.000 36.43340 664 ILE B N 1
ATOM 5016 C CA . ILE A 1 680 ? 143.01232 49.76147 136.19723 1.000 31.87835 664 ILE B CA 1
ATOM 5017 C C . ILE A 1 680 ? 143.04350 50.14021 137.67285 1.000 36.71377 664 ILE B C 1
ATOM 5018 O O . ILE A 1 680 ? 143.40557 49.32319 138.52985 1.000 35.10668 664 ILE B O 1
ATOM 5023 N N . GLY A 1 681 ? 142.65840 51.37760 137.99603 1.000 32.27524 665 GLY B N 1
ATOM 5024 C CA . GLY A 1 681 ? 142.57391 51.76880 139.39247 1.000 32.22957 665 GLY B CA 1
ATOM 5025 C C . GLY A 1 681 ? 141.60239 50.90945 140.17803 1.000 35.50150 665 GLY B C 1
ATOM 5026 O O . GLY A 1 681 ? 141.88616 50.50999 141.30973 1.000 37.21771 665 GLY B O 1
ATOM 5027 N N . SER A 1 682 ? 140.44898 50.59755 139.58398 1.000 33.37551 666 SER B N 1
ATOM 5028 C CA . SER A 1 682 ? 139.46466 49.78436 140.28995 1.000 34.29981 666 SER B CA 1
ATOM 5029 C C . SER A 1 682 ? 139.94599 48.34705 140.45013 1.000 33.88687 666 SER B C 1
ATOM 5030 O O . SER A 1 682 ? 139.72362 47.72714 141.49503 1.000 35.14448 666 SER B O 1
ATOM 5033 N N . ILE A 1 683 ? 140.61577 47.80331 139.43263 1.000 35.52584 667 ILE B N 1
ATOM 5034 C CA . ILE A 1 683 ? 141.07465 46.41850 139.50391 1.000 37.97514 667 ILE B CA 1
ATOM 5035 C C . ILE A 1 683 ? 142.22166 46.28687 140.49798 1.000 40.07724 667 ILE B C 1
ATOM 5036 O O . ILE A 1 683 ? 142.19117 45.44088 141.40027 1.000 40.23189 667 ILE B O 1
ATOM 5041 N N . MET A 1 684 ? 143.24325 47.13279 140.35824 1.000 36.88220 668 MET B N 1
ATOM 5042 C CA . MET A 1 684 ? 144.46262 46.96432 141.13942 1.000 37.69282 668 MET B CA 1
ATOM 5043 C C . MET A 1 684 ? 144.35728 47.55758 142.53856 1.000 42.95808 668 MET B C 1
ATOM 5044 O O . MET A 1 684 ? 144.98174 47.03898 143.47002 1.000 47.00471 668 MET B O 1
ATOM 5049 N N . GLY A 1 685 ? 143.59070 48.63004 142.71187 1.000 37.60184 669 GLY B N 1
ATOM 5050 C CA . GLY A 1 685 ? 143.51101 49.27757 144.00729 1.000 41.97601 669 GLY B CA 1
ATOM 5051 C C . GLY A 1 685 ? 142.26923 48.93137 144.80109 1.000 42.00857 669 GLY B C 1
ATOM 5052 O O . GLY A 1 685 ? 142.33948 48.71641 146.01353 1.000 45.73137 669 GLY B O 1
ATOM 5053 N N . ILE A 1 686 ? 141.12062 48.87550 144.12214 1.000 40.18714 670 ILE B N 1
ATOM 5054 C CA . ILE A 1 686 ? 139.84147 48.63974 144.78749 1.000 43.16147 670 ILE B CA 1
ATOM 5055 C C . ILE A 1 686 ? 139.48658 47.15868 144.85203 1.000 43.96824 670 ILE B C 1
ATOM 5056 O O . ILE A 1 686 ? 138.55511 46.78101 145.58090 1.000 41.96183 670 ILE B O 1
ATOM 5061 N N . GLY A 1 687 ? 140.21304 46.30296 144.13670 1.000 37.14190 671 GLY B N 1
ATOM 5062 C CA . GLY A 1 687 ? 139.85801 44.90075 144.07268 1.000 40.07762 671 GLY B CA 1
ATOM 5063 C C . GLY A 1 687 ? 138.64177 44.60247 143.22867 1.000 37.68171 671 GLY B C 1
ATOM 5064 O O . GLY A 1 687 ? 137.99521 43.57240 143.43501 1.000 39.06123 671 GLY B O 1
ATOM 5065 N N . PHE A 1 688 ? 138.30288 45.48122 142.28986 1.000 33.96382 672 PHE B N 1
ATOM 5066 C CA . PHE A 1 688 ? 137.16032 45.23502 141.42657 1.000 35.84001 672 PHE B CA 1
ATOM 5067 C C . PHE A 1 688 ? 137.42706 43.99532 140.57365 1.000 33.73936 672 PHE B C 1
ATOM 5068 O O . PHE A 1 688 ? 138.55107 43.80355 140.09289 1.000 32.92332 672 PHE B O 1
ATOM 5076 N N . PRO A 1 689 ? 136.43369 43.13132 140.38223 1.000 35.39600 673 PRO B N 1
ATOM 5077 C CA . PRO A 1 689 ? 136.68882 41.80645 139.78880 1.000 32.42256 673 PRO B CA 1
ATOM 5078 C C . PRO A 1 689 ? 137.26982 41.92092 138.39118 1.000 38.23609 673 PRO B C 1
ATOM 5079 O O . PRO A 1 689 ? 136.72710 42.63836 137.53626 1.000 34.76909 673 PRO B O 1
ATOM 5083 N N . PRO A 1 690 ? 138.37820 41.22536 138.12185 1.000 36.42706 674 PRO B N 1
ATOM 5084 C CA . PRO A 1 690 ? 139.04400 41.38199 136.81788 1.000 36.75413 674 PRO B CA 1
ATOM 5085 C C . PRO A 1 690 ? 138.18739 40.96839 135.63166 1.000 40.41808 674 PRO B C 1
ATOM 5086 O O . PRO A 1 690 ? 138.39292 41.49366 134.53045 1.000 36.55849 674 PRO B O 1
ATOM 5090 N N . TRP A 1 691 ? 137.23200 40.04888 135.81570 1.000 34.38250 675 TRP B N 1
ATOM 5091 C CA . TRP A 1 691 ? 136.38926 39.62495 134.70064 1.000 38.40761 675 TRP B CA 1
ATOM 5092 C C . TRP A 1 691 ? 135.54683 40.76562 134.14480 1.000 36.78056 675 TRP B C 1
ATOM 5093 O O . TRP A 1 691 ? 135.11083 40.69361 132.99085 1.000 33.82929 675 TRP B O 1
ATOM 5104 N N . THR A 1 692 ? 135.30612 41.81224 134.93608 1.000 36.71886 676 THR B N 1
ATOM 5105 C CA . THR A 1 692 ? 134.54885 42.96089 134.45763 1.000 34.30327 676 THR B CA 1
ATOM 5106 C C . THR A 1 692 ? 135.37224 43.87952 133.56769 1.000 32.61235 676 THR B C 1
ATOM 5107 O O . THR A 1 692 ? 134.79340 44.67431 132.81982 1.000 32.22379 676 THR B O 1
ATOM 5111 N N . GLY A 1 693 ? 136.69930 43.79559 133.63392 1.000 34.45473 677 GLY B N 1
ATOM 5112 C CA . GLY A 1 693 ? 137.54721 44.75325 132.95493 1.000 31.00029 677 GLY B CA 1
ATOM 5113 C C . GLY A 1 693 ? 137.66955 46.09529 133.64157 1.000 30.60281 677 GLY B C 1
ATOM 5114 O O . GLY A 1 693 ? 138.26922 47.01309 133.07069 1.000 35.74244 677 GLY B O 1
ATOM 5115 N N . GLY A 1 694 ? 137.12789 46.24356 134.84928 1.000 31.17572 678 GLY B N 1
ATOM 5116 C CA . GLY A 1 694 ? 137.13919 47.52701 135.52617 1.000 30.32599 678 GLY B CA 1
ATOM 5117 C C . GLY A 1 694 ? 135.74672 48.08441 135.74608 1.000 30.58410 678 GLY B C 1
ATOM 5118 O O . GLY A 1 694 ? 134.80114 47.69244 135.05661 1.000 30.11127 678 GLY B O 1
ATOM 5119 N N . SER A 1 695 ? 135.60460 49.00632 136.70099 1.000 30.86289 679 SER B N 1
ATOM 5120 C CA . SER A 1 695 ? 134.27970 49.50063 137.06144 1.000 34.35175 679 SER B CA 1
ATOM 5121 C C . SER A 1 695 ? 133.66918 50.39431 135.98638 1.000 35.00481 679 SER B C 1
ATOM 5122 O O . SER A 1 695 ? 132.44646 50.57196 135.97109 1.000 38.61464 679 SER B O 1
ATOM 5125 N N . ALA A 1 696 ? 134.47937 50.95631 135.08886 1.000 34.77666 680 ALA B N 1
ATOM 5126 C CA . ALA A 1 696 ? 133.93849 51.65524 133.92928 1.000 36.11975 680 ALA B CA 1
ATOM 5127 C C . ALA A 1 696 ? 133.62868 50.69711 132.78318 1.000 36.99039 680 ALA B C 1
ATOM 5128 O O . ALA A 1 696 ? 132.58077 50.81764 132.13871 1.000 37.35732 680 ALA B O 1
ATOM 5130 N N . GLN A 1 697 ? 134.51991 49.73785 132.52055 1.000 34.53074 681 GLN B N 1
ATOM 5131 C CA . GLN A 1 697 ? 134.23259 48.71852 131.51668 1.000 36.57828 681 GLN B CA 1
ATOM 5132 C C . GLN A 1 697 ? 133.00557 47.89672 131.89425 1.000 36.54900 681 GLN B C 1
ATOM 5133 O O . GLN A 1 697 ? 132.30225 47.38718 131.01338 1.000 34.91588 681 GLN B O 1
ATOM 5139 N N . PHE A 1 698 ? 132.72154 47.77816 133.19446 1.000 35.72921 682 PHE B N 1
ATOM 5140 C CA . PHE A 1 698 ? 131.54647 47.03775 133.64380 1.000 36.54583 682 PHE B CA 1
ATOM 5141 C C . PHE A 1 698 ? 130.26316 47.59624 133.04106 1.000 40.64511 682 PHE B C 1
ATOM 5142 O O . PHE A 1 698 ? 129.32367 46.83918 132.77017 1.000 39.22559 682 PHE B O 1
ATOM 5150 N N . ILE A 1 699 ? 130.21123 48.90894 132.80765 1.000 40.71619 683 ILE B N 1
ATOM 5151 C CA . ILE A 1 699 ? 128.99841 49.52764 132.28255 1.000 39.30969 683 ILE B CA 1
ATOM 5152 C C . ILE A 1 699 ? 128.82653 49.20341 130.80268 1.000 44.34460 683 ILE B C 1
ATOM 5153 O O . ILE A 1 699 ? 127.76175 48.74714 130.36928 1.000 46.42810 683 ILE B O 1
ATOM 5158 N N . VAL A 1 700 ? 129.86716 49.44012 130.00164 1.000 43.64098 684 VAL B N 1
ATOM 5159 C CA . VAL A 1 700 ? 129.75085 49.18636 128.56987 1.000 45.37165 684 VAL B CA 1
ATOM 5160 C C . VAL A 1 700 ? 129.73947 47.69066 128.28771 1.000 49.56583 684 VAL B C 1
ATOM 5161 O O . VAL A 1 700 ? 129.15562 47.24366 127.29317 1.000 48.53869 684 VAL B O 1
ATOM 5165 N N . GLY A 1 701 ? 130.36201 46.89477 129.15059 1.000 47.06400 685 GLY B N 1
ATOM 5166 C CA . GLY A 1 701 ? 130.42946 45.46132 128.97824 1.000 45.82014 685 GLY B CA 1
ATOM 5167 C C . GLY A 1 701 ? 129.41940 44.66798 129.77381 1.000 45.95607 685 GLY B C 1
ATOM 5168 O O . GLY A 1 701 ? 129.50468 43.43418 129.78849 1.000 50.50528 685 GLY B O 1
ATOM 5169 N N . TYR A 1 702 ? 128.46819 45.32797 130.43416 1.000 46.71814 686 TYR B N 1
ATOM 5170 C CA . TYR A 1 702 ? 127.49308 44.62027 131.25302 1.000 46.85234 686 TYR B CA 1
ATOM 5171 C C . TYR A 1 702 ? 126.72345 43.60158 130.42214 1.000 49.55024 686 TYR B C 1
ATOM 5172 O O . TYR A 1 702 ? 126.28383 43.88691 129.30550 1.000 48.02036 686 TYR B O 1
ATOM 5181 N N . SER A 1 703 ? 126.57135 42.40201 130.97831 1.000 49.09075 687 SER B N 1
ATOM 5182 C CA . SER A 1 703 ? 125.80869 41.32524 130.35834 1.000 55.22535 687 SER B CA 1
ATOM 5183 C C . SER A 1 703 ? 124.90831 40.71659 131.42046 1.000 49.95979 687 SER B C 1
ATOM 5184 O O . SER A 1 703 ? 125.40059 40.15042 132.40165 1.000 47.44301 687 SER B O 1
ATOM 5187 N N . GLY A 1 704 ? 123.59786 40.84097 131.23174 1.000 45.10961 688 GLY B N 1
ATOM 5188 C CA . GLY A 1 704 ? 122.64524 40.33703 132.18972 1.000 48.85556 688 GLY B CA 1
ATOM 5189 C C . GLY A 1 704 ? 121.36457 39.85757 131.53890 1.000 57.03587 688 GLY B C 1
ATOM 5190 O O . GLY A 1 704 ? 121.25936 39.76034 130.31164 1.000 55.31794 688 GLY B O 1
ATOM 5191 N N . PRO A 1 705 ? 120.36207 39.53747 132.36151 1.000 56.37792 689 PRO B N 1
ATOM 5192 C CA . PRO A 1 705 ? 119.07166 39.09656 131.80700 1.000 55.16448 689 PRO B CA 1
ATOM 5193 C C . PRO A 1 705 ? 118.38741 40.15701 130.97105 1.000 57.00244 689 PRO B C 1
ATOM 5194 O O . PRO A 1 705 ? 117.61109 39.81958 130.06808 1.000 61.40910 689 PRO B O 1
ATOM 5198 N N . ALA A 1 706 ? 118.64609 41.43371 131.24965 1.000 57.32413 690 ALA B N 1
ATOM 5199 C CA . ALA A 1 706 ? 118.06199 42.52060 130.47745 1.000 55.75344 690 ALA B CA 1
ATOM 5200 C C . ALA A 1 706 ? 118.76947 42.76781 129.15125 1.000 56.42202 690 ALA B C 1
ATOM 5201 O O . ALA A 1 706 ? 118.25332 43.53698 128.33314 1.000 51.56211 690 ALA B O 1
ATOM 5203 N N . GLY A 1 707 ? 119.92334 42.14850 128.90988 1.000 54.70898 691 GLY B N 1
ATOM 5204 C CA . GLY A 1 707 ? 120.65474 42.40363 127.68260 1.000 56.29513 691 GLY B CA 1
ATOM 5205 C C . GLY A 1 707 ? 122.11267 42.74608 127.91638 1.000 55.10199 691 GLY B C 1
ATOM 5206 O O . GLY A 1 707 ? 122.67768 42.40163 128.95617 1.000 57.07011 691 GLY B O 1
ATOM 5207 N N . THR A 1 708 ? 122.73597 43.41740 126.95257 1.000 56.07602 692 THR B N 1
ATOM 5208 C CA . THR A 1 708 ? 124.13663 43.79445 127.05275 1.000 60.54447 692 THR B CA 1
ATOM 5209 C C . THR A 1 708 ? 124.30601 45.26533 126.69779 1.000 61.86657 692 THR B C 1
ATOM 5210 O O . THR A 1 708 ? 123.48945 45.84704 125.97942 1.000 59.39949 692 THR B O 1
ATOM 5214 N N . GLY A 1 709 ? 125.37112 45.86979 127.22082 1.000 53.49353 693 GLY B N 1
ATOM 5215 C CA . GLY A 1 709 ? 125.71307 47.23831 126.87938 1.000 53.42049 693 GLY B CA 1
ATOM 5216 C C . GLY A 1 709 ? 125.32201 48.23085 127.95907 1.000 44.67496 693 GLY B C 1
ATOM 5217 O O . GLY A 1 709 ? 124.80355 47.88614 129.02516 1.000 45.48849 693 GLY B O 1
ATOM 5218 N N . LYS A 1 710 ? 125.59082 49.50304 127.65430 1.000 47.60899 694 LYS B N 1
ATOM 5219 C CA . LYS A 1 710 ? 125.27977 50.57672 128.59308 1.000 43.89863 694 LYS B CA 1
ATOM 5220 C C . LYS A 1 710 ? 123.78227 50.66205 128.86109 1.000 45.86693 694 LYS B C 1
ATOM 5221 O O . LYS A 1 710 ? 123.36053 50.87389 130.00430 1.000 42.62241 694 LYS B O 1
ATOM 5227 N N . ALA A 1 711 ? 122.96216 50.49494 127.81943 1.000 45.96116 695 ALA B N 1
ATOM 5228 C CA . ALA A 1 711 ? 121.51682 50.59644 127.99434 1.000 41.03391 695 ALA B CA 1
ATOM 5229 C C . ALA A 1 711 ? 120.99191 49.50321 128.91702 1.000 41.34202 695 ALA B C 1
ATOM 5230 O O . ALA A 1 711 ? 120.10789 49.75166 129.74560 1.000 42.41810 695 ALA B O 1
ATOM 5232 N N . ALA A 1 712 ? 121.52848 48.28673 128.79644 1.000 44.49088 696 ALA B N 1
ATOM 5233 C CA . ALA A 1 712 ? 121.12937 47.21644 129.70546 1.000 44.01724 696 ALA B CA 1
ATOM 5234 C C . ALA A 1 712 ? 121.60958 47.49192 131.12550 1.000 44.14805 696 ALA B C 1
ATOM 5235 O O . ALA A 1 712 ? 120.91246 47.17258 132.09596 1.000 42.33630 696 ALA B O 1
ATOM 5237 N N . PHE A 1 713 ? 122.80266 48.07598 131.26565 1.000 42.09466 697 PHE B N 1
ATOM 5238 C CA . PHE A 1 713 ? 123.28728 48.47073 132.58427 1.000 43.23088 697 PHE B CA 1
ATOM 5239 C C . PHE A 1 713 ? 122.33983 49.46784 133.23865 1.000 43.50159 697 PHE B C 1
ATOM 5240 O O . PHE A 1 713 ? 122.03949 49.36001 134.43372 1.000 38.89137 697 PHE B O 1
ATOM 5248 N N . VAL A 1 714 ? 121.85753 50.44479 132.46708 1.000 41.04998 698 VAL B N 1
ATOM 5249 C CA . VAL A 1 714 ? 120.96613 51.46106 133.01571 1.000 41.32535 698 VAL B CA 1
ATOM 5250 C C . VAL A 1 714 ? 119.63304 50.84557 133.41893 1.000 50.73502 698 VAL B C 1
ATOM 5251 O O . VAL A 1 714 ? 119.06678 51.18930 134.46440 1.000 46.41854 698 VAL B O 1
ATOM 5255 N N . ALA A 1 715 ? 119.11137 49.92585 132.60218 1.000 42.80177 699 ALA B N 1
ATOM 5256 C CA . ALA A 1 715 ? 117.84770 49.27550 132.93457 1.000 48.39207 699 ALA B CA 1
ATOM 5257 C C . ALA A 1 715 ? 117.96846 48.45343 134.21272 1.000 43.11604 699 ALA B C 1
ATOM 5258 O O . ALA A 1 715 ? 117.07982 48.49192 135.07184 1.000 50.91424 699 ALA B O 1
ATOM 5260 N N . ARG A 1 716 ? 119.06497 47.70767 134.36067 1.000 41.74156 700 ARG B N 1
ATOM 5261 C CA . ARG A 1 716 ? 119.27534 46.94526 135.58645 1.000 44.03273 700 ARG B CA 1
ATOM 5262 C C . ARG A 1 716 ? 119.52894 47.86151 136.77932 1.000 44.20470 700 ARG B C 1
ATOM 5263 O O . ARG A 1 716 ? 119.12828 47.53764 137.90356 1.000 44.45215 700 ARG B O 1
ATOM 5271 N N . ALA A 1 717 ? 120.17957 49.00745 136.55710 1.000 42.76945 701 ALA B N 1
ATOM 5272 C CA . ALA A 1 717 ? 120.38110 49.96351 137.64174 1.000 40.63504 701 ALA B CA 1
ATOM 5273 C C . ALA A 1 717 ? 119.05265 50.52528 138.13098 1.000 46.75568 701 ALA B C 1
ATOM 5274 O O . ALA A 1 717 ? 118.84750 50.69640 139.33971 1.000 40.99110 701 ALA B O 1
ATOM 5276 N N . ARG A 1 718 ? 118.13743 50.82166 137.20319 1.000 44.91375 702 ARG B N 1
ATOM 5277 C CA . ARG A 1 718 ? 116.81260 51.29393 137.59022 1.000 45.30739 702 ARG B CA 1
ATOM 5278 C C . ARG A 1 718 ? 115.99922 50.19676 138.26490 1.000 46.29653 702 ARG B C 1
ATOM 5279 O O . ARG A 1 718 ? 115.16135 50.49004 139.12574 1.000 48.36504 702 ARG B O 1
ATOM 5287 N N . GLU A 1 719 ? 116.22659 48.93555 137.88783 1.000 48.87711 703 GLU B N 1
ATOM 5288 C CA . GLU A 1 719 ? 115.57158 47.82667 138.57503 1.000 46.03056 703 GLU B CA 1
ATOM 5289 C C . GLU A 1 719 ? 116.07510 47.69681 140.00819 1.000 47.10676 703 GLU B C 1
ATOM 5290 O O . GLU A 1 719 ? 115.28414 47.48210 140.93513 1.000 45.69435 703 GLU B O 1
ATOM 5296 N N . LEU A 1 720 ? 117.38904 47.82224 140.20963 1.000 43.50033 704 LEU B N 1
ATOM 5297 C CA . LEU A 1 720 ? 117.92882 47.82124 141.56393 1.000 41.18653 704 LEU B CA 1
ATOM 5298 C C . LEU A 1 720 ? 117.45763 49.03304 142.35303 1.000 42.00238 704 LEU B C 1
ATOM 5299 O O . LEU A 1 720 ? 117.26921 48.94202 143.57090 1.000 43.95112 704 LEU B O 1
ATOM 5304 N N . ALA A 1 721 ? 117.26293 50.17023 141.68174 1.000 45.33138 705 ALA B N 1
ATOM 5305 C CA . ALA A 1 721 ? 116.82500 51.37380 142.37868 1.000 44.32854 705 ALA B CA 1
ATOM 5306 C C . ALA A 1 721 ? 115.41176 51.21593 142.92313 1.000 48.35145 705 ALA B C 1
ATOM 5307 O O . ALA A 1 721 ? 115.14078 51.57770 144.07386 1.000 46.78892 705 ALA B O 1
ATOM 5309 N N . ALA A 1 722 ? 114.49842 50.67455 142.11211 1.000 46.76241 706 ALA B N 1
ATOM 5310 C CA . ALA A 1 722 ? 113.11515 50.52541 142.55135 1.000 48.20230 706 ALA B CA 1
ATOM 5311 C C . ALA A 1 722 ? 112.99448 49.55130 143.71520 1.000 53.92452 706 ALA B C 1
ATOM 5312 O O . ALA A 1 722 ? 112.06618 49.66314 144.52451 1.000 52.02273 706 ALA B O 1
ATOM 5314 N N . ALA A 1 723 ? 113.92338 48.60357 143.82584 1.000 49.05835 707 ALA B N 1
ATOM 5315 C CA . ALA A 1 723 ? 113.84120 47.56213 144.83983 1.000 46.66080 707 ALA B CA 1
ATOM 5316 C C . ALA A 1 723 ? 114.66590 47.84666 146.08813 1.000 46.61046 707 ALA B C 1
ATOM 5317 O O . ALA A 1 723 ? 114.32430 47.34192 147.16201 1.000 48.64586 707 ALA B O 1
ATOM 5319 N N . TYR A 1 724 ? 115.73631 48.64087 145.99153 1.000 45.29659 708 TYR B N 1
ATOM 5320 C CA . TYR A 1 724 ? 116.67427 48.76605 147.10063 1.000 40.48201 708 TYR B CA 1
ATOM 5321 C C . TYR A 1 724 ? 117.06902 50.19083 147.46636 1.000 45.05678 708 TYR B C 1
ATOM 5322 O O . TYR A 1 724 ? 117.78101 50.36676 148.46064 1.000 46.06794 708 TYR B O 1
ATOM 5331 N N . GLY A 1 725 ? 116.65162 51.19844 146.71755 1.000 47.31282 709 GLY B N 1
ATOM 5332 C CA . GLY A 1 725 ? 116.93398 52.58003 147.06875 1.000 51.13415 709 GLY B CA 1
ATOM 5333 C C . GLY A 1 725 ? 117.34659 53.43340 145.88634 1.000 51.80344 709 GLY B C 1
ATOM 5334 O O . GLY A 1 725 ? 117.87713 52.94709 144.88606 1.000 44.81072 709 GLY B O 1
ATOM 5335 N N . ASP A 1 726 ? 117.11592 54.74334 146.01005 1.000 49.12571 710 ASP B N 1
ATOM 5336 C CA . ASP A 1 726 ? 117.36559 55.67734 144.91867 1.000 52.10785 710 ASP B CA 1
ATOM 5337 C C . ASP A 1 726 ? 118.84730 55.88904 144.63546 1.000 47.64514 710 ASP B C 1
ATOM 5338 O O . ASP A 1 726 ? 119.17901 56.50466 143.61649 1.000 43.48531 710 ASP B O 1
ATOM 5343 N N . ARG A 1 727 ? 119.74153 55.40060 145.49753 1.000 38.99348 711 ARG B N 1
ATOM 5344 C CA . ARG A 1 727 ? 121.17144 55.54425 145.24890 1.000 41.62947 711 ARG B CA 1
ATOM 5345 C C . ARG A 1 727 ? 121.64307 54.74692 144.03872 1.000 45.39787 711 ARG B C 1
ATOM 5346 O O . ARG A 1 727 ? 122.75353 54.99123 143.55390 1.000 43.77457 711 ARG B O 1
ATOM 5354 N N . PHE A 1 728 ? 120.83584 53.81355 143.53847 1.000 39.37839 712 PHE B N 1
ATOM 5355 C CA . PHE A 1 728 ? 121.17274 53.06185 142.33649 1.000 41.50967 712 PHE B CA 1
ATOM 5356 C C . PHE A 1 728 ? 120.68698 53.72509 141.05112 1.000 43.97978 712 PHE B C 1
ATOM 5357 O O . PHE A 1 728 ? 120.86729 53.15135 139.97299 1.000 45.58816 712 PHE B O 1
ATOM 5365 N N . LEU A 1 729 ? 120.07491 54.90184 141.13367 1.000 39.82350 713 LEU B N 1
ATOM 5366 C CA . LEU A 1 729 ? 119.62590 55.59456 139.92734 1.000 45.67642 713 LEU B CA 1
ATOM 5367 C C . LEU A 1 729 ? 120.84295 56.07401 139.14697 1.000 44.06650 713 LEU B C 1
ATOM 5368 O O . LEU A 1 729 ? 121.78321 56.60685 139.74869 1.000 40.46008 713 LEU B O 1
ATOM 5373 N N . PRO A 1 730 ? 120.87862 55.88918 137.82257 1.000 44.28904 714 PRO B N 1
ATOM 5374 C CA . PRO A 1 730 ? 122.11337 56.16064 137.08655 1.000 43.78331 714 PRO B CA 1
ATOM 5375 C C . PRO A 1 730 ? 122.34603 57.65491 136.93214 1.000 49.58255 714 PRO B C 1
ATOM 5376 O O . PRO A 1 730 ? 121.38805 58.43968 136.88078 1.000 44.49913 714 PRO B O 1
ATOM 5380 N N . PRO A 1 731 ? 123.60536 58.08821 136.87116 1.000 44.59009 715 PRO B N 1
ATOM 5381 C CA . PRO A 1 731 ? 123.88103 59.49878 136.59186 1.000 47.67188 715 PRO B CA 1
ATOM 5382 C C . PRO A 1 731 ? 123.37691 59.88530 135.20988 1.000 46.85731 715 PRO B C 1
ATOM 5383 O O . PRO A 1 731 ? 123.09877 59.03663 134.35860 1.000 46.59235 715 PRO B O 1
ATOM 5387 N N . GLU A 1 732 ? 123.25938 61.19955 134.99670 1.000 47.95150 716 GLU B N 1
ATOM 5388 C CA . GLU A 1 732 ? 122.74768 61.71313 133.73195 1.000 48.17211 716 GLU B CA 1
ATOM 5389 C C . GLU A 1 732 ? 123.66959 61.37945 132.56714 1.000 43.22898 716 GLU B C 1
ATOM 5390 O O . GLU A 1 732 ? 123.20466 61.23309 131.43094 1.000 44.10455 716 GLU B O 1
ATOM 5396 N N . SER A 1 733 ? 124.97159 61.24887 132.82743 1.000 49.33864 717 SER B N 1
ATOM 5397 C CA . SER A 1 733 ? 125.93788 60.96683 131.77224 1.000 47.28026 717 SER B CA 1
ATOM 5398 C C . SER A 1 733 ? 125.74498 59.59202 131.13942 1.000 46.39904 717 SER B C 1
ATOM 5399 O O . SER A 1 733 ? 126.29752 59.33823 130.06411 1.000 50.82094 717 SER B O 1
ATOM 5402 N N . LEU A 1 734 ? 124.98124 58.70279 131.76748 1.000 48.40645 718 LEU B N 1
ATOM 5403 C CA . LEU A 1 734 ? 124.75152 57.36999 131.22184 1.000 50.58576 718 LEU B CA 1
ATOM 5404 C C . LEU A 1 734 ? 123.46623 57.26935 130.41331 1.000 48.90431 718 LEU B C 1
ATOM 5405 O O . LEU A 1 734 ? 123.18546 56.20349 129.85404 1.000 52.18544 718 LEU B O 1
ATOM 5410 N N . LEU A 1 735 ? 122.68727 58.34126 130.33339 1.000 51.08732 719 LEU B N 1
ATOM 5411 C CA . LEU A 1 735 ? 121.39728 58.32185 129.66307 1.000 52.35509 719 LEU B CA 1
ATOM 5412 C C . LEU A 1 735 ? 121.52116 58.85524 128.24057 1.000 58.19665 719 LEU B C 1
ATOM 5413 O O . LEU A 1 735 ? 122.47935 59.54807 127.88962 1.000 60.76823 719 LEU B O 1
ATOM 5418 N N . SER A 1 736 ? 120.53165 58.51761 127.41985 1.000 63.12754 720 SER B N 1
ATOM 5419 C CA . SER A 1 736 ? 120.50845 58.95430 126.02801 1.000 70.47230 720 SER B CA 1
ATOM 5420 C C . SER A 1 736 ? 120.24364 60.45435 125.92315 1.000 65.97067 720 SER B C 1
ATOM 5423 N N . SER B 2 2 ? 95.35906 -0.96011 134.39746 1.000 83.50118 2 SER C N 1
ATOM 5424 C CA . SER B 2 2 ? 94.53828 -1.30098 135.55445 1.000 86.18441 2 SER C CA 1
ATOM 5425 C C . SER B 2 2 ? 94.80330 -2.73284 136.01089 1.000 77.24656 2 SER C C 1
ATOM 5426 O O . SER B 2 2 ? 94.04876 -3.29274 136.80668 1.000 71.58749 2 SER C O 1
ATOM 5429 N N . GLU B 2 3 ? 95.88154 -3.31967 135.49727 1.000 69.27311 3 GLU C N 1
ATOM 5430 C CA . GLU B 2 3 ? 96.28688 -4.67416 135.85841 1.000 59.36229 3 GLU C CA 1
ATOM 5431 C C . GLU B 2 3 ? 97.20579 -4.59533 137.07283 1.000 53.18741 3 GLU C C 1
ATOM 5432 O O . GLU B 2 3 ? 98.36225 -4.18042 136.95644 1.000 53.39994 3 GLU C O 1
ATOM 5438 N N . GLU B 2 4 ? 96.69670 -4.99826 138.23499 1.000 55.55230 4 GLU C N 1
ATOM 5439 C CA . GLU B 2 4 ? 97.45834 -4.86209 139.47031 1.000 41.62373 4 GLU C CA 1
ATOM 5440 C C . GLU B 2 4 ? 98.70540 -5.73915 139.44571 1.000 41.12196 4 GLU C C 1
ATOM 5441 O O . GLU B 2 4 ? 98.68836 -6.86195 138.93263 1.000 43.29783 4 GLU C O 1
ATOM 5447 N N . ALA B 2 5 ? 99.79439 -5.21775 140.00700 1.000 33.92277 5 ALA C N 1
ATOM 5448 C CA . ALA B 2 5 ? 101.04912 -5.95013 140.12151 1.000 37.41508 5 ALA C CA 1
ATOM 5449 C C . ALA B 2 5 ? 101.23269 -6.42339 141.55815 1.000 38.12099 5 ALA C C 1
ATOM 5450 O O . ALA B 2 5 ? 101.07769 -5.63886 142.50061 1.000 34.40355 5 ALA C O 1
ATOM 5452 N N . PHE B 2 6 ? 101.56511 -7.70043 141.72075 1.000 34.17183 6 PHE C N 1
ATOM 5453 C CA . PHE B 2 6 ? 101.70252 -8.31193 143.03312 1.000 33.82552 6 PHE C CA 1
ATOM 5454 C C . PHE B 2 6 ? 103.10869 -8.86384 143.21893 1.000 35.40312 6 PHE C C 1
ATOM 5455 O O . PHE B 2 6 ? 103.76129 -9.28736 142.26079 1.000 34.90754 6 PHE C O 1
ATOM 5463 N N . ILE B 2 7 ? 103.56632 -8.85552 144.46656 1.000 33.95248 7 ILE C N 1
ATOM 5464 C CA . ILE B 2 7 ? 104.84354 -9.44625 144.84768 1.000 36.75709 7 ILE C CA 1
ATOM 5465 C C . ILE B 2 7 ? 104.57421 -10.85761 145.35035 1.000 37.75069 7 ILE C C 1
ATOM 5466 O O . ILE B 2 7 ? 103.83286 -11.04873 146.32250 1.000 36.80291 7 ILE C O 1
ATOM 5471 N N . TYR B 2 8 ? 105.16737 -11.84869 144.68766 1.000 35.13092 8 TYR C N 1
ATOM 5472 C CA . TYR B 2 8 ? 104.99094 -13.24188 145.07591 1.000 34.40699 8 TYR C CA 1
ATOM 5473 C C . TYR B 2 8 ? 106.15903 -13.79358 145.87809 1.000 36.67400 8 TYR C C 1
ATOM 5474 O O . TYR B 2 8 ? 105.94811 -14.64513 146.74812 1.000 36.18303 8 TYR C O 1
ATOM 5483 N N . GLU B 2 9 ? 107.37880 -13.33054 145.60766 1.000 30.36543 9 GLU C N 1
ATOM 5484 C CA . GLU B 2 9 ? 108.55894 -13.73502 146.35781 1.000 32.25740 9 GLU C CA 1
ATOM 5485 C C . GLU B 2 9 ? 109.50811 -12.54928 146.44564 1.000 31.38818 9 GLU C C 1
ATOM 5486 O O . GLU B 2 9 ? 109.55518 -11.70862 145.54438 1.000 26.63478 9 GLU C O 1
ATOM 5492 N N . ALA B 2 10 ? 110.26483 -12.49089 147.53990 1.000 28.29703 10 ALA C N 1
ATOM 5493 C CA . ALA B 2 10 ? 111.27467 -11.45102 147.72616 1.000 25.92178 10 ALA C CA 1
ATOM 5494 C C . ALA B 2 10 ? 112.34707 -12.00967 148.64892 1.000 29.09824 10 ALA C C 1
ATOM 5495 O O . ALA B 2 10 ? 112.08356 -12.25380 149.82985 1.000 29.20843 10 ALA C O 1
ATOM 5497 N N . ILE B 2 11 ? 113.55042 -12.21721 148.11587 1.000 29.70994 11 ILE C N 1
ATOM 5498 C CA . ILE B 2 11 ? 114.64434 -12.82434 148.86337 1.000 29.96761 11 ILE C CA 1
ATOM 5499 C C . ILE B 2 11 ? 115.91917 -12.03656 148.59579 1.000 30.58203 11 ILE C C 1
ATOM 5500 O O . ILE B 2 11 ? 115.97047 -11.16079 147.73062 1.000 25.97581 11 ILE C O 1
ATOM 5505 N N . ARG B 2 12 ? 116.95772 -12.36375 149.35823 1.000 25.69716 12 ARG C N 1
ATOM 5506 C CA . ARG B 2 12 ? 118.23020 -11.66943 149.24721 1.000 28.80478 12 ARG C CA 1
ATOM 5507 C C . ARG B 2 12 ? 119.31196 -12.54990 149.84966 1.000 28.23576 12 ARG C C 1
ATOM 5508 O O . ARG B 2 12 ? 119.03248 -13.46837 150.62521 1.000 26.28622 12 ARG C O 1
ATOM 5516 N N . THR B 2 13 ? 120.55126 -12.25930 149.47705 1.000 26.96326 13 THR C N 1
ATOM 5517 C CA . THR B 2 13 ? 121.69224 -12.88822 150.11477 1.000 26.41524 13 THR C CA 1
ATOM 5518 C C . THR B 2 13 ? 122.02697 -12.15255 151.40780 1.000 27.62453 13 THR C C 1
ATOM 5519 O O . THR B 2 13 ? 121.57116 -11.02697 151.63011 1.000 26.89003 13 THR C O 1
ATOM 5523 N N . PRO B 2 14 ? 122.81453 -12.76448 152.28693 1.000 28.86145 14 PRO C N 1
ATOM 5524 C CA . PRO B 2 14 ? 123.45678 -11.98175 153.34397 1.000 25.98058 14 PRO C CA 1
ATOM 5525 C C . PRO B 2 14 ? 124.45709 -11.01837 152.72645 1.000 25.94335 14 PRO C C 1
ATOM 5526 O O . PRO B 2 14 ? 124.88619 -11.17261 151.58090 1.000 23.57199 14 PRO C O 1
ATOM 5530 N N . ARG B 2 15 ? 124.81505 -9.99618 153.49009 1.000 22.10064 15 ARG C N 1
ATOM 5531 C CA . ARG B 2 15 ? 125.70648 -8.95441 153.00073 1.000 23.83910 15 ARG C CA 1
ATOM 5532 C C . ARG B 2 15 ? 127.10751 -9.18536 153.55354 1.000 25.81207 15 ARG C C 1
ATOM 5533 O O . ARG B 2 15 ? 127.30921 -9.17601 154.77246 1.000 27.99627 15 ARG C O 1
ATOM 5541 N N . GLY B 2 16 ? 128.06632 -9.40641 152.65614 1.000 27.47984 16 GLY C N 1
ATOM 5542 C CA . GLY B 2 16 ? 129.43967 -9.66990 153.05516 1.000 29.19626 16 GLY C CA 1
ATOM 5543 C C . GLY B 2 16 ? 130.25634 -8.38906 153.09306 1.000 30.61443 16 GLY C C 1
ATOM 5544 O O . GLY B 2 16 ? 130.10807 -7.51871 152.23991 1.000 29.84468 16 GLY C O 1
ATOM 5545 N N . LYS B 2 17 ? 131.13520 -8.29384 154.08847 1.000 27.73825 17 LYS C N 1
ATOM 5546 C CA . LYS B 2 17 ? 131.82799 -7.03896 154.34063 1.000 35.50243 17 LYS C CA 1
ATOM 5547 C C . LYS B 2 17 ? 132.90908 -6.78391 153.28713 1.000 35.61848 17 LYS C C 1
ATOM 5548 O O . LYS B 2 17 ? 133.25221 -7.64675 152.47118 1.000 32.51198 17 LYS C O 1
ATOM 5554 N N . GLN B 2 18 ? 133.44579 -5.56129 153.31770 1.000 31.59184 18 GLN C N 1
ATOM 5555 C CA . GLN B 2 18 ? 134.38414 -5.10942 152.29504 1.000 32.48443 18 GLN C CA 1
ATOM 5556 C C . GLN B 2 18 ? 135.79478 -5.63090 152.53969 1.000 38.40838 18 GLN C C 1
ATOM 5557 O O . GLN B 2 18 ? 136.48784 -6.01629 151.59154 1.000 41.55991 18 GLN C O 1
ATOM 5563 N N . LYS B 2 19 ? 136.24168 -5.63312 153.79229 1.000 41.17739 19 LYS C N 1
ATOM 5564 C CA . LYS B 2 19 ? 137.59776 -6.03171 154.14600 1.000 40.32458 19 LYS C CA 1
ATOM 5565 C C . LYS B 2 19 ? 137.55409 -7.43704 154.72904 1.000 41.49080 19 LYS C C 1
ATOM 5566 O O . LYS B 2 19 ? 136.86002 -7.67582 155.72306 1.000 42.99931 19 LYS C O 1
ATOM 5572 N N . ASN B 2 20 ? 138.29021 -8.35987 154.10960 1.000 46.30437 20 ASN C N 1
ATOM 5573 C CA . ASN B 2 20 ? 138.28077 -9.76802 154.50425 1.000 48.08603 20 ASN C CA 1
ATOM 5574 C C . ASN B 2 20 ? 136.85215 -10.30659 154.53494 1.000 40.67672 20 ASN C C 1
ATOM 5575 O O . ASN B 2 20 ? 136.43316 -10.98797 155.47226 1.000 42.02109 20 ASN C O 1
ATOM 5580 N N . GLY B 2 21 ? 136.09264 -9.97371 153.49265 1.000 34.67117 21 GLY C N 1
ATOM 5581 C CA . GLY B 2 21 ? 134.70534 -10.38030 153.43105 1.000 29.28446 21 GLY C CA 1
ATOM 5582 C C . GLY B 2 21 ? 134.54033 -11.79264 152.90325 1.000 31.14506 21 GLY C C 1
ATOM 5583 O O . GLY B 2 21 ? 135.35382 -12.29922 152.13142 1.000 29.54412 21 GLY C O 1
ATOM 5584 N N . SER B 2 22 ? 133.45122 -12.43324 153.33214 1.000 28.06432 22 SER C N 1
ATOM 5585 C CA . SER B 2 22 ? 133.20580 -13.81389 152.93402 1.000 29.18660 22 SER C CA 1
ATOM 5586 C C . SER B 2 22 ? 132.80042 -13.91955 151.46865 1.000 29.27658 22 SER C C 1
ATOM 5587 O O . SER B 2 22 ? 133.01730 -14.96304 150.84455 1.000 26.56617 22 SER C O 1
ATOM 5590 N N . LEU B 2 23 ? 132.22288 -12.86311 150.90068 1.000 25.59763 23 LEU C N 1
ATOM 5591 C CA . LEU B 2 23 ? 131.71446 -12.91401 149.53627 1.000 27.87546 23 LEU C CA 1
ATOM 5592 C C . LEU B 2 23 ? 132.71130 -12.40817 148.50251 1.000 25.50400 23 LEU C C 1
ATOM 5593 O O . LEU B 2 23 ? 132.37582 -12.36676 147.31491 1.000 26.16968 23 LEU C O 1
ATOM 5598 N N . HIS B 2 24 ? 133.92316 -12.03060 148.91796 1.000 25.58807 24 HIS C N 1
ATOM 5599 C CA . HIS B 2 24 ? 134.89412 -11.48646 147.97342 1.000 26.81920 24 HIS C CA 1
ATOM 5600 C C . HIS B 2 24 ? 135.30519 -12.51789 146.93023 1.000 23.42098 24 HIS C C 1
ATOM 5601 O O . HIS B 2 24 ? 135.66734 -12.14971 145.80692 1.000 24.56158 24 HIS C O 1
ATOM 5608 N N . GLU B 2 25 ? 135.25579 -13.80523 147.27681 1.000 26.81254 25 GLU C N 1
ATOM 5609 C CA . GLU B 2 25 ? 135.61390 -14.87250 146.34964 1.000 26.27373 25 GLU C CA 1
ATOM 5610 C C . GLU B 2 25 ? 134.46184 -15.29329 145.44696 1.000 25.84381 25 GLU C C 1
ATOM 5611 O O . GLU B 2 25 ? 134.65156 -16.17345 144.60000 1.000 27.78247 25 GLU C O 1
ATOM 5617 N N . VAL B 2 26 ? 133.28121 -14.70496 145.60704 1.000 24.80933 26 VAL C N 1
ATOM 5618 C CA . VAL B 2 26 ? 132.09524 -15.10439 144.85803 1.000 26.07164 26 VAL C CA 1
ATOM 5619 C C . VAL B 2 26 ? 131.86790 -14.10217 143.73536 1.000 27.52494 26 VAL C C 1
ATOM 5620 O O . VAL B 2 26 ? 131.73895 -12.89775 143.98613 1.000 23.47608 26 VAL C O 1
ATOM 5624 N N . LYS B 2 27 ? 131.81217 -14.60027 142.50277 1.000 26.99762 27 LYS C N 1
ATOM 5625 C CA . LYS B 2 27 ? 131.47437 -13.75260 141.36871 1.000 25.05368 27 LYS C CA 1
ATOM 5626 C C . LYS B 2 27 ? 130.07387 -13.17438 141.55526 1.000 29.10337 27 LYS C C 1
ATOM 5627 O O . LYS B 2 27 ? 129.16860 -13.87897 142.01772 1.000 29.09934 27 LYS C O 1
ATOM 5633 N N . PRO B 2 28 ? 129.85825 -11.90047 141.21857 1.000 28.42249 28 PRO C N 1
ATOM 5634 C CA . PRO B 2 28 ? 128.50923 -11.33122 141.37718 1.000 27.09965 28 PRO C CA 1
ATOM 5635 C C . PRO B 2 28 ? 127.45511 -12.06125 140.56541 1.000 26.61516 28 PRO C C 1
ATOM 5636 O O . PRO B 2 28 ? 126.28975 -12.10433 140.97757 1.000 26.28799 28 PRO C O 1
ATOM 5640 N N . LEU B 2 29 ? 127.82932 -12.64622 139.42565 1.000 24.16950 29 LEU C N 1
ATOM 5641 C CA . LEU B 2 29 ? 126.88885 -13.48099 138.68496 1.000 29.27107 29 LEU C CA 1
ATOM 5642 C C . LEU B 2 29 ? 126.40131 -14.64943 139.53514 1.000 25.31568 29 LEU C C 1
ATOM 5643 O O . LEU B 2 29 ? 125.21092 -14.98458 139.51762 1.000 25.59852 29 LEU C O 1
ATOM 5648 N N . SER B 2 30 ? 127.30903 -15.27289 140.29538 1.000 27.37827 30 SER C N 1
ATOM 5649 C CA . SER B 2 30 ? 126.93930 -16.39650 141.15216 1.000 24.89108 30 SER C CA 1
ATOM 5650 C C . SER B 2 30 ? 125.95862 -15.98645 142.24218 1.000 29.27241 30 SER C C 1
ATOM 5651 O O . SER B 2 30 ? 125.11053 -16.79198 142.64602 1.000 25.39411 30 SER C O 1
ATOM 5654 N N . LEU B 2 31 ? 126.07726 -14.75826 142.75404 1.000 25.76291 31 LEU C N 1
ATOM 5655 C CA . LEU B 2 31 ? 125.13077 -14.28541 143.75832 1.000 26.54991 31 LEU C CA 1
ATOM 5656 C C . LEU B 2 31 ? 123.70774 -14.28241 143.21250 1.000 28.34049 31 LEU C C 1
ATOM 5657 O O . LEU B 2 31 ? 122.76562 -14.67791 143.91014 1.000 29.37092 31 LEU C O 1
ATOM 5662 N N . VAL B 2 32 ? 123.53475 -13.84277 141.96341 1.000 22.82882 32 VAL C N 1
ATOM 5663 C CA . VAL B 2 32 ? 122.20739 -13.80220 141.35580 1.000 27.60666 32 VAL C CA 1
ATOM 5664 C C . VAL B 2 32 ? 121.70809 -15.20970 141.05613 1.000 29.79592 32 VAL C C 1
ATOM 5665 O O . VAL B 2 32 ? 120.54647 -15.53950 141.32588 1.000 29.52557 32 VAL C O 1
ATOM 5669 N N . VAL B 2 33 ? 122.56977 -16.05902 140.48886 1.000 27.89509 33 VAL C N 1
ATOM 5670 C CA . VAL B 2 33 ? 122.15753 -17.41908 140.14171 1.000 28.63876 33 VAL C CA 1
ATOM 5671 C C . VAL B 2 33 ? 121.73859 -18.18577 141.39015 1.000 29.00015 33 VAL C C 1
ATOM 5672 O O . VAL B 2 33 ? 120.78109 -18.96976 141.36310 1.000 30.61937 33 VAL C O 1
ATOM 5676 N N . GLY B 2 34 ? 122.43473 -17.96080 142.50695 1.000 31.52867 34 GLY C N 1
ATOM 5677 C CA . GLY B 2 34 ? 122.05349 -18.61666 143.74911 1.000 31.37205 34 GLY C CA 1
ATOM 5678 C C . GLY B 2 34 ? 120.64408 -18.26754 144.18951 1.000 29.67802 34 GLY C C 1
ATOM 5679 O O . GLY B 2 34 ? 119.91136 -19.12179 144.69421 1.000 30.10557 34 GLY C O 1
ATOM 5680 N N . LEU B 2 35 ? 120.23852 -17.01084 143.99349 1.000 25.33159 35 LEU C N 1
ATOM 5681 C CA . LEU B 2 35 ? 118.87889 -16.61995 144.35049 1.000 28.34168 35 LEU C CA 1
ATOM 5682 C C . LEU B 2 35 ? 117.85923 -17.16411 143.35768 1.000 31.09194 35 LEU C C 1
ATOM 5683 O O . LEU B 2 35 ? 116.72362 -17.47009 143.74181 1.000 27.56132 35 LEU C O 1
ATOM 5688 N N . ILE B 2 36 ? 118.23567 -17.28179 142.08275 1.000 29.60690 36 ILE C N 1
ATOM 5689 C CA . ILE B 2 36 ? 117.35708 -17.93408 141.11659 1.000 31.54622 36 ILE C CA 1
ATOM 5690 C C . ILE B 2 36 ? 117.13593 -19.38941 141.50589 1.000 29.43216 36 ILE C C 1
ATOM 5691 O O . ILE B 2 36 ? 116.00183 -19.88431 141.49305 1.000 30.53503 36 ILE C O 1
ATOM 5696 N N . ASP B 2 37 ? 118.21173 -20.09176 141.88051 1.000 29.64220 37 ASP C N 1
ATOM 5697 C CA . ASP B 2 37 ? 118.08089 -21.48094 142.31121 1.000 34.58323 37 ASP C CA 1
ATOM 5698 C C . ASP B 2 37 ? 117.16757 -21.60991 143.52172 1.000 39.94151 37 ASP C C 1
ATOM 5699 O O . ASP B 2 37 ? 116.44688 -22.60645 143.65081 1.000 37.32280 37 ASP C O 1
ATOM 5704 N N . GLU B 2 38 ? 117.18703 -20.62104 144.41982 1.000 37.45085 38 GLU C N 1
ATOM 5705 C CA . GLU B 2 38 ? 116.30963 -20.66860 145.58486 1.000 34.24329 38 GLU C CA 1
ATOM 5706 C C . GLU B 2 38 ? 114.85270 -20.48200 145.18328 1.000 35.74624 38 GLU C C 1
ATOM 5707 O O . GLU B 2 38 ? 113.96729 -21.16333 145.71249 1.000 35.19522 38 GLU C O 1
ATOM 5713 N N . LEU B 2 39 ? 114.58333 -19.56280 144.25062 1.000 30.17319 39 LEU C N 1
ATOM 5714 C CA . LEU B 2 39 ? 113.22012 -19.39638 143.75561 1.000 37.32831 39 LEU C CA 1
ATOM 5715 C C . LEU B 2 39 ? 112.73419 -20.65771 143.05582 1.000 37.64519 39 LEU C C 1
ATOM 5716 O O . LEU B 2 39 ? 111.58661 -21.07902 143.24280 1.000 41.18370 39 LEU C O 1
ATOM 5721 N N . ARG B 2 40 ? 113.59265 -21.26635 142.23432 1.000 39.45586 40 ARG C N 1
ATOM 5722 C CA . ARG B 2 40 ? 113.23746 -22.52666 141.59304 1.000 42.04745 40 ARG C CA 1
ATOM 5723 C C . ARG B 2 40 ? 113.02943 -23.61772 142.63381 1.000 41.60029 40 ARG C C 1
ATOM 5724 O O . ARG B 2 40 ? 112.15153 -24.47566 142.48561 1.000 46.26703 40 ARG C O 1
ATOM 5732 N N . LYS B 2 41 ? 113.81853 -23.58511 143.70760 1.000 44.38790 41 LYS C N 1
ATOM 5733 C CA . LYS B 2 41 ? 113.65994 -24.55449 144.78391 1.000 42.43174 41 LYS C CA 1
ATOM 5734 C C . LYS B 2 41 ? 112.33645 -24.36929 145.51793 1.000 46.60465 41 LYS C C 1
ATOM 5735 O O . LYS B 2 41 ? 111.76886 -25.34404 146.02426 1.000 49.81945 41 LYS C O 1
ATOM 5741 N N . ARG B 2 42 ? 111.82422 -23.13549 145.57615 1.000 43.37078 42 ARG C N 1
ATOM 5742 C CA . ARG B 2 42 ? 110.55879 -22.88308 146.25875 1.000 47.34957 42 ARG C CA 1
ATOM 5743 C C . ARG B 2 42 ? 109.35486 -23.20901 145.38595 1.000 48.29987 42 ARG C C 1
ATOM 5744 O O . ARG B 2 42 ? 108.30463 -23.59608 145.90977 1.000 51.02041 42 ARG C O 1
ATOM 5752 N N . HIS B 2 43 ? 109.47970 -23.05231 144.06940 1.000 47.47974 43 HIS C N 1
ATOM 5753 C CA . HIS B 2 43 ? 108.40152 -23.33780 143.12335 1.000 52.87867 43 HIS C CA 1
ATOM 5754 C C . HIS B 2 43 ? 108.97233 -24.18243 141.99389 1.000 50.82158 43 HIS C C 1
ATOM 5755 O O . HIS B 2 43 ? 109.21554 -23.68162 140.88749 1.000 49.13357 43 HIS C O 1
ATOM 5762 N N . PRO B 2 44 ? 109.19855 -25.47583 142.23808 1.000 47.90836 44 PRO C N 1
ATOM 5763 C CA . PRO B 2 44 ? 109.81240 -26.31123 141.19521 1.000 49.42867 44 PRO C CA 1
ATOM 5764 C C . PRO B 2 44 ? 108.92793 -26.50168 139.97614 1.000 51.28740 44 PRO C C 1
ATOM 5765 O O . PRO B 2 44 ? 109.45181 -26.66470 138.86745 1.000 46.96433 44 PRO C O 1
ATOM 5769 N N . ASP B 2 45 ? 107.60780 -26.48242 140.14174 1.000 49.65331 45 ASP C N 1
ATOM 5770 C CA . ASP B 2 45 ? 106.68131 -26.66901 139.03441 1.000 56.97065 45 ASP C CA 1
ATOM 5771 C C . ASP B 2 45 ? 106.27832 -25.35502 138.37262 1.000 53.59715 45 ASP C C 1
ATOM 5772 O O . ASP B 2 45 ? 105.34351 -25.34271 137.56497 1.000 53.49098 45 ASP C O 1
ATOM 5777 N N . LEU B 2 46 ? 106.95683 -24.25703 138.69523 1.000 49.28631 46 LEU C N 1
ATOM 5778 C CA . LEU B 2 46 ? 106.67616 -22.97523 138.06048 1.000 50.13148 46 LEU C CA 1
ATOM 5779 C C . LEU B 2 46 ? 107.05481 -23.04278 136.58548 1.000 53.11902 46 LEU C C 1
ATOM 5780 O O . LEU B 2 46 ? 108.20399 -23.34473 136.24582 1.000 49.73637 46 LEU C O 1
ATOM 5785 N N . ASP B 2 47 ? 106.09097 -22.77058 135.70971 1.000 55.47759 47 ASP C N 1
ATOM 5786 C CA . ASP B 2 47 ? 106.35855 -22.69507 134.27491 1.000 51.79477 47 ASP C CA 1
ATOM 5787 C C . ASP B 2 47 ? 107.18335 -21.44221 134.00916 1.000 51.30470 47 ASP C C 1
ATOM 5788 O O . ASP B 2 47 ? 106.64793 -20.33533 133.91812 1.000 49.35101 47 ASP C O 1
ATOM 5793 N N . GLU B 2 48 ? 108.50062 -21.61649 133.88505 1.000 45.58282 48 GLU C N 1
ATOM 5794 C CA . GLU B 2 48 ? 109.40754 -20.49186 133.70343 1.000 46.08896 48 GLU C CA 1
ATOM 5795 C C . GLU B 2 48 ? 109.25587 -19.81944 132.34474 1.000 48.75171 48 GLU C C 1
ATOM 5796 O O . GLU B 2 48 ? 109.76218 -18.70620 132.16622 1.000 38.79480 48 GLU C O 1
ATOM 5802 N N . ASN B 2 49 ? 108.57445 -20.45740 131.38955 1.000 45.25116 49 ASN C N 1
ATOM 5803 C CA . ASN B 2 49 ? 108.32757 -19.81422 130.10543 1.000 49.52973 49 ASN C CA 1
ATOM 5804 C C . ASN B 2 49 ? 107.39520 -18.61844 130.23020 1.000 45.40441 49 ASN C C 1
ATOM 5805 O O . ASN B 2 49 ? 107.33594 -17.79791 129.30928 1.000 42.88322 49 ASN C O 1
ATOM 5810 N N . LEU B 2 50 ? 106.66479 -18.50351 131.33942 1.000 46.49485 50 LEU C N 1
ATOM 5811 C CA . LEU B 2 50 ? 105.81849 -17.34118 131.56897 1.000 49.63680 50 LEU C CA 1
ATOM 5812 C C . LEU B 2 50 ? 106.58867 -16.14712 132.11249 1.000 40.76797 50 LEU C C 1
ATOM 5813 O O . LEU B 2 50 ? 106.02495 -15.05072 132.18064 1.000 44.35406 50 LEU C O 1
ATOM 5818 N N . ILE B 2 51 ? 107.84504 -16.32877 132.50631 1.000 40.43451 51 ILE C N 1
ATOM 5819 C CA . ILE B 2 51 ? 108.68694 -15.20979 132.91486 1.000 36.40224 51 ILE C CA 1
ATOM 5820 C C . ILE B 2 51 ? 109.20373 -14.52212 131.65818 1.000 34.95553 51 ILE C C 1
ATOM 5821 O O . ILE B 2 51 ? 109.91878 -15.13061 130.85567 1.000 36.51672 51 ILE C O 1
ATOM 5826 N N . SER B 2 52 ? 108.84017 -13.25374 131.48097 1.000 33.42368 52 SER C N 1
ATOM 5827 C CA . SER B 2 52 ? 109.17739 -12.53280 130.26205 1.000 36.95309 52 SER C CA 1
ATOM 5828 C C . SER B 2 52 ? 110.39143 -11.62491 130.40221 1.000 35.16230 52 SER C C 1
ATOM 5829 O O . SER B 2 52 ? 110.91850 -11.17291 129.38044 1.000 38.21033 52 SER C O 1
ATOM 5832 N N . ASP B 2 53 ? 110.85267 -11.34471 131.62002 1.000 31.98483 53 ASP C N 1
ATOM 5833 C CA . ASP B 2 53 ? 112.00238 -10.46350 131.76845 1.000 34.34765 53 ASP C CA 1
ATOM 5834 C C . ASP B 2 53 ? 112.65520 -10.68263 133.12374 1.000 33.81987 53 ASP C C 1
ATOM 5835 O O . ASP B 2 53 ? 112.02163 -11.13906 134.08035 1.000 29.38017 53 ASP C O 1
ATOM 5840 N N . VAL B 2 54 ? 113.94035 -10.34416 133.18375 1.000 28.37111 54 VAL C N 1
ATOM 5841 C CA . VAL B 2 54 ? 114.70396 -10.29022 134.42434 1.000 28.32082 54 VAL C CA 1
ATOM 5842 C C . VAL B 2 54 ? 115.42255 -8.94718 134.45068 1.000 29.80754 54 VAL C C 1
ATOM 5843 O O . VAL B 2 54 ? 116.25216 -8.66607 133.57678 1.000 28.39603 54 VAL C O 1
ATOM 5847 N N . ILE B 2 55 ? 115.09031 -8.11446 135.43455 1.000 28.71680 55 ILE C N 1
ATOM 5848 C CA . ILE B 2 55 ? 115.51766 -6.71756 135.48601 1.000 26.10204 55 ILE C CA 1
ATOM 5849 C C . ILE B 2 55 ? 116.38699 -6.53948 136.72318 1.000 26.47627 55 ILE C C 1
ATOM 5850 O O . ILE B 2 55 ? 115.88842 -6.61783 137.85225 1.000 25.09620 55 ILE C O 1
ATOM 5855 N N . LEU B 2 56 ? 117.67645 -6.27630 136.52091 1.000 20.94432 56 LEU C N 1
ATOM 5856 C CA . LEU B 2 56 ? 118.62543 -6.13823 137.61886 1.000 25.19808 56 LEU C CA 1
ATOM 5857 C C . LEU B 2 56 ? 119.19366 -4.72696 137.65510 1.000 28.39291 56 LEU C C 1
ATOM 5858 O O . LEU B 2 56 ? 119.70072 -4.22901 136.64438 1.000 24.20586 56 LEU C O 1
ATOM 5863 N N . GLY B 2 57 ? 119.11530 -4.09248 138.82246 1.000 22.49924 57 GLY C N 1
ATOM 5864 C CA . GLY B 2 57 ? 119.84566 -2.85926 139.04243 1.000 27.95763 57 GLY C CA 1
ATOM 5865 C C . GLY B 2 57 ? 121.30474 -3.15342 139.35881 1.000 28.23865 57 GLY C C 1
ATOM 5866 O O . GLY B 2 57 ? 121.63249 -4.11414 140.05394 1.000 26.14127 57 GLY C O 1
ATOM 5867 N N . CYS B 2 58 ? 122.18770 -2.32264 138.81263 1.000 23.63674 58 CYS C N 1
ATOM 5868 C CA . CYS B 2 58 ? 123.62050 -2.46317 139.05916 1.000 23.36519 58 CYS C CA 1
ATOM 5869 C C . CYS B 2 58 ? 124.27430 -1.11290 138.82222 1.000 23.71737 58 CYS C C 1
ATOM 5870 O O . CYS B 2 58 ? 124.19362 -0.57252 137.71435 1.000 27.85437 58 CYS C O 1
ATOM 5873 N N . VAL B 2 59 ? 124.92840 -0.57672 139.85092 1.000 27.27249 59 VAL C N 1
ATOM 5874 C CA . VAL B 2 59 ? 125.43278 0.79004 139.77659 1.000 21.91916 59 VAL C CA 1
ATOM 5875 C C . VAL B 2 59 ? 126.79304 0.85442 139.08701 1.000 27.73193 59 VAL C C 1
ATOM 5876 O O . VAL B 2 59 ? 127.12357 1.86656 138.45725 1.000 29.36170 59 VAL C O 1
ATOM 5880 N N . SER B 2 60 ? 127.59418 -0.20974 139.16504 1.000 25.30648 60 SER C N 1
ATOM 5881 C CA . SER B 2 60 ? 128.90603 -0.26458 138.52138 1.000 27.10241 60 SER C CA 1
ATOM 5882 C C . SER B 2 60 ? 128.93344 -1.43047 137.53784 1.000 28.80076 60 SER C C 1
ATOM 5883 O O . SER B 2 60 ? 129.60415 -2.44398 137.77676 1.000 24.87768 60 SER C O 1
ATOM 5886 N N . PRO B 2 61 ? 128.22411 -1.31520 136.41510 1.000 26.43567 61 PRO C N 1
ATOM 5887 C CA . PRO B 2 61 ? 128.10317 -2.45401 135.47738 1.000 23.52720 61 PRO C CA 1
ATOM 5888 C C . PRO B 2 61 ? 129.33439 -2.62009 134.59418 1.000 23.13466 61 PRO C C 1
ATOM 5889 O O . PRO B 2 61 ? 129.31059 -2.41822 133.37689 1.000 29.46042 61 PRO C O 1
ATOM 5893 N N . VAL B 2 62 ? 130.45715 -2.98785 135.21722 1.000 26.61829 62 VAL C N 1
ATOM 5894 C CA . VAL B 2 62 ? 131.72665 -3.16344 134.52151 1.000 28.73445 62 VAL C CA 1
ATOM 5895 C C . VAL B 2 62 ? 132.40564 -4.42247 135.04527 1.000 27.56574 62 VAL C C 1
ATOM 5896 O O . VAL B 2 62 ? 132.12976 -4.89202 136.15175 1.000 27.84493 62 VAL C O 1
ATOM 5900 N N . GLY B 2 63 ? 133.30759 -4.96238 134.23107 1.000 26.50597 63 GLY C N 1
ATOM 5901 C CA . GLY B 2 63 ? 134.06338 -6.14066 134.62772 1.000 25.76413 63 GLY C CA 1
ATOM 5902 C C . GLY B 2 63 ? 133.14698 -7.32209 134.88573 1.000 33.73073 63 GLY C C 1
ATOM 5903 O O . GLY B 2 63 ? 132.37837 -7.74406 134.01145 1.000 29.49856 63 GLY C O 1
ATOM 5904 N N . ASP B 2 64 ? 133.21738 -7.86556 136.10585 1.000 28.89750 64 ASP C N 1
ATOM 5905 C CA . ASP B 2 64 ? 132.34026 -8.96825 136.48753 1.000 30.97101 64 ASP C CA 1
ATOM 5906 C C . ASP B 2 64 ? 130.86745 -8.59459 136.40507 1.000 31.11091 64 ASP C C 1
ATOM 5907 O O . ASP B 2 64 ? 130.01914 -9.48732 136.29972 1.000 27.24613 64 ASP C O 1
ATOM 5912 N N . GLN B 2 65 ? 130.54341 -7.30311 136.45574 1.000 23.23408 65 GLN C N 1
ATOM 5913 C CA . GLN B 2 65 ? 129.16188 -6.84261 136.42980 1.000 25.37102 65 GLN C CA 1
ATOM 5914 C C . GLN B 2 65 ? 128.78548 -6.16157 135.12161 1.000 23.80568 65 GLN C C 1
ATOM 5915 O O . GLN B 2 65 ? 127.71223 -5.55742 135.03973 1.000 26.21091 65 GLN C O 1
ATOM 5921 N N . GLY B 2 66 ? 129.63632 -6.24067 134.09731 1.000 25.53565 66 GLY C N 1
ATOM 5922 C CA . GLY B 2 66 ? 129.32901 -5.66096 132.80753 1.000 25.25231 66 GLY C CA 1
ATOM 5923 C C . GLY B 2 66 ? 128.59695 -6.62737 131.89013 1.000 28.35296 66 GLY C C 1
ATOM 5924 O O . GLY B 2 66 ? 128.28769 -7.76266 132.24663 1.000 28.83182 66 GLY C O 1
ATOM 5925 N N . GLY B 2 67 ? 128.30655 -6.14455 130.68512 1.000 30.30880 67 GLY C N 1
ATOM 5926 C CA . GLY B 2 67 ? 127.75199 -6.99816 129.64117 1.000 28.82462 67 GLY C CA 1
ATOM 5927 C C . GLY B 2 67 ? 126.38223 -7.56734 129.94190 1.000 25.71193 67 GLY C C 1
ATOM 5928 O O . GLY B 2 67 ? 126.12534 -8.74091 129.64447 1.000 28.17588 67 GLY C O 1
ATOM 5929 N N . ASP B 2 68 ? 125.49029 -6.75424 130.51399 1.000 26.88695 68 ASP C N 1
ATOM 5930 C CA . ASP B 2 68 ? 124.13011 -7.15848 130.86185 1.000 25.93701 68 ASP C CA 1
ATOM 5931 C C . ASP B 2 68 ? 124.14452 -8.40372 131.73888 1.000 30.35433 68 ASP C C 1
ATOM 5932 O O . ASP B 2 68 ? 123.86164 -9.51247 131.26900 1.000 25.89254 68 ASP C O 1
ATOM 5937 N N . ILE B 2 69 ? 124.46649 -8.22477 133.02101 1.000 28.00852 69 ILE C N 1
ATOM 5938 C CA . ILE B 2 69 ? 124.59597 -9.36976 133.91280 1.000 26.29621 69 ILE C CA 1
ATOM 5939 C C . ILE B 2 69 ? 123.25633 -10.07830 134.07644 1.000 28.65508 69 ILE C C 1
ATOM 5940 O O . ILE B 2 69 ? 123.21054 -11.28516 134.35298 1.000 29.27477 69 ILE C O 1
ATOM 5945 N N . ALA B 2 70 ? 122.14930 -9.35518 133.88257 1.000 23.55233 70 ALA C N 1
ATOM 5946 C CA . ALA B 2 70 ? 120.82921 -9.96637 134.00430 1.000 25.83725 70 ALA C CA 1
ATOM 5947 C C . ALA B 2 70 ? 120.62176 -11.05083 132.95311 1.000 29.05713 70 ALA C C 1
ATOM 5948 O O . ALA B 2 70 ? 120.06939 -12.11646 133.25134 1.000 27.10348 70 ALA C O 1
ATOM 5950 N N . ARG B 2 71 ? 121.06758 -10.80453 131.71824 1.000 26.92859 71 ARG C N 1
ATOM 5951 C CA . ARG B 2 71 ? 120.96999 -11.83613 130.69056 1.000 29.39413 71 ARG C CA 1
ATOM 5952 C C . ARG B 2 71 ? 121.92701 -12.98619 130.97728 1.000 28.12738 71 ARG C C 1
ATOM 5953 O O . ARG B 2 71 ? 121.59676 -14.15089 130.73014 1.000 31.15475 71 ARG C O 1
ATOM 5961 N N . ALA B 2 72 ? 123.11880 -12.67870 131.49477 1.000 30.26411 72 ALA C N 1
ATOM 5962 C CA . ALA B 2 72 ? 124.04042 -13.73562 131.89777 1.000 35.22006 72 ALA C CA 1
ATOM 5963 C C . ALA B 2 72 ? 123.41575 -14.63003 132.96141 1.000 30.39116 72 ALA C C 1
ATOM 5964 O O . ALA B 2 72 ? 123.58343 -15.85398 132.92897 1.000 29.99617 72 ALA C O 1
ATOM 5966 N N . ALA B 2 73 ? 122.66960 -14.03758 133.89917 1.000 28.27142 73 ALA C N 1
ATOM 5967 C CA . ALA B 2 73 ? 122.03361 -14.82594 134.95012 1.000 32.27503 73 ALA C CA 1
ATOM 5968 C C . ALA B 2 73 ? 120.93252 -15.71952 134.39227 1.000 27.30727 73 ALA C C 1
ATOM 5969 O O . ALA B 2 73 ? 120.78307 -16.86610 134.82490 1.000 29.49412 73 ALA C O 1
ATOM 5971 N N . VAL B 2 74 ? 120.14360 -15.20822 133.44359 1.000 29.72896 74 VAL C N 1
ATOM 5972 C CA . VAL B 2 74 ? 119.11233 -16.02365 132.80435 1.000 29.72821 74 VAL C CA 1
ATOM 5973 C C . VAL B 2 74 ? 119.73243 -17.24235 132.13645 1.000 34.71845 74 VAL C C 1
ATOM 5974 O O . VAL B 2 74 ? 119.23090 -18.36581 132.26982 1.000 35.98325 74 VAL C O 1
ATOM 5978 N N . LEU B 2 75 ? 120.83602 -17.04425 131.41329 1.000 34.64407 75 LEU C N 1
ATOM 5979 C CA . LEU B 2 75 ? 121.44495 -18.14867 130.68046 1.000 31.49079 75 LEU C CA 1
ATOM 5980 C C . LEU B 2 75 ? 122.21459 -19.08581 131.60484 1.000 35.12774 75 LEU C C 1
ATOM 5981 O O . LEU B 2 75 ? 122.14768 -20.30898 131.44319 1.000 33.02933 75 LEU C O 1
ATOM 5986 N N . ALA B 2 76 ? 122.94736 -18.53740 132.57684 1.000 34.81484 76 ALA C N 1
ATOM 5987 C CA . ALA B 2 76 ? 123.70955 -19.38478 133.48975 1.000 34.37989 76 ALA C CA 1
ATOM 5988 C C . ALA B 2 76 ? 122.80126 -20.22355 134.37845 1.000 34.72251 76 ALA C C 1
ATOM 5989 O O . ALA B 2 76 ? 123.15184 -21.35753 134.72422 1.000 36.94923 76 ALA C O 1
ATOM 5991 N N . SER B 2 77 ? 121.63948 -19.69351 134.75778 1.000 33.24086 77 SER C N 1
ATOM 5992 C CA . SER B 2 77 ? 120.72580 -20.42054 135.63096 1.000 37.24287 77 SER C CA 1
ATOM 5993 C C . SER B 2 77 ? 119.83608 -21.40786 134.88797 1.000 35.74258 77 SER C C 1
ATOM 5994 O O . SER B 2 77 ? 119.01855 -22.08035 135.52647 1.000 37.09423 77 SER C O 1
ATOM 5997 N N . GLY B 2 78 ? 119.96433 -21.52101 133.57019 1.000 36.98976 78 GLY C N 1
ATOM 5998 C CA . GLY B 2 78 ? 119.11884 -22.45223 132.84928 1.000 35.17213 78 GLY C CA 1
ATOM 5999 C C . GLY B 2 78 ? 117.68723 -21.99981 132.67487 1.000 36.62920 78 GLY C C 1
ATOM 6000 O O . GLY B 2 78 ? 116.82921 -22.81762 132.33021 1.000 46.07735 78 GLY C O 1
ATOM 6001 N N . MET B 2 79 ? 117.39980 -20.72424 132.91453 1.000 33.99924 79 MET C N 1
ATOM 6002 C CA . MET B 2 79 ? 116.08852 -20.17769 132.62014 1.000 33.39346 79 MET C CA 1
ATOM 6003 C C . MET B 2 79 ? 115.85398 -20.18059 131.11057 1.000 34.69901 79 MET C C 1
ATOM 6004 O O . MET B 2 79 ? 116.80533 -20.22771 130.32683 1.000 36.87543 79 MET C O 1
ATOM 6009 N N . PRO B 2 80 ? 114.59274 -20.14819 130.67686 1.000 36.55841 80 PRO C N 1
ATOM 6010 C CA . PRO B 2 80 ? 114.31448 -20.17958 129.23659 1.000 37.45979 80 PRO C CA 1
ATOM 6011 C C . PRO B 2 80 ? 114.92073 -18.98003 128.52273 1.000 35.54608 80 PRO C C 1
ATOM 6012 O O . PRO B 2 80 ? 115.02849 -17.88634 129.07866 1.000 34.62635 80 PRO C O 1
ATOM 6016 N N . VAL B 2 81 ? 115.31784 -19.19943 127.26607 1.000 37.94692 81 VAL C N 1
ATOM 6017 C CA . VAL B 2 81 ? 115.92997 -18.13949 126.47224 1.000 37.20304 81 VAL C CA 1
ATOM 6018 C C . VAL B 2 81 ? 114.96886 -17.00455 126.16231 1.000 38.90291 81 VAL C C 1
ATOM 6019 O O . VAL B 2 81 ? 115.40684 -15.93508 125.72336 1.000 37.98251 81 VAL C O 1
ATOM 6023 N N . THR B 2 82 ? 113.67368 -17.20662 126.38084 1.000 39.19145 82 THR C N 1
ATOM 6024 C CA . THR B 2 82 ? 112.67242 -16.16769 126.18955 1.000 39.48925 82 THR C CA 1
ATOM 6025 C C . THR B 2 82 ? 112.50215 -15.26942 127.40795 1.000 35.30175 82 THR C C 1
ATOM 6026 O O . THR B 2 82 ? 111.62007 -14.40429 127.39881 1.000 38.14094 82 THR C O 1
ATOM 6030 N N . SER B 2 83 ? 113.31532 -15.44727 128.44888 1.000 34.18818 83 SER C N 1
ATOM 6031 C CA . SER B 2 83 ? 113.12129 -14.76061 129.71959 1.000 30.67699 83 SER C CA 1
ATOM 6032 C C . SER B 2 83 ? 113.82278 -13.41144 129.79627 1.000 36.25067 83 SER C C 1
ATOM 6033 O O . SER B 2 83 ? 113.87783 -12.82297 130.88106 1.000 35.33598 83 SER C O 1
ATOM 6036 N N . GLY B 2 84 ? 114.37428 -12.91887 128.69036 1.000 33.33806 84 GLY C N 1
ATOM 6037 C CA . GLY B 2 84 ? 114.88502 -11.55599 128.68311 1.000 32.10880 84 GLY C CA 1
ATOM 6038 C C . GLY B 2 84 ? 116.14345 -11.39182 129.51692 1.000 33.05117 84 GLY C C 1
ATOM 6039 O O . GLY B 2 84 ? 117.00220 -12.27819 129.58307 1.000 31.70541 84 GLY C O 1
ATOM 6040 N N . GLY B 2 85 ? 116.25344 -10.23135 130.16176 1.000 27.12193 85 GLY C N 1
ATOM 6041 C CA . GLY B 2 85 ? 117.45462 -9.84564 130.87733 1.000 28.64727 85 GLY C CA 1
ATOM 6042 C C . GLY B 2 85 ? 117.91949 -8.44655 130.51651 1.000 29.83390 85 GLY C C 1
ATOM 6043 O O . GLY B 2 85 ? 118.36240 -8.20661 129.38899 1.000 25.62161 85 GLY C O 1
ATOM 6044 N N . VAL B 2 86 ? 117.81768 -7.51168 131.46031 1.000 26.51713 86 VAL C N 1
ATOM 6045 C CA . VAL B 2 86 ? 118.19204 -6.11711 131.23769 1.000 25.43664 86 VAL C CA 1
ATOM 6046 C C . VAL B 2 86 ? 118.80325 -5.56006 132.51828 1.000 26.53961 86 VAL C C 1
ATOM 6047 O O . VAL B 2 86 ? 118.33234 -5.85254 133.62275 1.000 24.32232 86 VAL C O 1
ATOM 6051 N N . GLN B 2 87 ? 119.87054 -4.77840 132.37050 1.000 23.45484 87 GLN C N 1
ATOM 6052 C CA . GLN B 2 87 ? 120.51421 -4.09324 133.48532 1.000 22.06188 87 GLN C CA 1
ATOM 6053 C C . GLN B 2 87 ? 120.12696 -2.62113 133.46432 1.000 23.47102 87 GLN C C 1
ATOM 6054 O O . GLN B 2 87 ? 120.04960 -2.01281 132.39574 1.000 28.58627 87 GLN C O 1
ATOM 6060 N N . LEU B 2 88 ? 119.88363 -2.04767 134.64214 1.000 23.85915 88 LEU C N 1
ATOM 6061 C CA . LEU B 2 88 ? 119.61995 -0.62123 134.73914 1.000 25.45817 88 LEU C CA 1
ATOM 6062 C C . LEU B 2 88 ? 120.44714 -0.01191 135.86357 1.000 27.28520 88 LEU C C 1
ATOM 6063 O O . LEU B 2 88 ? 120.87884 -0.69974 136.79201 1.000 25.93073 88 LEU C O 1
ATOM 6068 N N . ASN B 2 89 ? 120.66606 1.30018 135.76666 1.000 23.65082 89 ASN C N 1
ATOM 6069 C CA . ASN B 2 89 ? 121.42916 2.03729 136.77218 1.000 21.92522 89 ASN C CA 1
ATOM 6070 C C . ASN B 2 89 ? 120.72339 3.36047 137.05178 1.000 23.26727 89 ASN C C 1
ATOM 6071 O O . ASN B 2 89 ? 120.76740 4.28162 136.22988 1.000 21.87870 89 ASN C O 1
ATOM 6076 N N . ARG B 2 90 ? 120.06661 3.44664 138.20931 1.000 24.44328 90 ARG C N 1
ATOM 6077 C CA . ARG B 2 90 ? 119.66896 4.73831 138.75707 1.000 24.26249 90 ARG C CA 1
ATOM 6078 C C . ARG B 2 90 ? 120.34630 4.91154 140.10936 1.000 29.79409 90 ARG C C 1
ATOM 6079 O O . ARG B 2 90 ? 119.68745 5.22024 141.10768 1.000 27.29983 90 ARG C O 1
ATOM 6087 N N . PHE B 2 91 ? 121.66272 4.69023 140.14265 1.000 27.03121 91 PHE C N 1
ATOM 6088 C CA . PHE B 2 91 ? 122.46765 4.79687 141.35435 1.000 26.26373 91 PHE C CA 1
ATOM 6089 C C . PHE B 2 91 ? 121.88238 3.96128 142.48934 1.000 29.08563 91 PHE C C 1
ATOM 6090 O O . PHE B 2 91 ? 121.38350 2.85617 142.25508 1.000 27.52419 91 PHE C O 1
ATOM 6098 N N . CYS B 2 92 ? 121.91753 4.49159 143.71673 1.000 29.89907 92 CYS C N 1
ATOM 6099 C CA . CYS B 2 92 ? 121.55513 3.70673 144.89605 1.000 31.01369 92 CYS C CA 1
ATOM 6100 C C . CYS B 2 92 ? 120.12945 3.17401 144.84489 1.000 28.44608 92 CYS C C 1
ATOM 6101 O O . CYS B 2 92 ? 119.80526 2.23612 145.57928 1.000 31.81939 92 CYS C O 1
ATOM 6104 N N . ALA B 2 93 ? 119.27312 3.73884 144.00197 1.000 30.54909 93 ALA C N 1
ATOM 6105 C CA . ALA B 2 93 ? 117.89034 3.29924 143.90409 1.000 29.27173 93 ALA C CA 1
ATOM 6106 C C . ALA B 2 93 ? 117.67356 2.23481 142.84045 1.000 25.77235 93 ALA C C 1
ATOM 6107 O O . ALA B 2 93 ? 116.52196 1.87485 142.57444 1.000 30.32713 93 ALA C O 1
ATOM 6109 N N . SER B 2 94 ? 118.74684 1.72075 142.23503 1.000 24.95634 94 SER C N 1
ATOM 6110 C CA . SER B 2 94 ? 118.59784 0.83246 141.08657 1.000 26.49467 94 SER C CA 1
ATOM 6111 C C . SER B 2 94 ? 117.77771 -0.40442 141.43254 1.000 26.93003 94 SER C C 1
ATOM 6112 O O . SER B 2 94 ? 116.98441 -0.87929 140.61182 1.000 28.71010 94 SER C O 1
ATOM 6115 N N . GLY B 2 95 ? 117.94629 -0.93641 142.64383 1.000 27.08549 95 GLY C N 1
ATOM 6116 C CA . GLY B 2 95 ? 117.21603 -2.13772 143.01581 1.000 29.32396 95 GLY C CA 1
ATOM 6117 C C . GLY B 2 95 ? 115.72226 -1.90430 143.13443 1.000 27.83858 95 GLY C C 1
ATOM 6118 O O . GLY B 2 95 ? 114.91815 -2.75151 142.73311 1.000 27.51567 95 GLY C O 1
ATOM 6119 N N . LEU B 2 96 ? 115.32753 -0.75695 143.68932 1.000 24.88396 96 LEU C N 1
ATOM 6120 C CA . LEU B 2 96 ? 113.90996 -0.42226 143.74970 1.000 29.00693 96 LEU C CA 1
ATOM 6121 C C . LEU B 2 96 ? 113.37609 0.00274 142.38873 1.000 27.01181 96 LEU C C 1
ATOM 6122 O O . LEU B 2 96 ? 112.21788 -0.28274 142.06700 1.000 30.26100 96 LEU C O 1
ATOM 6127 N N . GLU B 2 97 ? 114.19650 0.68196 141.58299 1.000 26.05614 97 GLU C N 1
ATOM 6128 C CA . GLU B 2 97 ? 113.76663 1.05028 140.23740 1.000 29.49373 97 GLU C CA 1
ATOM 6129 C C . GLU B 2 97 ? 113.43173 -0.18485 139.41414 1.000 24.88436 97 GLU C C 1
ATOM 6130 O O . GLU B 2 97 ? 112.43557 -0.20192 138.68166 1.000 26.70634 97 GLU C O 1
ATOM 6136 N N . ALA B 2 98 ? 114.25514 -1.22912 139.52047 1.000 28.20084 98 ALA C N 1
ATOM 6137 C CA . ALA B 2 98 ? 113.96549 -2.47436 138.81770 1.000 28.40428 98 ALA C CA 1
ATOM 6138 C C . ALA B 2 98 ? 112.62093 -3.04649 139.24833 1.000 27.43792 98 ALA C C 1
ATOM 6139 O O . ALA B 2 98 ? 111.83991 -3.51442 138.41089 1.000 24.88088 98 ALA C O 1
ATOM 6141 N N . VAL B 2 99 ? 112.32870 -3.00299 140.55113 1.000 26.64539 99 VAL C N 1
ATOM 6142 C CA . VAL B 2 99 ? 111.04592 -3.49431 141.05092 1.000 27.49914 99 VAL C CA 1
ATOM 6143 C C . VAL B 2 99 ? 109.90220 -2.64723 140.50493 1.000 27.03717 99 VAL C C 1
ATOM 6144 O O . VAL B 2 99 ? 108.88676 -3.17251 140.03347 1.000 28.49303 99 VAL C O 1
ATOM 6148 N N . ASN B 2 100 ? 110.04503 -1.32096 140.56913 1.000 27.00032 100 ASN C N 1
ATOM 6149 C CA . ASN B 2 100 ? 109.00181 -0.44545 140.04172 1.000 28.04108 100 ASN C CA 1
ATOM 6150 C C . ASN B 2 100 ? 108.80593 -0.66223 138.54744 1.000 28.36703 100 ASN C C 1
ATOM 6151 O O . ASN B 2 100 ? 107.66871 -0.75903 138.06961 1.000 27.84384 100 ASN C O 1
ATOM 6156 N N . THR B 2 101 ? 109.90550 -0.74383 137.79457 1.000 27.50466 101 THR C N 1
ATOM 6157 C CA . THR B 2 101 ? 109.80624 -0.98720 136.35936 1.000 30.55102 101 THR C CA 1
ATOM 6158 C C . THR B 2 101 ? 109.11750 -2.31582 136.07408 1.000 30.69452 101 THR C C 1
ATOM 6159 O O . THR B 2 101 ? 108.30699 -2.41675 135.14502 1.000 30.38282 101 THR C O 1
ATOM 6163 N N . ALA B 2 102 ? 109.40840 -3.34113 136.87842 1.000 26.68286 102 ALA C N 1
ATOM 6164 C CA . ALA B 2 102 ? 108.72358 -4.61872 136.71689 1.000 29.72662 102 ALA C CA 1
ATOM 6165 C C . ALA B 2 102 ? 107.23093 -4.48037 136.98651 1.000 30.96161 102 ALA C C 1
ATOM 6166 O O . ALA B 2 102 ? 106.40599 -5.04364 136.25692 1.000 30.69557 102 ALA C O 1
ATOM 6168 N N . ALA B 2 103 ? 106.86398 -3.72800 138.02851 1.000 24.72656 103 ALA C N 1
ATOM 6169 C CA . ALA B 2 103 ? 105.45126 -3.53502 138.34057 1.000 30.67192 103 ALA C CA 1
ATOM 6170 C C . ALA B 2 103 ? 104.74420 -2.74930 137.24308 1.000 31.51593 103 ALA C C 1
ATOM 6171 O O . ALA B 2 103 ? 103.58785 -3.03635 136.91041 1.000 28.88873 103 ALA C O 1
ATOM 6173 N N . GLN B 2 104 ? 105.42195 -1.75358 136.66941 1.000 31.10188 104 GLN C N 1
ATOM 6174 C CA . GLN B 2 104 ? 104.81602 -0.97778 135.59435 1.000 31.60407 104 GLN C CA 1
ATOM 6175 C C . GLN B 2 104 ? 104.68687 -1.80017 134.31816 1.000 29.28812 104 GLN C C 1
ATOM 6176 O O . GLN B 2 104 ? 103.72103 -1.62579 133.56665 1.000 33.27028 104 GLN C O 1
ATOM 6182 N N . LYS B 2 105 ? 105.63498 -2.70663 134.06568 1.000 31.70976 105 LYS C N 1
ATOM 6183 C CA . LYS B 2 105 ? 105.48952 -3.63835 132.95193 1.000 31.21254 105 LYS C CA 1
ATOM 6184 C C . LYS B 2 105 ? 104.29272 -4.55956 133.15723 1.000 36.35752 105 LYS C C 1
ATOM 6185 O O . LYS B 2 105 ? 103.58215 -4.88797 132.19973 1.000 34.20733 105 LYS C O 1
ATOM 6191 N N . VAL B 2 106 ? 104.05035 -4.98514 134.40024 1.000 31.11586 106 VAL C N 1
ATOM 6192 C CA . VAL B 2 106 ? 102.88193 -5.81543 134.68167 1.000 33.31107 106 VAL C CA 1
ATOM 6193 C C . VAL B 2 106 ? 101.59710 -5.01704 134.49096 1.000 32.69295 106 VAL C C 1
ATOM 6194 O O . VAL B 2 106 ? 100.61329 -5.52309 133.93819 1.000 38.28318 106 VAL C O 1
ATOM 6198 N N . ARG B 2 107 ? 101.58099 -3.75878 134.93901 1.000 33.70219 107 ARG C N 1
ATOM 6199 C CA . ARG B 2 107 ? 100.37656 -2.94703 134.78925 1.000 39.81654 107 ARG C CA 1
ATOM 6200 C C . ARG B 2 107 ? 100.06140 -2.65661 133.32924 1.000 38.53374 107 ARG C C 1
ATOM 6201 O O . ARG B 2 107 ? 98.88921 -2.49158 132.97349 1.000 42.41675 107 ARG C O 1
ATOM 6209 N N . SER B 2 108 ? 101.08308 -2.58622 132.47404 1.000 36.29309 108 SER C N 1
ATOM 6210 C CA . SER B 2 108 ? 100.85248 -2.28427 131.06666 1.000 36.27173 108 SER C CA 1
ATOM 6211 C C . SER B 2 108 ? 100.09874 -3.39659 130.35259 1.000 42.94202 108 SER C C 1
ATOM 6212 O O . SER B 2 108 ? 99.53614 -3.15664 129.27827 1.000 42.21090 108 SER C O 1
ATOM 6215 N N . GLY B 2 109 ? 100.07003 -4.59937 130.92397 1.000 42.54045 109 GLY C N 1
ATOM 6216 C CA . GLY B 2 109 ? 99.45022 -5.73723 130.28311 1.000 47.79346 109 GLY C CA 1
ATOM 6217 C C . GLY B 2 109 ? 100.30671 -6.42855 129.24738 1.000 45.09173 109 GLY C C 1
ATOM 6218 O O . GLY B 2 109 ? 99.85497 -7.41537 128.65438 1.000 55.30600 109 GLY C O 1
ATOM 6219 N N . TRP B 2 110 ? 101.52732 -5.94977 129.01318 1.000 42.49166 110 TRP C N 1
ATOM 6220 C CA . TRP B 2 110 ? 102.41028 -6.51723 128.00516 1.000 44.02826 110 TRP C CA 1
ATOM 6221 C C . TRP B 2 110 ? 103.43769 -7.47877 128.58630 1.000 44.51710 110 TRP C C 1
ATOM 6222 O O . TRP B 2 110 ? 104.13514 -8.15371 127.82099 1.000 44.62416 110 TRP C O 1
ATOM 6233 N N . ASP B 2 111 ? 103.54876 -7.54723 129.91053 1.000 44.25833 111 ASP C N 1
ATOM 6234 C CA . ASP B 2 111 ? 104.34777 -8.54309 130.60955 1.000 46.04624 111 ASP C CA 1
ATOM 6235 C C . ASP B 2 111 ? 103.51492 -9.09818 131.75504 1.000 47.46638 111 ASP C C 1
ATOM 6236 O O . ASP B 2 111 ? 102.80427 -8.34920 132.43248 1.000 43.14743 111 ASP C O 1
ATOM 6241 N N . ASP B 2 112 ? 103.59353 -10.41166 131.96419 1.000 47.19147 112 ASP C N 1
ATOM 6242 C CA . ASP B 2 112 ? 102.76530 -11.08038 132.96014 1.000 51.60167 112 ASP C CA 1
ATOM 6243 C C . ASP B 2 112 ? 103.52096 -11.50030 134.21047 1.000 48.13153 112 ASP C C 1
ATOM 6244 O O . ASP B 2 112 ? 102.94020 -11.48437 135.29743 1.000 40.85366 112 ASP C O 1
ATOM 6249 N N . LEU B 2 113 ? 104.79364 -11.87171 134.08429 1.000 39.77187 113 LEU C N 1
ATOM 6250 C CA . LEU B 2 113 ? 105.57471 -12.37407 135.21024 1.000 38.26893 113 LEU C CA 1
ATOM 6251 C C . LEU B 2 113 ? 107.02315 -11.96531 134.99578 1.000 36.50668 113 LEU C C 1
ATOM 6252 O O . LEU B 2 113 ? 107.61868 -12.32005 133.97463 1.000 37.00994 113 LEU C O 1
ATOM 6257 N N . VAL B 2 114 ? 107.58371 -11.21781 135.94491 1.000 31.27166 114 VAL C N 1
ATOM 6258 C CA . VAL B 2 114 ? 108.90887 -10.62402 135.79738 1.000 33.66611 114 VAL C CA 1
ATOM 6259 C C . VAL B 2 114 ? 109.69717 -10.83021 137.08480 1.000 33.27417 114 VAL C C 1
ATOM 6260 O O . VAL B 2 114 ? 109.14597 -10.73287 138.18675 1.000 33.25951 114 VAL C O 1
ATOM 6264 N N . LEU B 2 115 ? 110.98913 -11.12004 136.94337 1.000 31.01590 115 LEU C N 1
ATOM 6265 C CA . LEU B 2 115 ? 111.92643 -11.11348 138.05973 1.000 31.86816 115 LEU C CA 1
ATOM 6266 C C . LEU B 2 115 ? 112.64231 -9.77098 138.09685 1.000 30.04040 115 LEU C C 1
ATOM 6267 O O . LEU B 2 115 ? 113.11813 -9.28808 137.06444 1.000 31.34834 115 LEU C O 1
ATOM 6272 N N . ALA B 2 116 ? 112.71193 -9.16939 139.27995 1.000 30.63373 116 ALA C N 1
ATOM 6273 C CA . ALA B 2 116 ? 113.37701 -7.88811 139.46327 1.000 29.24560 116 ALA C CA 1
ATOM 6274 C C . ALA B 2 116 ? 114.28133 -7.95648 140.68317 1.000 30.59887 116 ALA C C 1
ATOM 6275 O O . ALA B 2 116 ? 114.01432 -8.69897 141.63241 1.000 29.64603 116 ALA C O 1
ATOM 6277 N N . GLY B 2 117 ? 115.35465 -7.17359 140.65130 1.000 24.24113 117 GLY C N 1
ATOM 6278 C CA . GLY B 2 117 ? 116.26909 -7.15051 141.78252 1.000 29.00887 117 GLY C CA 1
ATOM 6279 C C . GLY B 2 117 ? 117.51128 -6.34414 141.47554 1.000 28.67718 117 GLY C C 1
ATOM 6280 O O . GLY B 2 117 ? 117.46802 -5.36937 140.71634 1.000 28.02923 117 GLY C O 1
ATOM 6281 N N . GLY B 2 118 ? 118.61784 -6.76246 142.07799 1.000 26.82267 118 GLY C N 1
ATOM 6282 C CA . GLY B 2 118 ? 119.87869 -6.07533 141.86788 1.000 26.82948 118 GLY C CA 1
ATOM 6283 C C . GLY B 2 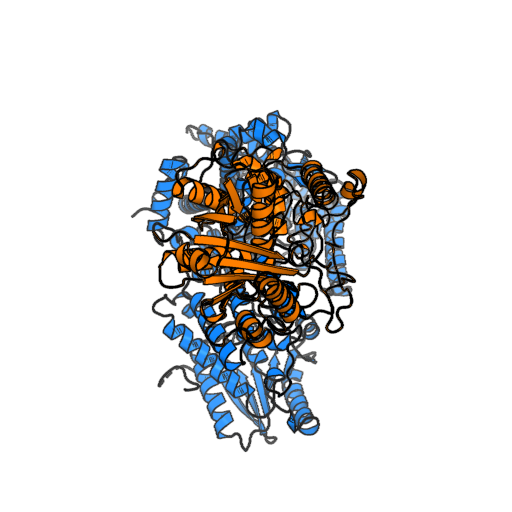118 ? 121.01954 -6.89834 142.41694 1.000 25.15525 118 GLY C C 1
ATOM 6284 O O . GLY B 2 118 ? 120.81874 -7.88901 143.12352 1.000 25.63525 118 GLY C O 1
ATOM 6285 N N . VAL B 2 119 ? 122.22949 -6.47037 142.07466 1.000 26.28709 119 VAL C N 1
ATOM 6286 C CA . VAL B 2 119 ? 123.44682 -7.13975 142.51877 1.000 25.43149 119 VAL C CA 1
ATOM 6287 C C . VAL B 2 119 ? 124.56367 -6.10804 142.56711 1.000 27.81969 119 VAL C C 1
ATOM 6288 O O . VAL B 2 119 ? 124.63910 -5.21446 141.71744 1.000 27.93517 119 VAL C O 1
ATOM 6292 N N . GLU B 2 120 ? 125.42324 -6.22479 143.57674 1.000 26.33228 120 GLU C N 1
ATOM 6293 C CA . GLU B 2 120 ? 126.56892 -5.32868 143.70338 1.000 28.07626 120 GLU C CA 1
ATOM 6294 C C . GLU B 2 120 ? 127.63952 -6.01872 144.53158 1.000 26.51449 120 GLU C C 1
ATOM 6295 O O . GLU B 2 120 ? 127.41606 -6.30733 145.71139 1.000 27.91071 120 GLU C O 1
ATOM 6301 N N A SER B 2 121 ? 128.79366 -6.27481 143.92317 0.500 25.98040 121 SER C N 1
ATOM 6302 N N B SER B 2 121 ? 128.79208 -6.28354 143.92181 0.500 27.31304 121 SER C N 1
ATOM 6303 C CA A SER B 2 121 ? 129.95589 -6.82219 144.61632 0.500 31.75131 121 SER C CA 1
ATOM 6304 C CA B SER B 2 121 ? 129.95891 -6.82302 144.61671 0.500 31.18967 121 SER C CA 1
ATOM 6305 C C A SER B 2 121 ? 130.98510 -5.70145 144.74011 0.500 25.77993 121 SER C C 1
ATOM 6306 C C B SER B 2 121 ? 130.98291 -5.69746 144.73684 0.500 24.49153 121 SER C C 1
ATOM 6307 O O A SER B 2 121 ? 131.92671 -5.59945 143.95264 0.500 24.78586 121 SER C O 1
ATOM 6308 O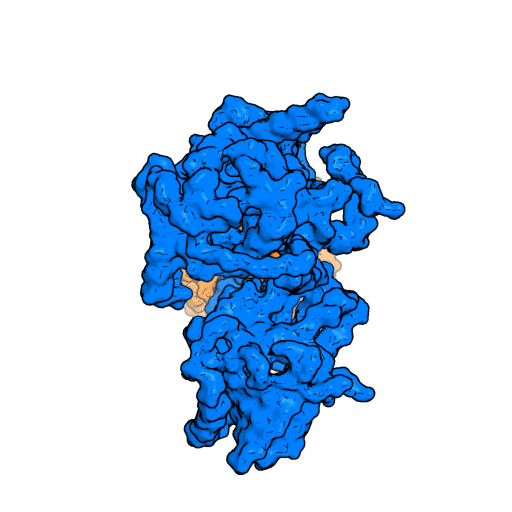 O B SER B 2 121 ? 131.91989 -5.58946 143.94463 0.500 25.71564 121 SER C O 1
ATOM 6313 N N . MET B 2 122 ? 130.79397 -4.84961 145.75074 1.000 24.64405 122 MET C N 1
ATOM 6314 C CA . MET B 2 122 ? 131.65698 -3.68621 145.92777 1.000 29.03149 122 MET C CA 1
ATOM 6315 C C . MET B 2 122 ? 133.09185 -4.05509 146.28506 1.000 31.23764 122 MET C C 1
ATOM 6316 O O . MET B 2 122 ? 134.00341 -3.26636 146.01147 1.000 27.02294 122 MET C O 1
ATOM 6321 N N . SER B 2 123 ? 133.31912 -5.22914 146.88094 1.000 26.69124 123 SER C N 1
ATOM 6322 C CA . SER B 2 123 ? 134.68532 -5.65656 147.15850 1.000 27.79748 123 SER C CA 1
ATOM 6323 C C . SER B 2 123 ? 135.43214 -6.03741 145.88723 1.000 26.82662 123 SER C C 1
ATOM 6324 O O . SER B 2 123 ? 136.66505 -5.96660 145.86027 1.000 28.43392 123 SER C O 1
ATOM 6327 N N . ARG B 2 124 ? 134.71730 -6.44424 144.84081 1.000 26.27817 124 ARG C N 1
ATOM 6328 C CA . ARG B 2 124 ? 135.32392 -6.79968 143.56475 1.000 29.95890 124 ARG C CA 1
ATOM 6329 C C . ARG B 2 124 ? 135.23755 -5.67783 142.53932 1.000 31.41378 124 ARG C C 1
ATOM 6330 O O . ARG B 2 124 ? 136.18072 -5.47793 141.76673 1.000 25.92519 124 ARG C O 1
ATOM 6338 N N . VAL B 2 125 ? 134.12708 -4.94585 142.51489 1.000 28.09608 125 VAL C N 1
ATOM 6339 C CA . VAL B 2 125 ? 133.92683 -3.84141 141.57852 1.000 30.27143 125 VAL C CA 1
ATOM 6340 C C . VAL B 2 125 ? 133.68645 -2.57679 142.39434 1.000 27.09040 125 VAL C C 1
ATOM 6341 O O . VAL B 2 125 ? 132.53305 -2.25857 142.71998 1.000 25.37680 125 VAL C O 1
ATOM 6345 N N . PRO B 2 126 ? 134.73575 -1.83779 142.74978 1.000 28.67838 126 PRO C N 1
ATOM 6346 C CA . PRO B 2 126 ? 134.57253 -0.70660 143.67141 1.000 32.58952 126 PRO C CA 1
ATOM 6347 C C . PRO B 2 126 ? 133.68963 0.38916 143.09114 1.000 32.50921 126 PRO C C 1
ATOM 6348 O O . PRO B 2 126 ? 133.51400 0.51325 141.87750 1.000 26.58005 126 PRO C O 1
ATOM 6352 N N . MET B 2 127 ? 133.12096 1.18518 143.99502 1.000 33.19858 127 MET C N 1
ATOM 6353 C CA . MET B 2 127 ? 132.30335 2.32263 143.59709 1.000 34.71784 127 MET C CA 1
ATOM 6354 C C . MET B 2 127 ? 133.11526 3.27162 142.72436 1.000 34.89229 127 MET C C 1
ATOM 6355 O O . MET B 2 127 ? 134.27853 3.56649 143.01388 1.000 33.60240 127 MET C O 1
ATOM 6360 N N . GLY B 2 128 ? 132.49890 3.73998 141.64149 1.000 32.40486 128 GLY C N 1
ATOM 6361 C CA . GLY B 2 128 ? 133.18239 4.60439 140.70159 1.000 30.23699 128 GLY C CA 1
ATOM 6362 C C . GLY B 2 128 ? 134.00732 3.89144 139.65407 1.000 31.68130 128 GLY C C 1
ATOM 6363 O O . GLY B 2 128 ? 134.71059 4.55818 138.88777 1.000 30.65873 128 GLY C O 1
ATOM 6364 N N . SER B 2 129 ? 133.94466 2.55658 139.59331 1.000 30.67778 129 SER C N 1
ATOM 6365 C CA . SER B 2 129 ? 134.72021 1.81611 138.60121 1.000 35.36164 129 SER C CA 1
ATOM 6366 C C . SER B 2 129 ? 134.25120 2.10453 137.18077 1.000 25.84446 129 SER C C 1
ATOM 6367 O O . SER B 2 129 ? 135.02998 1.95765 136.23262 1.000 31.17421 129 SER C O 1
ATOM 6370 N N . ASP B 2 130 ? 132.99172 2.50115 137.01383 1.000 26.32032 130 ASP C N 1
ATOM 6371 C CA . ASP B 2 130 ? 132.43017 2.79031 135.70219 1.000 30.91209 130 ASP C CA 1
ATOM 6372 C C . ASP B 2 130 ? 132.69949 4.21361 135.22911 1.000 36.99381 130 ASP C C 1
ATOM 6373 O O . ASP B 2 130 ? 132.38703 4.53288 134.07642 1.000 33.83860 130 ASP C O 1
ATOM 6378 N N . GLY B 2 131 ? 133.26404 5.07397 136.07660 1.000 32.88702 131 GLY C N 1
ATOM 6379 C CA . GLY B 2 131 ? 133.48712 6.44468 135.64765 1.000 30.13092 131 GLY C CA 1
ATOM 6380 C C . GLY B 2 131 ? 132.19551 7.24835 135.62119 1.000 34.88770 131 GLY C C 1
ATOM 6381 O O . GLY B 2 131 ? 131.26231 7.00946 136.39341 1.000 37.67054 131 GLY C O 1
ATOM 6382 N N . GLY B 2 132 ? 132.13999 8.21576 134.71759 1.000 35.85801 132 GLY C N 1
ATOM 6383 C CA . GLY B 2 132 ? 130.96692 9.05863 134.55814 1.000 33.44523 132 GLY C CA 1
ATOM 6384 C C . GLY B 2 132 ? 131.33315 10.51676 134.36020 1.000 44.11516 132 GLY C C 1
ATOM 6385 O O . GLY B 2 132 ? 132.32546 11.01759 134.89186 1.000 44.86450 132 GLY C O 1
ATOM 6386 N N . ALA B 2 133 ? 130.50414 11.22396 133.58856 1.000 45.21937 133 ALA C N 1
ATOM 6387 C CA . ALA B 2 133 ? 130.82839 12.60009 133.22397 1.000 47.23544 133 ALA C CA 1
ATOM 6388 C C . ALA B 2 133 ? 130.55507 13.57609 134.36444 1.000 39.79212 133 ALA C C 1
ATOM 6389 O O . ALA B 2 133 ? 131.29515 14.55197 134.53188 1.000 41.78909 133 ALA C O 1
ATOM 6391 N N . MET B 2 134 ? 129.50540 13.33362 135.15799 1.000 41.16106 134 MET C N 1
ATOM 6392 C CA . MET B 2 134 ? 129.18278 14.23769 136.26035 1.000 42.26112 134 MET C CA 1
ATOM 6393 C C . MET B 2 134 ? 130.36204 14.42744 137.20588 1.000 45.25490 134 MET C C 1
ATOM 6394 O O . MET B 2 134 ? 130.50669 15.49728 137.80890 1.000 42.87399 134 MET C O 1
ATOM 6399 N N . GLY B 2 135 ? 131.21024 13.41211 137.34782 1.000 45.42970 135 GLY C N 1
ATOM 6400 C CA . GLY B 2 135 ? 132.37251 13.51931 138.20449 1.000 42.48499 135 GLY C CA 1
ATOM 6401 C C . GLY B 2 135 ? 133.66304 13.76465 137.44791 1.000 43.57361 135 GLY C C 1
ATOM 6402 O O . GLY B 2 135 ? 134.46467 14.61536 137.84618 1.000 35.10786 135 GLY C O 1
ATOM 6403 N N . LEU B 2 136 ? 133.86536 13.04337 136.34176 1.000 37.73731 136 LEU C N 1
ATOM 6404 C CA . LEU B 2 136 ? 135.14948 13.03151 135.65106 1.000 39.15009 136 LEU C CA 1
ATOM 6405 C C . LEU B 2 136 ? 135.25408 14.02256 134.49586 1.000 44.13507 136 LEU C C 1
ATOM 6406 O O . LEU B 2 136 ? 136.37229 14.29333 134.04475 1.000 44.14481 136 LEU C O 1
ATOM 6411 N N . ASP B 2 137 ? 134.13990 14.56184 133.99656 1.000 42.68048 137 ASP C N 1
ATOM 6412 C CA . ASP B 2 137 ? 134.19889 15.56273 132.93283 1.000 39.36714 137 ASP C CA 1
ATOM 6413 C C . ASP B 2 137 ? 134.20614 16.95563 133.55002 1.000 35.15451 137 ASP C C 1
ATOM 6414 O O . ASP B 2 137 ? 133.22003 17.33776 134.19455 1.000 37.16565 137 ASP C O 1
ATOM 6419 N N . PRO B 2 138 ? 135.27719 17.73887 133.38354 1.000 34.30883 138 PRO C N 1
ATOM 6420 C CA . PRO B 2 138 ? 135.37532 19.01113 134.12456 1.000 33.11948 138 PRO C CA 1
ATOM 6421 C C . PRO B 2 138 ? 134.26491 19.99717 133.81202 1.000 36.21779 138 PRO C C 1
ATOM 6422 O O . PRO B 2 138 ? 133.73110 20.62261 134.73605 1.000 33.87665 138 PRO C O 1
ATOM 6426 N N . ALA B 2 139 ? 133.90523 20.16380 132.53613 1.000 32.69850 139 ALA C N 1
ATOM 6427 C CA . ALA B 2 139 ? 132.82676 21.08615 132.19321 1.000 38.67934 139 ALA C CA 1
ATOM 6428 C C . ALA B 2 139 ? 131.52412 20.68488 132.87239 1.000 42.79289 139 ALA C C 1
ATOM 6429 O O . ALA B 2 139 ? 130.79891 21.53844 133.39779 1.000 38.29434 139 ALA C O 1
ATOM 6431 N N . THR B 2 140 ? 131.21900 19.38498 132.88576 1.000 41.45890 140 THR C N 1
ATOM 6432 C CA . THR B 2 140 ? 130.00016 18.91524 133.53417 1.000 36.29701 140 THR C CA 1
ATOM 6433 C C . THR B 2 140 ? 130.11356 19.00954 135.04930 1.000 34.99395 140 THR C C 1
ATOM 6434 O O . THR B 2 140 ? 129.17367 19.44544 135.72383 1.000 35.81278 140 THR C O 1
ATOM 6438 N N . ASN B 2 141 ? 131.25804 18.59893 135.59713 1.000 32.72727 141 ASN C N 1
ATOM 6439 C CA . ASN B 2 141 ? 131.47916 18.66991 137.03699 1.000 38.17358 141 ASN C CA 1
ATOM 6440 C C . ASN B 2 141 ? 131.39689 20.11155 137.53130 1.000 38.17642 141 ASN C C 1
ATOM 6441 O O . ASN B 2 141 ? 130.74315 20.40093 138.54143 1.000 29.83730 141 ASN C O 1
ATOM 6446 N N . TYR B 2 142 ? 132.05768 21.02991 136.82459 1.000 35.35372 142 TYR C N 1
ATOM 6447 C CA . TYR B 2 142 ? 132.07071 22.43074 137.23494 1.000 34.70450 142 TYR C CA 1
ATOM 6448 C C . TYR B 2 142 ? 130.66369 23.01543 137.23408 1.000 35.72425 142 TYR C C 1
ATOM 6449 O O . TYR B 2 142 ? 130.23016 23.62168 138.22034 1.000 36.63569 142 TYR C O 1
ATOM 6458 N N . ASP B 2 143 ? 129.92766 22.82485 136.13542 1.000 38.53858 143 ASP C N 1
ATOM 6459 C CA . ASP B 2 143 ? 128.61917 23.45657 135.99496 1.000 38.01006 143 ASP C CA 1
ATOM 6460 C C . ASP B 2 143 ? 127.60634 22.87376 136.97032 1.000 37.34281 143 ASP C C 1
ATOM 6461 O O . ASP B 2 143 ? 126.79280 23.61001 137.53943 1.000 47.02750 143 ASP C O 1
ATOM 6466 N N . VAL B 2 144 ? 127.63096 21.55345 137.17391 1.000 40.28183 144 VAL C N 1
ATOM 6467 C CA . VAL B 2 144 ? 126.67304 20.92446 138.08070 1.000 37.64862 144 VAL C CA 1
ATOM 6468 C C . VAL B 2 144 ? 127.05421 21.09178 139.54290 1.000 39.87206 144 VAL C C 1
ATOM 6469 O O . VAL B 2 144 ? 126.24462 20.76913 140.42333 1.000 39.87976 144 VAL C O 1
ATOM 6473 N N . MET B 2 145 ? 128.25261 21.60648 139.82561 1.000 44.20499 145 MET C N 1
ATOM 6474 C CA . MET B 2 145 ? 128.76490 21.75567 141.18886 1.000 38.54794 145 MET C CA 1
ATOM 6475 C C . MET B 2 145 ? 128.73860 20.41447 141.92352 1.000 39.20208 145 MET C C 1
ATOM 6476 O O . MET B 2 145 ? 128.07438 20.23984 142.94863 1.000 36.89903 145 MET C O 1
ATOM 6481 N N . PHE B 2 146 ? 129.48374 19.46290 141.36248 1.000 36.88820 146 PHE C N 1
ATOM 6482 C CA . PHE B 2 146 ? 129.56478 18.12392 141.92941 1.000 36.96970 146 PHE C CA 1
ATOM 6483 C C . PHE B 2 146 ? 130.16649 18.16367 143.32812 1.000 35.70699 146 PHE C C 1
ATOM 6484 O O . PHE B 2 146 ? 131.16636 18.84362 143.57697 1.000 35.88142 146 PHE C O 1
ATOM 6492 N N . VAL B 2 147 ? 129.54983 17.41992 144.24038 1.000 38.62276 147 VAL C N 1
ATOM 6493 C CA . VAL B 2 147 ? 130.00590 17.30930 145.62425 1.000 39.01836 147 VAL C CA 1
ATOM 6494 C C . VAL B 2 147 ? 129.81716 15.86280 146.06844 1.000 39.72830 147 VAL C C 1
ATOM 6495 O O . VAL B 2 147 ? 128.75217 15.28016 145.81883 1.000 43.41745 147 VAL C O 1
ATOM 6499 N N . PRO B 2 148 ? 130.81281 15.23706 146.69999 1.000 42.64351 148 PRO C N 1
ATOM 6500 C CA . PRO B 2 148 ? 130.62418 13.86752 147.19027 1.000 38.80245 148 PRO C CA 1
ATOM 6501 C C . PRO B 2 148 ? 129.46552 13.79389 148.17094 1.000 40.18069 148 PRO C C 1
ATOM 6502 O O . PRO B 2 148 ? 129.14775 14.76154 148.86772 1.000 36.36840 148 PRO C O 1
ATOM 6506 N N . GLN B 2 149 ? 128.82970 12.62129 148.20998 1.000 37.75466 149 GLN C N 1
ATOM 6507 C CA . GLN B 2 149 ? 127.59223 12.46610 148.96711 1.000 43.65930 149 GLN C CA 1
ATOM 6508 C C . GLN B 2 149 ? 127.79749 12.70232 150.45910 1.000 35.13824 149 GLN C C 1
ATOM 6509 O O . GLN B 2 149 ? 126.90587 13.23989 151.12550 1.000 36.07091 149 GLN C O 1
ATOM 6515 N N . SER B 2 150 ? 128.95874 12.32136 151.00079 1.000 32.02375 150 SER C N 1
ATOM 6516 C CA . SER B 2 150 ? 129.18079 12.47709 152.43526 1.000 38.87908 150 SER C CA 1
ATOM 6517 C C . SER B 2 150 ? 129.17740 13.94234 152.84984 1.000 36.42827 150 SER C C 1
ATOM 6518 O O . SER B 2 150 ? 128.79749 14.26259 153.98100 1.000 37.11966 150 SER C O 1
ATOM 6521 N N . ILE B 2 151 ? 129.57870 14.84314 151.95326 1.000 36.64170 151 ILE C N 1
ATOM 6522 C CA . ILE B 2 151 ? 129.56298 16.26508 152.27910 1.000 35.66895 151 ILE C CA 1
ATOM 6523 C C . ILE B 2 151 ? 128.14462 16.81807 152.20778 1.000 33.57395 151 ILE C C 1
ATOM 6524 O O . ILE B 2 151 ? 127.76239 17.68243 153.00483 1.000 36.88815 151 ILE C O 1
ATOM 6529 N N . GLY B 2 152 ? 127.33539 16.32195 151.27125 1.000 35.22574 152 GLY C N 1
ATOM 6530 C CA . GLY B 2 152 ? 125.92050 16.65137 151.29624 1.000 36.07856 152 GLY C CA 1
ATOM 6531 C C . GLY B 2 152 ? 125.25006 16.18394 152.57383 1.000 37.59528 152 GLY C C 1
ATOM 6532 O O . GLY B 2 152 ? 124.41163 16.88886 153.14246 1.000 32.93325 152 GLY C O 1
ATOM 6533 N N . ALA B 2 153 ? 125.62559 14.99430 153.05217 1.000 30.44075 153 ALA C N 1
ATOM 6534 C CA . ALA B 2 153 ? 125.08184 14.49414 154.31009 1.000 30.22287 153 ALA C CA 1
ATOM 6535 C C . ALA B 2 153 ? 125.49277 15.37790 155.48317 1.000 34.07734 153 ALA C C 1
ATOM 6536 O O . ALA B 2 153 ? 124.68880 15.63307 156.38841 1.000 31.70404 153 ALA C O 1
ATOM 6538 N N . ASP B 2 154 ? 126.74286 15.85275 155.48916 1.000 33.51619 154 ASP C N 1
ATOM 6539 C CA . ASP B 2 154 ? 127.17850 16.75930 156.54892 1.000 32.13515 154 ASP C CA 1
ATOM 6540 C C . ASP B 2 154 ? 126.48784 18.11435 156.43586 1.000 36.00003 154 ASP C C 1
ATOM 6541 O O . ASP B 2 154 ? 126.20090 18.75855 157.45260 1.000 32.55019 154 ASP C O 1
ATOM 6546 N N . LEU B 2 155 ? 126.21996 18.56900 155.20896 1.000 34.13701 155 LEU C N 1
ATOM 6547 C CA . LEU B 2 155 ? 125.51634 19.83552 155.03471 1.000 39.43550 155 LEU C CA 1
ATOM 6548 C C . LEU B 2 155 ? 124.08228 19.74138 155.54236 1.000 34.65431 155 LEU C C 1
ATOM 6549 O O . LEU B 2 155 ? 123.57062 20.68915 156.14759 1.000 36.15688 155 LEU C O 1
ATOM 6554 N N . ILE B 2 156 ? 123.42149 18.60454 155.31212 1.000 38.25407 156 ILE C N 1
ATOM 6555 C CA . ILE B 2 156 ? 122.07441 18.40509 155.84219 1.000 38.04033 156 ILE C CA 1
ATOM 6556 C C . ILE B 2 156 ? 122.08367 18.51261 157.36174 1.000 35.25612 156 ILE C C 1
ATOM 6557 O O . ILE B 2 156 ? 121.26358 19.22008 157.95905 1.000 35.62914 156 ILE C O 1
ATOM 6562 N N . ALA B 2 157 ? 123.01920 17.81240 158.00921 1.000 33.86313 157 ALA C N 1
ATOM 6563 C CA . ALA B 2 157 ? 123.11953 17.87852 159.46245 1.000 36.70659 157 ALA C CA 1
ATOM 6564 C C . ALA B 2 157 ? 123.40787 19.29544 159.93992 1.000 38.76379 157 ALA C C 1
ATOM 6565 O O . ALA B 2 157 ? 122.93412 19.69897 161.00831 1.000 35.45664 157 ALA C O 1
ATOM 6567 N N . THR B 2 158 ? 124.16999 20.06678 159.16089 1.000 39.80828 158 THR C N 1
ATOM 6568 C CA . THR B 2 158 ? 124.46037 21.44453 159.54337 1.000 37.31385 158 THR C CA 1
ATOM 6569 C C . THR B 2 158 ? 123.22470 22.32565 159.41259 1.000 42.12419 158 THR C C 1
ATOM 6570 O O . THR B 2 158 ? 122.94849 23.15182 160.29026 1.000 40.18588 158 THR C O 1
ATOM 6574 N N . ILE B 2 159 ? 122.47232 22.16715 158.32118 1.000 38.36374 159 ILE C N 1
ATOM 6575 C CA . ILE B 2 159 ? 121.30649 23.01437 158.09430 1.000 42.06635 159 ILE C CA 1
ATOM 6576 C C . ILE B 2 159 ? 120.19809 22.68260 159.08512 1.000 38.12261 159 ILE C C 1
ATOM 6577 O O . ILE B 2 159 ? 119.51798 23.57866 159.59657 1.000 38.34508 159 ILE C O 1
ATOM 6582 N N . GLU B 2 160 ? 119.99699 21.39749 159.37414 1.000 41.38276 160 GLU C N 1
ATOM 6583 C CA . GLU B 2 160 ? 118.90510 20.96978 160.23852 1.000 40.53105 160 GLU C CA 1
ATOM 6584 C C . GLU B 2 160 ? 119.27615 20.94665 161.71504 1.000 41.81848 160 GLU C C 1
ATOM 6585 O O . GLU B 2 160 ? 118.39852 20.71097 162.55264 1.000 37.16702 160 GLU C O 1
ATOM 6591 N N . GLY B 2 161 ? 120.54030 21.18011 162.05557 1.000 42.21080 161 GLY C N 1
ATOM 6592 C CA . GLY B 2 161 ? 120.94826 21.15299 163.44690 1.000 36.72495 161 GLY C CA 1
ATOM 6593 C C . GLY B 2 161 ? 121.06788 19.76701 164.04244 1.000 40.18191 161 GLY C C 1
ATOM 6594 O O . GLY B 2 161 ? 120.77562 19.58414 165.22780 1.000 39.46755 161 GLY C O 1
ATOM 6595 N N . PHE B 2 162 ? 121.47755 18.77933 163.24946 1.000 39.19195 162 PHE C N 1
ATOM 6596 C CA . PHE B 2 162 ? 121.74152 17.43454 163.74969 1.000 36.55589 162 PHE C CA 1
ATOM 6597 C C . PHE B 2 162 ? 123.18298 17.36907 164.23890 1.000 37.34429 162 PHE C C 1
ATOM 6598 O O . PHE B 2 162 ? 124.11919 17.51573 163.44527 1.000 40.57687 162 PHE C O 1
ATOM 6606 N N . SER B 2 163 ? 123.36003 17.14724 165.53800 1.000 36.89193 163 SER C N 1
ATOM 6607 C CA . SER B 2 163 ? 124.68831 17.12506 166.12607 1.000 39.36345 163 SER C CA 1
ATOM 6608 C C . SER B 2 163 ? 125.37040 15.78288 165.87181 1.000 43.97829 163 SER C C 1
ATOM 6609 O O . SER B 2 163 ? 124.76169 14.81995 165.39599 1.000 39.14056 163 SER C O 1
ATOM 6612 N N . ARG B 2 164 ? 126.66111 15.72831 166.21004 1.000 38.66946 164 ARG C N 1
ATOM 6613 C CA . ARG B 2 164 ? 127.40339 14.47724 166.10130 1.000 41.64845 164 ARG C CA 1
ATOM 6614 C C . ARG B 2 164 ? 126.79847 13.40129 166.99721 1.000 45.47512 164 ARG C C 1
ATOM 6615 O O . ARG B 2 164 ? 126.77717 12.21903 166.63433 1.000 39.67910 164 ARG C O 1
ATOM 6623 N N . GLU B 2 165 ? 126.28287 13.79442 168.16618 1.000 39.80497 165 GLU C N 1
ATOM 6624 C CA . GLU B 2 165 ? 125.62977 12.82636 169.04085 1.000 45.87019 165 GLU C CA 1
ATOM 6625 C C . GLU B 2 165 ? 124.27640 12.38817 168.49297 1.000 41.78656 165 GLU C C 1
ATOM 6626 O O . GLU B 2 165 ? 123.84374 11.26030 168.75460 1.000 40.71984 165 GLU C O 1
ATOM 6632 N N . ASP B 2 166 ? 123.59852 13.25411 167.73448 1.000 42.01551 166 ASP C N 1
ATOM 6633 C CA . ASP B 2 166 ? 122.31631 12.88077 167.14063 1.000 42.25474 166 ASP C CA 1
ATOM 6634 C C . ASP B 2 166 ? 122.48732 11.78843 166.09033 1.000 39.63977 166 ASP C C 1
ATOM 6635 O O . ASP B 2 166 ? 121.74332 10.80024 166.08195 1.000 41.35067 166 ASP C O 1
ATOM 6640 N N . VAL B 2 167 ? 123.45448 11.95259 165.18366 1.000 37.47443 167 VAL C N 1
ATOM 6641 C CA . VAL B 2 167 ? 123.64606 10.94282 164.14583 1.000 43.58805 167 VAL C CA 1
ATOM 6642 C C . VAL B 2 167 ? 124.23822 9.66627 164.73462 1.000 39.41336 167 VAL C C 1
ATOM 6643 O O . VAL B 2 167 ? 123.93303 8.56176 164.26792 1.000 38.54970 167 VAL C O 1
ATOM 6647 N N . ASP B 2 168 ? 125.07307 9.78342 165.77179 1.000 42.43044 168 ASP C N 1
ATOM 6648 C CA . ASP B 2 168 ? 125.60286 8.58944 166.42536 1.000 43.51136 168 ASP C CA 1
ATOM 6649 C C . ASP B 2 168 ? 124.53116 7.87243 167.23837 1.000 41.08834 168 ASP C C 1
ATOM 6650 O O . ASP B 2 168 ? 124.60872 6.65237 167.42433 1.000 39.84191 168 ASP C O 1
ATOM 6655 N N . ALA B 2 169 ? 123.52655 8.60429 167.72571 1.000 41.70585 169 ALA C N 1
ATOM 6656 C CA . ALA B 2 169 ? 122.40840 7.95424 168.40156 1.000 40.22165 169 ALA C CA 1
ATOM 6657 C C . ALA B 2 169 ? 121.57723 7.13272 167.42167 1.000 39.70495 169 ALA C C 1
ATOM 6658 O O . ALA B 2 169 ? 121.14995 6.01739 167.74591 1.000 35.20546 169 ALA C O 1
ATOM 6660 N N . TYR B 2 170 ? 121.34258 7.65988 166.21514 1.000 32.11919 170 TYR C N 1
ATOM 6661 C CA . TYR B 2 170 ? 120.60286 6.88959 165.21976 1.000 34.62716 170 TYR C CA 1
ATOM 6662 C C . TYR B 2 170 ? 121.38373 5.65615 164.78078 1.000 33.90570 170 TYR C C 1
ATOM 6663 O O . TYR B 2 170 ? 120.79632 4.58884 164.57115 1.000 31.99351 170 TYR C O 1
ATOM 6672 N N . ALA B 2 171 ? 122.70306 5.78716 164.61447 1.000 30.88581 171 ALA C N 1
ATOM 6673 C CA . ALA B 2 171 ? 123.51645 4.63653 164.23329 1.000 36.91869 171 ALA C CA 1
ATOM 6674 C C . ALA B 2 171 ? 123.44881 3.54134 165.28940 1.000 35.64244 171 ALA C C 1
ATOM 6675 O O . ALA B 2 171 ? 123.39967 2.34989 164.95844 1.000 31.32225 171 ALA C O 1
ATOM 6677 N N . LEU B 2 172 ? 123.44211 3.92709 166.56862 1.000 36.49364 172 LEU C N 1
ATOM 6678 C CA . LEU B 2 172 ? 123.32175 2.94200 167.63780 1.000 34.23919 172 LEU C CA 1
ATOM 6679 C C . LEU B 2 172 ? 121.98579 2.21345 167.56507 1.000 39.62132 172 LEU C C 1
ATOM 6680 O O . LEU B 2 172 ? 121.92436 0.99177 167.75218 1.000 34.83193 172 LEU C O 1
ATOM 6685 N N . ARG B 2 173 ? 120.90428 2.94931 167.29300 1.000 36.39441 173 ARG C N 1
ATOM 6686 C CA . ARG B 2 173 ? 119.59194 2.32604 167.15279 1.000 36.11291 173 ARG C CA 1
ATOM 6687 C C . ARG B 2 173 ? 119.55590 1.37603 165.96232 1.000 35.30629 173 ARG C C 1
ATOM 6688 O O . ARG B 2 173 ? 118.90003 0.32908 166.01353 1.000 37.11298 173 ARG C O 1
ATOM 6696 N N . SER B 2 174 ? 120.25494 1.72355 164.87913 1.000 31.79342 174 SER C N 1
ATOM 6697 C CA . SER B 2 174 ? 120.28133 0.84958 163.71124 1.000 31.88714 174 SER C CA 1
ATOM 6698 C C . SER B 2 174 ? 120.97288 -0.47068 164.02916 1.000 31.77352 174 SER C C 1
ATOM 6699 O O . SER B 2 174 ? 120.48556 -1.54128 163.64899 1.000 30.69682 174 SER C O 1
ATOM 6702 N N . GLN B 2 175 ? 122.11180 -0.41408 164.72624 1.000 34.94206 175 GLN C N 1
ATOM 6703 C CA . GLN B 2 175 ? 122.78370 -1.63864 165.15300 1.000 35.67417 175 GLN C CA 1
ATOM 6704 C C . GLN B 2 175 ? 121.88402 -2.47509 166.05502 1.000 35.54302 175 GLN C C 1
ATOM 6705 O O . GLN B 2 175 ? 121.81432 -3.70148 165.91125 1.000 31.39927 175 GLN C O 1
ATOM 6711 N N . GLN B 2 176 ? 121.18095 -1.82811 166.98716 1.000 31.36533 176 GLN C N 1
ATOM 6712 C CA . GLN B 2 176 ? 120.33900 -2.57043 167.91965 1.000 37.22837 176 GLN C CA 1
ATOM 6713 C C . GLN B 2 176 ? 119.14039 -3.19375 167.21519 1.000 36.14442 176 GLN C C 1
ATOM 6714 O O . GLN B 2 176 ? 118.80469 -4.35744 167.46609 1.000 33.57978 176 GLN C O 1
ATOM 6720 N N . LYS B 2 177 ? 118.48461 -2.43807 166.33070 1.000 33.35080 177 LYS C N 1
ATOM 6721 C CA . LYS B 2 177 ? 117.31051 -2.96100 165.64078 1.000 31.17089 177 LYS C CA 1
ATOM 6722 C C . LYS B 2 177 ? 117.67857 -4.11967 164.72217 1.000 32.90608 177 LYS C C 1
ATOM 6723 O O . LYS B 2 177 ? 116.93020 -5.09830 164.61944 1.000 33.24650 177 LYS C O 1
ATOM 6729 N N . ALA B 2 178 ? 118.82940 -4.03305 164.05119 1.000 31.09475 178 ALA C N 1
ATOM 6730 C CA . ALA B 2 178 ? 119.24857 -5.12153 163.17599 1.000 32.03566 178 ALA C CA 1
ATOM 6731 C C . ALA B 2 178 ? 119.59050 -6.37113 163.97736 1.000 35.05845 178 ALA C C 1
ATOM 6732 O O . ALA B 2 178 ? 119.29505 -7.49117 163.54468 1.000 30.55711 178 ALA C O 1
ATOM 6734 N N . ALA B 2 179 ? 120.21385 -6.20122 165.14685 1.000 31.85561 179 ALA C N 1
ATOM 6735 C CA . ALA B 2 179 ? 120.52886 -7.35366 165.98457 1.000 34.93048 179 ALA C CA 1
ATOM 6736 C C . ALA B 2 179 ? 119.26055 -8.01914 166.50274 1.000 32.71648 179 ALA C C 1
ATOM 6737 O O . ALA B 2 179 ? 119.15575 -9.25145 166.50228 1.000 32.91989 179 ALA C O 1
ATOM 6739 N N . GLU B 2 180 ? 118.28384 -7.21889 166.94030 1.000 33.13852 180 GLU C N 1
ATOM 6740 C CA . GLU B 2 180 ? 117.02545 -7.77679 167.42571 1.000 39.20494 180 GLU C CA 1
ATOM 6741 C C . GLU B 2 180 ? 116.26962 -8.48983 166.31112 1.000 38.26194 180 GLU C C 1
ATOM 6742 O O . GLU B 2 180 ? 115.62643 -9.51938 166.54861 1.000 31.94623 180 GLU C O 1
ATOM 6748 N N . ALA B 2 181 ? 116.33965 -7.96163 165.08789 1.000 34.89637 181 ALA C N 1
ATOM 6749 C CA . ALA B 2 181 ? 115.68456 -8.61892 163.96278 1.000 34.65636 181 ALA C CA 1
ATOM 6750 C C . ALA B 2 181 ? 116.34020 -9.95690 163.64610 1.000 34.05047 181 ALA C C 1
ATOM 6751 O O . ALA B 2 181 ? 115.64669 -10.94634 163.38300 1.000 31.43828 181 ALA C O 1
ATOM 6753 N N . TRP B 2 182 ? 117.67427 -10.00808 163.66445 1.000 34.91473 182 TRP C N 1
ATOM 6754 C CA . TRP B 2 182 ? 118.36790 -11.26344 163.39308 1.000 32.07635 182 TRP C CA 1
ATOM 6755 C C . TRP B 2 182 ? 118.12051 -12.28399 164.49844 1.000 35.38544 182 TRP C C 1
ATOM 6756 O O . TRP B 2 182 ? 117.79196 -13.44310 164.22085 1.000 34.98289 182 TRP C O 1
ATOM 6767 N N . SER B 2 183 ? 118.26680 -11.87056 165.76159 1.000 35.47499 183 SER C N 1
ATOM 6768 C CA A SER B 2 183 ? 118.06729 -12.80027 166.86825 0.500 37.06020 183 SER C CA 1
ATOM 6769 C CA B SER B 2 183 ? 118.06744 -12.80206 166.86754 0.500 37.73002 183 SER C CA 1
ATOM 6770 C C . SER B 2 183 ? 116.60540 -13.20281 167.01023 1.000 37.50303 183 SER C C 1
ATOM 6771 O O . SER B 2 183 ? 116.30978 -14.27795 167.54219 1.000 37.56240 183 SER C O 1
ATOM 6776 N N . GLY B 2 184 ? 115.68307 -12.35965 166.55229 1.000 38.99427 184 GLY C N 1
ATOM 6777 C CA . GLY B 2 184 ? 114.27343 -12.68110 166.61574 1.000 35.98284 184 GLY C CA 1
ATOM 6778 C C . GLY B 2 184 ? 113.76509 -13.56446 165.49959 1.000 40.03879 184 GLY C C 1
ATOM 6779 O O . GLY B 2 184 ? 112.59489 -13.95638 165.51480 1.000 33.99706 184 GLY C O 1
ATOM 6780 N N . GLY B 2 185 ? 114.61283 -13.89291 164.52578 1.000 35.50460 185 GLY C N 1
ATOM 6781 C CA . GLY B 2 185 ? 114.20372 -14.72020 163.41031 1.000 37.45550 185 GLY C CA 1
ATOM 6782 C C . GLY B 2 185 ? 113.46032 -14.00040 162.30800 1.000 38.58273 185 GLY C C 1
ATOM 6783 O O . GLY B 2 185 ? 112.91069 -14.66562 161.42217 1.000 32.11574 185 GLY C O 1
ATOM 6784 N N . TYR B 2 186 ? 113.42902 -12.66311 162.32794 1.000 35.05364 186 TYR C N 1
ATOM 6785 C CA . TYR B 2 186 ? 112.66473 -11.91867 161.32861 1.000 34.11511 186 TYR C CA 1
ATOM 6786 C C . TYR B 2 186 ? 113.19382 -12.15866 159.92217 1.000 30.43422 186 TYR C C 1
ATOM 6787 O O . TYR B 2 186 ? 112.43336 -12.07989 158.95004 1.000 34.46132 186 TYR C O 1
ATOM 6796 N N . PHE B 2 187 ? 114.48678 -12.44422 159.79372 1.000 30.70693 187 PHE C N 1
ATOM 6797 C CA . PHE B 2 187 ? 115.14682 -12.57108 158.50290 1.000 28.08182 187 PHE C CA 1
ATOM 6798 C C . PHE B 2 187 ? 115.34931 -14.01887 158.07099 1.000 34.59815 187 PHE C C 1
ATOM 6799 O O . PHE B 2 187 ? 115.96833 -14.25722 157.02910 1.000 31.11414 187 PHE C O 1
ATOM 6807 N N . ALA B 2 188 ? 114.84063 -14.98746 158.83769 1.000 32.29925 188 ALA C N 1
ATOM 6808 C CA . ALA B 2 188 ? 115.17077 -16.38776 158.58379 1.000 35.20991 188 ALA C CA 1
ATOM 6809 C C . ALA B 2 188 ? 114.63242 -16.87499 157.24263 1.000 35.93723 188 ALA C C 1
ATOM 6810 O O . ALA B 2 188 ? 115.27039 -17.70444 156.58481 1.000 36.82866 188 ALA C O 1
ATOM 6812 N N . LYS B 2 189 ? 113.47502 -16.37265 156.81756 1.000 36.81563 189 LYS C N 1
ATOM 6813 C CA . LYS B 2 189 ? 112.81173 -16.88432 155.62650 1.000 37.12385 189 LYS C CA 1
ATOM 6814 C C . LYS B 2 189 ? 113.29900 -16.24934 154.33085 1.000 40.10656 189 LYS C C 1
ATOM 6815 O O . LYS B 2 189 ? 113.10286 -16.83928 153.26240 1.000 35.51752 189 LYS C O 1
ATOM 6821 N N . SER B 2 190 ? 113.93081 -15.07482 154.38925 1.000 33.36451 190 SER C N 1
ATOM 6822 C CA . SER B 2 190 ? 114.26640 -14.33627 153.18095 1.000 35.11486 190 SER C CA 1
ATOM 6823 C C . SER B 2 190 ? 115.75611 -14.15200 152.93567 1.000 31.91050 190 SER C C 1
ATOM 6824 O O . SER B 2 190 ? 116.13029 -13.78346 151.81776 1.000 31.10799 190 SER C O 1
ATOM 6827 N N . VAL B 2 191 ? 116.61319 -14.38249 153.92495 1.000 29.31504 191 VAL C N 1
ATOM 6828 C CA . VAL B 2 191 ? 118.05578 -14.30122 153.72283 1.000 30.80821 191 VAL C CA 1
ATOM 6829 C C . VAL B 2 191 ? 118.55321 -15.69744 153.36124 1.000 34.31575 191 VAL C C 1
ATOM 6830 O O . VAL B 2 191 ? 118.53213 -16.61101 154.18945 1.000 35.66151 191 VAL C O 1
ATOM 6834 N N . VAL B 2 192 ? 119.00184 -15.85838 152.12288 1.000 32.63622 192 VAL C N 1
ATOM 6835 C CA . VAL B 2 192 ? 119.37019 -17.15690 151.56494 1.000 29.40515 192 VAL C CA 1
ATOM 6836 C C . VAL B 2 192 ? 120.87944 -17.32339 151.70353 1.000 29.66172 192 VAL C C 1
ATOM 6837 O O . VAL B 2 192 ? 121.63059 -16.57215 151.06446 1.000 28.53196 192 VAL C O 1
ATOM 6841 N N . PRO B 2 193 ? 121.36125 -18.28361 152.49384 1.000 32.43136 193 PRO C N 1
ATOM 6842 C CA . PRO B 2 193 ? 122.81164 -18.44532 152.65864 1.000 31.37436 193 PRO C CA 1
ATOM 6843 C C . PRO B 2 193 ? 123.51091 -18.69595 151.32948 1.000 31.56888 193 PRO C C 1
ATOM 6844 O O . PRO B 2 193 ? 122.98275 -19.36891 150.44081 1.000 28.20997 193 PRO C O 1
ATOM 6848 N N . VAL B 2 194 ? 124.71039 -18.13695 151.20303 1.000 31.06394 194 VAL C N 1
ATOM 6849 C CA . VAL B 2 194 ? 125.53068 -18.29402 150.00791 1.000 28.15097 194 VAL C CA 1
ATOM 6850 C C . VAL B 2 194 ? 126.42843 -19.51195 150.18670 1.000 29.66293 194 VAL C C 1
ATOM 6851 O O . VAL B 2 194 ? 127.15225 -19.62241 151.18354 1.000 25.34817 194 VAL C O 1
ATOM 6855 N N . ARG B 2 195 ? 126.37583 -20.43251 149.22594 1.000 30.02992 195 ARG C N 1
ATOM 6856 C CA . ARG B 2 195 ? 127.15640 -21.65911 149.27447 1.000 29.74580 195 ARG C CA 1
ATOM 6857 C C . ARG B 2 195 ? 127.98393 -21.78902 148.00311 1.000 30.81464 195 ARG C C 1
ATOM 6858 O O . ARG B 2 195 ? 127.69761 -21.15985 146.98190 1.000 30.71111 195 ARG C O 1
ATOM 6866 N N . ASP B 2 196 ? 129.02546 -22.61242 148.07844 1.000 30.73294 196 ASP C N 1
ATOM 6867 C CA . ASP B 2 196 ? 129.91731 -22.81281 146.94696 1.000 34.80103 196 ASP C CA 1
ATOM 6868 C C . ASP B 2 196 ? 129.34514 -23.91414 146.04822 1.000 30.79762 196 ASP C C 1
ATOM 6869 O O . ASP B 2 196 ? 128.24819 -24.42420 146.28411 1.000 29.17195 196 ASP C O 1
ATOM 6874 N N . GLN B 2 197 ? 130.07995 -24.29450 145.00058 1.000 29.96301 197 GLN C N 1
ATOM 6875 C CA . GLN B 2 197 ? 129.60028 -25.32816 144.08983 1.000 30.55899 197 GLN C CA 1
ATOM 6876 C C . GLN B 2 197 ? 129.52524 -26.70539 144.74037 1.000 36.02029 197 GLN C C 1
ATOM 6877 O O . GLN B 2 197 ? 128.91447 -27.60980 144.16069 1.000 37.42666 197 GLN C O 1
ATOM 6883 N N . ASN B 2 198 ? 130.12854 -26.88649 145.91548 1.000 32.11641 198 ASN C N 1
ATOM 6884 C CA . ASN B 2 198 ? 130.07834 -28.13928 146.65413 1.000 33.29935 198 ASN C CA 1
ATOM 6885 C C . ASN B 2 198 ? 128.99700 -28.14262 147.72393 1.000 34.43662 198 ASN C C 1
ATOM 6886 O O . ASN B 2 198 ? 128.90361 -29.10275 148.49368 1.000 33.57410 198 ASN C O 1
ATOM 6891 N N . GLY B 2 199 ? 128.18809 -27.09141 147.79756 1.000 31.98319 199 GLY C N 1
ATOM 6892 C CA . GLY B 2 199 ? 127.23103 -26.96580 148.87342 1.000 31.50317 199 GLY C CA 1
ATOM 6893 C C . GLY B 2 199 ? 127.81570 -26.52975 150.19730 1.000 32.59401 199 GLY C C 1
ATOM 6894 O O . GLY B 2 199 ? 127.09268 -26.51718 151.19909 1.000 32.24021 199 GLY C O 1
ATOM 6895 N N . LEU B 2 200 ? 129.09796 -26.17582 150.23838 1.000 30.67241 200 LEU C N 1
ATOM 6896 C CA . LEU B 2 200 ? 129.72687 -25.74443 151.47855 1.000 34.67945 200 LEU C CA 1
ATOM 6897 C C . LEU B 2 200 ? 129.35708 -24.29738 151.77966 1.000 31.85201 200 LEU C C 1
ATOM 6898 O O . LEU B 2 200 ? 129.30339 -23.45594 150.87996 1.000 31.09370 200 LEU C O 1
ATOM 6903 N N . LEU B 2 201 ? 129.10642 -24.01057 153.05386 1.000 31.55888 201 LEU C N 1
ATOM 6904 C CA . LEU B 2 201 ? 128.67128 -22.67668 153.44623 1.000 30.19753 201 LEU C CA 1
ATOM 6905 C C . LEU B 2 201 ? 129.77506 -21.65291 153.20752 1.000 28.51227 201 LEU C C 1
ATOM 6906 O O . LEU B 2 201 ? 130.93344 -21.87114 153.57516 1.000 26.97714 201 LEU C O 1
ATOM 6911 N N . ILE B 2 202 ? 129.41206 -20.53369 152.59218 1.000 28.21339 202 ILE C N 1
ATOM 6912 C CA . ILE B 2 202 ? 130.30433 -19.38965 152.44622 1.000 27.84258 202 ILE C CA 1
ATOM 6913 C C . ILE B 2 202 ? 129.91936 -18.26888 153.40231 1.000 27.84435 202 ILE C C 1
ATOM 6914 O O . ILE B 2 202 ? 130.76664 -17.73688 154.11832 1.000 27.80647 202 ILE C O 1
ATOM 6919 N N . LEU B 2 203 ? 128.63315 -17.92677 153.45598 1.000 28.47102 203 LEU C N 1
ATOM 6920 C CA . LEU B 2 203 ? 128.15498 -16.86619 154.33480 1.000 28.33621 203 LEU C CA 1
ATOM 6921 C C . LEU B 2 203 ? 126.66767 -17.06069 154.57990 1.000 27.49599 203 LEU C C 1
ATOM 6922 O O . LEU B 2 203 ? 125.91176 -17.29668 153.63364 1.000 25.98431 203 LEU C O 1
ATOM 6927 N N . ASP B 2 204 ? 126.24625 -16.94467 155.84130 1.000 31.01850 204 ASP C N 1
ATOM 6928 C CA . ASP B 2 204 ? 124.83067 -17.05745 156.16786 1.000 33.67263 204 ASP C CA 1
ATOM 6929 C C . ASP B 2 204 ? 124.31137 -15.90319 157.02017 1.000 33.71136 204 ASP C C 1
ATOM 6930 O O . ASP B 2 204 ? 123.19490 -15.99494 157.54226 1.000 36.40810 204 ASP C O 1
ATOM 6935 N N . HIS B 2 205 ? 125.07671 -14.82579 157.18103 1.000 29.93177 205 HIS C N 1
ATOM 6936 C CA . HIS B 2 205 ? 124.63817 -13.72716 158.03037 1.000 30.20862 205 HIS C CA 1
ATOM 6937 C C . HIS B 2 205 ? 125.26785 -12.42941 157.54573 1.000 30.34715 205 HIS C C 1
ATOM 6938 O O . HIS B 2 205 ? 126.23168 -12.43387 156.77665 1.000 27.18877 205 HIS C O 1
ATOM 6945 N N . ASP B 2 206 ? 124.70628 -11.31043 158.00823 1.000 29.45258 206 ASP C N 1
ATOM 6946 C CA . ASP B 2 206 ? 125.16313 -9.97758 157.60772 1.000 29.80233 206 ASP C CA 1
ATOM 6947 C C . ASP B 2 206 ? 126.39434 -9.62745 158.43594 1.000 31.98041 206 ASP C C 1
ATOM 6948 O O . ASP B 2 206 ? 126.30336 -9.02349 159.50719 1.000 32.83186 206 ASP C O 1
ATOM 6953 N N . GLU B 2 207 ? 127.56793 -10.00258 157.92483 1.000 23.37652 207 GLU C N 1
ATOM 6954 C CA . GLU B 2 207 ? 128.79383 -9.93010 158.71221 1.000 30.84186 207 GLU C CA 1
ATOM 6955 C C . GLU B 2 207 ? 129.30965 -8.50769 158.91236 1.000 26.20523 207 GLU C C 1
ATOM 6956 O O . GLU B 2 207 ? 130.29946 -8.33676 159.63067 1.000 28.15787 207 GLU C O 1
ATOM 6962 N N . HIS B 2 208 ? 128.68757 -7.48978 158.31538 1.000 25.42609 208 HIS C N 1
ATOM 6963 C CA . HIS B 2 208 ? 129.08878 -6.11490 158.59178 1.000 28.54808 208 HIS C CA 1
ATOM 6964 C C . HIS B 2 208 ? 128.54239 -5.59786 159.91875 1.000 31.34249 208 HIS C C 1
ATOM 6965 O O . HIS B 2 208 ? 129.02177 -4.56896 160.40931 1.000 31.24378 208 HIS C O 1
ATOM 6972 N N . MET B 2 209 ? 127.56936 -6.28606 160.51280 1.000 27.55601 209 MET C N 1
ATOM 6973 C CA . MET B 2 209 ? 126.94910 -5.80463 161.73988 1.000 28.98710 209 MET C CA 1
ATOM 6974 C C . MET B 2 209 ? 127.95116 -5.77126 162.88713 1.000 30.77472 209 MET C C 1
ATOM 6975 O O . MET B 2 209 ? 128.85331 -6.60725 162.98596 1.000 29.78054 209 MET C O 1
ATOM 6980 N N . ARG B 2 210 ? 127.78065 -4.78698 163.76489 1.000 33.68706 210 ARG C N 1
ATOM 6981 C CA . ARG B 2 210 ? 128.59564 -4.64291 164.96945 1.000 37.70655 210 ARG C CA 1
ATOM 6982 C C . ARG B 2 210 ? 127.63971 -4.52381 166.14710 1.000 39.73523 210 ARG C C 1
ATOM 6983 O O . ARG B 2 210 ? 127.39776 -3.42385 166.66174 1.000 42.20175 210 ARG C O 1
ATOM 6991 N N . PRO B 2 211 ? 127.06864 -5.64433 166.59710 1.000 47.35033 211 PRO C N 1
ATOM 6992 C CA . PRO B 2 211 ? 126.02815 -5.57198 167.63547 1.000 56.19478 211 PRO C CA 1
ATOM 6993 C C . PRO B 2 211 ? 126.52221 -5.05590 168.97687 1.000 52.89850 211 PRO C C 1
ATOM 6994 O O . PRO B 2 211 ? 125.69241 -4.65877 169.80388 1.000 58.90325 211 PRO C O 1
ATOM 6998 N N . ASP B 2 212 ? 127.83271 -5.04339 169.22376 1.000 51.19216 212 ASP C N 1
ATOM 6999 C CA . ASP B 2 212 ? 128.38305 -4.55249 170.47999 1.000 54.30725 212 ASP C CA 1
ATOM 7000 C C . ASP B 2 212 ? 128.74951 -3.07100 170.42547 1.000 55.32298 212 ASP C C 1
ATOM 7001 O O . ASP B 2 212 ? 129.53466 -2.60531 171.26072 1.000 56.15518 212 ASP C O 1
ATOM 7006 N N . THR B 2 213 ? 128.19709 -2.32694 169.46845 1.000 46.93555 213 THR C N 1
ATOM 7007 C CA . THR B 2 213 ? 128.50048 -0.90709 169.34313 1.000 48.94800 213 THR C CA 1
ATOM 7008 C C . THR B 2 213 ? 128.01901 -0.14446 170.57026 1.000 45.14636 213 THR C C 1
ATOM 7009 O O . THR B 2 213 ? 126.90472 -0.35535 171.05639 1.000 48.22778 213 THR C O 1
ATOM 7013 N N . THR B 2 214 ? 128.86871 0.74634 171.07534 1.000 45.52280 214 THR C N 1
ATOM 7014 C CA . THR B 2 214 ? 128.52707 1.59094 172.20842 1.000 47.62549 214 THR C CA 1
ATOM 7015 C C . THR B 2 214 ? 128.53295 3.05428 171.78680 1.000 49.39079 214 THR C C 1
ATOM 7016 O O . THR B 2 214 ? 129.20460 3.44026 170.82515 1.000 42.92997 214 THR C O 1
ATOM 7020 N N . LYS B 2 215 ? 127.77090 3.86851 172.52255 1.000 50.80891 215 LYS C N 1
ATOM 7021 C CA . LYS B 2 215 ? 127.77550 5.30430 172.27087 1.000 50.99379 215 LYS C CA 1
ATOM 7022 C C . LYS B 2 215 ? 129.16737 5.89261 172.45153 1.000 51.11442 215 LYS C C 1
ATOM 7023 O O . LYS B 2 215 ? 129.55413 6.80642 171.71552 1.000 45.72898 215 LYS C O 1
ATOM 7029 N N . GLU B 2 216 ? 129.93819 5.37228 173.40998 1.000 54.11670 216 GLU C N 1
ATOM 7030 C CA . GLU B 2 216 ? 131.29821 5.85966 173.61183 1.000 53.36236 216 GLU C CA 1
ATOM 7031 C C . GLU B 2 216 ? 132.19736 5.48390 172.44251 1.000 49.40762 216 GLU C C 1
ATOM 7032 O O . GLU B 2 216 ? 133.01584 6.29565 171.99856 1.000 54.06665 216 GLU C O 1
ATOM 7038 N N . GLY B 2 217 ? 132.06311 4.25777 171.93349 1.000 47.54840 217 GLY C N 1
ATOM 7039 C CA . GLY B 2 217 ? 132.88392 3.84309 170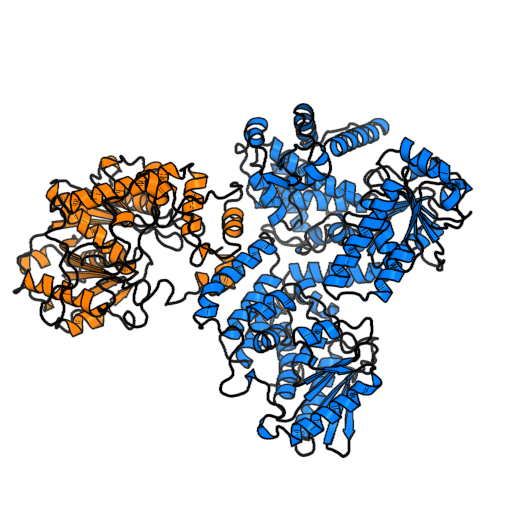.80751 1.000 47.12786 217 GLY C CA 1
ATOM 7040 C C . GLY B 2 217 ? 132.62864 4.66697 169.55983 1.000 42.84137 217 GLY C C 1
ATOM 7041 O O . GLY B 2 217 ? 133.56185 5.01168 168.83125 1.000 44.79974 217 GLY C O 1
ATOM 7042 N N . LEU B 2 218 ? 131.36170 4.99966 169.30027 1.000 42.22839 218 LEU C N 1
ATOM 7043 C CA . LEU B 2 218 ? 131.03163 5.80829 168.13069 1.000 41.43138 218 LEU C CA 1
ATOM 7044 C C . LEU B 2 218 ? 131.62142 7.20848 168.23676 1.000 43.38812 218 LEU C C 1
ATOM 7045 O O . LEU B 2 218 ? 132.04648 7.78591 167.22965 1.000 42.68217 218 LEU C O 1
ATOM 7050 N N . ALA B 2 219 ? 131.65464 7.77138 169.44733 1.000 45.59610 219 ALA C N 1
ATOM 7051 C CA . ALA B 2 219 ? 132.17578 9.11954 169.63242 1.000 47.81240 219 ALA C CA 1
ATOM 7052 C C . ALA B 2 219 ? 133.66418 9.21602 169.33010 1.000 50.94192 219 ALA C C 1
ATOM 7053 O O . ALA B 2 219 ? 134.14830 10.30952 169.01898 1.000 47.29928 219 ALA C O 1
ATOM 7055 N N . LYS B 2 220 ? 134.39834 8.10522 169.41205 1.000 46.47170 220 LYS C N 1
ATOM 7056 C CA . LYS B 2 220 ? 135.83668 8.13419 169.18164 1.000 49.38071 220 LYS C CA 1
ATOM 7057 C C . LYS B 2 220 ? 136.20039 8.08383 167.70499 1.000 52.29686 220 LYS C C 1
ATOM 7058 O O . LYS B 2 220 ? 137.35686 8.35057 167.35992 1.000 51.48874 220 LYS C O 1
ATOM 7064 N N . LEU B 2 221 ? 135.25321 7.75234 166.83301 1.000 46.60459 221 LEU C N 1
ATOM 7065 C CA . LEU B 2 221 ? 135.55129 7.64682 165.41403 1.000 49.59571 221 LEU C CA 1
ATOM 7066 C C . LEU B 2 221 ? 135.79521 9.02638 164.81198 1.000 50.28562 221 LEU C C 1
ATOM 7067 O O . LEU B 2 221 ? 135.20872 10.02881 165.23075 1.000 46.91481 221 LEU C O 1
ATOM 7072 N N . LYS B 2 222 ? 136.67963 9.06828 163.82595 1.000 46.17964 222 LYS C N 1
ATOM 7073 C CA . LYS B 2 222 ? 137.04018 10.30378 163.15229 1.000 50.69309 222 LYS C CA 1
ATOM 7074 C C . LYS B 2 222 ? 136.09508 10.57509 161.98662 1.000 44.88296 222 LYS C C 1
ATOM 7075 O O . LYS B 2 222 ? 135.55406 9.63930 161.38760 1.000 45.74840 222 LYS C O 1
ATOM 7081 N N . PRO B 2 223 ? 135.86723 11.84813 161.66030 1.000 45.87919 223 PRO C N 1
ATOM 7082 C CA . PRO B 2 223 ? 135.06332 12.17274 160.47695 1.000 50.84776 223 PRO C CA 1
ATOM 7083 C C . PRO B 2 223 ? 135.64413 11.53532 159.22198 1.000 50.70567 223 PRO C C 1
ATOM 7084 O O . PRO B 2 223 ? 136.83517 11.22565 159.14196 1.000 53.38305 223 PRO C O 1
ATOM 7088 N N . ALA B 2 224 ? 134.77315 11.33329 158.23499 1.000 52.11409 224 ALA C N 1
ATOM 7089 C CA . ALA B 2 224 ? 135.16418 10.66575 156.99824 1.000 61.56590 224 ALA C CA 1
ATOM 7090 C C . ALA B 2 224 ? 136.32030 11.39997 156.33149 1.000 66.76706 224 ALA C C 1
ATOM 7091 O O . ALA B 2 224 ? 136.19812 12.57519 155.97238 1.000 78.08585 224 ALA C O 1
ATOM 7093 N N . PHE B 2 225 ? 137.44736 10.70215 156.17045 1.000 72.59251 225 PHE C N 1
ATOM 7094 C CA . PHE B 2 225 ? 138.65087 11.27937 155.58204 1.000 87.08513 225 PHE C CA 1
ATOM 7095 C C . PHE B 2 225 ? 139.24217 10.36374 154.51533 1.000 83.18135 225 PHE C C 1
ATOM 7096 O O . PHE B 2 225 ? 140.45981 10.33985 154.31472 1.000 83.24083 225 PHE C O 1
ATOM 7098 N N . GLU B 2 226 ? 138.39518 9.60591 153.82228 1.000 80.02815 226 GLU C N 1
ATOM 7099 C CA . GLU B 2 226 ? 138.83452 8.70343 152.76937 1.000 85.83392 226 GLU C CA 1
ATOM 7100 C C . GLU B 2 226 ? 137.98629 8.91271 151.52359 1.000 82.19596 226 GLU C C 1
ATOM 7101 O O . GLU B 2 226 ? 136.83276 9.34457 151.60095 1.000 82.72839 226 GLU C O 1
ATOM 7107 N N . GLY B 2 227 ? 138.57348 8.60227 150.37030 1.000 74.73886 227 GLY C N 1
ATOM 7108 C CA . GLY B 2 227 ? 137.86017 8.74756 149.11721 1.000 70.50995 227 GLY C CA 1
ATOM 7109 C C . GLY B 2 227 ? 137.89984 10.17420 148.59336 1.000 62.01995 227 GLY C C 1
ATOM 7110 O O . GLY B 2 227 ? 138.82777 10.94042 148.86033 1.000 60.53515 227 GLY C O 1
ATOM 7111 N N . LEU B 2 228 ? 136.86210 10.52873 147.83207 1.000 57.41905 228 LEU C N 1
ATOM 7112 C CA . LEU B 2 228 ? 136.80375 11.85744 147.23165 1.000 58.07627 228 LEU C CA 1
ATOM 7113 C C . LEU B 2 228 ? 136.55939 12.93966 148.27453 1.000 56.72957 228 LEU C C 1
ATOM 7114 O O . LEU B 2 228 ? 136.93307 14.09801 148.05931 1.000 55.11602 228 LEU C O 1
ATOM 7119 N N . ALA B 2 229 ? 135.94027 12.58531 149.40427 1.000 63.76209 229 ALA C N 1
ATOM 7120 C CA . ALA B 2 229 ? 135.67109 13.57195 150.44530 1.000 59.63047 229 ALA C CA 1
ATOM 7121 C C . ALA B 2 229 ? 136.95754 14.13653 151.03508 1.000 59.20821 229 ALA C C 1
ATOM 7122 O O . ALA B 2 229 ? 137.00070 15.31171 151.41712 1.000 59.96004 229 ALA C O 1
ATOM 7124 N N . ALA B 2 230 ? 138.01361 13.32309 151.11218 1.000 59.10905 230 ALA C N 1
ATOM 7125 C CA . ALA B 2 230 ? 139.29367 13.78383 151.63585 1.000 58.71508 230 ALA C CA 1
ATOM 7126 C C . ALA B 2 230 ? 139.99726 14.76398 150.70625 1.000 58.41219 230 ALA C C 1
ATOM 7127 O O . ALA B 2 230 ? 140.97927 15.38744 151.12306 1.000 59.22507 230 ALA C O 1
ATOM 7129 N N . LEU B 2 231 ? 139.52960 14.91249 149.47005 1.000 57.10783 231 LEU C N 1
ATOM 7130 C CA . LEU B 2 231 ? 140.13335 15.84315 148.53164 1.000 58.10623 231 LEU C CA 1
ATOM 7131 C C . LEU B 2 231 ? 139.64265 17.26541 148.80597 1.000 59.54492 231 LEU C C 1
ATOM 7132 O O . LEU B 2 231 ? 138.74570 17.49883 149.62092 1.000 54.76896 231 LEU C O 1
ATOM 7137 N N . GLY B 2 232 ? 140.24390 18.22860 148.10744 1.000 55.34094 232 GLY C N 1
ATOM 7138 C CA . GLY B 2 232 ? 140.03085 19.62847 148.39555 1.000 51.93468 232 GLY C CA 1
ATOM 7139 C C . GLY B 2 232 ? 138.95944 20.29171 147.54740 1.000 45.39823 232 GLY C C 1
ATOM 7140 O O . GLY B 2 232 ? 138.63859 19.85053 146.44593 1.000 45.35305 232 GLY C O 1
ATOM 7141 N N . GLY B 2 233 ? 138.40171 21.37427 148.09369 1.000 48.77275 233 GLY C N 1
ATOM 7142 C CA . GLY B 2 233 ? 137.49975 22.24252 147.37329 1.000 39.47204 233 GLY C CA 1
ATOM 7143 C C . GLY B 2 233 ? 136.02875 21.90820 147.50015 1.000 37.94763 233 GLY C C 1
ATOM 7144 O O . GLY B 2 233 ? 135.18813 22.76503 147.20642 1.000 34.44707 233 GLY C O 1
ATOM 7145 N N . PHE B 2 234 ? 135.68821 20.69431 147.93570 1.000 39.57802 234 PHE C N 1
ATOM 7146 C CA . PHE B 2 234 ? 134.29446 20.26686 147.88540 1.000 34.35481 234 PHE C CA 1
ATOM 7147 C C . PHE B 2 234 ? 133.42905 20.99703 148.90787 1.000 37.72167 234 PHE C C 1
ATOM 7148 O O . PHE B 2 234 ? 132.25333 21.26593 148.63408 1.000 30.74893 234 PHE C O 1
ATOM 7156 N N . ASP B 2 235 ? 133.97663 21.32047 150.08404 1.000 36.56581 235 ASP C N 1
ATOM 7157 C CA . ASP B 2 235 ? 133.22782 22.13626 151.03721 1.000 35.53401 235 ASP C CA 1
ATOM 7158 C C . ASP B 2 235 ? 132.91720 23.50963 150.45856 1.000 35.45194 235 ASP C C 1
ATOM 7159 O O . ASP B 2 235 ? 131.79285 24.00731 150.59019 1.000 31.10080 235 ASP C O 1
ATOM 7164 N N . ASP B 2 236 ? 133.90555 24.13335 149.81083 1.000 34.93624 236 ASP C N 1
ATOM 7165 C CA . ASP B 2 236 ? 133.70214 25.44952 149.21478 1.000 36.19654 236 ASP C CA 1
ATOM 7166 C C . ASP B 2 236 ? 132.61788 25.41451 148.14584 1.000 38.15330 236 ASP C C 1
ATOM 7167 O O . ASP B 2 236 ? 131.80118 26.33770 148.05099 1.000 34.04654 236 ASP C O 1
ATOM 7172 N N . VAL B 2 237 ? 132.59308 24.35567 147.33283 1.000 33.99021 237 VAL C N 1
ATOM 7173 C CA . VAL B 2 237 ? 131.59350 24.25186 146.27229 1.000 33.96871 237 VAL C CA 1
ATOM 7174 C C . VAL B 2 237 ? 130.19231 24.17154 146.86729 1.000 35.33550 237 VAL C C 1
ATOM 7175 O O . VAL B 2 237 ? 129.26500 24.85331 146.41241 1.000 33.62518 237 VAL C O 1
ATOM 7179 N N . ALA B 2 238 ? 130.02081 23.34400 147.90268 1.000 31.11736 238 ALA C N 1
ATOM 7180 C CA . ALA B 2 238 ? 128.70527 23.18545 148.51658 1.000 34.22497 238 ALA C CA 1
ATOM 7181 C C . ALA B 2 238 ? 128.20865 24.49506 149.11671 1.000 31.38401 238 ALA C C 1
ATOM 7182 O O . ALA B 2 238 ? 127.02602 24.83413 148.99370 1.000 34.32976 238 ALA C O 1
ATOM 7184 N N . LEU B 2 239 ? 129.09453 25.24651 149.76821 1.000 31.87941 239 LEU C N 1
ATOM 7185 C CA . LEU B 2 239 ? 128.68204 26.49661 150.39291 1.000 33.88024 239 LEU C CA 1
ATOM 7186 C C . LEU B 2 239 ? 128.48220 27.62266 149.38599 1.000 34.73241 239 LEU C C 1
ATOM 7187 O O . LEU B 2 239 ? 127.86386 28.63480 149.72866 1.000 38.79472 239 LEU C O 1
ATOM 7192 N N . GLN B 2 240 ? 128.98356 27.47784 148.15635 1.000 32.37231 240 GLN C N 1
ATOM 7193 C CA . GLN B 2 240 ? 128.71431 28.49326 147.14259 1.000 38.64256 240 GLN C CA 1
ATOM 7194 C C . GLN B 2 240 ? 127.25369 28.45790 146.71120 1.000 38.82513 240 GLN C C 1
ATOM 7195 O O . GLN B 2 240 ? 126.65991 29.50440 146.42051 1.000 36.66022 240 GLN C O 1
ATOM 7201 N N . LYS B 2 241 ? 126.65625 27.26529 146.66774 1.000 36.65763 241 LYS C N 1
ATOM 7202 C CA . LYS B 2 241 ? 125.22147 27.16724 146.42432 1.000 35.47913 241 LYS C CA 1
ATOM 7203 C C . LYS B 2 241 ? 124.42542 27.45865 147.69217 1.000 38.52676 241 LYS C C 1
ATOM 7204 O O . LYS B 2 241 ? 123.47697 28.24950 147.66926 1.000 39.51069 241 LYS C O 1
ATOM 7210 N N . TYR B 2 242 ? 124.79872 26.83371 148.80977 1.000 32.52078 242 TYR C N 1
ATOM 7211 C CA . TYR B 2 242 ? 124.12884 27.07396 150.09043 1.000 37.16098 242 TYR C CA 1
ATOM 7212 C C . TYR B 2 242 ? 124.83846 28.21187 150.82788 1.000 37.06149 242 TYR C C 1
ATOM 7213 O O . TYR B 2 242 ? 125.45912 28.04302 151.87938 1.000 34.85319 242 TYR C O 1
ATOM 7222 N N . HIS B 2 243 ? 124.70544 29.40662 150.24747 1.000 36.02405 243 HIS C N 1
ATOM 7223 C CA . HIS B 2 243 ? 125.51629 30.55721 150.62783 1.000 35.39705 243 HIS C CA 1
ATOM 7224 C C . HIS B 2 243 ? 125.16230 31.13464 151.99146 1.000 37.11757 243 HIS C C 1
ATOM 7225 O O . HIS B 2 243 ? 125.93287 31.94692 152.51012 1.000 38.69574 243 HIS C O 1
ATOM 7232 N N . TRP B 2 244 ? 124.03346 30.75249 152.58074 1.000 37.42499 244 TRP C N 1
ATOM 7233 C CA . TRP B 2 244 ? 123.67648 31.21495 153.91618 1.000 40.69729 244 TRP C CA 1
ATOM 7234 C C . TRP B 2 244 ? 124.28050 30.35379 155.01818 1.000 41.93339 244 TRP C C 1
ATOM 7235 O O . TRP B 2 244 ? 124.12033 30.68083 156.19873 1.000 42.98932 244 TRP C O 1
ATOM 7246 N N . VAL B 2 245 ? 124.96536 29.27057 154.66617 1.000 42.50632 245 VAL C N 1
ATOM 7247 C CA . VAL B 2 245 ? 125.63925 28.40857 155.63034 1.000 43.69951 245 VAL C CA 1
ATOM 7248 C C . VAL B 2 245 ? 127.11014 28.79844 155.66098 1.000 42.24606 245 VAL C C 1
ATOM 7249 O O . VAL B 2 245 ? 127.78926 28.77446 154.62765 1.000 44.65774 245 VAL C O 1
ATOM 7253 N N . GLU B 2 246 ? 127.60361 29.15532 156.84647 1.000 45.02615 246 GLU C N 1
ATOM 7254 C CA . GLU B 2 246 ? 128.98005 29.61908 156.98069 1.000 42.88612 246 GLU C CA 1
ATOM 7255 C C . GLU B 2 246 ? 129.97379 28.46377 156.93120 1.000 46.82965 246 GLU C C 1
ATOM 7256 O O . GLU B 2 246 ? 130.98366 28.53654 156.22229 1.000 41.94813 246 GLU C O 1
ATOM 7262 N N . LYS B 2 247 ? 129.70623 27.39410 157.68013 1.000 43.86380 247 LYS C N 1
ATOM 7263 C CA . LYS B 2 247 ? 130.65549 26.30108 157.83983 1.000 47.95332 247 LYS C CA 1
ATOM 7264 C C . LYS B 2 247 ? 129.90442 24.98068 157.95107 1.000 45.83243 247 LYS C C 1
ATOM 7265 O O . LYS B 2 247 ? 128.86385 24.90280 158.60962 1.000 43.99196 247 LYS C O 1
ATOM 7271 N N . ILE B 2 248 ? 130.44359 23.94546 157.31509 1.000 41.07458 248 ILE C N 1
ATOM 7272 C CA . ILE B 2 248 ? 129.84364 22.61669 157.34180 1.000 36.41451 248 ILE C CA 1
ATOM 7273 C C . ILE B 2 248 ? 130.36871 21.85894 158.55273 1.000 43.69901 248 ILE C C 1
ATOM 7274 O O . ILE B 2 248 ? 131.58339 21.78097 158.77419 1.000 46.89601 248 ILE C O 1
ATOM 7279 N N . ASN B 2 249 ? 129.45384 21.30749 159.34279 1.000 41.73099 249 ASN C N 1
ATOM 7280 C CA . ASN B 2 249 ? 129.81206 20.46941 160.47824 1.000 40.97063 249 ASN C CA 1
ATOM 7281 C C . ASN B 2 249 ? 129.94852 19.02791 159.99842 1.000 42.01570 249 ASN C C 1
ATOM 7282 O O . ASN B 2 249 ? 128.96741 18.42276 159.55141 1.000 39.14795 249 ASN C O 1
ATOM 7287 N N . HIS B 2 250 ? 131.16223 18.48179 160.08574 1.000 38.64665 250 HIS C N 1
ATOM 7288 C CA . HIS B 2 250 ? 131.45343 17.14068 159.57341 1.000 39.42956 250 HIS C CA 1
ATOM 7289 C C . HIS B 2 250 ? 131.17845 16.11986 160.66973 1.000 36.29485 250 HIS C C 1
ATOM 7290 O O . HIS B 2 250 ? 132.04415 15.79642 161.48156 1.000 34.39878 250 HIS C O 1
ATOM 7297 N N . VAL B 2 251 ? 129.95995 15.58236 160.67287 1.000 38.23876 251 VAL C N 1
ATOM 7298 C CA . VAL B 2 251 ? 129.52340 14.69104 161.73992 1.000 34.90915 251 VAL C CA 1
ATOM 7299 C C . VAL B 2 251 ? 129.52389 13.21871 161.34003 1.000 40.98962 251 VAL C C 1
ATOM 7300 O O . VAL B 2 251 ? 129.47153 12.35197 162.22633 1.000 33.62393 251 VAL C O 1
ATOM 7304 N N . HIS B 2 252 ? 129.58765 12.90588 160.04882 1.000 37.55113 252 HIS C N 1
ATOM 7305 C CA . HIS B 2 252 ? 129.44608 11.52790 159.60780 1.000 34.78887 252 HIS C CA 1
ATOM 7306 C C . HIS B 2 252 ? 130.78799 10.81168 159.58479 1.000 39.81849 252 HIS C C 1
ATOM 7307 O O . HIS B 2 252 ? 131.80836 11.37076 159.17221 1.000 36.87220 252 HIS C O 1
ATOM 7314 N N . THR B 2 253 ? 130.77284 9.56877 160.05822 1.000 36.51221 253 THR C N 1
ATOM 7315 C CA . THR B 2 253 ? 131.96073 8.73329 160.14446 1.000 37.75548 253 THR C CA 1
ATOM 7316 C C . THR B 2 253 ? 131.66759 7.38721 159.50141 1.000 34.19115 253 THR C C 1
ATOM 7317 O O . THR B 2 253 ? 130.58853 7.18970 158.93529 1.000 30.22878 253 THR C O 1
ATOM 7321 N N . GLY B 2 254 ? 132.60989 6.44823 159.60039 1.000 35.75074 254 GLY C N 1
ATOM 7322 C CA . GLY B 2 254 ? 132.32746 5.08787 159.18481 1.000 34.87098 254 GLY C CA 1
ATOM 7323 C C . GLY B 2 254 ? 131.30068 4.38785 160.05013 1.000 36.15633 254 GLY C C 1
ATOM 7324 O O . GLY B 2 254 ? 130.71024 3.39563 159.61192 1.000 36.75092 254 GLY C O 1
ATOM 7325 N N . GLY B 2 255 ? 131.06412 4.89004 161.26358 1.000 34.13880 255 GLY C N 1
ATOM 7326 C CA . GLY B 2 255 ? 130.12756 4.28019 162.18658 1.000 32.55206 255 GLY C CA 1
ATOM 7327 C C . GLY B 2 255 ? 128.70203 4.78076 162.12545 1.000 31.79816 255 GLY C C 1
ATOM 7328 O O . GLY B 2 255 ? 127.81594 4.15870 162.71730 1.000 31.65491 255 GLY C O 1
ATOM 7329 N N . ASN B 2 256 ? 128.44409 5.89556 161.43931 1.000 32.79760 256 ASN C N 1
ATOM 7330 C CA . ASN B 2 256 ? 127.08258 6.38702 161.25596 1.000 28.76641 256 ASN C CA 1
ATOM 7331 C C . ASN B 2 256 ? 126.72682 6.52758 159.77995 1.000 33.64032 256 ASN C C 1
ATOM 7332 O O . ASN B 2 256 ? 125.75072 7.20491 159.43793 1.000 30.07816 256 ASN C O 1
ATOM 7337 N N . SER B 2 257 ? 127.50784 5.90502 158.90283 1.000 27.89571 257 SER C N 1
ATOM 7338 C CA . SER B 2 257 ? 127.24339 5.84260 157.47346 1.000 30.03466 257 SER C CA 1
ATOM 7339 C C . SER B 2 257 ? 127.07876 4.38277 157.06640 1.000 31.78286 257 SER C C 1
ATOM 7340 O O . SER B 2 257 ? 127.40201 3.46413 157.82366 1.000 30.68574 257 SER C O 1
ATOM 7343 N N . SER B 2 258 ? 126.56394 4.17022 155.85991 1.000 33.38373 258 SER C N 1
ATOM 7344 C CA . SER B 2 258 ? 126.32362 2.81316 155.39381 1.000 31.31378 258 SER C CA 1
ATOM 7345 C C . SER B 2 258 ? 127.64123 2.09717 155.12363 1.000 30.51460 258 SER C C 1
ATOM 7346 O O . SER B 2 258 ? 128.64836 2.71401 154.77129 1.000 29.79862 258 SER C O 1
ATOM 7349 N N . GLY B 2 259 ? 127.62662 0.77775 155.30093 1.000 33.70644 259 GLY C N 1
ATOM 7350 C CA . GLY B 2 259 ? 128.81355 -0.01443 155.03717 1.000 34.41966 259 GLY C CA 1
ATOM 7351 C C . GLY B 2 259 ? 128.94507 -0.38944 153.57112 1.000 29.72758 259 GLY C C 1
ATOM 7352 O O . GLY B 2 259 ? 127.96342 -0.47483 152.83328 1.000 31.38242 259 GLY C O 1
ATOM 7353 N N . ILE B 2 260 ? 130.18940 -0.60413 153.15279 1.000 33.08761 260 ILE C N 1
ATOM 7354 C CA . ILE B 2 260 ? 130.50507 -1.11561 151.82216 1.000 32.77616 260 ILE C CA 1
ATOM 7355 C C . ILE B 2 260 ? 130.45204 -2.63744 151.87910 1.000 31.47551 260 ILE C C 1
ATOM 7356 O O . ILE B 2 260 ? 131.22004 -3.26042 152.62085 1.000 32.30866 260 ILE C O 1
ATOM 7361 N N . VAL B 2 261 ? 129.53754 -3.24612 151.11594 1.000 30.30705 261 VAL C N 1
ATOM 7362 C CA . VAL B 2 261 ? 129.27759 -4.68055 151.21486 1.000 31.43502 261 VAL C CA 1
ATOM 7363 C C . VAL B 2 261 ? 128.93639 -5.25022 149.84251 1.000 33.46709 261 VAL C C 1
ATOM 7364 O O . VAL B 2 261 ? 128.70182 -4.52278 148.87447 1.000 33.75249 261 VAL C O 1
ATOM 7368 N N . ASP B 2 262 ? 128.91538 -6.58105 149.77943 1.000 26.37513 262 ASP C N 1
ATOM 7369 C CA . ASP B 2 262 ? 128.48864 -7.34112 148.61564 1.000 25.96820 262 ASP C CA 1
ATOM 7370 C C . ASP B 2 262 ? 127.13235 -7.97372 148.89618 1.000 25.16628 262 ASP C C 1
ATOM 7371 O O . ASP B 2 262 ? 126.81755 -8.31422 150.03926 1.000 27.65475 262 ASP C O 1
ATOM 7376 N N . GLY B 2 263 ? 126.33538 -8.14743 147.85015 1.000 24.69802 263 GLY C N 1
ATOM 7377 C CA . GLY B 2 263 ? 125.05751 -8.81239 148.01867 1.000 28.03372 263 GLY C CA 1
ATOM 7378 C C . GLY B 2 263 ? 124.20878 -8.70415 146.77445 1.000 24.33939 263 GLY C C 1
ATOM 7379 O O . GLY B 2 263 ? 124.49287 -7.93083 145.85572 1.000 23.68548 263 GLY C O 1
ATOM 7380 N N . ALA B 2 264 ? 123.14536 -9.50713 146.76478 1.000 23.90451 264 ALA C N 1
ATOM 7381 C CA . ALA B 2 264 ? 122.16626 -9.51090 145.68964 1.000 23.62303 264 ALA C CA 1
ATOM 7382 C C . ALA B 2 264 ? 120.77494 -9.68939 146.28295 1.000 23.36075 264 ALA C C 1
ATOM 7383 O O . ALA B 2 264 ? 120.61694 -10.10940 147.43194 1.000 24.83822 264 ALA C O 1
ATOM 7385 N N . ALA B 2 265 ? 119.76061 -9.35752 145.48532 1.000 23.76088 265 ALA C N 1
ATOM 7386 C CA . ALA B 2 265 ? 118.37473 -9.51241 145.90516 1.000 28.40161 265 ALA C CA 1
ATOM 7387 C C . ALA B 2 265 ? 117.51530 -9.79578 144.68161 1.000 29.73726 265 ALA C C 1
ATOM 7388 O O . ALA B 2 265 ? 117.82488 -9.34956 143.57444 1.000 26.19048 265 ALA C O 1
ATOM 7390 N N . LEU B 2 266 ? 116.43471 -10.54947 144.89008 1.000 27.63229 266 LEU C N 1
ATOM 7391 C CA . LEU B 2 266 ? 115.53267 -10.92751 143.81004 1.000 27.92674 266 LEU C CA 1
ATOM 7392 C C . LEU B 2 266 ? 114.09053 -10.85036 144.28572 1.000 29.79412 266 LEU C C 1
ATOM 7393 O O . LEU B 2 266 ? 113.77273 -11.26307 145.40509 1.000 31.51082 266 LEU C O 1
ATOM 7398 N N . VAL B 2 267 ? 113.22219 -10.32835 143.42200 1.000 30.61967 267 VAL C N 1
ATOM 7399 C CA . VAL B 2 267 ? 111.79653 -10.18979 143.69537 1.000 30.31586 267 VAL C CA 1
ATOM 7400 C C . VAL B 2 267 ? 111.03402 -10.70794 142.48281 1.000 37.30677 267 VAL C C 1
ATOM 7401 O O . VAL B 2 267 ? 111.38226 -10.38300 141.34164 1.000 34.90535 267 VAL C O 1
ATOM 7405 N N . MET B 2 268 ? 110.00441 -11.51718 142.72402 1.000 31.35785 268 MET C N 1
ATOM 7406 C CA . MET B 2 268 ? 109.14661 -12.02369 141.66014 1.000 31.61498 268 MET C CA 1
ATOM 7407 C C . MET B 2 268 ? 107.84372 -11.23327 141.65927 1.000 32.58856 268 MET C C 1
ATOM 7408 O O . MET B 2 268 ? 107.14330 -11.18137 142.67672 1.000 34.25356 268 MET C O 1
ATOM 7413 N N . ILE B 2 269 ? 107.52365 -10.62378 140.51969 1.000 31.61968 269 ILE C N 1
ATOM 7414 C CA . ILE B 2 269 ? 106.37830 -9.73198 140.38436 1.000 32.43478 269 ILE C CA 1
ATOM 7415 C C . ILE B 2 269 ? 105.52042 -10.20995 139.22358 1.000 32.18510 269 ILE C C 1
ATOM 7416 O O . ILE B 2 269 ? 106.04034 -10.54755 138.15452 1.000 37.82041 269 ILE C O 1
ATOM 7421 N N . GLY B 2 270 ? 104.20582 -10.23373 139.43013 1.000 30.61694 270 GLY C N 1
ATOM 7422 C CA . GLY B 2 270 ? 103.31242 -10.71280 138.39252 1.000 34.94374 270 GLY C CA 1
ATOM 7423 C C . GLY B 2 270 ? 101.90462 -10.20379 138.59383 1.000 40.13771 270 GLY C C 1
ATOM 7424 O O . GLY B 2 270 ? 101.57816 -9.57514 139.60322 1.000 35.79333 270 GLY C O 1
ATOM 7425 N N . SER B 2 271 ? 101.06694 -10.48526 137.60037 1.000 42.68817 271 SER C N 1
ATOM 7426 C CA . SER B 2 271 ? 99.66359 -10.12122 137.67461 1.000 42.87796 271 SER C CA 1
ATOM 7427 C C . SER B 2 271 ? 98.89222 -11.15142 138.49643 1.000 42.08718 271 SER C C 1
ATOM 7428 O O . SER B 2 271 ? 99.42070 -12.19103 138.90034 1.000 40.01166 271 SER C O 1
ATOM 7431 N N . ALA B 2 272 ? 97.61654 -10.84835 138.74415 1.000 39.26256 272 ALA C N 1
ATOM 7432 C CA . ALA B 2 272 ? 96.77042 -11.78844 139.46989 1.000 45.47027 272 ALA C CA 1
ATOM 7433 C C . ALA B 2 272 ? 96.53380 -13.05533 138.65755 1.000 46.10570 272 ALA C C 1
ATOM 7434 O O . ALA B 2 272 ? 96.59365 -14.16454 139.19922 1.000 44.14764 272 ALA C O 1
ATOM 7436 N N . ALA B 2 273 ? 96.27104 -12.91300 137.35473 1.000 44.16189 273 ALA C N 1
ATOM 7437 C CA . ALA B 2 273 ? 96.06327 -14.09017 136.51784 1.000 44.68576 273 ALA C CA 1
ATOM 7438 C C . ALA B 2 273 ? 97.33691 -14.91185 136.37991 1.000 48.20204 273 ALA C C 1
ATOM 7439 O O . ALA B 2 273 ? 97.27087 -16.14316 136.30341 1.000 52.35992 273 ALA C O 1
ATOM 7441 N N . ALA B 2 274 ? 98.49978 -14.25734 136.35282 1.000 43.75520 274 ALA C N 1
ATOM 7442 C CA . ALA B 2 274 ? 99.75491 -14.99676 136.27131 1.000 45.75712 274 ALA C CA 1
ATOM 7443 C C . ALA B 2 274 ? 99.98900 -15.82269 137.52894 1.000 50.26335 274 ALA C C 1
ATOM 7444 O O . ALA B 2 274 ? 100.37509 -16.99476 137.44586 1.000 53.01982 274 ALA C O 1
ATOM 7446 N N . GLY B 2 275 ? 99.75423 -15.23183 138.70208 1.000 49.60321 275 GLY C N 1
ATOM 7447 C CA . GLY B 2 275 ? 99.93770 -15.97185 139.93963 1.000 50.86776 275 GLY C CA 1
ATOM 7448 C C . GLY B 2 275 ? 98.92756 -17.09029 140.10897 1.000 52.84866 275 GLY C C 1
ATOM 7449 O O . GLY B 2 275 ? 99.26975 -18.18166 140.57215 1.000 57.04115 275 GLY C O 1
ATOM 7450 N N . LYS B 2 276 ? 97.67034 -16.83784 139.73685 1.000 51.59236 276 LYS C N 1
ATOM 7451 C CA . LYS B 2 276 ? 96.64638 -17.87040 139.85764 1.000 56.91223 276 LYS C CA 1
ATOM 7452 C C . LYS B 2 276 ? 96.92450 -19.03589 138.91589 1.000 61.91842 276 LYS C C 1
ATOM 7453 O O . LYS B 2 276 ? 96.66215 -20.19451 139.25885 1.000 67.51127 276 LYS C O 1
ATOM 7459 N N . LEU B 2 277 ? 97.46000 -18.74980 137.72616 1.000 61.04514 277 LEU C N 1
ATOM 7460 C CA . LEU B 2 277 ? 97.79892 -19.81609 136.78926 1.000 60.92675 277 LEU C CA 1
ATOM 7461 C C . LEU B 2 277 ? 98.93354 -20.69024 137.30927 1.000 62.76725 277 LEU C C 1
ATOM 7462 O O . LEU B 2 277 ? 99.02617 -21.86628 136.93795 1.000 65.49192 277 LEU C O 1
ATOM 7467 N N . GLN B 2 278 ? 99.79634 -20.14373 138.16577 1.000 53.38566 278 GLN C N 1
ATOM 7468 C CA . GLN B 2 278 ? 100.98300 -20.84349 138.64073 1.000 57.02355 278 GLN C CA 1
ATOM 7469 C C . GLN B 2 278 ? 100.88294 -21.26103 140.10315 1.000 54.58127 278 GLN C C 1
ATOM 7470 O O . GLN B 2 278 ? 101.89110 -21.66964 140.68989 1.000 53.23495 278 GLN C O 1
ATOM 7476 N N . GLY B 2 279 ? 99.69916 -21.17253 140.70416 1.000 51.10008 279 GLY C N 1
ATOM 7477 C CA . GLY B 2 279 ? 99.54573 -21.55371 142.09803 1.000 55.86185 279 GLY C CA 1
ATOM 7478 C C . GLY B 2 279 ? 100.36866 -20.72605 143.05903 1.000 57.73865 279 GLY C C 1
ATOM 7479 O O . GLY B 2 279 ? 100.77561 -21.23022 144.11160 1.000 57.87882 279 GLY C O 1
ATOM 7480 N N . LEU B 2 280 ? 100.63332 -19.46640 142.72209 1.000 48.55756 280 LEU C N 1
ATOM 7481 C CA . LEU B 2 280 ? 101.39943 -18.57771 143.58291 1.000 49.41331 280 LEU C CA 1
ATOM 7482 C C . LEU B 2 280 ? 100.46318 -17.74889 144.45031 1.000 49.04110 280 LEU C C 1
ATOM 7483 O O . LEU B 2 280 ? 99.41038 -17.29391 143.99252 1.000 52.03611 280 LEU C O 1
ATOM 7488 N N . THR B 2 281 ? 100.86040 -17.54624 145.70584 1.000 43.42215 281 THR C N 1
ATOM 7489 C CA . THR B 2 281 ? 100.08508 -16.73400 146.62966 1.000 46.20344 281 THR C CA 1
ATOM 7490 C C . THR B 2 281 ? 100.68709 -15.34260 146.70471 1.000 40.34928 281 THR C C 1
ATOM 7491 O O . THR B 2 281 ? 101.88554 -15.21280 147.00070 1.000 42.65081 281 THR C O 1
ATOM 7495 N N . PRO B 2 282 ? 99.91865 -14.28732 146.44699 1.000 39.15080 282 PRO C N 1
ATOM 7496 C CA . PRO B 2 282 ? 100.49025 -12.93835 146.49401 1.000 43.59282 282 PRO C CA 1
ATOM 7497 C C . PRO B 2 282 ? 100.78047 -12.51405 147.92449 1.000 43.67886 282 PRO C C 1
ATOM 7498 O O . PRO B 2 282 ? 99.97320 -12.72448 148.83307 1.000 41.22565 282 PRO C O 1
ATOM 7502 N N . ARG B 2 283 ? 101.95589 -11.92105 148.11971 1.000 39.97642 283 ARG C N 1
ATOM 7503 C CA . ARG B 2 283 ? 102.35469 -11.43293 149.43171 1.000 40.45503 283 ARG C CA 1
ATOM 7504 C C . ARG B 2 283 ? 102.05895 -9.95518 149.62904 1.000 43.68927 283 ARG C C 1
ATOM 7505 O O . ARG B 2 283 ? 101.74173 -9.54294 150.75012 1.000 38.35812 283 ARG C O 1
ATOM 7513 N N . ALA B 2 284 ? 102.14120 -9.15522 148.56824 1.000 38.42992 284 ALA C N 1
ATOM 7514 C CA . ALA B 2 284 ? 101.85879 -7.73100 148.66058 1.000 36.63636 284 ALA C CA 1
ATOM 7515 C C . ALA B 2 284 ? 101.50628 -7.21300 147.27578 1.000 35.48017 284 ALA C C 1
ATOM 7516 O O . ALA B 2 284 ? 101.82175 -7.83638 146.25926 1.000 35.97449 284 ALA C O 1
ATOM 7518 N N . ARG B 2 285 ? 100.84836 -6.05968 147.24938 1.000 37.99177 285 ARG C N 1
ATOM 7519 C CA . ARG B 2 285 ? 100.47454 -5.39915 146.00762 1.000 37.78408 285 ARG C CA 1
ATOM 7520 C C . ARG B 2 285 ? 101.21254 -4.07327 145.90049 1.000 37.94808 285 ARG C C 1
ATOM 7521 O O . ARG B 2 285 ? 101.29450 -3.32200 146.87677 1.000 37.66459 285 ARG C O 1
ATOM 7529 N N . ILE B 2 286 ? 101.76069 -3.79724 144.71843 1.000 34.41266 286 ILE C N 1
ATOM 7530 C CA . ILE B 2 286 ? 102.41303 -2.51923 144.44716 1.000 36.71632 286 ILE C CA 1
ATOM 7531 C C . ILE B 2 286 ? 101.31806 -1.47888 144.23040 1.000 37.63113 286 ILE C C 1
ATOM 7532 O O . ILE B 2 286 ? 100.62165 -1.50158 143.21339 1.000 36.72599 286 ILE C O 1
ATOM 7537 N N . VAL B 2 287 ? 101.16624 -0.56095 145.18312 1.000 36.95588 287 VAL C N 1
ATOM 7538 C CA . VAL B 2 287 ? 100.07561 0.40721 145.11159 1.000 37.55808 287 VAL C CA 1
ATOM 7539 C C . VAL B 2 287 ? 100.42080 1.54531 144.15933 1.000 38.71995 287 VAL C C 1
ATOM 7540 O O . VAL B 2 287 ? 99.62176 1.91242 143.28953 1.000 36.21017 287 VAL C O 1
ATOM 7544 N N . ALA B 2 288 ? 101.61084 2.12012 144.30685 1.000 33.57210 288 ALA C N 1
ATOM 7545 C CA . ALA B 2 288 ? 102.00623 3.25498 143.48816 1.000 36.09761 288 ALA C CA 1
ATOM 7546 C C . ALA B 2 288 ? 103.51499 3.41217 143.56191 1.000 33.52605 288 ALA C C 1
ATOM 7547 O O . ALA B 2 288 ? 104.14659 3.01898 144.54635 1.000 32.21030 288 ALA C O 1
ATOM 7549 N N . THR B 2 289 ? 104.08269 3.97300 142.49834 1.000 30.84342 289 THR C N 1
ATOM 7550 C CA . THR B 2 289 ? 105.48434 4.35399 142.45962 1.000 33.80782 289 THR C CA 1
ATOM 7551 C C . THR B 2 289 ? 105.57390 5.81792 142.05803 1.000 34.80847 289 THR C C 1
ATOM 7552 O O . THR B 2 289 ? 104.64280 6.37918 141.47420 1.000 34.29280 289 THR C O 1
ATOM 7556 N N . ALA B 2 290 ? 106.70557 6.43901 142.37759 1.000 34.92133 290 ALA C N 1
ATOM 7557 C CA . ALA B 2 290 ? 106.90984 7.83373 142.01782 1.000 36.39767 290 ALA C CA 1
ATOM 7558 C C . ALA B 2 290 ? 108.39632 8.11607 141.88935 1.000 36.35353 290 ALA C C 1
ATOM 7559 O O . ALA B 2 290 ? 109.20841 7.59608 142.66037 1.000 35.24192 290 ALA C O 1
ATOM 7561 N N . THR B 2 291 ? 108.73823 8.93808 140.90400 1.000 30.78805 291 THR C N 1
ATOM 7562 C CA . THR B 2 291 ? 110.09253 9.42818 140.70704 1.000 34.95119 291 THR C CA 1
ATOM 7563 C C . THR B 2 291 ? 110.06997 10.94405 140.81146 1.000 39.63793 291 THR C C 1
ATOM 7564 O O . THR B 2 291 ? 109.26170 11.60184 140.14809 1.000 36.08322 291 THR C O 1
ATOM 7568 N N . SER B 2 292 ? 110.93793 11.49224 141.65249 1.000 36.27530 292 SER C N 1
ATOM 7569 C CA . SER B 2 292 ? 111.08727 12.93768 141.76762 1.000 37.52644 292 SER C CA 1
ATOM 7570 C C . SER B 2 292 ? 112.56002 13.22446 142.03721 1.000 40.31419 292 SER C C 1
ATOM 7571 O O . SER B 2 292 ? 113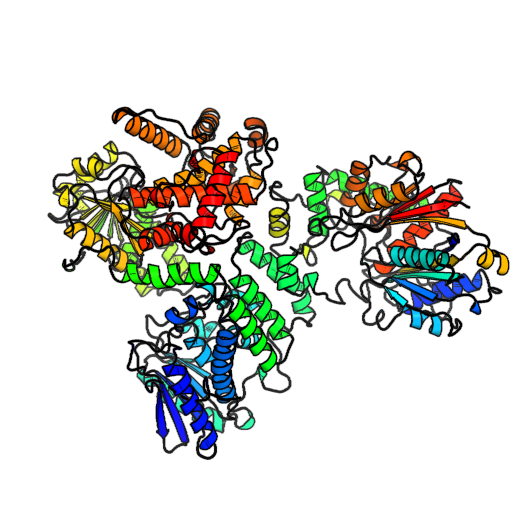.43903 12.40324 141.75109 1.000 37.52167 292 SER C O 1
ATOM 7574 N N . GLY B 2 293 ? 112.84402 14.39553 142.59057 1.000 35.77037 293 GLY C N 1
ATOM 7575 C CA . GLY B 2 293 ? 114.21792 14.75332 142.88700 1.000 39.90510 293 GLY C CA 1
ATOM 7576 C C . GLY B 2 293 ? 114.29248 16.12054 143.53083 1.000 39.20861 293 GLY C C 1
ATOM 7577 O O . GLY B 2 293 ? 113.30694 16.86291 143.59539 1.000 38.55158 293 GLY C O 1
ATOM 7578 N N . ALA B 2 294 ? 115.49145 16.43950 144.01194 1.000 40.22025 294 ALA C N 1
ATOM 7579 C CA . ALA B 2 294 ? 115.78009 17.72256 144.63718 1.000 41.85713 294 ALA C CA 1
ATOM 7580 C C . ALA B 2 294 ? 117.15749 18.17451 144.16216 1.000 42.12693 294 ALA C C 1
ATOM 7581 O O . ALA B 2 294 ? 117.71989 17.61437 143.21553 1.000 38.90215 294 ALA C O 1
ATOM 7583 N N . ASP B 2 295 ? 117.70109 19.18761 144.83316 1.000 41.83278 295 ASP C N 1
ATOM 7584 C CA . ASP B 2 295 ? 118.97030 19.78059 144.42761 1.000 39.94856 295 ASP C CA 1
ATOM 7585 C C . ASP B 2 295 ? 120.07358 18.72477 144.35832 1.000 41.77293 295 ASP C C 1
ATOM 7586 O O . ASP B 2 295 ? 120.24564 17.94844 145.30985 1.000 37.49008 295 ASP C O 1
ATOM 7591 N N . PRO B 2 296 ? 120.83901 18.66191 143.26096 1.000 38.62527 296 PRO C N 1
ATOM 7592 C CA . PRO B 2 296 ? 121.90325 17.64933 143.16363 1.000 39.04223 296 PRO C CA 1
ATOM 7593 C C . PRO B 2 296 ? 123.14509 17.96009 143.98665 1.000 41.86953 296 PRO C C 1
ATOM 7594 O O . PRO B 2 296 ? 123.95139 17.04747 144.21592 1.000 37.40645 296 PRO C O 1
ATOM 7598 N N . VAL B 2 297 ? 123.33179 19.20493 144.43296 1.000 39.44353 297 VAL C N 1
ATOM 7599 C CA . VAL B 2 297 ? 124.51128 19.53713 145.22861 1.000 40.77273 297 VAL C CA 1
ATOM 7600 C C . VAL B 2 297 ? 124.39441 18.94101 146.62599 1.000 41.60621 297 VAL C C 1
ATOM 7601 O O . VAL B 2 297 ? 125.31626 18.27633 147.11404 1.000 43.72294 297 VAL C O 1
ATOM 7605 N N . ILE B 2 298 ? 123.26027 19.17093 147.29304 1.000 41.79616 298 ILE C N 1
ATOM 7606 C CA . ILE B 2 298 ? 123.01193 18.49990 148.56507 1.000 42.66467 298 ILE C CA 1
ATOM 7607 C C . ILE B 2 298 ? 122.69506 17.02602 148.32989 1.000 38.90182 298 ILE C C 1
ATOM 7608 O O . ILE B 2 298 ? 122.89942 16.18883 149.21917 1.000 40.68238 298 ILE C O 1
ATOM 7613 N N . MET B 2 299 ? 122.17284 16.69371 147.14512 1.000 37.74956 299 MET C N 1
ATOM 7614 C CA . MET B 2 299 ? 122.10510 15.33594 146.60722 1.000 38.27282 299 MET C CA 1
ATOM 7615 C C . MET B 2 299 ? 121.13874 14.40255 147.33059 1.000 37.71572 299 MET C C 1
ATOM 7616 O O . MET B 2 299 ? 120.40698 13.64784 146.68159 1.000 35.74436 299 MET C O 1
ATOM 7621 N N . LEU B 2 300 ? 121.12128 14.42841 148.66190 1.000 34.98823 300 LEU C N 1
ATOM 7622 C CA . LEU B 2 300 ? 120.48908 13.36684 149.43350 1.000 36.03371 300 LEU C CA 1
ATOM 7623 C C . LEU B 2 300 ? 119.12210 13.75446 149.99342 1.000 40.57294 300 LEU C C 1
ATOM 7624 O O . LEU B 2 300 ? 118.66653 13.14218 150.96662 1.000 36.71526 300 LEU C O 1
ATOM 7629 N N . THR B 2 301 ? 118.44724 14.73661 149.39347 1.000 38.61929 301 THR C N 1
ATOM 7630 C CA . THR B 2 301 ? 117.12952 15.15937 149.85652 1.000 39.25450 301 THR C CA 1
ATOM 7631 C C . THR B 2 301 ? 116.01129 14.76173 148.89829 1.000 39.86842 301 THR C C 1
ATOM 7632 O O . THR B 2 301 ? 114.88579 15.25288 149.03355 1.000 38.10320 301 THR C O 1
ATOM 7636 N N . GLY B 2 302 ? 116.29485 13.87582 147.93382 1.000 39.14694 302 GLY C N 1
ATOM 7637 C CA . GLY B 2 302 ? 115.29358 13.34642 147.03627 1.000 38.73986 302 GLY C CA 1
ATOM 7638 C C . GLY B 2 302 ? 114.15785 12.56262 147.65522 1.000 36.89593 302 GLY C C 1
ATOM 7639 O O . GLY B 2 302 ? 113.03573 12.60811 147.13420 1.000 34.00553 302 GLY C O 1
ATOM 7640 N N . PRO B 2 303 ? 114.38652 11.79719 148.73641 1.000 36.88728 303 PRO C N 1
ATOM 7641 C CA . PRO B 2 303 ? 113.28324 10.99048 149.29433 1.000 37.23690 303 PRO C CA 1
ATOM 7642 C C . PRO B 2 303 ? 112.03878 11.77648 149.67427 1.000 35.25470 303 PRO C C 1
ATOM 7643 O O . PRO B 2 303 ? 110.93058 11.23790 149.56142 1.000 37.80809 303 PRO C O 1
ATOM 7647 N N . THR B 2 304 ? 112.17565 13.02870 150.13202 1.000 38.30177 304 THR C N 1
ATOM 7648 C CA . THR B 2 304 ? 110.99388 13.76086 150.59122 1.000 36.97516 304 THR C CA 1
ATOM 7649 C C . THR B 2 304 ? 110.03750 14.08238 149.44549 1.000 40.63773 304 THR C C 1
ATOM 7650 O O . THR B 2 304 ? 108.85558 13.70214 149.52740 1.000 34.19689 304 THR C O 1
ATOM 7654 N N . PRO B 2 305 ? 110.45616 14.75034 148.35894 1.000 41.21809 305 PRO C N 1
ATOM 7655 C CA . PRO B 2 305 ? 109.49446 14.98895 147.26749 1.000 41.07040 305 PRO C CA 1
ATOM 7656 C C . PRO B 2 305 ? 109.01874 13.71419 146.58947 1.000 33.30833 305 PRO C C 1
ATOM 7657 O O . PRO B 2 305 ? 107.87798 13.67185 146.11396 1.000 39.46663 305 PRO C O 1
ATOM 7661 N N . ALA B 2 306 ? 109.84757 12.66906 146.53282 1.000 36.39460 306 ALA C N 1
ATOM 7662 C CA . ALA B 2 306 ? 109.38636 11.40600 145.96427 1.000 37.76871 306 ALA C CA 1
ATOM 7663 C C . ALA B 2 306 ? 108.29020 10.78706 146.82084 1.000 33.37668 306 ALA C C 1
ATOM 7664 O O . ALA B 2 306 ? 107.30775 10.25029 146.29369 1.000 32.91645 306 ALA C O 1
ATOM 7666 N N . THR B 2 307 ? 108.43795 10.86181 148.14452 1.000 34.45670 307 THR C N 1
ATOM 7667 C CA . THR B 2 307 ? 107.43830 10.28707 149.03746 1.000 30.79676 307 THR C CA 1
ATOM 7668 C C . THR B 2 307 ? 106.12072 11.04843 148.96165 1.000 35.41647 307 THR C C 1
ATOM 7669 O O . THR B 2 307 ? 105.04796 10.43506 148.91026 1.000 36.84100 307 THR C O 1
ATOM 7673 N N . ARG B 2 308 ? 106.17674 12.38314 148.95264 1.000 34.00920 308 ARG C N 1
ATOM 7674 C CA . ARG B 2 308 ? 104.95005 13.16371 148.82438 1.000 36.84105 308 ARG C CA 1
ATOM 7675 C C . ARG B 2 308 ? 104.22618 12.83759 147.52605 1.000 38.65585 308 ARG C C 1
ATOM 7676 O O . ARG B 2 308 ? 102.99253 12.75240 147.49787 1.000 34.00568 308 ARG C O 1
ATOM 7684 N N . LYS B 2 309 ? 104.97845 12.64701 146.43993 1.000 33.96080 309 LYS C N 1
ATOM 7685 C CA . LYS B 2 309 ? 104.35149 12.36829 145.15347 1.000 35.19266 309 LYS C CA 1
ATOM 7686 C C . LYS B 2 309 ? 103.66674 11.00718 145.15389 1.000 35.99231 309 LYS C C 1
ATOM 7687 O O . LYS B 2 309 ? 102.54916 10.87243 144.64276 1.000 34.25352 309 LYS C O 1
ATOM 7693 N N . VAL B 2 310 ? 104.31094 9.98802 145.73162 1.000 34.15608 310 VAL C N 1
ATOM 7694 C CA . VAL B 2 310 ? 103.71081 8.65829 145.71400 1.000 36.04995 310 VAL C CA 1
ATOM 7695 C C . VAL B 2 310 ? 102.50460 8.60029 146.64408 1.000 34.74836 310 VAL C C 1
ATOM 7696 O O . VAL B 2 310 ? 101.55037 7.85639 146.38615 1.000 36.87981 310 VAL C O 1
ATOM 7700 N N . LEU B 2 311 ? 102.50669 9.39322 147.71885 1.000 33.06294 311 LEU C N 1
ATOM 7701 C CA . LEU B 2 311 ? 101.34564 9.43686 148.60103 1.000 37.41582 311 LEU C CA 1
ATOM 7702 C C . LEU B 2 311 ? 100.16307 10.11153 147.91845 1.000 41.85995 311 LEU C C 1
ATOM 7703 O O . LEU B 2 311 ? 99.02516 9.63901 148.02621 1.000 40.00565 311 LEU C O 1
ATOM 7708 N N . ASP B 2 312 ? 100.41214 11.21580 147.20834 1.000 42.81020 312 ASP C N 1
ATOM 7709 C CA . ASP B 2 312 ? 99.33875 11.87664 146.47236 1.000 48.51731 312 ASP C CA 1
ATOM 7710 C C . ASP B 2 312 ? 98.81031 10.98921 145.35323 1.000 44.88889 312 ASP C C 1
ATOM 7711 O O . ASP B 2 312 ? 97.60604 10.98769 145.07081 1.000 46.90749 312 ASP C O 1
ATOM 7716 N N . ARG B 2 313 ? 99.69476 10.22440 144.70846 1.000 39.33480 313 ARG C N 1
ATOM 7717 C CA . ARG B 2 313 ? 99.25735 9.33373 143.63902 1.000 44.00426 313 ARG C CA 1
ATOM 7718 C C . ARG B 2 313 ? 98.31329 8.26038 144.16768 1.000 44.60884 313 ARG C C 1
ATOM 7719 O O . ARG B 2 313 ? 97.29954 7.94609 143.53254 1.000 50.28278 313 ARG C O 1
ATOM 7727 N N . ALA B 2 314 ? 98.62378 7.69256 145.33164 1.000 45.00550 314 ALA C N 1
ATOM 7728 C CA . ALA B 2 314 ? 97.78452 6.66387 145.93218 1.000 43.75170 314 ALA C CA 1
ATOM 7729 C C . ALA B 2 314 ? 96.62674 7.23702 146.73826 1.000 44.15941 314 ALA C C 1
ATOM 7730 O O . ALA B 2 314 ? 95.82111 6.46413 147.26777 1.000 47.46113 314 ALA C O 1
ATOM 7732 N N . GLY B 2 315 ? 96.51691 8.55924 146.83694 1.000 41.59816 315 GLY C N 1
ATOM 7733 C CA . GLY B 2 315 ? 95.46643 9.16057 147.63562 1.000 45.32374 315 GLY C CA 1
ATOM 7734 C C . GLY B 2 315 ? 95.60909 8.91639 149.11991 1.000 44.07815 315 GLY C C 1
ATOM 7735 O O . GLY B 2 315 ? 94.60003 8.79092 149.82151 1.000 48.02890 315 GLY C O 1
ATOM 7736 N N . LEU B 2 316 ? 96.83864 8.84865 149.61953 1.000 38.83417 316 LEU C N 1
ATOM 7737 C CA . LEU B 2 316 ? 97.11357 8.52267 151.00878 1.000 47.33228 316 LEU C CA 1
ATOM 7738 C C . LEU B 2 316 ? 97.88988 9.65313 151.67224 1.000 44.06097 316 LEU C C 1
ATOM 7739 O O . LEU B 2 316 ? 98.38774 10.57027 151.01688 1.000 43.28036 316 LEU C O 1
ATOM 7744 N N . THR B 2 317 ? 97.98709 9.57427 152.99339 1.000 49.56641 317 THR C N 1
ATOM 7745 C CA . THR B 2 317 ? 98.77540 10.49582 153.79761 1.000 47.05911 317 THR C CA 1
ATOM 7746 C C . THR B 2 317 ? 99.81179 9.70714 154.59314 1.000 48.82149 317 THR C C 1
ATOM 7747 O O . THR B 2 317 ? 99.86871 8.47652 154.53510 1.000 45.06010 317 THR C O 1
ATOM 7751 N N . VAL B 2 318 ? 100.64106 10.43731 155.34151 1.000 50.36729 318 VAL C N 1
ATOM 7752 C CA . VAL B 2 318 ? 101.66399 9.79691 156.16479 1.000 56.13004 318 VAL C CA 1
ATOM 7753 C C . VAL B 2 318 ? 101.02282 8.86870 157.18966 1.000 53.77069 318 VAL C C 1
ATOM 7754 O O . VAL B 2 318 ? 101.52116 7.76509 157.44820 1.000 48.41570 318 VAL C O 1
ATOM 7758 N N . ASP B 2 319 ? 99.89621 9.29092 157.77289 1.000 53.57901 319 ASP C N 1
ATOM 7759 C CA . ASP B 2 319 ? 99.22118 8.48569 158.78622 1.000 53.76417 319 ASP C CA 1
ATOM 7760 C C . ASP B 2 319 ? 98.69391 7.16753 158.23167 1.000 53.86659 319 ASP C C 1
ATOM 7761 O O . ASP B 2 319 ? 98.46301 6.23211 159.00581 1.000 47.71915 319 ASP C O 1
ATOM 7766 N N . ASP B 2 320 ? 98.49328 7.07171 156.91590 1.000 47.24161 320 ASP C N 1
ATOM 7767 C CA . ASP B 2 320 ? 98.00033 5.84454 156.30418 1.000 48.88125 320 ASP C CA 1
ATOM 7768 C C . ASP B 2 320 ? 99.08456 4.78924 156.12986 1.000 48.15053 320 ASP C C 1
ATOM 7769 O O . ASP B 2 320 ? 98.75971 3.63740 155.81892 1.000 47.23324 320 ASP C O 1
ATOM 7774 N N . ILE B 2 321 ? 100.35126 5.14915 156.32175 1.000 43.52147 321 ILE C N 1
ATOM 7775 C CA . ILE B 2 321 ? 101.47450 4.23542 156.14894 1.000 38.75295 321 ILE C CA 1
ATOM 7776 C C . ILE B 2 321 ? 101.86640 3.68470 157.51311 1.000 41.25230 321 ILE C C 1
ATOM 7777 O O . ILE B 2 321 ? 102.03648 4.44623 158.47373 1.000 40.58932 321 ILE C O 1
ATOM 7782 N N . ASP B 2 322 ? 102.00861 2.36239 157.60206 1.000 36.76009 322 ASP C N 1
ATOM 7783 C CA . ASP B 2 322 ? 102.37928 1.71803 158.85692 1.000 37.53639 322 ASP C CA 1
ATOM 7784 C C . ASP B 2 322 ? 103.88934 1.63809 159.04494 1.000 37.21192 322 ASP C C 1
ATOM 7785 O O . ASP B 2 322 ? 104.37893 1.77716 160.17010 1.000 37.23065 322 ASP C O 1
ATOM 7790 N N . LEU B 2 323 ? 104.63932 1.41914 157.96684 1.000 34.71880 323 LEU C N 1
ATOM 7791 C CA . LEU B 2 323 ? 106.08626 1.26310 158.03425 1.000 34.14670 323 LEU C CA 1
ATOM 7792 C C . LEU B 2 323 ? 106.74758 2.11984 156.96677 1.000 34.19618 323 LEU C C 1
ATOM 7793 O O . LEU B 2 323 ? 106.35620 2.07235 155.79682 1.000 30.47132 323 LEU C O 1
ATOM 7798 N N . PHE B 2 324 ? 107.74988 2.89267 157.37255 1.000 30.16122 324 PHE C N 1
ATOM 7799 C CA . PHE B 2 324 ? 108.58970 3.65797 156.46173 1.000 31.66673 324 PHE C CA 1
ATOM 7800 C C . PHE B 2 324 ? 109.97566 3.03223 156.43480 1.000 34.16552 324 PHE C C 1
ATOM 7801 O O . PHE B 2 324 ? 110.57829 2.80584 157.48964 1.000 35.42041 324 PHE C O 1
ATOM 7809 N N . GLU B 2 325 ? 110.47579 2.74871 155.23600 1.000 30.81748 325 GLU C N 1
ATOM 7810 C CA . GLU B 2 325 ? 111.80487 2.17486 155.05797 1.000 33.35827 325 GLU C CA 1
ATOM 7811 C C . GLU B 2 325 ? 112.60280 3.09659 154.14658 1.000 34.08778 325 GLU C C 1
ATOM 7812 O O . GLU B 2 325 ? 112.28231 3.23749 152.96088 1.000 31.92730 325 GLU C O 1
ATOM 7818 N N . LEU B 2 326 ? 113.63080 3.72861 154.70481 1.000 35.20374 326 LEU C N 1
ATOM 7819 C CA . LEU B 2 326 ? 114.51587 4.62072 153.96980 1.000 35.55812 326 LEU C CA 1
ATOM 7820 C C . LEU B 2 326 ? 115.94595 4.13458 154.13915 1.000 30.71365 326 LEU C C 1
ATOM 7821 O O . LEU B 2 326 ? 116.40674 3.94317 155.26947 1.000 31.99704 326 LEU C O 1
ATOM 7826 N N . ASN B 2 327 ? 116.64230 3.94165 153.02077 1.000 32.62029 327 ASN C N 1
ATOM 7827 C CA . ASN B 2 327 ? 118.00094 3.41927 153.07028 1.000 30.69127 327 ASN C CA 1
ATOM 7828 C C . ASN B 2 327 ? 118.89912 4.32857 153.89819 1.000 32.40094 327 ASN C C 1
ATOM 7829 O O . ASN B 2 327 ? 118.86029 5.55600 153.77067 1.000 30.34257 327 ASN C O 1
ATOM 7834 N N . GLU B 2 328 ? 119.71868 3.71338 154.74767 1.000 32.45212 328 GLU C N 1
ATOM 7835 C CA . GLU B 2 328 ? 120.56913 4.45207 155.68155 1.000 32.19944 328 GLU C CA 1
ATOM 7836 C C . GLU B 2 328 ? 121.95253 4.70692 155.07930 1.000 34.87846 328 GLU C C 1
ATOM 7837 O O . GLU B 2 328 ? 122.97408 4.22263 155.56875 1.000 32.99541 328 GLU C O 1
ATOM 7843 N N . ALA B 2 329 ? 121.97330 5.48645 153.99425 1.000 31.53966 329 ALA C N 1
ATOM 7844 C CA . ALA B 2 329 ? 123.24942 5.89857 153.41616 1.000 31.61245 329 ALA C CA 1
ATOM 7845 C C . ALA B 2 329 ? 124.03581 6.75957 154.39512 1.000 31.68343 329 ALA C C 1
ATOM 7846 O O . ALA B 2 329 ? 125.25392 6.60034 154.54046 1.000 29.67524 329 ALA C O 1
ATOM 7848 N N . PHE B 2 330 ? 123.35421 7.68461 155.06501 1.000 28.85166 330 PHE C N 1
ATOM 7849 C CA . PHE B 2 330 ? 123.93861 8.48903 156.12334 1.000 30.40617 330 PHE C CA 1
ATOM 7850 C C . PHE B 2 330 ? 122.85399 8.75417 157.15262 1.000 29.66701 330 PHE C C 1
ATOM 7851 O O . PHE B 2 330 ? 121.67334 8.86199 156.81197 1.000 32.59709 330 PHE C O 1
ATOM 7859 N N . ALA B 2 331 ? 123.26510 8.85681 158.41642 1.000 30.51373 331 ALA C N 1
ATOM 7860 C CA . ALA B 2 331 ? 122.29499 9.01226 159.49494 1.000 30.29691 331 ALA C CA 1
ATOM 7861 C C . ALA B 2 331 ? 121.46144 10.27747 159.32396 1.000 30.87074 331 ALA C C 1
ATOM 7862 O O . ALA B 2 331 ? 120.24755 10.26334 159.55869 1.000 31.00631 331 ALA C O 1
ATOM 7864 N N . SER B 2 332 ? 122.09072 11.38121 158.90905 1.000 31.62683 332 SER C N 1
ATOM 7865 C CA . SER B 2 332 ? 121.36714 12.64748 158.81606 1.000 39.06906 332 SER C CA 1
ATOM 7866 C C . SER B 2 332 ? 120.28014 12.60577 157.75030 1.000 34.98907 332 SER C C 1
ATOM 7867 O O . SER B 2 332 ? 119.28066 13.32488 157.86152 1.000 35.32862 332 SER C O 1
ATOM 7870 N N . VAL B 2 333 ? 120.46045 11.78874 156.71083 1.000 33.95270 333 VAL C N 1
ATOM 7871 C CA . VAL B 2 333 ? 119.43911 11.67092 155.67474 1.000 33.34644 333 VAL C CA 1
ATOM 7872 C C . VAL B 2 333 ? 118.15174 11.11782 156.26596 1.000 35.85350 333 VAL C C 1
ATOM 7873 O O . VAL B 2 333 ? 117.04801 11.56367 155.92695 1.000 32.61238 333 VAL C O 1
ATOM 7877 N N . VAL B 2 334 ? 118.27300 10.14230 157.16547 1.000 30.23364 334 VAL C N 1
ATOM 7878 C CA . VAL B 2 334 ? 117.09303 9.57850 157.80716 1.000 34.18889 334 VAL C CA 1
ATOM 7879 C C . VAL B 2 334 ? 116.46086 10.59434 158.75044 1.000 33.30566 334 VAL C C 1
ATOM 7880 O O . VAL B 2 334 ? 115.23671 10.76963 158.76437 1.000 35.30984 334 VAL C O 1
ATOM 7884 N N . LEU B 2 335 ? 117.28008 11.28553 159.54696 1.000 31.63343 335 LEU C N 1
ATOM 7885 C CA . LEU B 2 335 ? 116.74152 12.28095 160.46886 1.000 33.64272 335 LEU C CA 1
ATOM 7886 C C . LEU B 2 335 ? 116.07878 13.42551 159.71568 1.000 35.27090 335 LEU C C 1
ATOM 7887 O O . LEU B 2 335 ? 115.06668 13.97412 160.16854 1.000 32.06725 335 LEU C O 1
ATOM 7892 N N . LYS B 2 336 ? 116.64070 13.80266 158.56516 1.000 34.99981 336 LYS C N 1
ATOM 7893 C CA . LYS B 2 336 ? 116.04297 14.85492 157.74867 1.000 37.66305 336 LYS C CA 1
ATOM 7894 C C . LYS B 2 336 ? 114.69092 14.41571 157.20437 1.000 36.59086 336 LYS C C 1
ATOM 7895 O O . LYS B 2 336 ? 113.70420 15.15791 157.28265 1.000 37.35516 336 LYS C O 1
ATOM 7901 N N . PHE B 2 337 ? 114.63421 13.20259 156.65146 1.000 35.54012 337 PHE C N 1
ATOM 7902 C CA . PHE B 2 337 ? 113.38579 12.65801 156.12786 1.000 33.28558 337 PHE C CA 1
ATOM 7903 C C . PHE B 2 337 ? 112.32114 12.57428 157.21397 1.000 37.60158 337 PHE C C 1
ATOM 7904 O O . PHE B 2 337 ? 111.15423 12.91083 156.97868 1.000 35.54351 337 PHE C O 1
ATOM 7912 N N . GLN B 2 338 ? 112.70943 12.13030 158.41212 1.000 34.14031 338 GLN C N 1
ATOM 7913 C CA . GLN B 2 338 ? 111.77744 12.06671 159.53331 1.000 39.50603 338 GLN C CA 1
ATOM 7914 C C . GLN B 2 338 ? 111.29993 13.45514 159.94289 1.000 39.38883 338 GLN C C 1
ATOM 7915 O O . GLN B 2 338 ? 110.12287 13.64194 160.27275 1.000 39.20329 338 GLN C O 1
ATOM 7921 N N . LYS B 2 339 ? 112.19793 14.44066 159.93087 1.000 37.58892 339 LYS C N 1
ATOM 7922 C CA . LYS B 2 339 ? 111.80886 15.79540 160.30723 1.000 38.25070 339 LYS C CA 1
ATOM 7923 C C . LYS B 2 339 ? 110.91102 16.42810 159.25038 1.000 40.84770 339 LYS C C 1
ATOM 7924 O O . LYS B 2 339 ? 109.95778 17.13891 159.58595 1.000 42.31109 339 LYS C O 1
ATOM 7930 N N . ASP B 2 340 ? 111.19663 16.17594 157.96992 1.000 41.21451 340 ASP C N 1
ATOM 7931 C CA . ASP B 2 340 ? 110.40043 16.75945 156.89252 1.000 45.07148 340 ASP C CA 1
ATOM 7932 C C . ASP B 2 340 ? 108.94103 16.33099 156.98303 1.000 48.05678 340 ASP C C 1
ATOM 7933 O O . ASP B 2 340 ? 108.03008 17.15985 156.87648 1.000 41.04925 340 ASP C O 1
ATOM 7938 N N . LEU B 2 341 ? 108.69882 15.03537 157.17103 1.000 43.23506 341 LEU C N 1
ATOM 7939 C CA . LEU B 2 341 ? 107.35344 14.48230 157.10634 1.000 49.03372 341 LEU C CA 1
ATOM 7940 C C . LEU B 2 341 ? 106.75487 14.18452 158.47353 1.000 46.76919 341 LEU C C 1
ATOM 7941 O O . LEU B 2 341 ? 105.62526 13.68820 158.54009 1.000 46.74276 341 LEU C O 1
ATOM 7946 N N . ASN B 2 342 ? 107.47642 14.47881 159.55683 1.000 45.31138 342 ASN C N 1
ATOM 7947 C CA . ASN B 2 342 ? 107.02632 14.19778 160.92058 1.000 53.24188 342 ASN C CA 1
ATOM 7948 C C . ASN B 2 342 ? 106.70804 12.70871 161.09025 1.000 50.41879 342 ASN C C 1
ATOM 7949 O O . ASN B 2 342 ? 105.58714 12.31207 161.41289 1.000 51.96205 342 ASN C O 1
ATOM 7954 N N . ILE B 2 343 ? 107.72600 11.88507 160.85768 1.000 45.54614 343 ILE C N 1
ATOM 7955 C CA . ILE B 2 343 ? 107.58960 10.43126 160.93180 1.000 48.55657 343 ILE C CA 1
ATOM 7956 C C . ILE B 2 343 ? 107.91428 9.96681 162.34718 1.000 48.89814 343 ILE C C 1
ATOM 7957 O O . ILE B 2 343 ? 108.98180 10.30830 162.87591 1.000 46.63573 343 ILE C O 1
ATOM 7962 N N . PRO B 2 344 ? 107.03946 9.19904 162.99783 1.000 46.98937 344 PRO C N 1
ATOM 7963 C CA . PRO B 2 344 ? 107.39182 8.63635 164.30680 1.000 48.93982 344 PRO C CA 1
ATOM 7964 C C . PRO B 2 344 ? 108.56208 7.66885 164.19697 1.000 41.21846 344 PRO C C 1
ATOM 7965 O O . PRO B 2 344 ? 108.74145 6.98934 163.18461 1.000 44.28890 344 PRO C O 1
ATOM 7969 N N . ASP B 2 345 ? 109.36609 7.61707 165.26403 1.000 46.66059 345 ASP C N 1
ATOM 7970 C CA . ASP B 2 345 ? 110.54821 6.75748 165.27182 1.000 50.22871 345 ASP C CA 1
ATOM 7971 C C . ASP B 2 345 ? 110.18094 5.29448 165.05834 1.000 45.30148 345 ASP C C 1
ATOM 7972 O O . ASP B 2 345 ? 110.87438 4.57166 164.33418 1.000 43.30288 345 ASP C O 1
ATOM 7977 N N . GLU B 2 346 ? 109.09290 4.84289 165.67756 1.000 40.65943 346 GLU C N 1
ATOM 7978 C CA . GLU B 2 346 ? 108.70829 3.43685 165.67189 1.000 46.42524 346 GLU C CA 1
ATOM 7979 C C . GLU B 2 346 ? 108.17423 2.96542 164.32751 1.000 42.56765 346 GLU C C 1
ATOM 7980 O O . GLU B 2 346 ? 107.88344 1.77353 164.18479 1.000 42.86322 346 GLU C O 1
ATOM 7986 N N . LYS B 2 347 ? 108.03195 3.85461 163.34811 1.000 39.57373 347 LYS C N 1
ATOM 7987 C CA . LYS B 2 347 ? 107.64738 3.46687 162.00018 1.000 39.76748 347 LYS C CA 1
ATOM 7988 C C . LYS B 2 347 ? 108.82651 3.39141 161.04320 1.000 36.14281 347 LYS C C 1
ATOM 7989 O O . LYS B 2 347 ? 108.66782 2.87501 159.93261 1.000 41.43699 347 LYS C O 1
ATOM 7995 N N . LEU B 2 348 ? 109.99575 3.87749 161.44796 1.000 36.62718 348 LEU C N 1
ATOM 7996 C CA . LEU B 2 348 ? 111.09950 4.16270 160.54106 1.000 37.93384 348 LEU C CA 1
ATOM 7997 C C . LEU B 2 348 ? 112.20063 3.12324 160.71436 1.000 37.28189 348 LEU C C 1
ATOM 7998 O O . LEU B 2 348 ? 112.80991 3.03363 161.78666 1.000 40.23520 348 LEU C O 1
ATOM 8003 N N . ASN B 2 349 ? 112.44932 2.35025 159.65704 1.000 37.12892 349 ASN C N 1
ATOM 8004 C CA . ASN B 2 349 ? 113.53540 1.36672 159.59157 1.000 39.60742 349 ASN C CA 1
ATOM 8005 C C . ASN B 2 349 ? 113.53982 0.45837 160.82302 1.000 31.88907 349 ASN C C 1
ATOM 8006 O O . ASN B 2 349 ? 114.52499 0.35204 161.55492 1.000 29.62221 349 ASN C O 1
ATOM 8011 N N . VAL B 2 350 ? 112.40731 -0.22016 161.02462 1.000 33.51848 350 VAL C N 1
ATOM 8012 C CA . VAL B 2 350 ? 112.15609 -0.92064 162.27960 1.000 35.13144 350 VAL C CA 1
ATOM 8013 C C . VAL B 2 350 ? 113.06611 -2.12630 162.47882 1.000 32.87214 350 VAL C C 1
ATOM 8014 O O . VAL B 2 350 ? 113.23657 -2.58217 163.61499 1.000 36.86805 350 VAL C O 1
ATOM 8018 N N . ASN B 2 351 ? 113.65389 -2.66504 161.41028 1.000 34.37764 351 ASN C N 1
ATOM 8019 C CA . ASN B 2 351 ? 114.53522 -3.82204 161.50957 1.000 29.89690 351 ASN C CA 1
ATOM 8020 C C . ASN B 2 351 ? 115.99686 -3.45967 161.28005 1.000 32.38664 351 ASN C C 1
ATOM 8021 O O . ASN B 2 351 ? 116.79208 -4.32125 160.89116 1.000 34.44583 351 ASN C O 1
ATOM 8026 N N . GLY B 2 352 ? 116.36972 -2.20632 161.52121 1.000 28.83113 352 GLY C N 1
ATOM 8027 C CA . GLY B 2 352 ? 117.71038 -1.74740 161.23796 1.000 31.47414 352 GLY C CA 1
ATOM 8028 C C . GLY B 2 352 ? 117.91018 -1.48373 159.75759 1.000 30.31949 352 GLY C C 1
ATOM 8029 O O . GLY B 2 352 ? 117.06326 -1.77943 158.91191 1.000 32.60403 352 GLY C O 1
ATOM 8030 N N . GLY B 2 353 ? 119.06942 -0.91768 159.44030 1.000 28.47075 353 GLY C N 1
ATOM 8031 C CA . GLY B 2 353 ? 119.35641 -0.55081 158.06890 1.000 30.94247 353 GLY C CA 1
ATOM 8032 C C . GLY B 2 353 ? 120.81514 -0.67260 157.68177 1.000 28.84688 353 GLY C C 1
ATOM 8033 O O . GLY B 2 353 ? 121.59270 -1.35200 158.35855 1.000 29.10545 353 GLY C O 1
ATOM 8034 N N . ALA B 2 354 ? 121.19495 0.01468 156.60028 1.000 27.64428 354 ALA C N 1
ATOM 8035 C CA . ALA B 2 354 ? 122.49588 -0.18363 155.96933 1.000 30.02977 354 ALA C CA 1
ATOM 8036 C C . ALA B 2 354 ? 123.66426 0.23694 156.84991 1.000 26.33720 354 ALA C C 1
ATOM 8037 O O . ALA B 2 354 ? 124.80191 -0.15630 156.56757 1.000 26.89380 354 ALA C O 1
ATOM 8039 N N . ILE B 2 355 ? 123.42358 1.03991 157.88909 1.000 28.04877 355 ILE C N 1
ATOM 8040 C CA . ILE B 2 355 ? 124.49816 1.37141 158.82079 1.000 29.26475 355 ILE C CA 1
ATOM 8041 C C . ILE B 2 355 ? 124.97953 0.11537 159.53092 1.000 30.91077 355 ILE C C 1
ATOM 8042 O O . ILE B 2 355 ? 126.18538 -0.08961 159.72257 1.000 34.86652 355 ILE C O 1
ATOM 8047 N N . ALA B 2 356 ? 124.04659 -0.74875 159.92101 1.000 26.32003 356 ALA C N 1
ATOM 8048 C CA . ALA B 2 356 ? 124.38281 -2.02300 160.53962 1.000 29.39973 356 ALA C CA 1
ATOM 8049 C C . ALA B 2 356 ? 124.72811 -3.08977 159.50669 1.000 27.59939 356 ALA C C 1
ATOM 8050 O O . ALA B 2 356 ? 125.74542 -3.77427 159.63905 1.000 27.57984 356 ALA C O 1
ATOM 8052 N N . MET B 2 357 ? 123.90785 -3.23414 158.46399 1.000 26.38664 357 MET C N 1
ATOM 8053 C CA . MET B 2 357 ? 123.99087 -4.40893 157.60623 1.000 27.17314 357 MET C CA 1
ATOM 8054 C C . MET B 2 357 ? 124.67085 -4.16121 156.26676 1.000 24.84327 357 MET C C 1
ATOM 8055 O O . MET B 2 357 ? 125.07821 -5.12872 155.61602 1.000 26.17367 357 MET C O 1
ATOM 8060 N N . GLY B 2 358 ? 124.80754 -2.91800 155.83838 1.000 26.64148 358 GLY C N 1
ATOM 8061 C CA . GLY B 2 358 ? 125.53684 -2.63312 154.62214 1.000 24.34036 358 GLY C CA 1
ATOM 8062 C C . GLY B 2 358 ? 124.62140 -2.18350 153.49454 1.000 25.60367 358 GLY C C 1
ATOM 8063 O O . GLY B 2 358 ? 123.40800 -2.41247 153.49857 1.000 25.74577 358 GLY C O 1
ATOM 8064 N N . HIS B 2 359 ? 125.23779 -1.54470 152.50111 1.000 27.35145 359 HIS C N 1
ATOM 8065 C CA . HIS B 2 359 ? 124.53589 -0.91402 151.38398 1.000 25.68261 359 HIS C CA 1
ATOM 8066 C C . HIS B 2 359 ? 125.14918 -1.42656 150.08669 1.000 27.69762 359 HIS C C 1
ATOM 8067 O O . HIS B 2 359 ? 126.06605 -0.80445 149.53180 1.000 29.58786 359 HIS C O 1
ATOM 8074 N N . PRO B 2 360 ? 124.68033 -2.58108 149.57756 1.000 29.79789 360 PRO C N 1
ATOM 8075 C CA . PRO B 2 360 ? 125.16984 -3.09717 148.27626 1.000 27.79961 360 PRO C CA 1
ATOM 8076 C C . PRO B 2 360 ? 124.44828 -2.44269 147.09972 1.000 25.28232 360 PRO C C 1
ATOM 8077 O O . PRO B 2 360 ? 123.51872 -2.99158 146.50584 1.000 24.68716 360 PRO C O 1
ATOM 8081 N N . LEU B 2 361 ? 124.93577 -1.24390 146.75754 1.000 26.99098 361 LEU C N 1
ATOM 8082 C CA . LEU B 2 361 ? 124.33091 -0.26362 145.85189 1.000 27.26384 361 LEU C CA 1
ATOM 8083 C C . LEU B 2 361 ? 123.16762 -0.77141 145.00317 1.000 22.03944 361 LEU C C 1
ATOM 8084 O O . LEU B 2 361 ? 122.00385 -0.52720 145.33574 1.000 27.48769 361 LEU C O 1
ATOM 8089 N N . GLY B 2 362 ? 123.46445 -1.47637 143.90927 1.000 24.11608 362 GLY C N 1
ATOM 8090 C CA . GLY B 2 362 ? 122.42182 -1.89970 142.98571 1.000 22.82933 362 GLY C CA 1
ATOM 8091 C C . GLY B 2 362 ? 121.40478 -2.86704 143.56595 1.000 26.89927 362 GLY C C 1
ATOM 8092 O O . GLY B 2 362 ? 120.33513 -3.05451 142.97514 1.000 25.88165 362 GLY C O 1
ATOM 8093 N N . ALA B 2 363 ? 121.70359 -3.48476 144.70875 1.000 23.47857 363 ALA C N 1
ATOM 8094 C CA . ALA B 2 363 ? 120.79269 -4.45574 145.30088 1.000 24.21873 363 ALA C CA 1
ATOM 8095 C C . ALA B 2 363 ? 119.94425 -3.88510 146.42765 1.000 23.11100 363 ALA C C 1
ATOM 8096 O O . ALA B 2 363 ? 118.85987 -4.41577 146.68921 1.000 26.60583 363 ALA C O 1
ATOM 8098 N N . THR B 2 364 ? 120.40109 -2.80859 147.07355 1.000 25.28927 364 THR C N 1
ATOM 8099 C CA . THR B 2 364 ? 119.78625 -2.34457 148.31553 1.000 25.57473 364 THR C CA 1
ATOM 8100 C C . THR B 2 364 ? 118.29119 -2.09236 148.16050 1.000 27.77454 364 THR C C 1
ATOM 8101 O O . THR B 2 364 ? 117.49814 -2.49150 149.02227 1.000 28.28553 364 THR C O 1
ATOM 8105 N N . GLY B 2 365 ? 117.88813 -1.42519 147.07577 1.000 23.14863 365 GLY C N 1
ATOM 8106 C CA . GLY B 2 365 ? 116.48083 -1.10213 146.89920 1.000 24.40411 365 GLY C CA 1
ATOM 8107 C C . GLY B 2 365 ? 115.58785 -2.32778 146.90546 1.000 27.64446 365 GLY C C 1
ATOM 8108 O O . GLY B 2 365 ? 114.46152 -2.28528 147.40640 1.000 27.40023 365 GLY C O 1
ATOM 8109 N N . ALA B 2 366 ? 116.07934 -3.43909 146.35590 1.000 26.56660 366 ALA C N 1
ATOM 8110 C CA . ALA B 2 366 ? 115.30435 -4.67171 146.36308 1.000 24.88569 366 ALA C CA 1
ATOM 8111 C C . ALA B 2 366 ? 115.40570 -5.39468 147.69990 1.000 24.24086 366 ALA C C 1
ATOM 8112 O O . ALA B 2 366 ? 114.48389 -6.12902 148.07085 1.000 28.68194 366 ALA C O 1
ATOM 8114 N N . MET B 2 367 ? 116.50581 -5.20009 148.43330 1.000 24.91298 367 MET C N 1
ATOM 8115 C CA . MET B 2 367 ? 116.63183 -5.79973 149.75931 1.000 28.76902 367 MET C CA 1
ATOM 8116 C C . MET B 2 367 ? 115.63829 -5.19140 150.73803 1.000 32.33244 367 MET C C 1
ATOM 8117 O O . MET B 2 367 ? 114.90349 -5.91477 151.42015 1.000 27.77268 367 MET C O 1
ATOM 8122 N N . ILE B 2 368 ? 115.61206 -3.85848 150.83446 1.000 26.84504 368 ILE C N 1
ATOM 8123 C CA . ILE B 2 368 ? 114.74215 -3.22084 151.81404 1.000 32.05117 368 ILE C CA 1
ATOM 8124 C C . ILE B 2 368 ? 113.28425 -3.29641 151.38921 1.000 30.11568 368 ILE C C 1
ATOM 8125 O O . ILE B 2 368 ? 112.39002 -3.22642 152.24037 1.000 31.97002 368 ILE C O 1
ATOM 8130 N N . LEU B 2 369 ? 113.01852 -3.43638 150.08972 1.000 29.36684 369 LEU C N 1
ATOM 8131 C CA . LEU B 2 369 ? 111.66648 -3.75472 149.64492 1.000 31.15841 369 LEU C CA 1
ATOM 8132 C C . LEU B 2 369 ? 111.22830 -5.10607 150.20081 1.000 30.04023 369 LEU C C 1
ATOM 8133 O O . LEU B 2 369 ? 110.15537 -5.22739 150.80462 1.000 31.66589 369 LEU C O 1
ATOM 8138 N N . GLY B 2 370 ? 112.06211 -6.13348 150.02308 1.000 28.92597 370 GLY C N 1
ATOM 8139 C CA . GLY B 2 370 ? 111.74339 -7.43874 150.57521 1.000 28.13719 370 GLY C CA 1
ATOM 8140 C C . GLY B 2 370 ? 111.67346 -7.44260 152.08887 1.000 32.64186 370 GLY C C 1
ATOM 8141 O O . GLY B 2 370 ? 110.87074 -8.17505 152.67483 1.000 31.47953 370 GLY C O 1
ATOM 8142 N N . THR B 2 371 ? 112.50878 -6.62972 152.74293 1.000 29.37481 371 THR C N 1
ATOM 8143 C CA . THR B 2 371 ? 112.45143 -6.52280 154.19737 1.000 32.31688 371 THR C CA 1
ATOM 8144 C C . THR B 2 371 ? 111.08500 -6.02692 154.65361 1.000 31.89943 371 THR C C 1
ATOM 8145 O O . THR B 2 371 ? 110.55920 -6.48107 155.67640 1.000 27.69387 371 THR C O 1
ATOM 8149 N N . MET B 2 372 ? 110.48254 -5.11179 153.89166 1.000 29.89808 372 MET C N 1
ATOM 8150 C CA . MET B 2 372 ? 109.17544 -4.58315 154.26176 1.000 35.63922 372 MET C CA 1
ATOM 8151 C C . MET B 2 372 ? 108.04394 -5.54390 153.92833 1.000 33.24000 372 MET C C 1
ATOM 8152 O O . MET B 2 372 ? 107.01088 -5.53056 154.60612 1.000 31.58686 372 MET C O 1
ATOM 8157 N N . VAL B 2 373 ? 108.20440 -6.36757 152.89257 1.000 32.65657 373 VAL C N 1
ATOM 8158 C CA . VAL B 2 373 ? 107.20665 -7.39762 152.62409 1.000 33.60318 373 VAL C CA 1
ATOM 8159 C C . VAL B 2 373 ? 107.11526 -8.35777 153.80247 1.000 32.91853 373 VAL C C 1
ATOM 8160 O O . VAL B 2 373 ? 106.01778 -8.71071 154.25101 1.000 31.64643 373 VAL C O 1
ATOM 8164 N N . ASP B 2 374 ? 108.26858 -8.77850 154.33424 1.000 34.18922 374 ASP C N 1
ATOM 8165 C CA . ASP B 2 374 ? 108.28316 -9.68855 155.47711 1.000 34.46518 374 ASP C CA 1
ATOM 8166 C C . ASP B 2 374 ? 107.72074 -9.02747 156.72838 1.000 33.04395 374 ASP C C 1
ATOM 8167 O O . ASP B 2 374 ? 106.94614 -9.64475 157.46788 1.000 34.31571 374 ASP C O 1
ATOM 8172 N N . GLU B 2 375 ? 108.11153 -7.77854 156.99144 1.000 33.37485 375 GLU C N 1
ATOM 8173 C CA . GLU B 2 375 ? 107.71273 -7.13843 158.23852 1.000 34.79368 375 GLU C CA 1
ATOM 8174 C C . GLU B 2 375 ? 106.23677 -6.75894 158.23478 1.000 38.14685 375 GLU C C 1
ATOM 8175 O O . GLU B 2 375 ? 105.59557 -6.78287 159.29102 1.000 35.68627 375 GLU C O 1
ATOM 8181 N N . LEU B 2 376 ? 105.67582 -6.41388 157.07189 1.000 29.95492 376 LEU C N 1
ATOM 8182 C CA . LEU B 2 376 ? 104.23055 -6.21600 156.99975 1.000 35.45219 376 LEU C CA 1
ATOM 8183 C C . LEU B 2 376 ? 103.49186 -7.50854 157.31562 1.000 35.14611 376 LEU C C 1
ATOM 8184 O O . LEU B 2 376 ? 102.47890 -7.50007 158.02518 1.000 38.75239 376 LEU C O 1
ATOM 8189 N N . GLU B 2 377 ? 103.98720 -8.63216 156.79578 1.000 34.66460 377 GLU C N 1
ATOM 8190 C CA . GLU B 2 377 ? 103.34373 -9.91517 157.05521 1.000 39.21081 377 GLU C CA 1
ATOM 8191 C C . GLU B 2 377 ? 103.53354 -10.33985 158.50587 1.000 37.42865 377 GLU C C 1
ATOM 8192 O O . GLU B 2 377 ? 102.62122 -10.90845 159.11886 1.000 38.84724 377 GLU C O 1
ATOM 8198 N N . ARG B 2 378 ? 104.70901 -10.06261 159.07496 1.000 34.45577 378 ARG C N 1
ATOM 8199 C CA . ARG B 2 378 ? 104.96779 -10.45027 160.45781 1.000 40.79397 378 ARG C CA 1
ATOM 8200 C C . ARG B 2 378 ? 104.09508 -9.66280 161.42911 1.000 38.93492 378 ARG C C 1
ATOM 8201 O O . ARG B 2 378 ? 103.55273 -10.23090 162.38285 1.000 40.19616 378 ARG C O 1
ATOM 8209 N N . ARG B 2 379 ? 103.94600 -8.35638 161.20662 1.000 39.42551 379 ARG C N 1
ATOM 8210 C CA . ARG B 2 379 ? 103.10160 -7.53668 162.06723 1.000 37.24626 379 ARG C CA 1
ATOM 8211 C C . ARG B 2 379 ? 101.62929 -7.59151 161.68680 1.000 38.75470 379 ARG C C 1
ATOM 8212 O O . ARG B 2 379 ? 100.80414 -7.02352 162.40967 1.000 43.03062 379 ARG C O 1
ATOM 8220 N N . ASN B 2 380 ? 101.28611 -8.24786 160.57643 1.000 44.90516 380 ASN C N 1
ATOM 8221 C CA . ASN B 2 380 ? 99.93607 -8.19774 160.01042 1.000 45.57971 380 ASN C CA 1
ATOM 8222 C C . ASN B 2 380 ? 99.49685 -6.75200 159.76934 1.000 41.28897 380 ASN C C 1
ATOM 8223 O O . ASN B 2 380 ? 98.33026 -6.39843 159.94944 1.000 49.04851 380 ASN C O 1
ATOM 8228 N N . ALA B 2 381 ? 100.44371 -5.90616 159.36290 1.000 43.37606 381 ALA C N 1
ATOM 8229 C CA . ALA B 2 381 ? 100.16567 -4.51144 159.05719 1.000 45.10147 381 ALA C CA 1
ATOM 8230 C C . ALA B 2 381 ? 99.74405 -4.37474 157.59336 1.000 42.60271 381 ALA C C 1
ATOM 8231 O O . ALA B 2 381 ? 99.77201 -5.33561 156.82143 1.000 44.62380 381 ALA C O 1
ATOM 8233 N N . ARG B 2 382 ? 99.35490 -3.16127 157.19614 1.000 40.49037 382 ARG C N 1
ATOM 8234 C CA . ARG B 2 382 ? 98.72081 -2.94740 155.89741 1.000 46.39901 382 ARG C CA 1
ATOM 8235 C C . ARG B 2 382 ? 99.67352 -2.37249 154.85271 1.000 41.09663 382 ARG C C 1
ATOM 8236 O O . ARG B 2 382 ? 99.91956 -3.00486 153.82180 1.000 40.82874 382 ARG C O 1
ATOM 8244 N N . ARG B 2 383 ? 100.20530 -1.17631 155.08856 1.000 37.81998 383 ARG C N 1
ATOM 8245 C CA . ARG B 2 383 ? 100.94009 -0.44405 154.06515 1.000 45.28907 383 ARG C CA 1
ATOM 8246 C C . ARG B 2 383 ? 102.36044 -0.13660 154.51554 1.000 37.55213 383 ARG C C 1
ATOM 8247 O O . ARG B 2 383 ? 102.60304 0.15642 155.69037 1.000 34.32276 383 ARG C O 1
ATOM 8255 N N . ALA B 2 384 ? 103.29075 -0.19791 153.56352 1.000 36.11071 384 ALA C N 1
ATOM 8256 C CA . ALA B 2 384 ? 104.66509 0.23090 153.76250 1.000 31.05359 384 ALA C CA 1
ATOM 8257 C C . ALA B 2 384 ? 105.07375 1.16123 152.62991 1.000 37.61026 384 ALA C C 1
ATOM 8258 O O . ALA B 2 384 ? 104.64256 0.99995 151.48360 1.000 33.44078 384 ALA C O 1
ATOM 8260 N N . LEU B 2 385 ? 105.90975 2.13920 152.96146 1.000 29.87747 385 LEU C N 1
ATOM 8261 C CA . LEU B 2 385 ? 106.49387 3.04164 151.98121 1.000 34.69311 385 LEU C CA 1
ATOM 8262 C C . LEU B 2 385 ? 108.00462 2.87142 152.00327 1.000 31.46129 385 LEU C C 1
ATOM 8263 O O . LEU B 2 385 ? 108.63203 2.99731 153.06042 1.000 31.29437 385 LEU C O 1
ATOM 8268 N N . ILE B 2 386 ? 108.57837 2.58584 150.83621 1.000 30.99228 386 ILE C N 1
ATOM 8269 C CA . ILE B 2 386 ? 110.00611 2.34077 150.67689 1.000 25.94848 386 ILE C CA 1
ATOM 8270 C C . ILE B 2 386 ? 110.57336 3.44823 149.80244 1.000 32.77852 386 ILE C C 1
ATOM 8271 O O . ILE B 2 386 ? 109.99582 3.77571 148.75971 1.000 29.81667 386 ILE C O 1
ATOM 8276 N N . THR B 2 387 ? 111.69948 4.02071 150.22051 1.000 30.21357 387 THR C N 1
ATOM 8277 C CA . THR B 2 387 ? 112.31901 5.08828 149.45110 1.000 32.65421 387 THR C CA 1
ATOM 8278 C C . THR B 2 387 ? 113.81658 5.10623 149.72510 1.000 30.56992 387 THR C C 1
ATOM 8279 O O . THR B 2 387 ? 114.28968 4.57916 150.73439 1.000 30.99416 387 THR C O 1
ATOM 8283 N N . LEU B 2 388 ? 114.56271 5.70520 148.79680 1.000 29.01454 388 LEU C N 1
ATOM 8284 C CA . LEU B 2 388 ? 116.01278 5.79575 148.89743 1.000 31.89192 388 LEU C CA 1
ATOM 8285 C C . LEU B 2 388 ? 116.48167 7.13667 148.35424 1.000 35.56462 388 LEU C C 1
ATOM 8286 O O . LEU B 2 388 ? 115.91621 7.66555 147.39228 1.000 34.42776 388 LEU C O 1
ATOM 8291 N N . CYS B 2 389 ? 117.53015 7.67684 148.97329 1.000 35.13934 389 CYS C N 1
ATOM 8292 C CA . CYS B 2 389 ? 118.20792 8.84257 148.42464 1.000 43.12294 389 CYS C CA 1
ATOM 8293 C C . CYS B 2 389 ? 119.14622 8.39880 147.31079 1.000 39.23364 389 CYS C C 1
ATOM 8294 O O . CYS B 2 389 ? 119.72945 7.31158 147.36463 1.000 37.59514 389 CYS C O 1
ATOM 8297 N N . ILE B 2 390 ? 119.27166 9.23680 146.28689 1.000 37.83118 390 ILE C N 1
ATOM 8298 C CA . ILE B 2 390 ? 119.94565 8.86870 145.04967 1.000 34.78012 390 ILE C CA 1
ATOM 8299 C C . ILE B 2 390 ? 120.94956 9.95237 144.69235 1.000 40.96376 390 ILE C C 1
ATOM 8300 O O . ILE B 2 390 ? 120.69020 11.14445 144.89801 1.000 36.24402 390 ILE C O 1
ATOM 8305 N N . GLY B 2 391 ? 122.09404 9.53298 144.15194 1.000 35.12769 391 GLY C N 1
ATOM 8306 C CA . GLY B 2 391 ? 123.03970 10.48917 143.60613 1.000 35.70915 391 GLY C CA 1
ATOM 8307 C C . GLY B 2 391 ? 122.40765 11.34912 142.52745 1.000 40.00106 391 GLY C C 1
ATOM 8308 O O . GLY B 2 391 ? 121.43655 10.96024 141.87478 1.000 35.76448 391 GLY C O 1
ATOM 8309 N N . GLY B 2 392 ? 122.96233 12.54678 142.34919 1.000 36.85838 392 GLY C N 1
ATOM 8310 C CA . GLY B 2 392 ? 122.38021 13.52216 141.45713 1.000 38.48534 392 GLY C CA 1
ATOM 8311 C C . GLY B 2 392 ? 121.09912 14.15757 141.95265 1.000 36.80709 392 GLY C C 1
ATOM 8312 O O . GLY B 2 392 ? 120.46326 14.90378 141.19536 1.000 39.78677 392 GLY C O 1
ATOM 8313 N N . GLY B 2 393 ? 120.69174 13.88024 143.19159 1.000 33.12145 393 GLY C N 1
ATOM 8314 C CA . GLY B 2 393 ? 119.51676 14.49964 143.76300 1.000 35.55005 393 GLY C CA 1
ATOM 8315 C C . GLY B 2 393 ? 118.20066 13.82621 143.45130 1.000 35.55563 393 GLY C C 1
ATOM 8316 O O . GLY B 2 393 ? 117.14894 14.38848 143.77271 1.000 35.28062 393 GLY C O 1
ATOM 8317 N N . MET B 2 394 ? 118.21722 12.64458 142.84575 1.000 32.77460 394 MET C N 1
ATOM 8318 C CA . MET B 2 394 ? 116.98286 11.96546 142.49293 1.000 36.35464 394 MET C CA 1
ATOM 8319 C C . MET B 2 394 ? 116.32745 11.35061 143.72711 1.000 33.93733 394 MET C C 1
ATOM 8320 O O . MET B 2 394 ? 116.94687 11.18421 144.78174 1.000 34.75351 394 MET C O 1
ATOM 8325 N N . GLY B 2 395 ? 115.05055 11.01165 143.57802 1.000 35.23813 395 GLY C N 1
ATOM 8326 C CA . GLY B 2 395 ? 114.31780 10.30959 144.61313 1.000 33.32703 395 GLY C CA 1
ATOM 8327 C C . GLY B 2 395 ? 113.31617 9.33252 144.03143 1.000 33.75042 395 GLY C C 1
ATOM 8328 O O . GLY B 2 395 ? 112.67773 9.62739 143.01624 1.000 35.21725 395 GLY C O 1
ATOM 8329 N N . VAL B 2 396 ? 113.18043 8.15907 144.64718 1.000 30.81034 396 VAL C N 1
ATOM 8330 C CA A VAL B 2 396 ? 112.19689 7.16837 144.23161 0.500 34.16089 396 VAL C CA 1
ATOM 8331 C CA B VAL B 2 396 ? 112.22177 7.14083 144.23144 0.500 31.64267 396 VAL C CA 1
ATOM 8332 C C . VAL B 2 396 ? 111.50402 6.62336 145.47150 1.000 33.38275 396 VAL C C 1
ATOM 8333 O O . VAL B 2 396 ? 112.13863 6.38180 146.50427 1.000 31.24435 396 VAL C O 1
ATOM 8340 N N . ALA B 2 397 ? 110.18675 6.45647 145.37478 1.000 31.93582 397 ALA C N 1
ATOM 8341 C CA . ALA B 2 397 ? 109.39329 5.95221 146.48425 1.000 33.24715 397 ALA C CA 1
ATOM 8342 C C . ALA B 2 397 ? 108.36622 4.95967 145.95917 1.000 32.77776 397 ALA C C 1
ATOM 8343 O O . ALA B 2 397 ? 107.85759 5.09687 144.84376 1.000 34.39805 397 ALA C O 1
ATOM 8345 N N . THR B 2 398 ? 108.06955 3.95313 146.77534 1.000 31.35767 398 THR C N 1
ATOM 8346 C CA . THR B 2 398 ? 107.12736 2.90755 146.41085 1.000 29.77003 398 THR C CA 1
ATOM 8347 C C . THR B 2 398 ? 106.25107 2.58865 147.61170 1.000 30.73833 398 THR C C 1
ATOM 8348 O O . THR B 2 398 ? 106.73892 2.52642 148.74340 1.000 31.80560 398 THR C O 1
ATOM 8352 N N . ILE B 2 399 ? 104.95515 2.41110 147.36599 1.000 28.02127 399 ILE C N 1
ATOM 8353 C CA . ILE B 2 399 ? 104.00581 1.98809 148.38904 1.000 30.17965 399 ILE C CA 1
ATOM 8354 C C . ILE B 2 399 ? 103.55284 0.57286 148.06507 1.000 36.19741 399 ILE C C 1
ATOM 8355 O O . ILE B 2 399 ? 103.16140 0.28199 146.92657 1.000 29.95409 399 ILE C O 1
ATOM 8360 N N . ILE B 2 400 ? 103.61920 -0.30739 149.06151 1.000 34.49471 400 ILE C N 1
ATOM 8361 C CA . ILE B 2 400 ? 103.09939 -1.66055 148.94226 1.000 34.89699 400 ILE C CA 1
ATOM 8362 C C . ILE B 2 400 ? 102.02203 -1.85619 150.00016 1.000 34.48060 400 ILE C C 1
ATOM 8363 O O . ILE B 2 400 ? 101.98980 -1.17485 151.02883 1.000 30.87030 400 ILE C O 1
ATOM 8368 N N . GLU B 2 401 ? 101.12421 -2.79543 149.72590 1.000 33.09553 401 GLU C N 1
ATOM 8369 C CA . GLU B 2 401 ? 100.02246 -3.12363 150.61972 1.000 36.63862 401 GLU C CA 1
ATOM 8370 C C . GLU B 2 401 ? 99.96915 -4.63296 150.78652 1.000 41.52521 401 GLU C C 1
ATOM 8371 O O . GLU B 2 401 ? 99.94370 -5.36637 149.79365 1.000 38.32682 401 GLU C O 1
ATOM 8377 N N . ARG B 2 402 ? 99.96767 -5.08985 152.03716 1.000 39.75556 402 ARG C N 1
ATOM 8378 C CA . ARG B 2 402 ? 99.94341 -6.51959 152.30912 1.000 40.60185 402 ARG C CA 1
ATOM 8379 C C . ARG B 2 402 ? 98.67129 -7.14405 151.75245 1.000 41.63203 402 ARG C C 1
ATOM 8380 O O . ARG B 2 402 ? 97.58115 -6.57634 151.86144 1.000 41.63576 402 ARG C O 1
ATOM 8388 N N . VAL B 2 403 ? 98.81964 -8.31591 151.14318 1.000 41.03546 403 VAL C N 1
ATOM 8389 C CA . VAL B 2 403 ? 97.68795 -9.03304 150.56899 1.000 46.72843 403 VAL C CA 1
ATOM 8390 C C . VAL B 2 403 ? 97.45086 -10.33885 151.32167 1.000 57.78329 403 VAL C C 1
ATOM 8391 O O . VAL B 2 403 ? 98.39181 -11.06854 151.63636 1.000 56.36495 403 VAL C O 1
#

Solvent-accessible surface area: 44470 Å² total; per-residue (Å²): 143,40,28,43,74,148,197,131,56,88,4,11,107,56,83,80,39,116,112,6,9,0,13,0,28,2,42,2,93,95,35,103,43,4,31,22,29,109,13,4,5,46,2,1,0,93,8,0,59,108,2,66,87,50,113,146,57,8,60,0,0,0,0,6,15,58,34,179,29,0,1,30,23,26,42,8,122,87,37,32,101,8,119,99,139,26,37,44,93,20,40,78,31,12,32,6,11,9,72,0,0,50,31,0,1,72,22,57,20,0,0,0,0,1,0,19,4,12,0,21,4,6,0,0,5,0,0,0,0,0,25,17,16,0,0,0,75,50,165,70,5,63,0,0,0,16,24,8,58,30,1,2,0,0,4,6,1,0,2,7,4,0,3,19,37,32,1,3,84,93,0,15,89,51,2,0,18,131,4,46,114,7,118,4,56,71,0,93,142,54,26,0,2,48,52,53,17,71,58,60,128,74,4,46,81,22,0,57,60,58,0,147,98,29,63,151,74,60,88,144,5,6,5,52,6,77,23,52,101,113,72,62,177,12,58,68,17,45,10,102,33,117,54,8,25,54,57,1,7,4,18,1,1,55,11,29,91,133,35,76,14,11,70,37,52,0,3,62,4,0,2,0,2,2,2,40,5,7,116,56,84,14,78,37,1,14,95,36,1,0,137,42,15,8,73,9,0,18,27,61,24,2,39,3,8,0,57,0,51,72,43,10,41,99,45,5,71,86,21,66,22,41,14,163,85,47,51,171,53,98,28,152,93,0,0,0,3,11,12,42,122,47,0,2,0,0,0,17,9,0,0,124,43,43,36,78,1,12,0,12,29,144,45,109,61,27,0,49,142,3,44,5,47,0,91,150,49,4,58,116,20,51,153,132,65,116,24,75,108,149,108,1,77,45,6,30,74,50,2,71,37,9,40,83,14,60,71,0,150,21,0,18,1,0,0,0,12,41,139,36,62,74,104,66,1,38,147,26,2,43,85,0,20,117,60,12,77,90,82,2,0,7,0,0,17,0,31,10,30,31,0,37,27,2,4,83,26,7,156,114,42,91,8,1,0,0,0,17,2,22,62,43,2,34,145,50,50,0,0,0,0,0,43,6,147,139,14,37,79,68,2,6,0,18,0,1,21,1,0,66,52,18,66,16,11,0,0,9,0,49,37,33,103,7,0,0,3,22,48,0,32,18,29,2,2,38,1,0,0,2,0,0,38,74,1,3,25,4,9,5,0,16,35,0,0,16,20,0,15,4,94,26,16,0,0,34,35,0,1,88,55,39,0,68,59,20,66,134,64,19,78,27,56,97,129,42,55,84,98,92,72,38,109,31,137,70,42,71,0,24,71,6,7,93,77,0,45,123,76,26,28,6,1,69,159,141,34,21,0,0,20,66,35,59,152,66,149,85,65,28,25,51,100,22,0,123,90,47,21,159,13,18,89,34,156,21,85,31,98,26,1,15,6,0,0,3,0,12,0,0,7,21,0,26,87,0,38,74,100,31,6,5,94,38,78,12,1,0,5,2,0,0,18,30,10,6,13,1,0,50,38,0,0,0,0,13,22,8,6,83,6,12,72,25,139,62,30,95,21,94,82,8,0,9,51,21,0,119,99,1,7,100,69,49,27,112,85,1,92,16,24,147,59,11,66,154,130,67,59,0,25,0,6,20,1,4,2,3,0,4,0,78,84,147,150,14,35,0,93,135,12,118,0,46,45,3,1,26,35,1,5,59,32,8,74,150,81,46,101,139,20,57,36,100,56,6,41,21,0,1,0,0,0,14,1,39,48,71,65,0,21,81,54,3,0,67,37,0,0,96,62,10,61,9,29,108,92,0,27,15,59,50,34,63,62,58,15,0,0,0,0,20,0,0,3,32,0,2,96,66,1,97,55,46,218,26,76,0,0,4,0,0,0,0,1,0,6,22,78,8,78,98,52,53,62,33,45,59,82,12,39,35,3,13,51,3,21,86,48,33,43,1,14,62,13,6,0,0,6,0,1,1,38,65,32,59,25,50,59,140,61,0,11,61,16,0,34,46,0,11,88,62,0,23,103,0,63,107,48,39,67,2,66,162,2,12,20,56,15,132,38,171,106,41,114,90,38,5,62,89,4,29,46,33,164,82,130,29,67,144,94,35,8,54,151,73,160,61,52,67,155,55,55,25,59,54,30,6,2,45,53,1,0,20,11,78,25,29,114,16,83,160,4,74,70,1,1,2,67,14,0,13,24,5,51,0,0,0,0,1,0,0,5,0,0,6,55,60,5,0,176,128,38,70,12,109,41,44,1,56,6,31,12,33,7,60,36,36,41,36,51,2,10,16,4,19,0,2,17,40,0,0,123,113,0,8,116,186,29,65,28,80,28,123,52,0,50,0,1,4,1,3,1,3,12,0,0,2,0,26,39,3,36,117,44,16,128,5,57,83,123,45,4,0,13,4,1,4,3,4,0,6,0,8,0,9,0,0,0,0,1,1,10,0,3,6,0,3,18,2,1,95,117,108,107,18,99,63,0,0,0,1,0,2,0,15,28,1,53,0,1,0,0,0,0,38,36,91

Radius of gyration: 35.73 Å; Cα contacts (8 Å, |Δi|>4): 2591; chains: 2; bounding box: 81×104×75 Å

InterPro domains:
  IPR001753 Enoyl-CoA hydratase/isomerase-like domain [PF00378] (13-213)
  IPR006108 3-hydroxyacyl-CoA dehydrogenase, C-terminal [PF00725] (508-607)
  IPR006176 3-hydroxyacyl-CoA dehydrogenase, NAD binding [PF02737] (328-505)
  IPR008927 6-phosphogluconate dehydrogenase-like, C-terminal domain superfamily [SSF48179] (507-647)
  IPR008927 6-phosphogluconate dehydrogenase-like, C-terminal domain superfamily [SSF48179] (634-718)
  IPR029045 ClpP/crotonase-like domain superfamily [SSF52096] (2-308)
  IPR036291 NAD(P)-binding domain superfamily [SSF51735] (323-506)
  IPR050136 Fatty acid oxidation complex subunit alpha [PTHR43612] (3-719)

Nearest PDB structures (foldseek):
  7o1k-assembly1_A  TM=9.926E-01  e=0.000E+00  Mycobacterium tuberculosis H37Rv
  7o4r-assembly1_B  TM=9.915E-01  e=0.000E+00  Mycobacterium tuberculosis H37Rv
  8opy-assembly1_A  TM=9.939E-01  e=0.000E+00  Mycobacterium tuberculosis H37Rv
  8opw-assembly1_A  TM=9.933E-01  e=0.000E+00  Mycobacterium tuberculosis H37Rv
  8oqu-assembly1_A  TM=9.934E-01  e=0.000E+00  Mycobacterium tuberculosis H37Rv

Organism: Mycobacterium tuberculosis (strain ATCC 25618 / H37Rv) (NCBI:txid83332)